Protein AF-A0A367K4A1-F1 (afdb_monomer_lite)

Organism: Rhizopus azygosporus (NCBI:txid86630)

Sequence (1180 aa):
MQSSIIDLTDLVNDSVTEDIVEALRQRYLHDSTYTSIGPSILVSLNPYKSINNENNKAAYLLEYKDTQSAKLNKWREPHLYQLINHIYLHMRRTRVSQSILFSGESGSGKTKEFQSSVDYLITLSSHRKPSKLQPSILHAQAIIHAFTHAKTAIHDDSSRSCLYFEMHFTEKGRFTGAKLLPYALEKHRVTHADPNERNFHIFYFLLSGASHEERSRLELSDWSSYQYLSRTATSRASSIDDAQGEVELKAALKAMIPEKQRIGQIYQVLAAILHLGNIQFAEDPNNAQDAAVIKNTDTLHTVADLLGVDPNAIANTLTYKSKLIKRDITTLFLNPEQASHQRDKLAESLYCLLYTWIIEQLNDKLAPKNSHCFISLLDMPGWSSQTGYSGFDQFTFHYIQETMHNYMFSTLFDQSCYQEQGIGVQFDKPISNSIMDIYVHPSKGLWSIMNAQASRPQQRYDDDQTIVHNFISANKTALNDQTLSLKKEDTGLQVFTIQHYWGPVTYSPYNFSERNQDYLLNDFISLFKGNAYNPPSANGLVASLFDDSIIGQDDGTRSRVNSPYQAIKPLRPPTIATGESHQAASLNQDHKPTDVKSALSVSLQPDAPTIGHILTTGVFDLTNALSHTLSWYVICMRPNELFLPNSCDMKKLSSQVILFKLQALIKRMKAGYHTISFTFDEFWERYYISLPVTVNTMIDPALSAKEKCCFVSQALGWDEAMMTIGESKVFLSNNAFRVLEDDLKSLEKNESKKAKLSSKGQRPFDMYSFNDDLASTAMSEDDYMEEAGLHGYTGSDLMSQATLDNRNNYAFGNNSTHDMKSDTEKKANMLPGADPQKEIDDEPMSNIRKKWLLFVWILTWWAPSLFLHHCGGMSRKDVRLAWREKVALCILIFLLSAAMVVFIVFFGPLICPHQDVYSVSELQAKSTKDNAYVAIRGEVFDLTKFAPHHWASEVIPDNVIFEYAGKDATNLFPVQVSALCDGITGRIPEEIVLDFQTNLTDKNAAYHDFRFFTNDYRPDWYFEQMVYLRKNYRLGFMGYEPSDILRQATNVVSVGEINTHRSWAILHGDVYDLTYYLMGGRAPRAPEGLSPPANLDLNFMDNSIVELFRQLAGTDISKHFDALPISGELRARQLVCLRNLFFVGKLDTRRSVQCLFSEYFLLIITGKKPRIYVDIPNAP

Radius of gyration: 40.02 Å; chains: 1; bounding box: 97×107×110 Å

Foldseek 3Di:
DPPLAQEPLVDDPPDDLLNVLVSCLVCQLVVNQWHHQFLFEIEGADQLDDDPCPVVLVVLLVVLVALVCLLVVPDDGDDLSVSLSLQLLCCLPQVFFFEEEEAFFWPLCRVVSVVVSLLSLQVNQDAPDRDPCNVLVVLLVLQQQQLAWWFDPQGRTFGQWKWKKKFFADSNSHTDFIAIWIFQRPLLLLQDDDEQIARGLNLLLLQQQQDPVSCVVLVHDDLCLFNSRVSRDHPDDGPDPSPVSNVSNVVSCVSQPPDPLVVSLLSLLSSLLRLLRVWAWDQPPVDNVAWIDTPCLVSLVSNCVSQQFDSVLVRCQLQWAFFQDPNDTDIDGHYRVSSSVSSSLLSSLSSLLSVLVSSVSSCVVGPGPDGSYIYIYIDAGRDDPDPDADEDSNVLRLLLSLLVLLLVLCLLPDCVVCVVQVNPDDDDSPPRQCVNCCDDPCQQHLLNLLLVLLLDDDDDPCSLVVSVVSNCVRPVVCCVVVQKDWDQDPVRFIWIWGQGLLGIHIHGSPCVNVLQAAFDGVSLLCRACPDPVIHHRPSVVSNVSSDCLSQDDDPPQAPGDDTTHRPSTRSDAQDANDPPSDAWLVSLPPPPDDPVVVVVPPDDDRNDATPSRNSVVRSVSVSNSNSSHQYHYYHRAHQDSVSDRSDGDSVSSSSSCSSSVVVVSSVSLSSADFSTKDFLVRVCVVQVVQQCVLLVHDDDPPDDSQVSLVCSCVSSVHDNNAWNRGNGMITGGSSNVSSSVSSVVVVLVVVQVVVVVVVVPDDDDDDDDDDDDPRDDDDDDDDDDDDDDDDDDDDDDDDDDDDDDDDYDDDDDDDDDDDDDDDDDDYDDDDDDDDDDDDDDDDDDDPVRVVLLVQLCVQCVVQDPVCCVPVVVDPDPVVVSVVSSVVSVVVVVVVVVVVLVVCLVPLQCVLPPDALAAELVSQLVQLDLCRFWEAALFWIWDLNVDLVPPPQCVPDPSVVVSVRGSYYCNLLAFAQLQLQFLFQPGGADQQKGLAQDDDSPDPNSVVHPQGAQDPHHDRCVVVVVCVVRVVPTTRHGYEDALVRQQVQQVAFDCPDPDTDRFLWEAAPQFIFTCPSVVVPSIDGHHYPPDDGDPPHDRRRADVLVVVCSVPVGSYYCHVVLVVDPDDPVSSVSNVSSRVRPTTRHGYDCCVPPSSVCSVVVSCVVVVNDDPDDDDDPDDD

InterPro domains:
  IPR001199 Cytochrome b5-like heme/steroid binding domain [PF00173] (920-977)
  IPR001199 Cytochrome b5-like heme/steroid binding domain [PS50255] (915-973)
  IPR001199 Cytochrome b5-like heme/steroid binding domain [SM01117] (918-989)
  IPR001199 Cytochrome b5-like heme/steroid binding domain [SM01117] (1053-1148)
  IPR001609 Myosin head, motor domain-like [PF00063] (18-732)
  IPR001609 Myosin head, motor domain-like [PR00193] (35-54)
  IPR001609 Myosin head, motor domain-like [PR00193] (97-122)
  IPR001609 Myosin head, motor domain-like [PR00193] (142-169)
  IPR001609 Myosin head, motor domain-like [PS51456] (4-745)
  IPR001609 Myosin head, motor domain-like [SM00242] (1-746)
  IPR027417 P-loop containing nucleoside triphosphate hydrolase [SSF52540] (17-742)
  IPR036400 Cytochrome b5-like heme/steroid binding domain superfamily [G3DSA:3.10.120.10] (914-988)
  IPR036400 Cytochrome b5-like heme/steroid binding domain superfamily [SSF55856] (910-975)
  IPR036961 Kinesin motor domain superfamily [G3DSA:3.40.850.10] (17-657)

pLDDT: mean 78.37, std 19.48, range [23.03, 97.56]

Structure (mmCIF, N/CA/C/O backbone):
data_AF-A0A367K4A1-F1
#
_entry.id   AF-A0A367K4A1-F1
#
loop_
_atom_site.group_PDB
_atom_site.id
_atom_site.type_symbol
_atom_site.label_atom_id
_atom_site.label_alt_id
_atom_site.label_comp_id
_atom_site.label_asym_id
_atom_site.label_entity_id
_atom_site.label_seq_id
_atom_site.pdbx_PDB_ins_code
_atom_site.Cartn_x
_atom_site.Cartn_y
_atom_site.Cartn_z
_atom_site.occupancy
_atom_site.B_iso_or_equiv
_atom_site.auth_seq_id
_atom_site.auth_comp_id
_atom_site.auth_asym_id
_atom_site.auth_atom_id
_atom_site.pdbx_PDB_model_num
ATOM 1 N N . MET A 1 1 ? 3.599 26.011 -48.939 1.00 30.80 1 MET A N 1
ATOM 2 C CA . MET A 1 1 ? 3.402 24.892 -47.998 1.00 30.80 1 MET A CA 1
ATOM 3 C C . MET A 1 1 ? 4.756 24.590 -47.386 1.00 30.80 1 MET A C 1
ATOM 5 O O . MET A 1 1 ? 5.586 24.002 -48.065 1.00 30.80 1 MET A O 1
ATOM 9 N N . GLN A 1 2 ? 5.013 25.076 -46.173 1.00 36.34 2 GLN A N 1
ATOM 10 C CA . GLN A 1 2 ? 6.069 24.498 -45.340 1.00 36.34 2 GLN A CA 1
ATOM 11 C C . GLN A 1 2 ? 5.499 23.202 -44.755 1.00 36.34 2 GLN A C 1
ATOM 13 O O . GLN A 1 2 ? 4.301 23.137 -44.475 1.00 36.34 2 GLN A O 1
ATOM 18 N N . SER A 1 3 ? 6.321 22.166 -44.637 1.00 53.03 3 SER A N 1
ATOM 19 C CA . SER A 1 3 ? 5.951 20.944 -43.924 1.00 53.03 3 SER A CA 1
ATOM 20 C C . SER A 1 3 ? 5.730 21.270 -42.448 1.00 53.03 3 SER A C 1
ATOM 22 O O . SER A 1 3 ? 6.585 21.906 -41.832 1.00 53.03 3 SER A O 1
ATOM 24 N N . SER A 1 4 ? 4.604 20.834 -41.882 1.00 69.00 4 SER A N 1
ATOM 25 C CA . SER A 1 4 ? 4.375 20.895 -40.439 1.00 69.00 4 SER A CA 1
ATOM 26 C C . SER A 1 4 ? 5.477 20.114 -39.733 1.00 69.00 4 SER A C 1
ATOM 28 O O . SER A 1 4 ? 5.630 18.917 -39.975 1.00 69.00 4 SER A O 1
ATOM 30 N N . ILE A 1 5 ? 6.240 20.797 -38.883 1.00 82.75 5 ILE A N 1
ATOM 31 C CA . ILE A 1 5 ? 7.295 20.190 -38.068 1.00 82.75 5 ILE A CA 1
ATOM 32 C C . ILE A 1 5 ? 6.691 19.033 -37.254 1.00 82.75 5 ILE A C 1
ATOM 34 O O . ILE A 1 5 ? 5.555 19.140 -36.784 1.00 82.75 5 ILE A O 1
ATOM 38 N N . ILE A 1 6 ? 7.409 17.912 -37.142 1.00 87.31 6 ILE A N 1
ATOM 39 C CA . ILE A 1 6 ? 6.952 16.713 -36.415 1.00 87.31 6 ILE A CA 1
ATOM 40 C C . ILE A 1 6 ? 7.679 16.545 -35.078 1.00 87.31 6 ILE A C 1
ATOM 42 O O . ILE A 1 6 ? 7.044 16.201 -34.080 1.00 87.31 6 ILE A O 1
ATOM 46 N N . ASP A 1 7 ? 8.971 16.870 -35.034 1.00 88.50 7 ASP A N 1
ATOM 47 C CA . ASP A 1 7 ? 9.762 16.939 -33.812 1.00 88.50 7 ASP A CA 1
ATOM 48 C C . ASP A 1 7 ? 10.233 18.376 -33.578 1.00 88.50 7 ASP A C 1
ATOM 50 O O . ASP A 1 7 ? 10.766 19.030 -34.475 1.00 88.50 7 ASP A O 1
ATOM 54 N N . LEU A 1 8 ? 10.059 18.898 -32.364 1.00 89.56 8 LEU A N 1
ATOM 55 C CA . LEU A 1 8 ? 10.525 20.243 -32.026 1.00 89.56 8 LEU A CA 1
ATOM 56 C C . LEU A 1 8 ? 12.064 20.339 -31.978 1.00 89.56 8 LEU A C 1
ATOM 58 O O . LEU A 1 8 ? 12.595 21.450 -31.920 1.00 89.56 8 LEU A O 1
ATOM 62 N N . THR A 1 9 ? 12.800 19.223 -32.080 1.00 86.88 9 THR A N 1
ATOM 63 C CA . THR A 1 9 ? 14.241 19.247 -32.386 1.00 86.88 9 THR A CA 1
ATOM 64 C C . THR A 1 9 ? 14.563 19.741 -33.799 1.00 86.88 9 THR A C 1
ATOM 66 O O . THR A 1 9 ? 15.675 20.219 -34.002 1.00 86.88 9 THR A O 1
ATOM 69 N N . ASP A 1 10 ? 13.621 19.713 -34.747 1.00 85.62 10 ASP A N 1
ATOM 70 C CA . ASP A 1 10 ? 13.845 20.161 -36.135 1.00 85.62 10 ASP A CA 1
ATOM 71 C C . ASP A 1 10 ? 13.769 21.695 -36.295 1.00 85.62 10 ASP A C 1
ATOM 73 O O . ASP A 1 10 ? 14.085 22.244 -37.353 1.00 85.62 10 ASP A O 1
ATOM 77 N N . LEU A 1 11 ? 13.344 22.413 -35.247 1.00 84.12 11 LEU A N 1
ATOM 78 C CA . LEU A 1 11 ? 13.375 23.877 -35.202 1.00 84.12 11 LEU A CA 1
ATOM 79 C C . LEU A 1 11 ? 14.814 24.403 -35.344 1.00 84.12 11 LEU A C 1
ATOM 81 O O . LEU A 1 11 ? 15.776 23.753 -34.935 1.00 84.12 11 LEU A O 1
ATOM 85 N N . VAL A 1 12 ? 14.984 25.630 -35.841 1.00 73.12 12 VAL A N 1
ATOM 86 C CA . VAL A 1 12 ? 16.309 26.276 -35.928 1.00 73.12 12 VAL A CA 1
ATOM 87 C C . VAL A 1 12 ? 16.911 26.468 -34.522 1.00 73.12 12 VAL A C 1
ATOM 89 O O . VAL A 1 12 ? 16.202 26.488 -33.511 1.00 73.12 12 VAL A O 1
ATOM 92 N N . ASN A 1 13 ? 18.239 26.534 -34.412 1.00 52.97 13 ASN A N 1
ATOM 93 C CA . ASN A 1 13 ? 18.888 26.820 -33.130 1.00 52.97 13 ASN A CA 1
ATOM 94 C C . ASN A 1 13 ? 18.569 28.246 -32.654 1.00 52.97 13 ASN A C 1
ATOM 96 O O . ASN A 1 13 ? 18.435 29.161 -33.458 1.00 52.97 13 ASN A O 1
ATOM 100 N N . ASP A 1 14 ? 18.382 28.376 -31.338 1.00 58.66 14 ASP A N 1
ATOM 101 C CA . ASP A 1 14 ? 17.792 29.542 -30.661 1.00 58.66 14 ASP A CA 1
ATOM 102 C C . ASP A 1 14 ? 16.355 29.918 -31.075 1.00 58.66 14 ASP A C 1
ATOM 104 O O . ASP A 1 14 ? 15.930 31.056 -30.889 1.00 58.66 14 ASP A O 1
ATOM 108 N N . SER A 1 15 ? 15.562 28.926 -31.507 1.00 62.06 15 SER A N 1
ATOM 109 C CA . SER A 1 15 ? 14.097 29.022 -31.599 1.00 62.06 15 SER A CA 1
ATOM 110 C C . SER A 1 15 ? 13.476 29.656 -30.347 1.00 62.06 15 SER A C 1
ATOM 112 O O . SER A 1 15 ? 13.690 29.182 -29.220 1.00 62.06 15 SER A O 1
ATOM 114 N N . VAL A 1 16 ? 12.681 30.700 -30.551 1.00 76.06 16 VAL A N 1
ATOM 115 C CA . VAL A 1 16 ? 11.987 31.470 -29.517 1.00 76.06 16 VAL A CA 1
ATOM 116 C C . VAL A 1 16 ? 10.756 30.687 -29.038 1.00 76.06 16 VAL A C 1
ATOM 118 O O . VAL A 1 16 ? 10.243 29.808 -29.732 1.00 76.06 16 VAL A O 1
ATOM 121 N N . THR A 1 17 ? 10.233 31.013 -27.852 1.00 84.00 17 THR A N 1
ATOM 122 C CA . THR A 1 17 ? 8.948 30.487 -27.349 1.00 84.00 17 THR A CA 1
ATOM 123 C C . THR A 1 17 ? 7.827 30.592 -28.391 1.00 84.00 17 THR A C 1
ATOM 125 O O . THR A 1 17 ? 6.991 29.699 -28.485 1.00 84.00 17 THR A O 1
ATOM 128 N N . GLU A 1 18 ? 7.825 31.659 -29.195 1.00 85.94 18 GLU A N 1
ATOM 129 C CA . GLU A 1 18 ? 6.835 31.911 -30.247 1.00 85.94 18 GLU A CA 1
ATOM 130 C C . GLU A 1 18 ? 6.887 30.865 -31.373 1.00 85.94 18 GLU A C 1
ATOM 132 O O . GLU A 1 18 ? 5.831 30.393 -31.790 1.00 85.94 18 GLU A O 1
ATOM 137 N N . ASP A 1 19 ? 8.079 30.416 -31.790 1.00 88.62 19 ASP A N 1
ATOM 138 C CA . ASP A 1 19 ? 8.243 29.376 -32.820 1.00 88.62 19 ASP A CA 1
ATOM 139 C C . ASP A 1 19 ? 7.668 28.030 -32.352 1.00 88.62 19 ASP A C 1
ATOM 141 O O . ASP A 1 19 ? 6.972 27.335 -33.094 1.00 88.62 19 ASP A O 1
ATOM 145 N N . ILE A 1 20 ? 7.926 27.678 -31.086 1.00 90.62 20 ILE A N 1
ATOM 146 C CA . ILE A 1 20 ? 7.427 26.448 -30.452 1.00 90.62 20 ILE A CA 1
ATOM 147 C C . ILE A 1 20 ? 5.896 26.498 -30.339 1.00 90.62 20 ILE A C 1
ATOM 149 O O . ILE A 1 20 ? 5.213 25.524 -30.662 1.00 90.62 20 ILE A O 1
ATOM 153 N N . VAL A 1 21 ? 5.346 27.638 -29.906 1.00 92.06 21 VAL A N 1
ATOM 154 C CA . VAL A 1 21 ? 3.895 27.859 -29.801 1.00 92.06 21 VAL A CA 1
ATOM 155 C C . VAL A 1 21 ? 3.225 27.787 -31.168 1.00 92.06 21 VAL A C 1
ATOM 157 O O . VAL A 1 21 ? 2.175 27.159 -31.286 1.00 92.06 21 VAL A O 1
ATOM 160 N N . GLU A 1 22 ? 3.812 28.391 -32.201 1.00 90.50 22 GLU A N 1
ATOM 161 C CA . GLU A 1 22 ? 3.238 28.385 -33.544 1.00 90.50 22 GLU A CA 1
ATOM 162 C C . GLU A 1 22 ? 3.306 26.997 -34.193 1.00 90.50 22 GLU A C 1
ATOM 164 O O . GLU A 1 22 ? 2.313 26.565 -34.776 1.00 90.50 22 GLU A O 1
ATOM 169 N N . ALA A 1 23 ? 4.401 26.247 -34.023 1.00 90.62 23 ALA A N 1
ATOM 170 C CA . ALA A 1 23 ? 4.492 24.860 -34.483 1.00 90.62 23 ALA A CA 1
ATOM 171 C C . ALA A 1 23 ? 3.413 23.971 -33.830 1.00 90.62 23 ALA A C 1
ATOM 173 O O . ALA A 1 23 ? 2.659 23.289 -34.530 1.00 90.62 23 ALA A O 1
ATOM 174 N N . LEU A 1 24 ? 3.274 24.038 -32.500 1.00 92.44 24 LEU A N 1
ATOM 175 C CA . LEU A 1 24 ? 2.238 23.317 -31.749 1.00 92.44 24 LEU A CA 1
ATOM 176 C C . LEU A 1 24 ? 0.817 23.730 -32.179 1.00 92.44 24 LEU A C 1
ATOM 178 O O . LEU A 1 24 ? -0.041 22.873 -32.404 1.00 92.44 24 LEU A O 1
ATOM 182 N N . ARG A 1 25 ? 0.569 25.035 -32.350 1.00 91.75 25 ARG A N 1
ATOM 183 C CA . ARG A 1 25 ? -0.725 25.576 -32.795 1.00 91.75 25 ARG A CA 1
ATOM 184 C C . ARG A 1 25 ? -1.075 25.127 -34.211 1.00 91.75 25 ARG A C 1
ATOM 186 O O . ARG A 1 25 ? -2.216 24.738 -34.452 1.00 91.75 25 ARG A O 1
ATOM 193 N N . GLN A 1 26 ? -0.122 25.159 -35.144 1.00 90.81 26 GLN A N 1
ATOM 194 C CA . GLN A 1 26 ? -0.349 24.725 -36.522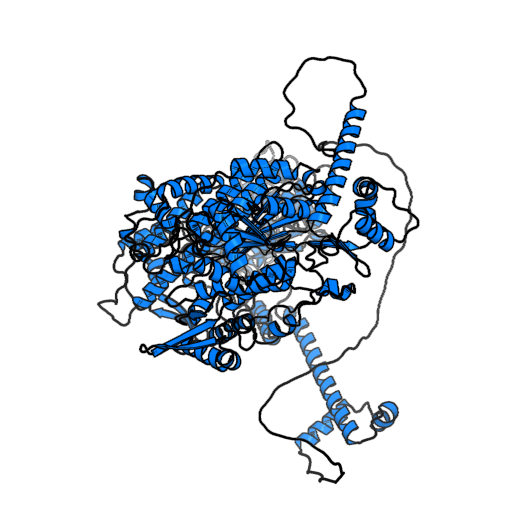 1.00 90.81 26 GLN A CA 1
ATOM 195 C C . GLN A 1 26 ? -0.692 23.236 -36.592 1.00 90.81 26 GLN A C 1
ATOM 197 O O . GLN A 1 26 ? -1.650 22.891 -37.281 1.00 90.81 26 GLN A O 1
ATOM 202 N N . ARG A 1 27 ? 0.009 22.366 -35.851 1.00 91.12 27 ARG A N 1
ATOM 203 C CA . ARG A 1 27 ? -0.326 20.931 -35.780 1.00 91.12 27 ARG A CA 1
ATOM 204 C C . ARG A 1 27 ? -1.737 20.705 -35.234 1.00 91.12 27 ARG A C 1
ATOM 206 O O . ARG A 1 27 ? -2.539 20.031 -35.880 1.00 91.12 27 ARG A O 1
ATOM 213 N N . TYR A 1 28 ? -2.075 21.349 -34.115 1.00 90.62 28 TYR A N 1
ATOM 214 C CA . TYR A 1 28 ? -3.395 21.237 -33.489 1.00 90.62 28 TYR A CA 1
ATOM 215 C C . TYR A 1 28 ? -4.540 21.702 -34.406 1.00 90.62 28 TYR A C 1
ATOM 217 O O . TYR A 1 28 ? -5.585 21.059 -34.464 1.00 90.62 28 TYR A O 1
ATOM 225 N N . LEU A 1 29 ? -4.341 22.781 -35.174 1.00 89.19 29 LEU A N 1
ATOM 226 C CA . LEU A 1 29 ? -5.324 23.275 -36.152 1.00 89.19 29 LEU A CA 1
ATOM 227 C C . LEU A 1 29 ? -5.482 22.374 -37.395 1.00 89.19 29 LEU A C 1
ATOM 229 O O . LEU A 1 29 ? -6.443 22.549 -38.141 1.00 89.19 29 LEU A O 1
ATOM 233 N N . HIS A 1 30 ? -4.584 21.406 -37.602 1.00 88.88 30 HIS A N 1
ATOM 234 C CA . HIS A 1 30 ? -4.695 20.339 -38.607 1.00 88.88 30 HIS A CA 1
ATOM 235 C C . HIS A 1 30 ? -5.063 18.979 -37.971 1.00 88.88 30 HIS A C 1
ATOM 237 O O . HIS A 1 30 ? -4.747 17.928 -38.526 1.00 88.88 30 HIS A O 1
ATOM 243 N N . ASP A 1 31 ? -5.700 18.987 -36.793 1.00 86.81 31 ASP A N 1
ATOM 244 C CA . ASP A 1 31 ? -6.104 17.806 -36.009 1.00 86.81 31 ASP A CA 1
ATOM 245 C C . ASP A 1 31 ? -4.957 16.868 -35.564 1.00 86.81 31 ASP A C 1
ATOM 247 O O . ASP A 1 31 ? -5.201 15.781 -35.037 1.00 86.81 31 ASP A O 1
ATOM 251 N N . SER A 1 32 ? -3.699 17.308 -35.674 1.00 88.81 32 SER A N 1
ATOM 252 C CA . SER A 1 32 ? -2.531 16.600 -35.134 1.00 88.81 32 SER A CA 1
ATOM 253 C C . SER A 1 32 ? -2.259 17.035 -33.691 1.00 88.81 32 SER A C 1
ATOM 255 O O . SER A 1 32 ? -1.583 18.031 -33.440 1.00 88.81 32 SER A O 1
ATOM 257 N N . THR A 1 33 ? -2.795 16.286 -32.725 1.00 90.94 33 THR A N 1
ATOM 258 C CA . THR A 1 33 ? -2.685 16.581 -31.280 1.00 90.94 33 THR A CA 1
ATOM 259 C C . THR A 1 33 ? -1.302 16.327 -30.680 1.00 90.94 33 THR A C 1
ATOM 261 O O . THR A 1 33 ? -0.977 16.902 -29.645 1.00 90.94 33 THR A O 1
ATOM 264 N N . TYR A 1 34 ? -0.500 15.460 -31.300 1.00 93.75 34 TYR A N 1
ATOM 265 C CA . TYR A 1 34 ? 0.780 14.989 -30.765 1.00 93.75 34 TYR A CA 1
ATOM 266 C C . TYR A 1 34 ? 1.977 15.612 -31.490 1.00 93.75 34 TYR A C 1
ATOM 268 O O . TYR A 1 34 ? 1.925 15.832 -32.701 1.00 93.75 34 TYR A O 1
ATOM 276 N N . THR A 1 35 ? 3.072 15.858 -30.767 1.00 94.38 35 THR A N 1
ATOM 277 C CA . THR A 1 35 ? 4.346 16.378 -31.308 1.00 94.38 35 THR A CA 1
ATOM 278 C C . THR A 1 35 ? 5.520 15.812 -30.510 1.00 94.38 35 THR A C 1
ATOM 280 O O . THR A 1 35 ? 5.435 15.756 -29.284 1.00 94.38 35 THR A O 1
ATOM 283 N N . SER A 1 36 ? 6.606 15.403 -31.165 1.00 92.44 36 SER A N 1
ATOM 284 C CA . SER A 1 36 ? 7.789 14.865 -30.472 1.00 92.44 36 SER A CA 1
ATOM 285 C C . SER A 1 36 ? 8.704 15.970 -29.927 1.00 92.44 36 SER A C 1
ATOM 287 O O . SER A 1 36 ? 8.694 17.103 -30.420 1.00 92.44 36 SER A O 1
ATOM 289 N N . ILE A 1 37 ? 9.492 15.633 -28.902 1.00 91.44 37 ILE A N 1
ATOM 290 C CA . ILE A 1 37 ? 10.700 16.366 -28.498 1.00 91.44 37 ILE A CA 1
ATOM 291 C C . ILE A 1 37 ? 11.825 15.335 -28.347 1.00 91.44 37 ILE A C 1
ATOM 293 O O . ILE A 1 37 ? 12.085 14.816 -27.258 1.00 91.44 37 ILE A O 1
ATOM 297 N N . GLY A 1 38 ? 12.477 15.013 -29.457 1.00 86.56 38 GLY A N 1
ATOM 298 C CA . GLY A 1 38 ? 13.473 13.957 -29.538 1.00 86.56 38 GLY A CA 1
ATOM 299 C C . GLY A 1 38 ? 12.902 12.563 -29.226 1.00 86.56 38 GLY A C 1
ATOM 300 O O . GLY A 1 38 ? 11.701 12.312 -29.352 1.00 86.56 38 GLY A O 1
ATOM 301 N N . PRO A 1 39 ? 13.755 11.611 -28.806 1.00 82.62 39 PRO A N 1
ATOM 302 C CA . PRO A 1 39 ? 13.394 10.195 -28.781 1.00 82.62 39 PRO A CA 1
ATOM 303 C C . PRO A 1 39 ? 12.491 9.761 -27.616 1.00 82.62 39 PRO A C 1
ATOM 305 O O . PRO A 1 39 ? 11.904 8.688 -27.718 1.00 82.62 39 PRO A O 1
ATOM 308 N N . SER A 1 40 ? 12.408 10.514 -26.510 1.00 88.00 40 SER A N 1
ATOM 309 C CA . SER A 1 40 ? 11.796 10.042 -25.248 1.00 88.00 40 SER A CA 1
ATOM 310 C C . SER A 1 40 ? 10.744 10.968 -24.619 1.00 88.00 40 SER A C 1
ATOM 312 O O . SER A 1 40 ? 10.178 10.624 -23.575 1.00 88.00 40 SER A O 1
ATOM 314 N N . ILE A 1 41 ? 10.443 12.114 -25.242 1.00 93.50 41 ILE A N 1
ATOM 315 C CA . ILE A 1 41 ? 9.409 13.057 -24.790 1.00 93.50 41 ILE A CA 1
ATOM 316 C C . ILE A 1 41 ? 8.358 13.237 -25.890 1.00 93.50 41 ILE A C 1
ATOM 318 O O . ILE A 1 41 ? 8.685 13.526 -27.040 1.00 93.50 41 ILE A O 1
ATOM 322 N N . LEU A 1 42 ? 7.084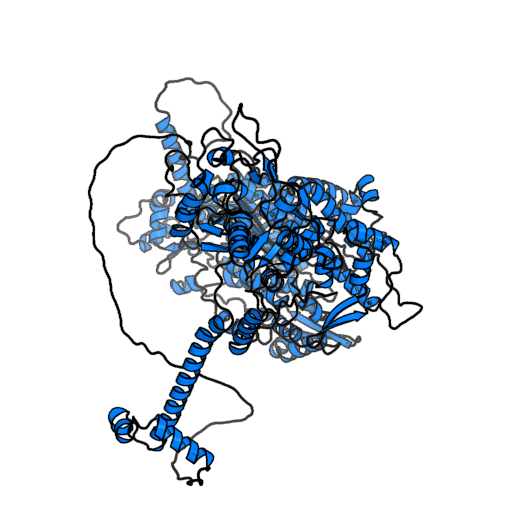 13.142 -25.509 1.00 95.81 42 LEU A N 1
ATOM 323 C CA . LEU A 1 42 ? 5.935 13.419 -26.369 1.00 95.81 42 LEU A CA 1
ATOM 324 C C . LEU A 1 42 ? 5.087 14.544 -25.765 1.00 95.81 42 LEU A C 1
ATOM 326 O O . LEU A 1 42 ? 4.688 14.463 -24.604 1.00 95.81 42 LEU A O 1
ATOM 330 N N . VAL A 1 43 ? 4.764 15.570 -26.551 1.00 96.44 43 VAL A N 1
ATOM 331 C CA . VAL A 1 43 ? 3.751 16.577 -26.204 1.00 96.44 43 VAL A CA 1
ATOM 332 C C . VAL A 1 43 ? 2.401 16.130 -26.760 1.00 96.44 43 VAL A C 1
ATOM 334 O O . VAL A 1 43 ? 2.306 15.807 -27.944 1.00 96.44 43 VAL A O 1
ATOM 337 N N . SER A 1 44 ? 1.359 16.144 -25.928 1.00 95.56 44 SER A N 1
ATOM 338 C CA . SER A 1 44 ? -0.038 15.959 -26.340 1.00 95.56 44 SER A CA 1
ATOM 339 C C . SER A 1 44 ? -0.869 17.193 -25.993 1.00 95.56 44 SER A C 1
ATOM 341 O O . SER A 1 44 ? -0.804 17.707 -24.875 1.00 95.56 44 SER A O 1
ATOM 343 N N . LEU A 1 45 ? -1.662 17.667 -26.951 1.00 94.69 45 LEU A N 1
ATOM 344 C CA . LEU A 1 45 ? -2.638 18.740 -26.784 1.00 94.69 45 LEU A CA 1
ATOM 345 C C . LEU A 1 45 ? -4.046 18.153 -26.716 1.00 94.69 45 LEU A C 1
ATOM 347 O O . LEU A 1 45 ? -4.502 17.547 -27.685 1.00 94.69 45 LEU A O 1
ATOM 351 N N . ASN A 1 46 ? -4.752 18.372 -25.600 1.00 93.06 46 ASN A N 1
ATOM 352 C CA . ASN A 1 46 ? -6.097 17.826 -25.404 1.00 93.06 46 ASN A CA 1
ATOM 353 C C . ASN A 1 46 ? -7.049 18.300 -26.527 1.00 93.06 46 ASN A C 1
ATOM 355 O O . ASN A 1 46 ? -7.316 19.499 -26.609 1.00 93.06 46 ASN A O 1
ATOM 359 N N . PRO A 1 47 ? -7.596 17.403 -27.370 1.00 91.31 47 PRO A N 1
ATOM 360 C CA . PRO A 1 47 ? -8.456 17.790 -28.489 1.00 91.31 47 PRO A CA 1
ATOM 361 C C . PRO A 1 47 ? -9.827 18.332 -28.067 1.00 91.31 47 PRO A C 1
ATOM 363 O O . PRO A 1 47 ? -10.522 18.919 -28.896 1.00 91.31 47 PRO A O 1
ATOM 366 N N . TYR A 1 48 ? -10.260 18.073 -26.824 1.00 88.50 48 TYR A N 1
ATOM 367 C CA . TYR A 1 48 ? -11.616 18.333 -26.318 1.00 88.50 48 TYR A CA 1
ATOM 368 C C . TYR A 1 48 ? -12.756 17.770 -27.211 1.00 88.50 48 TYR A C 1
ATOM 370 O O . TYR A 1 48 ? -13.901 18.215 -27.147 1.00 88.50 48 TYR A O 1
ATOM 378 N N . LYS A 1 49 ? -12.453 16.760 -28.039 1.00 87.00 49 LYS A N 1
ATOM 379 C CA . LYS A 1 49 ? -13.387 15.971 -28.862 1.00 87.00 49 LYS A CA 1
ATOM 380 C C . LYS A 1 49 ? -12.962 14.503 -28.856 1.00 87.00 49 LYS A C 1
ATOM 382 O O . LYS A 1 49 ? -11.784 14.200 -28.678 1.00 87.00 49 LYS A O 1
ATOM 387 N N . SER A 1 50 ? -13.909 13.593 -29.079 1.00 76.69 50 SER A N 1
ATOM 388 C CA . SER A 1 50 ? -13.598 12.168 -29.232 1.00 76.69 50 SER A CA 1
ATOM 389 C C . SER A 1 50 ? -12.854 11.923 -30.550 1.00 76.69 50 SER A C 1
ATOM 391 O O . SER A 1 50 ? -13.357 12.284 -31.615 1.00 76.69 50 SER A O 1
ATOM 393 N N . ILE A 1 51 ? -11.668 11.313 -30.482 1.00 73.81 51 ILE A N 1
ATOM 394 C CA . ILE A 1 51 ? -10.899 10.869 -31.653 1.00 73.81 51 ILE A CA 1
ATOM 395 C C . ILE A 1 51 ? -11.075 9.355 -31.798 1.00 73.81 51 ILE A C 1
ATOM 397 O O . ILE A 1 51 ? -10.867 8.600 -30.847 1.00 73.81 51 ILE A O 1
ATOM 401 N N . ASN A 1 52 ? -11.447 8.894 -32.996 1.00 68.81 52 ASN A N 1
ATOM 402 C CA . ASN A 1 52 ? -11.575 7.467 -33.288 1.00 68.81 52 ASN A CA 1
ATOM 403 C C . ASN A 1 52 ? -10.191 6.822 -33.487 1.00 68.81 52 ASN A C 1
ATOM 405 O O . ASN A 1 52 ? -9.697 6.684 -34.609 1.00 68.81 52 ASN A O 1
ATOM 409 N N . ASN A 1 53 ? -9.570 6.434 -32.375 1.00 71.06 53 ASN A N 1
ATOM 410 C CA . ASN A 1 53 ? -8.200 5.932 -32.351 1.00 71.06 53 ASN A CA 1
ATOM 411 C C . ASN A 1 53 ? -8.017 4.511 -32.912 1.00 71.06 53 ASN A C 1
ATOM 413 O O . ASN A 1 53 ? -6.873 4.136 -33.149 1.00 71.06 53 ASN A O 1
ATOM 417 N N . GLU A 1 54 ? -9.065 3.720 -33.170 1.00 76.00 54 GLU A N 1
ATOM 418 C CA . GLU A 1 54 ? -8.912 2.315 -33.606 1.00 76.00 54 GLU A CA 1
ATOM 419 C C . GLU A 1 54 ? -8.190 2.175 -34.963 1.00 76.00 54 GLU A C 1
ATOM 421 O O . GLU A 1 54 ? -7.326 1.312 -35.131 1.00 76.00 54 GLU A O 1
ATOM 426 N N . ASN A 1 55 ? -8.434 3.092 -35.907 1.00 80.62 55 ASN A N 1
ATOM 427 C CA . ASN A 1 55 ? -7.693 3.125 -37.176 1.00 80.62 55 ASN A CA 1
ATOM 428 C C . ASN A 1 55 ? -6.198 3.432 -36.958 1.00 80.62 55 ASN A C 1
ATOM 430 O O . ASN A 1 55 ? -5.335 2.798 -37.569 1.00 80.62 55 ASN A O 1
ATOM 434 N N . ASN A 1 56 ? -5.881 4.359 -36.046 1.00 83.62 56 ASN A N 1
ATOM 435 C CA . ASN A 1 56 ? -4.501 4.685 -35.677 1.00 83.62 56 ASN A CA 1
ATOM 436 C C . ASN A 1 56 ? -3.839 3.495 -34.966 1.00 83.62 56 ASN A C 1
ATOM 438 O O . ASN A 1 56 ? -2.741 3.085 -35.331 1.00 83.62 56 ASN A O 1
ATOM 442 N N . LYS A 1 57 ? -4.532 2.888 -33.999 1.00 85.88 57 LYS A N 1
ATOM 443 C CA . LYS A 1 57 ? -4.121 1.705 -33.231 1.00 85.88 57 LYS A CA 1
ATOM 444 C C . LYS A 1 57 ? -3.714 0.556 -34.154 1.00 85.88 57 LYS A C 1
ATOM 446 O O . LYS A 1 57 ? -2.618 0.017 -34.015 1.00 85.88 57 LYS A O 1
ATOM 451 N N . ALA A 1 58 ? -4.528 0.250 -35.167 1.00 85.12 58 ALA A N 1
ATOM 452 C CA . ALA A 1 58 ? -4.191 -0.728 -36.200 1.00 85.12 58 ALA A CA 1
ATOM 453 C C . ALA A 1 58 ? -2.972 -0.307 -37.052 1.00 85.12 58 ALA A C 1
ATOM 455 O O . ALA A 1 58 ? -2.106 -1.135 -37.346 1.00 85.12 58 ALA A O 1
ATOM 456 N N . ALA A 1 59 ? -2.863 0.973 -37.419 1.00 86.56 59 ALA A N 1
ATOM 457 C CA . ALA A 1 59 ? -1.774 1.498 -38.243 1.00 86.56 59 ALA A CA 1
ATOM 458 C C . ALA A 1 59 ? -0.395 1.478 -37.544 1.00 86.56 59 ALA A C 1
ATOM 460 O O . ALA A 1 59 ? 0.596 1.097 -38.176 1.00 86.56 59 ALA A O 1
ATOM 461 N N . TYR A 1 60 ? -0.322 1.824 -36.253 1.00 88.38 60 TYR A N 1
ATOM 462 C CA . TYR A 1 60 ? 0.906 1.726 -35.446 1.00 88.38 60 TYR A CA 1
ATOM 463 C C . TYR A 1 60 ? 1.228 0.276 -35.046 1.00 88.38 60 TYR A C 1
ATOM 465 O O . TYR A 1 60 ? 2.404 -0.087 -34.972 1.00 88.38 60 TYR A O 1
ATOM 473 N N . LEU A 1 61 ? 0.219 -0.592 -34.897 1.00 86.81 61 LEU A N 1
ATOM 474 C CA . LEU A 1 61 ? 0.416 -2.034 -34.695 1.00 86.81 61 LEU A CA 1
ATOM 475 C C . LEU A 1 61 ? 1.010 -2.722 -35.940 1.00 86.81 61 LEU A C 1
ATOM 477 O O . LEU A 1 61 ? 1.723 -3.720 -35.815 1.00 86.81 61 LEU A O 1
ATOM 481 N N . LEU A 1 62 ? 0.713 -2.218 -37.143 1.00 84.38 62 LEU A N 1
ATOM 482 C CA . LEU A 1 62 ? 1.377 -2.637 -38.382 1.00 84.38 62 LEU A CA 1
ATOM 483 C C . LEU A 1 62 ? 2.806 -2.089 -38.464 1.00 84.38 62 LEU A C 1
ATOM 485 O O . LEU A 1 62 ? 3.711 -2.840 -38.815 1.00 84.38 62 LEU A O 1
ATOM 489 N N . GLU A 1 63 ? 3.029 -0.831 -38.078 1.00 83.31 63 GLU A N 1
ATOM 490 C CA . GLU A 1 63 ? 4.364 -0.217 -38.063 1.00 83.31 63 GLU A CA 1
ATOM 491 C C . GLU A 1 63 ? 5.338 -0.939 -37.110 1.00 83.31 63 GLU A C 1
ATOM 493 O O . GLU A 1 63 ? 6.478 -1.183 -37.486 1.00 83.31 63 GLU A O 1
ATOM 498 N N . TYR A 1 64 ? 4.896 -1.384 -35.924 1.00 83.31 64 TYR A N 1
ATOM 499 C CA . TYR A 1 64 ? 5.718 -2.194 -35.000 1.00 83.31 64 TYR A CA 1
ATOM 500 C C . TYR A 1 64 ? 6.192 -3.535 -35.603 1.00 83.31 64 TYR A C 1
ATOM 502 O O . TYR A 1 64 ? 7.208 -4.101 -35.183 1.00 83.31 64 TYR A O 1
ATOM 510 N N . LYS A 1 65 ? 5.426 -4.071 -36.565 1.00 78.75 65 LYS A N 1
ATOM 511 C CA . LYS A 1 65 ? 5.680 -5.348 -37.258 1.00 78.75 65 LYS A CA 1
ATOM 512 C C . LYS A 1 65 ? 6.477 -5.176 -38.552 1.00 78.75 65 LYS A C 1
ATOM 514 O O . LYS A 1 65 ? 6.967 -6.180 -39.084 1.00 78.75 65 LYS A O 1
ATOM 519 N N . ASP A 1 66 ? 6.564 -3.953 -39.067 1.00 78.06 66 ASP A N 1
ATOM 520 C CA . ASP A 1 66 ? 7.407 -3.614 -40.200 1.00 78.06 66 ASP A CA 1
ATOM 521 C C . ASP A 1 66 ? 8.845 -3.347 -39.740 1.00 78.06 66 ASP A C 1
ATOM 523 O O . ASP A 1 66 ? 9.092 -2.719 -38.716 1.00 78.06 66 ASP A O 1
ATOM 527 N N . THR A 1 67 ? 9.787 -3.843 -40.536 1.00 73.38 67 THR A N 1
ATOM 528 C CA . THR A 1 67 ? 11.236 -3.717 -40.315 1.00 73.38 67 THR A CA 1
ATOM 529 C C . THR A 1 67 ? 11.897 -2.765 -41.317 1.00 73.38 67 THR A C 1
ATOM 531 O O . THR A 1 67 ? 13.096 -2.530 -41.245 1.00 73.38 67 THR A O 1
ATOM 534 N N . GLN A 1 68 ? 11.135 -2.209 -42.268 1.00 67.81 68 GLN A N 1
ATOM 535 C CA . GLN A 1 68 ? 11.649 -1.313 -43.308 1.00 67.81 68 GLN A CA 1
ATOM 536 C C . GLN A 1 68 ? 11.426 0.171 -42.981 1.00 67.81 68 GLN A C 1
ATOM 538 O O . GLN A 1 68 ? 12.242 1.003 -43.371 1.00 67.81 68 GLN A O 1
ATOM 543 N N . SER A 1 69 ? 10.369 0.520 -42.237 1.00 62.69 69 SER A N 1
ATOM 544 C CA . SER A 1 69 ? 10.014 1.909 -41.896 1.00 62.69 69 SER A CA 1
ATOM 545 C C . SER A 1 69 ? 11.173 2.689 -41.259 1.00 62.69 69 SER A C 1
ATOM 547 O O . SER A 1 69 ? 11.467 3.795 -41.709 1.00 62.69 69 SER A O 1
ATOM 549 N N . ALA A 1 70 ? 11.886 2.103 -40.286 1.00 61.69 70 ALA A N 1
ATOM 550 C CA . ALA A 1 70 ? 13.038 2.743 -39.642 1.00 61.69 70 ALA A CA 1
ATOM 551 C C . ALA A 1 70 ? 14.220 2.941 -40.613 1.00 61.69 70 ALA A C 1
ATOM 553 O O . ALA A 1 70 ? 14.762 4.038 -40.711 1.00 61.69 70 ALA A O 1
ATOM 554 N N . LYS A 1 71 ? 14.574 1.907 -41.391 1.00 61.59 71 LYS A N 1
ATOM 555 C CA . LYS A 1 71 ? 15.692 1.926 -42.356 1.00 61.59 71 LYS A CA 1
ATOM 556 C C . LYS A 1 71 ? 15.459 2.871 -43.543 1.00 61.59 71 LYS A C 1
ATOM 558 O O . LYS A 1 71 ? 16.409 3.387 -44.119 1.00 61.59 71 LYS A O 1
ATOM 563 N N . LEU A 1 72 ? 14.197 3.131 -43.888 1.00 63.22 72 LEU A N 1
ATOM 564 C CA . LEU A 1 72 ? 13.792 4.122 -44.891 1.00 63.22 72 LEU A CA 1
ATOM 565 C C . LEU A 1 72 ? 13.562 5.530 -44.306 1.00 63.22 72 LEU A C 1
ATOM 567 O O . LEU A 1 72 ? 13.196 6.431 -45.058 1.00 63.22 72 LEU A O 1
ATOM 571 N N . ASN A 1 73 ? 13.706 5.704 -42.985 1.00 64.94 73 ASN A N 1
ATOM 572 C CA . ASN A 1 73 ? 13.292 6.884 -42.214 1.00 64.94 73 ASN A CA 1
ATOM 573 C C . ASN A 1 73 ? 11.833 7.329 -42.489 1.00 64.94 73 ASN A C 1
ATOM 575 O O . ASN A 1 73 ? 11.488 8.506 -42.389 1.00 64.94 73 ASN A O 1
ATOM 579 N N . LYS A 1 74 ? 10.960 6.382 -42.867 1.00 68.44 74 LYS A N 1
ATOM 580 C CA . LYS A 1 74 ? 9.551 6.606 -43.237 1.00 68.44 74 LYS A CA 1
ATOM 581 C C . LYS A 1 74 ? 8.641 6.385 -42.041 1.00 68.44 74 LYS A C 1
ATOM 583 O O . LYS A 1 74 ? 7.828 5.462 -42.001 1.00 68.44 74 LYS A O 1
ATOM 588 N N . TRP A 1 75 ? 8.819 7.249 -41.059 1.00 72.12 75 TRP A N 1
ATOM 589 C CA . TRP A 1 75 ? 7.996 7.284 -39.865 1.00 72.12 75 TRP A CA 1
ATOM 590 C C . TRP A 1 75 ? 6.579 7.774 -40.166 1.00 72.12 75 TRP A C 1
ATOM 592 O O . TRP A 1 75 ? 6.340 8.530 -41.109 1.00 72.12 75 TRP A O 1
ATOM 602 N N . ARG A 1 76 ? 5.630 7.323 -39.346 1.00 80.25 76 ARG A N 1
ATOM 603 C CA . ARG A 1 76 ? 4.312 7.950 -39.234 1.00 80.25 76 ARG A CA 1
ATOM 604 C C . ARG A 1 76 ? 4.428 9.244 -38.417 1.00 80.25 76 ARG A C 1
ATOM 606 O O . ARG A 1 76 ? 5.455 9.484 -37.783 1.00 80.25 76 ARG A O 1
ATOM 613 N N . GLU A 1 77 ? 3.368 10.052 -38.428 1.00 86.06 77 GLU A N 1
ATOM 614 C CA . GLU A 1 77 ? 3.240 11.207 -37.530 1.00 86.06 77 GLU A CA 1
ATOM 615 C C . GLU A 1 77 ? 3.472 10.808 -36.055 1.00 86.06 77 GLU A C 1
ATOM 617 O O . GLU A 1 77 ? 3.131 9.685 -35.671 1.00 86.06 77 GLU A O 1
ATOM 622 N N . PRO A 1 78 ? 3.982 11.727 -35.213 1.00 90.12 78 PRO A N 1
ATOM 623 C CA . PRO A 1 78 ? 4.038 11.552 -33.766 1.00 90.12 78 PRO A CA 1
ATOM 624 C C . PRO A 1 78 ? 2.706 11.067 -33.186 1.00 90.12 78 PRO A C 1
ATOM 626 O O . PRO A 1 78 ? 1.645 11.615 -33.493 1.00 90.12 78 PRO A O 1
ATOM 629 N N . HIS A 1 79 ? 2.745 10.052 -32.322 1.00 92.00 79 HIS A N 1
ATOM 630 C CA . HIS A 1 79 ? 1.559 9.538 -31.632 1.00 92.00 79 HIS A CA 1
ATOM 631 C C . HIS A 1 79 ? 1.946 8.784 -30.356 1.00 92.00 79 HIS A C 1
ATOM 633 O O . HIS A 1 79 ? 2.989 8.130 -30.315 1.00 92.00 79 HIS A O 1
ATOM 639 N N . LEU A 1 80 ? 1.069 8.762 -29.346 1.00 94.00 80 LEU A N 1
ATOM 640 C CA . LEU A 1 80 ? 1.275 7.976 -28.118 1.00 94.00 80 LEU A CA 1
ATOM 641 C C . LEU A 1 80 ? 1.622 6.502 -28.416 1.00 94.00 80 LEU A C 1
ATOM 643 O O . LEU A 1 80 ? 2.554 5.934 -27.854 1.00 94.00 80 LEU A O 1
ATOM 647 N N . TYR A 1 81 ? 0.908 5.892 -29.362 1.00 93.19 81 TYR A N 1
ATOM 648 C CA . TYR A 1 81 ? 1.147 4.510 -29.801 1.00 93.19 81 TYR A CA 1
ATOM 649 C C . TYR A 1 81 ? 2.536 4.290 -30.436 1.00 93.19 81 TYR A C 1
ATOM 651 O O . TYR A 1 81 ? 3.077 3.190 -30.346 1.00 93.19 81 TYR A O 1
ATOM 659 N N . GLN A 1 82 ? 3.150 5.317 -31.030 1.00 91.12 82 GLN A N 1
ATOM 660 C CA . GLN A 1 82 ? 4.519 5.247 -31.552 1.00 91.12 82 GLN A CA 1
ATOM 661 C C . GLN A 1 82 ? 5.546 5.248 -30.408 1.00 91.12 82 GLN A C 1
ATOM 663 O O . GLN A 1 82 ? 6.444 4.409 -30.399 1.00 91.12 82 GLN A O 1
ATOM 668 N N . LEU A 1 83 ? 5.356 6.105 -29.397 1.00 92.88 83 LEU A N 1
ATOM 669 C CA . LEU A 1 83 ? 6.171 6.113 -28.175 1.00 92.88 83 LEU A CA 1
ATOM 670 C C . LEU A 1 83 ? 6.101 4.746 -27.467 1.00 92.88 83 LEU A C 1
ATOM 672 O O . LEU A 1 83 ? 7.120 4.151 -27.125 1.00 92.88 83 LEU A O 1
ATOM 676 N N . ILE A 1 84 ? 4.895 4.185 -27.329 1.00 94.81 84 ILE A N 1
ATOM 677 C CA . ILE A 1 84 ? 4.689 2.865 -26.714 1.00 94.81 84 ILE A CA 1
ATOM 678 C C . ILE A 1 84 ? 5.305 1.735 -27.552 1.00 94.81 84 ILE A C 1
ATOM 680 O O . ILE A 1 84 ? 5.854 0.792 -26.981 1.00 94.81 84 ILE A O 1
ATOM 684 N N . ASN A 1 85 ? 5.276 1.824 -28.888 1.00 91.75 85 ASN A N 1
ATOM 685 C CA . ASN A 1 85 ? 5.994 0.884 -29.756 1.00 91.75 85 ASN A CA 1
ATOM 686 C C . ASN A 1 85 ? 7.496 0.850 -29.428 1.00 91.75 85 ASN A C 1
ATOM 688 O O . ASN A 1 85 ? 8.087 -0.231 -29.444 1.00 91.75 85 ASN A O 1
ATOM 692 N N . HIS A 1 86 ? 8.110 2.000 -29.122 1.00 90.25 86 HIS A N 1
ATOM 693 C CA . HIS A 1 86 ? 9.512 2.079 -28.701 1.00 90.25 86 HIS A CA 1
ATOM 694 C C . HIS A 1 86 ? 9.712 1.512 -27.295 1.00 90.25 86 HIS A C 1
ATOM 696 O O . HIS A 1 86 ? 10.511 0.593 -27.141 1.00 90.25 86 HIS A O 1
ATOM 702 N N . ILE A 1 87 ? 8.933 1.955 -26.304 1.00 93.31 87 ILE A N 1
ATOM 703 C CA . ILE A 1 87 ? 8.973 1.468 -24.909 1.00 93.31 87 ILE A CA 1
ATOM 704 C C . ILE A 1 87 ? 8.886 -0.070 -24.848 1.00 93.31 87 ILE A C 1
ATOM 706 O O . ILE A 1 87 ? 9.706 -0.743 -24.220 1.00 93.31 87 ILE A O 1
ATOM 710 N N . TYR A 1 88 ? 7.912 -0.649 -25.551 1.00 92.69 88 TYR A N 1
ATOM 711 C CA . TYR A 1 88 ? 7.682 -2.094 -25.597 1.00 92.69 88 TYR A CA 1
ATOM 712 C C . TYR A 1 88 ? 8.722 -2.847 -26.450 1.00 92.69 88 TYR A C 1
ATOM 714 O O . TYR A 1 88 ? 8.969 -4.032 -26.212 1.00 92.69 88 TYR A O 1
ATOM 722 N N . LEU A 1 89 ? 9.369 -2.191 -27.425 1.00 89.88 89 LEU A N 1
ATOM 723 C CA . LEU A 1 89 ? 10.529 -2.758 -28.124 1.00 89.88 89 LEU A CA 1
ATOM 724 C C . LEU A 1 89 ? 11.752 -2.812 -27.202 1.00 89.88 89 LEU A C 1
ATOM 726 O O . LEU A 1 89 ? 12.352 -3.881 -27.093 1.00 89.88 89 LEU A O 1
ATOM 730 N N . HIS A 1 90 ? 12.069 -1.708 -26.513 1.00 89.69 90 HIS A N 1
ATOM 731 C CA . HIS A 1 90 ? 13.158 -1.622 -25.535 1.00 89.69 90 HIS A CA 1
ATOM 732 C C . HIS A 1 90 ? 13.012 -2.707 -24.476 1.00 89.69 90 HIS A C 1
ATOM 734 O O . HIS A 1 90 ? 13.852 -3.599 -24.440 1.00 89.69 90 HIS A O 1
ATOM 740 N N . MET A 1 91 ? 11.901 -2.737 -23.727 1.00 91.00 91 MET A N 1
ATOM 741 C CA . MET A 1 91 ? 11.657 -3.757 -22.694 1.00 91.00 91 MET A CA 1
ATOM 742 C C . MET A 1 91 ? 11.923 -5.188 -23.196 1.00 91.00 91 MET A C 1
ATOM 744 O O . MET A 1 91 ? 12.591 -5.972 -22.526 1.00 91.00 91 MET A O 1
ATOM 748 N N . ARG A 1 92 ? 11.429 -5.543 -24.391 1.00 88.00 92 ARG A N 1
ATOM 749 C CA . ARG A 1 92 ? 11.575 -6.902 -24.945 1.00 88.00 92 ARG A CA 1
ATOM 750 C C . ARG A 1 92 ? 12.974 -7.222 -25.464 1.00 88.00 92 ARG A C 1
ATOM 752 O O . ARG A 1 92 ? 13.315 -8.399 -25.553 1.00 88.00 92 ARG A O 1
ATOM 759 N N . ARG A 1 93 ? 13.761 -6.219 -25.858 1.00 86.62 93 ARG A N 1
ATOM 760 C CA . ARG A 1 93 ? 15.098 -6.412 -26.439 1.00 86.62 93 ARG A CA 1
ATOM 761 C C . ARG A 1 93 ? 16.233 -6.217 -25.444 1.00 86.62 93 ARG A C 1
ATOM 763 O O . ARG A 1 93 ? 17.259 -6.876 -25.603 1.00 86.62 93 ARG A O 1
ATOM 770 N N . THR A 1 94 ? 16.043 -5.386 -24.425 1.00 85.19 94 THR A N 1
ATOM 771 C CA . THR A 1 94 ? 17.030 -5.101 -23.373 1.00 85.19 94 THR A CA 1
ATOM 772 C C . THR A 1 94 ? 16.758 -5.845 -22.067 1.00 85.19 94 THR A C 1
ATOM 774 O O . THR A 1 94 ? 17.665 -5.961 -21.252 1.00 85.19 94 THR A O 1
ATOM 777 N N . ARG A 1 95 ? 15.523 -6.335 -21.858 1.00 85.50 95 ARG A N 1
ATOM 778 C CA . ARG A 1 95 ? 14.997 -6.861 -20.579 1.00 85.50 95 ARG A CA 1
ATOM 779 C C . ARG A 1 95 ? 14.928 -5.831 -19.437 1.00 85.50 95 ARG A C 1
ATOM 781 O O . ARG A 1 95 ? 14.584 -6.188 -18.315 1.00 85.50 95 ARG A O 1
ATOM 788 N N . VAL A 1 96 ? 15.183 -4.552 -19.716 1.00 86.50 96 VAL A N 1
ATOM 789 C CA . VAL A 1 96 ? 15.110 -3.463 -18.729 1.00 86.50 96 VAL A CA 1
ATOM 790 C C . VAL A 1 96 ? 13.659 -3.016 -18.561 1.00 86.50 96 VAL A C 1
ATOM 792 O O . VAL A 1 96 ? 12.969 -2.751 -19.550 1.00 86.50 96 VAL A O 1
ATOM 795 N N . SER A 1 97 ? 13.192 -2.892 -17.317 1.00 92.44 97 SER A N 1
ATOM 796 C CA . SER A 1 97 ? 11.878 -2.309 -17.025 1.00 92.44 97 SER A CA 1
ATOM 797 C C . SER A 1 97 ? 11.798 -0.844 -17.469 1.00 92.44 97 SER A C 1
ATOM 799 O O . SER A 1 97 ? 12.793 -0.122 -17.491 1.00 92.44 97 SER A O 1
ATOM 801 N N . GLN A 1 98 ? 10.608 -0.391 -17.840 1.00 94.31 98 GLN A N 1
ATOM 802 C CA . GLN A 1 98 ? 10.378 0.948 -18.392 1.00 94.31 98 GLN A CA 1
ATOM 803 C C . GLN A 1 98 ? 9.400 1.722 -17.503 1.00 94.31 98 GLN A C 1
ATOM 805 O O . GLN A 1 98 ? 8.590 1.100 -16.815 1.00 94.31 98 GLN A O 1
ATOM 810 N N . SER A 1 99 ? 9.413 3.052 -17.557 1.00 95.25 99 SER A N 1
ATOM 811 C CA . SER A 1 99 ? 8.392 3.884 -16.907 1.00 95.25 99 SER A CA 1
ATOM 812 C C . SER A 1 99 ? 7.865 4.996 -17.818 1.00 95.25 99 SER A C 1
ATOM 814 O O . SER A 1 99 ? 8.591 5.523 -18.659 1.00 95.25 99 SER A O 1
ATOM 816 N N . ILE A 1 100 ? 6.585 5.343 -17.660 1.00 96.56 100 ILE A N 1
ATOM 817 C CA . ILE A 1 100 ? 5.903 6.422 -18.387 1.00 96.56 100 ILE A CA 1
ATOM 818 C C . ILE A 1 100 ? 5.338 7.422 -17.376 1.00 96.56 100 ILE A C 1
ATOM 820 O O . ILE A 1 100 ? 4.449 7.081 -16.590 1.00 96.56 100 ILE A O 1
ATOM 824 N N . LEU A 1 101 ? 5.837 8.658 -17.401 1.00 95.12 101 LEU A N 1
ATOM 825 C CA . LEU A 1 101 ? 5.392 9.734 -16.514 1.00 95.12 101 LEU A CA 1
ATOM 826 C C . LEU A 1 101 ? 4.490 10.714 -17.277 1.00 95.12 101 LEU A C 1
ATOM 828 O O . LEU A 1 101 ? 4.943 11.405 -18.194 1.00 95.12 101 LEU A O 1
ATOM 832 N N . PHE A 1 102 ? 3.223 10.812 -16.866 1.00 94.69 102 PHE A N 1
ATOM 833 C CA . PHE A 1 102 ? 2.258 11.759 -17.429 1.00 94.69 102 PHE A CA 1
ATOM 834 C C . PHE A 1 102 ? 2.281 13.063 -16.619 1.00 94.69 102 PHE A C 1
ATOM 836 O O . PHE A 1 102 ? 1.978 13.074 -15.428 1.00 94.69 102 PHE A O 1
ATOM 843 N N . SER A 1 103 ? 2.651 14.178 -17.253 1.00 92.12 103 SER A N 1
ATOM 844 C CA . SER A 1 103 ? 2.788 15.492 -16.599 1.00 92.12 103 SER A CA 1
ATOM 845 C C . SER A 1 103 ? 1.871 16.528 -17.242 1.00 92.12 103 SER A C 1
ATOM 847 O O . SER A 1 103 ? 1.782 16.588 -18.463 1.00 92.12 103 SER A O 1
ATOM 849 N N . GLY A 1 104 ? 1.195 17.356 -16.440 1.00 91.56 104 GLY A N 1
ATOM 850 C CA . GLY A 1 104 ? 0.270 18.375 -16.945 1.00 91.56 104 GLY A CA 1
ATOM 851 C C . GLY A 1 104 ? -0.779 18.856 -15.952 1.00 91.56 104 GLY A C 1
ATOM 852 O O . GLY A 1 104 ? -1.142 18.161 -15.003 1.00 91.56 104 GLY A O 1
ATOM 853 N N . GLU A 1 105 ? -1.308 20.041 -16.237 1.00 89.81 105 GLU A N 1
ATOM 854 C CA . GLU A 1 105 ? -2.381 20.731 -15.510 1.00 89.81 105 GLU A CA 1
ATOM 855 C C . GLU A 1 105 ? -3.646 19.854 -15.357 1.00 89.81 105 GLU A C 1
ATOM 857 O O . GLU A 1 105 ? -3.836 18.871 -16.087 1.00 89.81 105 GLU A O 1
ATOM 862 N N . SER A 1 106 ? -4.547 20.172 -14.427 1.00 89.56 106 SER A N 1
ATOM 863 C CA . SER A 1 106 ? -5.878 19.540 -14.397 1.00 89.56 106 SER A CA 1
ATOM 864 C C . SER A 1 106 ? -6.632 19.766 -15.722 1.00 89.56 106 SER A C 1
ATOM 866 O O . SER A 1 106 ? -6.521 20.828 -16.326 1.00 89.56 106 SER A O 1
ATOM 868 N N . GLY A 1 107 ? -7.349 18.757 -16.228 1.00 87.12 107 GLY A N 1
ATOM 869 C CA . GLY A 1 107 ? -8.030 18.811 -17.537 1.00 87.12 107 GLY A CA 1
ATOM 870 C C . GLY A 1 107 ? -7.126 18.710 -18.785 1.00 87.12 107 GLY A C 1
ATOM 871 O O . GLY A 1 107 ? -7.628 18.753 -19.906 1.00 87.12 107 GLY A O 1
ATOM 872 N N . SER A 1 108 ? -5.806 18.539 -18.638 1.00 91.44 108 SER A N 1
ATOM 873 C CA . SER A 1 108 ? -4.856 18.419 -19.769 1.00 91.44 108 SER A CA 1
ATOM 874 C C . SER A 1 108 ? -4.891 17.090 -20.540 1.00 91.44 108 SER A C 1
ATOM 876 O O . SER A 1 108 ? -4.262 16.995 -21.586 1.00 91.44 108 SER A O 1
ATOM 878 N N . GLY A 1 109 ? -5.609 16.071 -20.053 1.00 90.12 109 GLY A N 1
ATOM 879 C CA . GLY A 1 109 ? -5.768 14.778 -20.736 1.00 90.12 109 GLY A CA 1
ATOM 880 C C . GLY A 1 109 ? -4.949 13.602 -20.182 1.00 90.12 109 GLY A C 1
ATOM 881 O O . GLY A 1 109 ? -5.208 12.479 -20.602 1.00 90.12 109 GLY A O 1
ATOM 882 N N . LYS A 1 110 ? -4.044 13.814 -19.207 1.00 92.50 110 LYS A N 1
ATOM 883 C CA . LYS A 1 110 ? -3.162 12.778 -18.602 1.00 92.50 110 LYS A CA 1
ATOM 884 C C . LYS A 1 110 ? -3.803 11.394 -18.442 1.00 92.50 110 LYS A C 1
ATOM 886 O O . LYS A 1 110 ? -3.333 10.433 -19.044 1.00 92.50 110 LYS A O 1
ATOM 891 N N . THR A 1 111 ? -4.907 11.295 -17.699 1.00 91.56 111 THR A N 1
ATOM 892 C CA . THR A 1 111 ? -5.577 10.015 -17.423 1.00 91.56 111 THR A CA 1
ATOM 893 C C . THR A 1 111 ? -6.105 9.331 -18.689 1.00 91.56 111 THR A C 1
ATOM 895 O O . THR A 1 111 ? -6.159 8.104 -18.751 1.00 91.56 111 THR A O 1
ATOM 898 N N . LYS A 1 112 ? -6.441 10.089 -19.743 1.00 90.06 112 LYS A N 1
ATOM 899 C CA . LYS A 1 112 ? -6.860 9.518 -21.030 1.00 90.06 112 LYS A CA 1
ATOM 900 C C . LYS A 1 112 ? -5.683 8.970 -21.832 1.00 90.06 112 LYS A C 1
ATOM 902 O O . LYS A 1 112 ? -5.829 7.914 -22.449 1.00 90.06 112 LYS A O 1
ATOM 907 N N . GLU A 1 113 ? -4.524 9.619 -21.768 1.00 93.19 113 GLU A N 1
ATOM 908 C CA . GLU A 1 113 ? -3.277 9.092 -22.336 1.00 93.19 113 GLU A CA 1
ATOM 909 C C . GLU A 1 113 ? -2.815 7.841 -21.569 1.00 93.19 113 GLU A C 1
ATOM 911 O O . GLU A 1 113 ? -2.464 6.831 -22.178 1.00 93.19 113 GLU A O 1
ATOM 916 N N . PHE A 1 114 ? -2.924 7.843 -20.237 1.00 94.12 114 PHE A N 1
ATOM 917 C CA . PHE A 1 114 ? -2.689 6.680 -19.375 1.00 94.12 114 PHE A CA 1
ATOM 918 C C . PHE A 1 114 ? -3.605 5.493 -19.737 1.00 94.12 114 PHE A C 1
ATOM 920 O O . PHE A 1 114 ? -3.114 4.401 -20.026 1.00 94.12 114 PHE A O 1
ATOM 927 N N . GLN A 1 115 ? -4.928 5.702 -19.812 1.00 91.56 115 GLN A N 1
ATOM 928 C CA . GLN A 1 115 ? -5.894 4.672 -20.234 1.00 91.56 115 GLN A CA 1
ATOM 929 C C . GLN A 1 115 ? -5.559 4.118 -21.629 1.00 91.56 115 GLN A C 1
ATOM 931 O O . GLN A 1 115 ? -5.497 2.903 -21.822 1.00 91.56 115 GLN A O 1
ATOM 936 N N . SER A 1 116 ? -5.297 5.012 -22.589 1.00 91.88 116 SER A N 1
ATOM 937 C CA . SER A 1 116 ? -4.946 4.654 -23.970 1.00 91.88 116 SER A CA 1
ATOM 938 C C . SER A 1 116 ? -3.616 3.898 -24.053 1.00 91.88 116 SER A C 1
ATOM 940 O O . SER A 1 116 ? -3.444 3.049 -24.929 1.00 91.88 116 SER A O 1
ATOM 942 N N . SER A 1 117 ? -2.692 4.164 -23.125 1.00 94.38 117 SER A N 1
ATOM 943 C CA . SER A 1 117 ? -1.418 3.453 -23.026 1.00 94.38 117 SER A CA 1
ATOM 944 C C . SER A 1 117 ? -1.599 2.015 -22.557 1.00 94.38 117 SER A C 1
ATOM 946 O O . SER A 1 117 ? -1.032 1.104 -23.157 1.00 94.38 117 SER A O 1
ATOM 948 N N . VAL A 1 118 ? -2.422 1.796 -21.528 1.00 92.81 118 VAL A N 1
ATOM 949 C CA . VAL A 1 118 ? -2.705 0.454 -20.996 1.00 92.81 118 VAL A CA 1
ATOM 950 C C . VAL A 1 118 ? -3.425 -0.411 -22.036 1.00 92.81 118 VAL A C 1
ATOM 952 O O . VAL A 1 118 ? -2.979 -1.524 -22.311 1.00 92.81 118 VAL A O 1
ATOM 955 N N . ASP A 1 119 ? -4.474 0.102 -22.688 1.00 89.94 119 ASP A N 1
ATOM 956 C CA . ASP A 1 119 ? -5.176 -0.605 -23.774 1.00 89.94 119 ASP A CA 1
ATOM 957 C C . ASP A 1 119 ? -4.234 -0.982 -24.937 1.00 89.94 119 ASP A C 1
ATOM 959 O O . ASP A 1 119 ? -4.235 -2.127 -25.412 1.00 89.94 119 ASP A O 1
ATOM 963 N N . TYR A 1 120 ? -3.360 -0.064 -25.363 1.00 91.50 120 TYR A N 1
ATOM 964 C CA . TYR A 1 120 ? -2.421 -0.351 -26.445 1.00 91.50 120 TYR A CA 1
ATOM 965 C C . TYR A 1 120 ? -1.310 -1.334 -26.038 1.00 91.50 120 TYR A C 1
ATOM 967 O O . TYR A 1 120 ? -0.976 -2.227 -26.819 1.00 91.50 120 TYR A O 1
ATOM 975 N N . LEU A 1 121 ? -0.800 -1.269 -24.802 1.00 92.00 121 LEU A N 1
ATOM 976 C CA . LEU A 1 121 ? 0.150 -2.254 -24.263 1.00 92.00 121 LEU A CA 1
ATOM 977 C C . LEU A 1 121 ? -0.457 -3.662 -24.166 1.00 92.00 121 LEU A C 1
ATOM 979 O O . LEU A 1 121 ? 0.206 -4.647 -24.511 1.00 92.00 121 LEU A O 1
ATOM 983 N N . ILE A 1 122 ? -1.728 -3.786 -23.766 1.00 88.69 122 ILE A N 1
ATOM 984 C CA . ILE A 1 122 ? -2.436 -5.076 -23.788 1.00 88.69 122 ILE A CA 1
ATOM 985 C C . ILE A 1 122 ? -2.626 -5.563 -25.237 1.00 88.69 122 ILE A C 1
ATOM 987 O O . ILE A 1 122 ? -2.458 -6.751 -25.523 1.00 88.69 122 ILE A O 1
ATOM 991 N N . THR A 1 123 ? -2.914 -4.655 -26.173 1.00 86.62 123 THR A N 1
ATOM 992 C CA . THR A 1 123 ? -3.060 -4.970 -27.605 1.00 86.62 123 THR A CA 1
ATOM 993 C C . THR A 1 123 ? -1.744 -5.474 -28.222 1.00 86.62 123 THR A C 1
ATOM 995 O O . THR A 1 123 ? -1.744 -6.484 -28.925 1.00 86.62 123 THR A O 1
ATOM 998 N N . LEU A 1 124 ? -0.609 -4.831 -27.917 1.00 86.56 124 LEU A N 1
ATOM 999 C CA . LEU A 1 124 ? 0.738 -5.213 -28.373 1.00 86.56 124 LEU A CA 1
ATOM 1000 C C . LEU A 1 124 ? 1.225 -6.567 -27.824 1.00 86.56 124 LEU A C 1
ATOM 1002 O O . LEU A 1 124 ? 1.973 -7.285 -28.495 1.00 86.56 124 LEU A O 1
ATOM 1006 N N . SER A 1 125 ? 0.822 -6.907 -26.599 1.00 84.00 125 SER A N 1
ATOM 1007 C CA . SER A 1 125 ? 1.240 -8.127 -25.892 1.00 84.00 125 SER A CA 1
ATOM 1008 C C . SER A 1 125 ? 0.294 -9.320 -26.068 1.00 84.00 125 SER A C 1
ATOM 1010 O O . SER A 1 125 ? 0.647 -10.448 -25.714 1.00 84.00 125 SER A O 1
ATOM 1012 N N . SER A 1 126 ? -0.877 -9.107 -26.676 1.00 75.00 126 SER A N 1
ATOM 1013 C CA . SER A 1 126 ? -1.844 -10.162 -26.995 1.00 75.00 126 SER A CA 1
ATOM 1014 C C . SER A 1 126 ? -1.480 -10.914 -28.279 1.00 75.00 126 SER A C 1
ATOM 1016 O O . SER A 1 126 ? -1.036 -10.333 -29.271 1.00 75.00 126 SER A O 1
ATOM 1018 N N . HIS A 1 127 ? -1.674 -12.237 -28.294 1.00 60.62 127 HIS A N 1
ATOM 1019 C CA . HIS A 1 127 ? -1.334 -13.094 -29.437 1.00 60.62 127 HIS A CA 1
ATOM 1020 C C . HIS A 1 127 ? -2.521 -13.994 -29.824 1.00 60.62 127 HIS A C 1
ATOM 1022 O O . HIS A 1 127 ? -2.825 -14.976 -29.151 1.00 60.62 127 HIS A O 1
ATOM 1028 N N . ARG A 1 128 ? -3.169 -13.671 -30.954 1.00 52.97 128 ARG A N 1
ATOM 1029 C CA . ARG A 1 128 ? -4.363 -14.314 -31.565 1.00 52.97 128 ARG A CA 1
ATOM 1030 C C . ARG A 1 128 ? -5.668 -14.312 -30.764 1.00 52.97 128 ARG A C 1
ATOM 1032 O O . ARG A 1 128 ? -6.725 -14.295 -31.383 1.00 52.97 128 ARG A O 1
ATOM 1039 N N . LYS A 1 129 ? -5.627 -14.371 -29.434 1.00 54.50 129 LYS A N 1
ATOM 1040 C CA . LYS A 1 129 ? -6.804 -14.259 -28.560 1.00 54.50 129 LYS A CA 1
ATOM 1041 C C . LYS A 1 129 ? -6.518 -13.235 -27.455 1.00 54.50 129 LYS A C 1
ATOM 1043 O O . LYS A 1 129 ? -5.369 -13.176 -27.007 1.00 54.50 129 LYS A O 1
ATOM 1048 N N . PRO A 1 130 ? -7.518 -12.446 -27.017 1.00 56.66 130 PRO A N 1
ATOM 1049 C CA . PRO A 1 130 ? -7.372 -11.594 -25.842 1.00 56.66 130 PRO A CA 1
ATOM 1050 C C . PRO A 1 130 ? -7.074 -12.463 -24.615 1.00 56.66 130 PRO A C 1
ATOM 1052 O O . PRO A 1 130 ? -7.587 -13.581 -24.493 1.00 56.66 130 PRO A O 1
ATOM 1055 N N . SER A 1 131 ? -6.232 -11.974 -23.706 1.00 66.00 131 SER A N 1
ATOM 1056 C CA . SER A 1 131 ? -5.952 -12.699 -22.465 1.00 66.00 131 SER A CA 1
ATOM 1057 C C . SER A 1 131 ? -7.183 -12.671 -21.547 1.00 66.00 131 SER A C 1
ATOM 1059 O O . SER A 1 131 ? -7.944 -11.705 -21.542 1.00 66.00 131 SER A O 1
ATOM 1061 N N . LYS A 1 132 ? -7.369 -13.696 -20.700 1.00 72.00 132 LYS A N 1
ATOM 1062 C CA . LYS A 1 132 ? -8.430 -13.679 -19.666 1.00 72.00 132 LYS A CA 1
ATOM 1063 C C . LYS A 1 132 ? -8.274 -12.507 -18.674 1.00 72.00 132 LYS A C 1
ATOM 1065 O O . LYS A 1 132 ? -9.230 -12.143 -17.994 1.00 72.00 132 LYS A O 1
ATOM 1070 N N . LEU A 1 133 ? -7.078 -11.917 -18.604 1.00 80.12 133 LEU A N 1
ATOM 1071 C CA . LEU A 1 133 ? -6.749 -10.780 -17.747 1.00 80.12 133 LEU A CA 1
ATOM 1072 C C . LEU A 1 133 ? -7.100 -9.427 -18.388 1.00 80.12 133 LEU A C 1
ATOM 1074 O O . LEU A 1 133 ? -7.396 -8.495 -17.649 1.00 80.12 133 LEU A O 1
ATOM 1078 N N . GLN A 1 134 ? -7.144 -9.315 -19.723 1.00 80.69 134 GLN A N 1
ATOM 1079 C CA . GLN A 1 134 ? -7.421 -8.051 -20.423 1.00 80.69 134 GLN A CA 1
ATOM 1080 C C . GLN A 1 134 ? -8.716 -7.360 -19.947 1.00 80.69 134 GLN A C 1
ATOM 1082 O O . GLN A 1 134 ? -8.628 -6.203 -19.537 1.00 80.69 134 GLN A O 1
ATOM 1087 N N . PRO A 1 135 ? -9.890 -8.028 -19.895 1.00 86.00 135 PRO A N 1
ATOM 1088 C CA . PRO A 1 135 ? -11.098 -7.402 -19.351 1.00 86.00 135 PRO A CA 1
ATOM 1089 C C . PRO A 1 135 ? -10.962 -7.052 -17.864 1.00 86.00 135 PRO A C 1
ATOM 1091 O O . PRO A 1 135 ? -11.458 -6.022 -17.424 1.00 86.00 135 PRO A O 1
ATOM 1094 N N . SER A 1 136 ? -10.248 -7.876 -17.087 1.00 90.38 136 SER A N 1
ATOM 1095 C CA . SER A 1 136 ? -10.063 -7.659 -15.645 1.00 90.38 136 SER A CA 1
ATOM 1096 C C . SER A 1 136 ? -9.280 -6.373 -15.339 1.00 90.38 136 SER A C 1
ATOM 1098 O O . SER A 1 136 ? -9.554 -5.721 -14.338 1.00 90.38 136 SER A O 1
ATOM 1100 N N . ILE A 1 137 ? -8.356 -5.963 -16.213 1.00 90.56 137 ILE A N 1
ATOM 1101 C CA . ILE A 1 137 ? -7.622 -4.693 -16.076 1.00 90.56 137 ILE A CA 1
ATOM 1102 C C . ILE A 1 137 ? -8.543 -3.498 -16.338 1.00 90.56 137 ILE A C 1
ATOM 1104 O O . ILE A 1 137 ? -8.551 -2.550 -15.559 1.00 90.56 137 ILE A O 1
ATOM 1108 N N . LEU A 1 138 ? -9.349 -3.559 -17.402 1.00 89.31 138 LEU A N 1
ATOM 1109 C CA . LEU A 1 138 ? -10.293 -2.492 -17.752 1.00 89.31 138 LEU A CA 1
ATOM 1110 C C . LEU A 1 138 ? -11.370 -2.330 -16.664 1.00 89.31 138 LEU A C 1
ATOM 1112 O O . LEU A 1 138 ? -11.691 -1.213 -16.266 1.00 89.31 138 LEU A O 1
ATOM 1116 N N . HIS A 1 139 ? -11.859 -3.442 -16.103 1.00 92.81 139 HIS A N 1
ATOM 1117 C CA . HIS A 1 139 ? -12.746 -3.426 -14.939 1.00 92.81 139 HIS A CA 1
ATOM 1118 C C . HIS A 1 139 ? -12.069 -2.843 -13.687 1.00 92.81 139 HIS A C 1
ATOM 1120 O O . HIS A 1 139 ? -12.687 -2.050 -12.982 1.00 92.81 139 HIS A O 1
ATOM 1126 N N . ALA A 1 140 ? -10.799 -3.169 -13.418 1.00 93.62 140 ALA A N 1
ATOM 1127 C CA . ALA A 1 140 ? -10.056 -2.558 -12.315 1.00 93.62 140 ALA A CA 1
ATOM 1128 C C . ALA A 1 140 ? -9.900 -1.041 -12.494 1.00 93.62 140 ALA A C 1
ATOM 1130 O O . ALA A 1 140 ? -10.136 -0.294 -11.550 1.00 93.62 140 ALA A O 1
ATOM 1131 N N . GLN A 1 141 ? -9.573 -0.576 -13.705 1.00 91.12 141 GLN A N 1
ATOM 1132 C CA . GLN A 1 141 ? -9.499 0.854 -14.012 1.00 91.12 141 GLN A CA 1
ATOM 1133 C C . GLN A 1 141 ? -10.844 1.554 -13.773 1.00 91.12 141 GLN A C 1
ATOM 1135 O O . GLN A 1 141 ? -10.854 2.588 -13.114 1.00 91.12 141 GLN A O 1
ATOM 1140 N N . ALA A 1 142 ? -11.968 0.976 -14.214 1.00 92.75 142 ALA A N 1
ATOM 1141 C CA . ALA A 1 142 ? -13.305 1.531 -13.970 1.00 92.75 142 ALA A CA 1
ATOM 1142 C C . ALA A 1 142 ? -13.648 1.641 -12.468 1.00 92.75 142 ALA A C 1
ATOM 1144 O O . ALA A 1 142 ? -14.191 2.656 -12.031 1.00 92.75 142 ALA A O 1
ATOM 1145 N N . ILE A 1 143 ? -13.277 0.637 -11.661 1.00 95.88 143 ILE A N 1
ATOM 1146 C CA . ILE A 1 143 ? -13.471 0.660 -10.201 1.00 95.88 143 ILE A CA 1
ATOM 1147 C C . ILE A 1 143 ? -12.624 1.763 -9.555 1.00 95.88 143 ILE A C 1
ATOM 1149 O O . ILE A 1 143 ? -13.157 2.572 -8.799 1.00 95.88 143 ILE A O 1
ATOM 1153 N N . ILE A 1 144 ? -11.325 1.840 -9.869 1.00 94.06 144 ILE A N 1
ATOM 1154 C CA . ILE A 1 144 ? -10.442 2.895 -9.342 1.00 94.06 144 ILE A CA 1
ATOM 1155 C C . ILE A 1 144 ? -11.005 4.274 -9.708 1.00 94.06 144 ILE A C 1
ATOM 1157 O O . ILE A 1 144 ? -11.099 5.131 -8.837 1.00 94.06 144 ILE A O 1
ATOM 1161 N N . HIS A 1 145 ? -11.435 4.461 -10.959 1.00 91.81 145 HIS A N 1
ATOM 1162 C CA . HIS A 1 145 ? -11.999 5.714 -11.458 1.00 91.81 145 HIS A CA 1
ATOM 1163 C C . HIS A 1 145 ? -13.192 6.179 -10.613 1.00 91.81 145 HIS A C 1
ATOM 1165 O O . HIS A 1 145 ? -13.180 7.294 -10.099 1.00 91.81 145 HIS A O 1
ATOM 1171 N N . ALA A 1 146 ? -14.187 5.313 -10.385 1.00 94.31 146 ALA A N 1
ATOM 1172 C CA . ALA A 1 146 ? -15.362 5.653 -9.580 1.00 94.31 146 ALA A CA 1
ATOM 1173 C C . ALA A 1 146 ? -15.007 6.076 -8.137 1.00 94.31 146 ALA A C 1
ATOM 1175 O O . ALA A 1 146 ? -15.635 6.985 -7.592 1.00 94.31 146 ALA A O 1
ATOM 1176 N N . PHE A 1 147 ? -13.991 5.443 -7.535 1.00 95.88 147 PHE A N 1
ATOM 1177 C CA . PHE A 1 147 ? -13.572 5.685 -6.149 1.00 95.88 147 PHE A CA 1
ATOM 1178 C C . PHE A 1 147 ? -12.530 6.806 -5.967 1.00 95.88 147 PHE A C 1
ATOM 1180 O O . PHE A 1 147 ? -12.365 7.282 -4.842 1.00 95.88 147 PHE A O 1
ATOM 1187 N N . THR A 1 148 ? -11.820 7.243 -7.013 1.00 93.88 148 THR A N 1
ATOM 1188 C CA . THR A 1 148 ? -10.773 8.282 -6.893 1.00 93.88 148 THR A CA 1
ATOM 1189 C C . THR A 1 148 ? -10.998 9.527 -7.741 1.00 93.88 148 THR A C 1
ATOM 1191 O O . THR A 1 148 ? -10.273 10.505 -7.552 1.00 93.88 148 THR A O 1
ATOM 1194 N N . HIS A 1 149 ? -11.981 9.540 -8.643 1.00 92.62 149 HIS A N 1
ATOM 1195 C CA . HIS A 1 149 ? -12.320 10.722 -9.432 1.00 92.62 149 HIS A CA 1
ATOM 1196 C C . HIS A 1 149 ? -13.495 11.506 -8.841 1.00 92.62 149 HIS A C 1
ATOM 1198 O O . HIS A 1 149 ? -14.428 10.950 -8.257 1.00 92.62 149 HIS A O 1
ATOM 1204 N N . ALA A 1 150 ? -13.440 12.823 -9.025 1.00 91.12 150 ALA A N 1
ATOM 1205 C CA . ALA A 1 150 ? -14.497 13.760 -8.673 1.00 91.12 150 ALA A CA 1
ATOM 1206 C C . ALA A 1 150 ? -14.549 14.921 -9.679 1.00 91.12 150 ALA A C 1
ATOM 1208 O O . ALA A 1 150 ? -13.562 15.225 -10.354 1.00 91.12 150 ALA A O 1
ATOM 1209 N N . LYS A 1 151 ? -15.688 15.614 -9.735 1.00 88.12 151 LYS A N 1
ATOM 1210 C CA . LYS A 1 151 ? -15.814 16.896 -10.442 1.00 88.12 151 LYS A CA 1
ATOM 1211 C C . LYS A 1 151 ? -15.143 17.995 -9.627 1.00 88.12 151 LYS A C 1
ATOM 1213 O O . LYS A 1 151 ? -15.505 18.195 -8.471 1.00 88.12 151 LYS A O 1
ATOM 1218 N N . THR A 1 152 ? -14.202 18.709 -10.236 1.00 84.19 152 THR A N 1
ATOM 1219 C CA . THR A 1 152 ? -13.559 19.899 -9.658 1.00 84.19 152 THR A CA 1
ATOM 1220 C C . THR A 1 152 ? -14.102 21.178 -10.291 1.00 84.19 152 THR A C 1
ATOM 1222 O O . THR A 1 152 ? -14.809 21.132 -11.298 1.00 84.19 152 THR A O 1
ATOM 1225 N N . ALA A 1 153 ? -13.716 22.338 -9.759 1.00 79.38 153 ALA A N 1
ATOM 1226 C CA . ALA A 1 153 ? -14.030 23.643 -10.344 1.00 79.38 153 ALA A CA 1
ATOM 1227 C C . ALA A 1 153 ? -13.431 23.853 -11.756 1.00 79.38 153 ALA A C 1
ATOM 1229 O O . ALA A 1 153 ? -13.796 24.808 -12.441 1.00 79.38 153 ALA A O 1
ATOM 1230 N N . ILE A 1 154 ? -12.507 22.982 -12.187 1.00 79.06 154 ILE A N 1
ATOM 1231 C CA . ILE A 1 154 ? -11.813 23.049 -13.483 1.00 79.06 154 ILE A CA 1
ATOM 1232 C C . ILE A 1 154 ? -12.302 21.962 -14.440 1.00 79.06 154 ILE A C 1
ATOM 1234 O O . ILE A 1 154 ? -12.537 22.256 -15.608 1.00 79.06 154 ILE A O 1
ATOM 1238 N N . HIS A 1 155 ? -12.441 20.715 -13.985 1.00 83.81 155 HIS A N 1
ATOM 1239 C CA . HIS A 1 155 ? -12.828 19.607 -14.854 1.00 83.81 155 HIS A CA 1
ATOM 1240 C C . HIS A 1 155 ? -13.792 18.650 -14.152 1.00 83.81 155 HIS A C 1
ATOM 1242 O O . HIS A 1 155 ? -13.553 18.219 -13.021 1.00 83.81 155 HIS A O 1
ATOM 1248 N N . ASP A 1 156 ? -14.855 18.279 -14.864 1.00 84.62 156 ASP A N 1
ATOM 1249 C CA . ASP A 1 156 ? -15.914 17.382 -14.388 1.00 84.62 156 ASP A CA 1
ATOM 1250 C C . ASP A 1 156 ? -15.410 15.987 -13.997 1.00 84.62 156 ASP A C 1
ATOM 1252 O O . ASP A 1 156 ? -16.056 15.304 -13.210 1.00 84.62 156 ASP A O 1
ATOM 1256 N N . ASP A 1 157 ? -14.239 15.589 -14.492 1.00 87.69 157 ASP A N 1
ATOM 1257 C CA . ASP A 1 157 ? -13.625 14.300 -14.202 1.00 87.69 157 ASP A CA 1
ATOM 1258 C C . ASP A 1 157 ? -12.143 14.466 -13.836 1.00 87.69 157 ASP A C 1
ATOM 1260 O O . ASP A 1 157 ? -11.285 14.637 -14.703 1.00 87.69 157 ASP A O 1
ATOM 1264 N N . SER A 1 158 ? -11.839 14.523 -12.539 1.00 88.75 158 SER A N 1
ATOM 1265 C CA . SER A 1 158 ? -10.497 14.816 -12.020 1.00 88.75 158 SER A CA 1
ATOM 1266 C C . SER A 1 158 ? -10.050 13.757 -11.016 1.00 88.75 158 SER A C 1
ATOM 1268 O O . SER A 1 158 ? -10.676 13.603 -9.968 1.00 88.75 158 SER A O 1
ATOM 1270 N N . SER A 1 159 ? -8.924 13.095 -11.280 1.00 92.06 159 SER A N 1
ATOM 1271 C CA . SER A 1 159 ? -8.259 12.181 -10.345 1.00 92.06 159 SER A CA 1
ATOM 1272 C C . SER A 1 159 ? -7.826 12.915 -9.066 1.00 92.06 159 SER A C 1
ATOM 1274 O O . SER A 1 159 ? -7.160 13.952 -9.128 1.00 92.06 159 SER A O 1
ATOM 1276 N N . ARG A 1 160 ? -8.207 12.380 -7.897 1.00 91.88 160 ARG A N 1
ATOM 1277 C CA . ARG A 1 160 ? -7.886 12.883 -6.540 1.00 91.88 160 ARG A CA 1
ATOM 1278 C C . ARG A 1 160 ? -7.079 11.869 -5.709 1.00 91.88 160 ARG A C 1
ATOM 1280 O O . ARG A 1 160 ? -7.156 11.827 -4.483 1.00 91.88 160 ARG A O 1
ATOM 1287 N N . SER A 1 161 ? -6.314 11.029 -6.400 1.00 91.75 161 SER A N 1
ATOM 1288 C CA . SER A 1 161 ? -5.259 10.165 -5.865 1.00 91.75 161 SER A CA 1
ATOM 1289 C C . SER A 1 161 ? -4.200 9.987 -6.956 1.00 91.75 161 SER A C 1
ATOM 1291 O O . SER A 1 161 ? -4.517 10.072 -8.143 1.00 91.75 161 SER A O 1
ATOM 1293 N N . CYS A 1 162 ? -2.944 9.785 -6.565 1.00 91.62 162 CYS A N 1
ATOM 1294 C CA . CYS A 1 162 ? -1.859 9.419 -7.472 1.00 91.62 162 CYS A CA 1
ATOM 1295 C C . CYS A 1 162 ? -1.865 7.897 -7.672 1.00 91.62 162 CYS A C 1
ATOM 1297 O O . CYS A 1 162 ? -1.952 7.159 -6.692 1.00 91.62 162 CYS A O 1
ATOM 1299 N N . LEU A 1 163 ? -1.766 7.418 -8.913 1.00 92.19 163 LEU A N 1
ATOM 1300 C CA . LEU A 1 163 ? -1.735 5.990 -9.229 1.00 92.19 163 LEU A CA 1
ATOM 1301 C C . LEU A 1 163 ? -0.441 5.638 -9.958 1.00 92.19 163 LEU A C 1
ATOM 1303 O O . LEU A 1 163 ? -0.243 6.002 -11.118 1.00 92.19 163 LEU A O 1
ATOM 1307 N N . TYR A 1 164 ? 0.400 4.854 -9.289 1.00 94.38 164 TYR A N 1
ATOM 1308 C CA . TYR A 1 164 ? 1.484 4.124 -9.927 1.00 94.38 164 TYR A CA 1
ATOM 1309 C C . TYR A 1 164 ? 0.960 2.736 -10.328 1.00 94.38 164 TYR A C 1
ATOM 1311 O O . TYR A 1 164 ? 0.402 1.997 -9.514 1.00 94.38 164 TYR A O 1
ATOM 1319 N N . PHE A 1 165 ? 1.062 2.408 -11.612 1.00 95.00 165 PHE A N 1
ATOM 1320 C CA . PHE A 1 165 ? 0.447 1.229 -12.219 1.00 95.00 165 PHE A CA 1
ATOM 1321 C C . PHE A 1 165 ? 1.512 0.428 -12.961 1.00 95.00 165 PHE A C 1
ATOM 1323 O O . PHE A 1 165 ? 2.025 0.871 -13.987 1.00 95.00 165 PHE A O 1
ATOM 1330 N N . GLU A 1 166 ? 1.866 -0.748 -12.454 1.00 94.25 166 GLU A N 1
ATOM 1331 C CA . GLU A 1 166 ? 2.870 -1.610 -13.079 1.00 94.25 166 GLU A CA 1
ATOM 1332 C C . GLU A 1 166 ? 2.187 -2.658 -13.965 1.00 94.25 166 GLU A C 1
ATOM 1334 O O . GLU A 1 166 ? 1.412 -3.478 -13.471 1.00 94.25 166 GLU A O 1
ATOM 1339 N N . MET A 1 167 ? 2.499 -2.679 -15.262 1.00 93.31 167 MET A N 1
ATOM 1340 C CA . MET A 1 167 ? 2.166 -3.784 -16.164 1.00 93.31 167 MET A CA 1
ATOM 1341 C C . MET A 1 167 ? 3.336 -4.756 -16.234 1.00 93.31 167 MET A C 1
ATOM 1343 O O . MET A 1 167 ? 4.442 -4.362 -16.593 1.00 93.31 167 MET A O 1
ATOM 1347 N N . HIS A 1 168 ? 3.098 -6.025 -15.926 1.00 92.00 168 HIS A N 1
ATOM 1348 C CA . HIS A 1 168 ? 4.138 -7.047 -15.836 1.00 92.00 168 HIS A CA 1
ATOM 1349 C C . HIS A 1 168 ? 4.138 -7.978 -17.047 1.00 92.00 168 HIS A C 1
ATOM 1351 O O . HIS A 1 168 ? 3.088 -8.311 -17.607 1.00 92.00 168 HIS A O 1
ATOM 1357 N N . PHE A 1 169 ? 5.334 -8.411 -17.449 1.00 89.25 169 PHE A N 1
ATOM 1358 C CA . PHE A 1 169 ? 5.553 -9.204 -18.653 1.00 89.25 169 PHE A CA 1
ATOM 1359 C C . PHE A 1 169 ? 6.550 -10.354 -18.422 1.00 89.25 169 PHE A C 1
ATOM 1361 O O . PHE A 1 169 ? 7.483 -10.281 -17.619 1.00 89.25 169 PHE A O 1
ATOM 1368 N N . THR A 1 170 ? 6.353 -11.432 -19.183 1.00 86.12 170 THR A N 1
ATOM 1369 C CA . THR A 1 170 ? 7.360 -12.483 -19.409 1.00 86.12 170 THR A CA 1
ATOM 1370 C C . THR A 1 170 ? 8.530 -11.950 -20.237 1.00 86.12 170 THR A C 1
ATOM 1372 O O . THR A 1 170 ? 8.351 -11.030 -21.033 1.00 86.12 170 THR A O 1
ATOM 1375 N N . GLU A 1 171 ? 9.685 -12.618 -20.181 1.00 80.31 171 GLU A N 1
ATOM 1376 C CA . GLU A 1 171 ? 10.848 -12.310 -21.037 1.00 80.31 171 GLU A CA 1
ATOM 1377 C C . GLU A 1 171 ? 10.517 -12.275 -22.538 1.00 80.31 171 GLU A C 1
ATOM 1379 O O . GLU A 1 171 ? 11.062 -11.480 -23.297 1.00 80.31 171 GLU A O 1
ATOM 1384 N N . LYS A 1 172 ? 9.585 -13.130 -22.985 1.00 78.44 172 LYS A N 1
ATOM 1385 C CA . LYS A 1 172 ? 9.152 -13.203 -24.391 1.00 78.44 172 LYS A CA 1
ATOM 1386 C C . LYS A 1 172 ? 8.242 -12.014 -24.783 1.00 78.44 172 LYS A C 1
ATOM 1388 O O . LYS A 1 172 ? 7.958 -11.820 -25.969 1.00 78.44 172 LYS A O 1
ATOM 1393 N N . GLY A 1 173 ? 7.821 -11.191 -23.814 1.00 81.88 173 GLY A N 1
ATOM 1394 C CA . GLY A 1 173 ? 6.988 -9.989 -23.956 1.00 81.88 173 GLY A CA 1
ATOM 1395 C C . GLY A 1 173 ? 5.484 -10.199 -23.772 1.00 81.88 173 GLY A C 1
ATOM 1396 O O . GLY A 1 173 ? 4.716 -9.253 -23.915 1.00 81.88 173 GLY A O 1
ATOM 1397 N N . ARG A 1 174 ? 5.033 -11.420 -23.454 1.00 85.31 174 ARG A N 1
ATOM 1398 C CA . ARG A 1 174 ? 3.616 -11.674 -23.140 1.00 85.31 174 ARG A CA 1
ATOM 1399 C C . ARG A 1 174 ? 3.284 -11.074 -21.776 1.00 85.31 174 ARG A C 1
ATOM 1401 O O . ARG A 1 174 ? 4.029 -11.319 -20.827 1.00 85.31 174 ARG A O 1
ATOM 1408 N N . PHE A 1 175 ? 2.171 -10.355 -21.687 1.00 88.00 175 PHE A N 1
ATOM 1409 C CA . PHE A 1 175 ? 1.645 -9.790 -20.444 1.00 88.00 175 PHE A CA 1
ATOM 1410 C C . PHE A 1 175 ? 1.250 -10.890 -19.441 1.00 88.00 175 PHE A C 1
ATOM 1412 O O . PHE A 1 175 ? 0.613 -11.872 -19.831 1.00 88.00 175 PHE A O 1
ATOM 1419 N N . THR A 1 176 ? 1.613 -10.722 -18.166 1.00 87.62 176 THR A N 1
ATOM 1420 C CA . THR A 1 176 ? 1.360 -11.694 -17.081 1.00 87.62 176 THR A CA 1
ATOM 1421 C C . THR A 1 176 ? 0.379 -11.206 -16.023 1.00 87.62 176 THR A C 1
ATOM 1423 O O . THR A 1 176 ? -0.332 -12.029 -15.454 1.00 87.62 176 THR A O 1
ATOM 1426 N N . GLY A 1 177 ? 0.331 -9.902 -15.751 1.00 90.31 177 GLY A N 1
ATOM 1427 C CA . GLY A 1 177 ? -0.447 -9.330 -14.655 1.00 90.31 177 GLY A CA 1
ATOM 1428 C C . GLY A 1 177 ? -0.201 -7.832 -14.486 1.00 90.31 177 GLY A C 1
ATOM 1429 O O . GLY A 1 177 ? 0.621 -7.245 -15.188 1.00 90.31 177 GLY A O 1
ATOM 1430 N N . ALA A 1 178 ? -0.922 -7.201 -13.564 1.00 92.62 178 ALA A N 1
ATOM 1431 C CA . ALA A 1 178 ? -0.769 -5.786 -13.242 1.00 92.62 178 ALA A CA 1
ATOM 1432 C C . ALA A 1 178 ? -0.834 -5.551 -11.728 1.00 92.62 178 ALA A C 1
ATOM 1434 O O . ALA A 1 178 ? -1.492 -6.301 -11.012 1.00 92.62 178 ALA A O 1
ATOM 1435 N N . LYS A 1 179 ? -0.159 -4.508 -11.245 1.00 93.12 179 LYS A N 1
ATOM 1436 C CA . LYS A 1 179 ? -0.072 -4.166 -9.820 1.00 93.12 179 LYS A CA 1
ATOM 1437 C C . LYS A 1 179 ? -0.407 -2.689 -9.615 1.00 93.12 179 LYS A C 1
ATOM 1439 O O . LYS A 1 179 ? 0.098 -1.821 -10.326 1.00 93.12 179 LYS A O 1
ATOM 1444 N N . LEU A 1 180 ? -1.309 -2.440 -8.671 1.00 93.50 180 LEU A N 1
ATOM 1445 C CA . LEU A 1 180 ? -1.961 -1.163 -8.396 1.00 93.50 180 LEU A CA 1
ATOM 1446 C C . LEU A 1 180 ? -1.371 -0.564 -7.122 1.00 93.50 180 LEU A C 1
ATOM 1448 O O . LEU A 1 180 ? -1.464 -1.170 -6.053 1.00 93.50 180 LEU A O 1
ATOM 1452 N N . LEU A 1 181 ? -0.772 0.618 -7.237 1.00 92.06 181 LEU A N 1
ATOM 1453 C CA . LEU A 1 181 ? -0.057 1.277 -6.150 1.00 92.06 181 LEU A CA 1
ATOM 1454 C C . LEU A 1 181 ? -0.567 2.724 -6.006 1.00 92.06 181 LEU A C 1
ATOM 1456 O O . LEU A 1 181 ? -0.011 3.640 -6.616 1.00 92.06 181 LEU A O 1
ATOM 1460 N N . PRO A 1 182 ? -1.659 2.937 -5.245 1.00 91.25 182 PRO A N 1
ATOM 1461 C CA . PRO A 1 182 ? -2.230 4.258 -5.018 1.00 91.25 182 PRO A CA 1
ATOM 1462 C C . PRO A 1 182 ? -1.515 5.012 -3.891 1.00 91.25 182 PRO A C 1
ATOM 1464 O O . PRO A 1 182 ? -1.192 4.455 -2.842 1.00 91.25 182 PRO A O 1
ATOM 1467 N N . TYR A 1 183 ? -1.329 6.311 -4.089 1.00 89.31 183 TYR A N 1
ATOM 1468 C CA . TYR A 1 183 ? -0.720 7.233 -3.138 1.00 89.31 183 TYR A CA 1
ATOM 1469 C C . TYR A 1 183 ? -1.648 8.429 -2.898 1.00 89.31 183 TYR A C 1
ATOM 1471 O O . TYR A 1 183 ? -2.317 8.906 -3.820 1.00 89.31 183 TYR A O 1
ATOM 1479 N N . ALA A 1 184 ? -1.647 8.942 -1.664 1.00 88.56 184 ALA A N 1
ATOM 1480 C CA . ALA A 1 184 ? -2.300 10.195 -1.276 1.00 88.56 184 ALA A CA 1
ATOM 1481 C C . ALA A 1 184 ? -3.749 10.352 -1.791 1.00 88.56 184 ALA A C 1
ATOM 1483 O O . ALA A 1 184 ? -4.040 11.208 -2.622 1.00 88.56 184 ALA A O 1
ATOM 1484 N N . LEU A 1 185 ? -4.676 9.520 -1.311 1.00 91.44 185 LEU A N 1
ATOM 1485 C CA . LEU A 1 185 ? -6.107 9.732 -1.549 1.00 91.44 185 LEU A CA 1
ATOM 1486 C C . LEU A 1 185 ? -6.596 10.991 -0.809 1.00 91.44 185 LEU A C 1
ATOM 1488 O O . LEU A 1 185 ? -6.407 11.104 0.402 1.00 91.44 185 LEU A O 1
ATOM 1492 N N . GLU A 1 186 ? -7.302 11.890 -1.502 1.00 90.56 186 GLU A N 1
ATOM 1493 C CA . GLU A 1 186 ? -7.975 13.063 -0.914 1.00 90.56 186 GLU A CA 1
ATOM 1494 C C . GLU A 1 186 ? -9.232 12.663 -0.112 1.00 90.56 186 GLU A C 1
ATOM 1496 O O . GLU A 1 186 ? -10.361 13.048 -0.417 1.00 90.56 186 GLU A O 1
ATOM 1501 N N . LYS A 1 187 ? -9.064 11.844 0.929 1.00 88.69 187 LYS A N 1
ATOM 1502 C CA . LYS A 1 187 ? -10.179 11.268 1.700 1.00 88.69 187 LYS A CA 1
ATOM 1503 C C . LYS A 1 187 ? -11.072 12.315 2.380 1.00 88.69 187 LYS A C 1
ATOM 1505 O O . LYS A 1 187 ? -12.251 12.060 2.584 1.00 88.69 187 LYS A O 1
ATOM 1510 N N . HIS A 1 188 ? -10.550 13.508 2.676 1.00 88.75 188 HIS A N 1
ATOM 1511 C CA . HIS A 1 188 ? -11.321 14.614 3.260 1.00 88.75 188 HIS A CA 1
ATOM 1512 C C . HIS A 1 188 ? -12.433 15.128 2.328 1.00 88.75 188 HIS A C 1
ATOM 1514 O O . HIS A 1 188 ? -13.442 15.635 2.812 1.00 88.75 188 HIS A O 1
ATOM 1520 N N . ARG A 1 189 ? -12.328 14.906 1.006 1.00 91.06 189 ARG A N 1
ATOM 1521 C CA . ARG A 1 189 ? -13.411 15.192 0.046 1.00 91.06 189 ARG A CA 1
ATOM 1522 C C . ARG A 1 189 ? -14.721 14.478 0.396 1.00 91.06 189 ARG A C 1
ATOM 1524 O O . ARG A 1 189 ? -15.786 15.000 0.081 1.00 91.06 189 ARG A O 1
ATOM 1531 N N . VAL A 1 190 ? -14.647 13.330 1.082 1.00 93.00 190 VAL A N 1
ATOM 1532 C CA . VAL A 1 190 ? -15.815 12.567 1.552 1.00 93.00 190 VAL A CA 1
ATOM 1533 C C . VAL A 1 190 ? -16.709 13.410 2.463 1.00 93.00 190 VAL A C 1
ATOM 1535 O O . VAL A 1 190 ? -17.925 13.291 2.369 1.00 93.00 190 VAL A O 1
ATOM 1538 N N . THR A 1 191 ? -16.131 14.272 3.305 1.00 92.19 191 THR A N 1
ATOM 1539 C CA . THR A 1 191 ? -16.850 15.066 4.321 1.00 92.19 191 THR A CA 1
ATOM 1540 C C . THR A 1 191 ? -16.939 16.553 3.956 1.00 92.19 191 THR A C 1
ATOM 1542 O O . THR A 1 191 ? -17.937 17.227 4.245 1.00 92.19 191 THR A O 1
ATOM 1545 N N . HIS A 1 192 ? -15.906 17.051 3.272 1.00 86.31 192 HIS A N 1
ATOM 1546 C CA . HIS A 1 192 ? -15.699 18.444 2.894 1.00 86.31 192 HIS A CA 1
ATOM 1547 C C . HIS A 1 192 ? -15.095 18.527 1.484 1.00 86.31 192 HIS A C 1
ATOM 1549 O O . HIS A 1 192 ? -13.879 18.591 1.302 1.00 86.31 192 HIS A O 1
ATOM 1555 N N . ALA A 1 193 ? -15.970 18.538 0.480 1.00 83.06 193 ALA A N 1
ATOM 1556 C CA . ALA A 1 193 ? -15.638 18.937 -0.884 1.00 83.06 193 ALA A CA 1
ATOM 1557 C C . ALA A 1 193 ? -15.817 20.459 -1.059 1.00 83.06 193 ALA A C 1
ATOM 1559 O O . ALA A 1 193 ? -16.700 21.057 -0.437 1.00 83.06 193 ALA A O 1
ATOM 1560 N N . ASP A 1 194 ? -14.988 21.076 -1.904 1.00 79.69 194 ASP A N 1
ATOM 1561 C CA . ASP A 1 194 ? -14.957 22.531 -2.093 1.00 79.69 194 ASP A CA 1
ATOM 1562 C C . ASP A 1 194 ? -16.232 23.087 -2.778 1.00 79.69 194 ASP A C 1
ATOM 1564 O O . ASP A 1 194 ? -16.901 22.381 -3.544 1.00 79.69 194 ASP A O 1
ATOM 1568 N N . PRO A 1 195 ? -16.592 24.370 -2.557 1.00 76.62 195 PRO A N 1
ATOM 1569 C CA . PRO A 1 195 ? -17.763 24.979 -3.184 1.00 76.62 195 PRO A CA 1
ATOM 1570 C C . PRO A 1 195 ? -17.703 24.944 -4.719 1.00 76.62 195 PRO A C 1
ATOM 1572 O O . PRO A 1 195 ? -16.767 25.458 -5.331 1.00 76.62 195 PRO A O 1
ATOM 1575 N N . ASN A 1 196 ? -18.775 24.443 -5.343 1.00 77.50 196 ASN A N 1
ATOM 1576 C CA . ASN A 1 196 ? -18.914 24.162 -6.784 1.00 77.50 196 ASN A CA 1
ATOM 1577 C C . ASN A 1 196 ? -18.154 22.924 -7.312 1.00 77.50 196 ASN A C 1
ATOM 1579 O O . ASN A 1 196 ? -18.142 22.698 -8.524 1.00 77.50 196 ASN A O 1
ATOM 1583 N N . GLU A 1 197 ? -17.569 22.101 -6.443 1.00 85.25 197 GLU A N 1
ATOM 1584 C CA . GLU A 1 197 ? -17.056 20.769 -6.797 1.00 85.25 197 GLU A CA 1
ATOM 1585 C C . GLU A 1 197 ? -18.102 19.671 -6.504 1.00 85.25 197 GLU A C 1
ATOM 1587 O O . GLU A 1 197 ? -19.190 19.971 -6.017 1.00 85.25 197 GLU A O 1
ATOM 1592 N N . ARG A 1 198 ? -17.798 18.395 -6.793 1.00 88.19 198 ARG A N 1
ATOM 1593 C CA . ARG A 1 198 ? -18.534 17.227 -6.259 1.00 88.19 198 ARG A CA 1
ATOM 1594 C C . ARG A 1 198 ? -17.685 16.443 -5.258 1.00 88.19 198 ARG A C 1
ATOM 1596 O O . ARG A 1 198 ? -16.456 16.556 -5.215 1.00 88.19 198 ARG A O 1
ATOM 1603 N N . ASN A 1 199 ? -18.365 15.585 -4.503 1.00 92.25 199 ASN A N 1
ATOM 1604 C CA . ASN A 1 199 ? -17.754 14.431 -3.846 1.00 92.25 199 ASN A CA 1
ATOM 1605 C C . ASN A 1 199 ? -17.287 13.392 -4.905 1.00 92.25 199 ASN A C 1
ATOM 1607 O O . ASN A 1 199 ? -17.422 13.627 -6.110 1.00 92.25 199 ASN A O 1
ATOM 1611 N N . PHE A 1 200 ? -16.741 12.249 -4.488 1.00 94.19 200 PHE A N 1
ATOM 1612 C CA . PHE A 1 200 ? -16.336 11.177 -5.411 1.00 94.19 200 PHE A CA 1
ATOM 1613 C C . PHE A 1 200 ? -17.515 10.617 -6.226 1.00 94.19 200 PHE A C 1
ATOM 1615 O O . PHE A 1 200 ? -18.628 10.481 -5.709 1.00 94.19 200 PHE A O 1
ATOM 1622 N N . HIS A 1 201 ? -17.269 10.262 -7.495 1.00 93.38 201 HIS A N 1
ATOM 1623 C CA . HIS A 1 201 ? -18.314 9.823 -8.435 1.00 93.38 201 HIS A CA 1
ATOM 1624 C C . HIS A 1 201 ? -19.128 8.624 -7.923 1.00 93.38 201 HIS A C 1
ATOM 1626 O O . HIS A 1 201 ? -20.343 8.603 -8.106 1.00 93.38 201 HIS A O 1
ATOM 1632 N N . ILE A 1 202 ? -18.491 7.683 -7.212 1.00 95.44 202 ILE A N 1
ATOM 1633 C CA . ILE A 1 202 ? -19.115 6.502 -6.585 1.00 95.44 202 ILE A CA 1
ATOM 1634 C C . ILE A 1 202 ? -20.415 6.802 -5.818 1.00 95.44 202 ILE A C 1
ATOM 1636 O O . ILE A 1 202 ? -21.359 6.016 -5.887 1.00 95.44 202 ILE A O 1
ATOM 1640 N N . PHE A 1 203 ? -20.511 7.939 -5.122 1.00 94.56 203 PHE A N 1
ATOM 1641 C CA . PHE A 1 203 ? -21.723 8.292 -4.375 1.00 94.56 203 PHE A CA 1
ATOM 1642 C C . PHE A 1 203 ? -22.890 8.664 -5.301 1.00 94.56 203 PHE A C 1
ATOM 1644 O O . PHE A 1 203 ? -24.035 8.308 -5.027 1.00 94.56 203 PHE A O 1
ATOM 1651 N N . TYR A 1 204 ? -22.610 9.334 -6.419 1.00 92.19 204 TYR A N 1
ATOM 1652 C CA . TYR A 1 204 ? -23.616 9.705 -7.418 1.00 92.19 204 TYR A CA 1
ATOM 1653 C C . TYR A 1 204 ? -23.998 8.506 -8.298 1.00 92.19 204 TYR A C 1
ATOM 1655 O O . TYR A 1 204 ? -25.164 8.363 -8.665 1.00 92.19 204 TYR A O 1
ATOM 1663 N N . PHE A 1 205 ? -23.052 7.601 -8.566 1.00 92.94 205 PHE A N 1
ATOM 1664 C CA . PHE A 1 205 ? -23.296 6.329 -9.253 1.00 92.94 205 PHE A CA 1
ATOM 1665 C C . PHE A 1 205 ? -24.254 5.451 -8.421 1.00 92.94 205 PHE A C 1
ATOM 1667 O O . PHE A 1 205 ? -25.328 5.086 -8.902 1.00 92.94 205 PHE A O 1
ATOM 1674 N N . LEU A 1 206 ? -23.963 5.246 -7.127 1.00 93.56 206 LEU A N 1
ATOM 1675 C CA . LEU A 1 206 ? -24.844 4.531 -6.193 1.00 93.56 206 LEU A CA 1
ATOM 1676 C C . LEU A 1 206 ? -26.265 5.118 -6.172 1.00 93.56 206 LEU A C 1
ATOM 1678 O O . LEU A 1 206 ? -27.239 4.386 -6.332 1.00 93.56 206 LEU A O 1
ATOM 1682 N N . LEU A 1 207 ? -26.408 6.434 -5.998 1.00 92.06 207 LEU A N 1
ATOM 1683 C CA . LEU A 1 207 ? -27.735 7.053 -5.925 1.00 92.06 207 LEU A CA 1
ATOM 1684 C C . LEU A 1 207 ? -28.494 7.000 -7.261 1.00 92.06 207 LEU A C 1
ATOM 1686 O O . LEU A 1 207 ? -29.710 6.801 -7.260 1.00 92.06 207 LEU A O 1
ATOM 1690 N N . SER A 1 208 ? -27.816 7.147 -8.400 1.00 89.31 208 SER A N 1
ATOM 1691 C CA . SER A 1 208 ? -28.470 7.161 -9.716 1.00 89.31 208 SER A CA 1
ATOM 1692 C C . SER A 1 208 ? -28.882 5.764 -10.199 1.00 89.31 208 SER A C 1
ATOM 1694 O O . SER A 1 208 ? -30.016 5.604 -10.653 1.00 89.31 208 SER A O 1
ATOM 1696 N N . GLY A 1 209 ? -28.024 4.749 -10.042 1.00 86.50 209 GLY A N 1
ATOM 1697 C CA . GLY A 1 209 ? -28.257 3.380 -10.523 1.00 86.50 209 GLY A CA 1
ATOM 1698 C C . GLY A 1 209 ? -28.627 2.332 -9.459 1.00 86.50 209 GLY A C 1
ATOM 1699 O O . GLY A 1 209 ? -28.632 1.132 -9.759 1.00 86.50 209 GLY A O 1
ATOM 1700 N N . ALA A 1 210 ? -28.960 2.727 -8.224 1.00 89.06 210 ALA A N 1
ATOM 1701 C CA . ALA A 1 210 ? -29.638 1.835 -7.278 1.00 89.06 210 ALA A CA 1
ATOM 1702 C C . ALA A 1 210 ? -31.085 1.547 -7.722 1.00 89.06 210 ALA A C 1
ATOM 1704 O O . ALA A 1 210 ? -31.900 2.461 -7.887 1.00 89.06 210 ALA A O 1
ATOM 1705 N N . SER A 1 211 ? -31.409 0.260 -7.865 1.00 90.50 211 SER A N 1
ATOM 1706 C CA . SER A 1 211 ? -32.765 -0.244 -8.112 1.00 90.50 211 SER A CA 1
ATOM 1707 C C . SER A 1 211 ? -33.715 0.056 -6.946 1.00 90.50 211 SER A C 1
ATOM 1709 O O . SER A 1 211 ? -33.284 0.409 -5.851 1.00 90.50 211 SER A O 1
ATOM 1711 N N . HIS A 1 212 ? -35.027 -0.103 -7.152 1.00 89.19 212 HIS A N 1
ATOM 1712 C CA . HIS A 1 212 ? -36.017 0.185 -6.107 1.00 89.19 212 HIS A CA 1
ATOM 1713 C C . HIS A 1 212 ? -35.800 -0.663 -4.837 1.00 89.19 212 HIS A C 1
ATOM 1715 O O . HIS A 1 212 ? -35.819 -0.121 -3.736 1.00 89.19 212 HIS A O 1
ATOM 1721 N N . GLU A 1 213 ? -35.488 -1.954 -4.995 1.00 89.56 213 GLU A N 1
ATOM 1722 C CA . GLU A 1 213 ? -35.155 -2.863 -3.888 1.00 89.56 213 GLU A CA 1
ATOM 1723 C C . GLU A 1 213 ? -33.862 -2.450 -3.166 1.00 89.56 213 GLU A C 1
ATOM 1725 O O . GLU A 1 213 ? -33.818 -2.428 -1.937 1.00 89.56 213 GLU A O 1
ATOM 1730 N N . GLU A 1 214 ? -32.812 -2.071 -3.908 1.00 89.69 214 GLU A N 1
ATOM 1731 C CA . GLU A 1 214 ? -31.566 -1.563 -3.319 1.00 89.69 214 GLU A CA 1
ATOM 1732 C C . GLU A 1 214 ? -31.796 -0.252 -2.559 1.00 89.69 214 GLU A C 1
ATOM 1734 O O . GLU A 1 214 ? -31.297 -0.114 -1.445 1.00 89.69 214 GLU A O 1
ATOM 1739 N N . ARG A 1 215 ? -32.586 0.678 -3.115 1.00 92.94 215 ARG A N 1
ATOM 1740 C CA . ARG A 1 215 ? -32.935 1.949 -2.464 1.00 92.94 215 ARG A CA 1
ATOM 1741 C C . ARG A 1 215 ? -33.716 1.734 -1.173 1.00 92.94 215 ARG A C 1
ATOM 1743 O O . ARG A 1 215 ? -33.374 2.356 -0.177 1.00 92.94 215 ARG A O 1
ATOM 1750 N N . SER A 1 216 ? -34.705 0.839 -1.157 1.00 92.25 216 SER A N 1
ATOM 1751 C CA . SER A 1 216 ? -35.438 0.502 0.071 1.00 92.25 216 SER A CA 1
ATOM 1752 C C . SER A 1 216 ? -34.554 -0.195 1.110 1.00 92.25 216 SER A C 1
ATOM 1754 O O . SER A 1 216 ? -34.651 0.124 2.286 1.00 92.25 216 SER A O 1
ATOM 1756 N N . ARG A 1 217 ? -33.660 -1.105 0.697 1.00 91.69 217 ARG A N 1
ATOM 1757 C CA . ARG A 1 217 ? -32.767 -1.855 1.606 1.00 91.69 217 ARG A CA 1
ATOM 1758 C C . ARG A 1 217 ? -31.612 -1.019 2.180 1.00 91.69 217 ARG A C 1
ATOM 1760 O O . ARG A 1 217 ? -31.041 -1.394 3.197 1.00 91.69 217 ARG A O 1
ATOM 1767 N N . LEU A 1 218 ? -31.226 0.060 1.501 1.00 93.94 218 LEU A N 1
ATOM 1768 C CA . LEU A 1 218 ? -30.141 0.972 1.896 1.00 93.94 218 LEU A CA 1
ATOM 1769 C C . LEU A 1 218 ? -30.663 2.345 2.379 1.00 93.94 218 LEU A C 1
ATOM 1771 O O . LEU A 1 218 ? -29.874 3.261 2.615 1.00 93.94 218 LEU A O 1
ATOM 1775 N N . GLU A 1 219 ? -31.988 2.492 2.484 1.00 94.31 219 GLU A N 1
ATOM 1776 C CA . GLU A 1 219 ? -32.712 3.721 2.846 1.00 94.31 219 GLU A CA 1
ATOM 1777 C C . GLU A 1 219 ? -32.270 4.956 2.031 1.00 94.31 219 GLU A C 1
ATOM 1779 O O . GLU A 1 219 ? -32.077 6.056 2.554 1.00 94.31 219 GLU A O 1
ATOM 1784 N N . LEU A 1 220 ? -32.065 4.770 0.721 1.00 93.44 220 LEU A N 1
ATOM 1785 C CA . LEU A 1 220 ? -31.491 5.795 -0.154 1.00 93.44 220 LEU A CA 1
ATOM 1786 C C . LEU A 1 220 ? -32.516 6.850 -0.582 1.00 93.44 220 LEU A C 1
ATOM 1788 O O . LEU A 1 220 ? -33.486 6.563 -1.289 1.00 93.44 220 LEU A O 1
ATOM 1792 N N . SER A 1 221 ? -32.227 8.091 -0.197 1.00 90.62 221 SER A N 1
ATOM 1793 C CA . SER A 1 221 ? -32.933 9.311 -0.601 1.00 90.62 221 SER A CA 1
ATOM 1794 C C . SER A 1 221 ? -32.264 9.982 -1.812 1.00 90.62 221 SER A C 1
ATOM 1796 O O . SER A 1 221 ? -31.319 9.450 -2.392 1.00 90.62 221 SER A O 1
ATOM 1798 N N . ASP A 1 222 ? -32.751 11.154 -2.225 1.00 86.88 222 ASP A N 1
ATOM 1799 C CA . ASP A 1 222 ? -32.072 11.969 -3.242 1.00 86.88 222 ASP A CA 1
ATOM 1800 C C . ASP A 1 222 ? -30.743 12.558 -2.718 1.00 86.88 222 ASP A C 1
ATOM 1802 O O . ASP A 1 222 ? -30.585 12.770 -1.516 1.00 86.88 222 ASP A O 1
ATOM 1806 N N . TRP A 1 223 ? -29.797 12.876 -3.611 1.00 85.50 223 TRP A N 1
ATOM 1807 C CA . TRP A 1 223 ? -28.481 13.439 -3.251 1.00 85.50 223 TRP A CA 1
ATOM 1808 C C . TRP A 1 223 ? -28.593 14.717 -2.405 1.00 85.50 223 TRP A C 1
ATOM 1810 O O . TRP A 1 223 ? -27.784 14.937 -1.505 1.00 85.50 223 TRP A O 1
ATOM 1820 N N . SER A 1 224 ? -29.632 15.525 -2.637 1.00 85.31 224 SER A N 1
ATOM 1821 C CA . SER A 1 224 ? -29.923 16.741 -1.868 1.00 85.31 224 SER A CA 1
ATOM 1822 C C . SER A 1 224 ? -30.225 16.485 -0.384 1.00 85.31 224 SER A C 1
ATOM 1824 O O . SER A 1 224 ? -30.100 17.397 0.433 1.00 85.31 224 SER A O 1
ATOM 1826 N N . SER A 1 225 ? -30.574 15.246 -0.020 1.00 88.19 225 SER A N 1
ATOM 1827 C CA . SER A 1 225 ? -30.900 14.825 1.349 1.00 88.19 225 SER A CA 1
ATOM 1828 C C . SER A 1 225 ? -29.675 14.434 2.186 1.00 88.19 225 SER A C 1
ATOM 1830 O O . SER A 1 225 ? -29.832 14.141 3.368 1.00 88.19 225 SER A O 1
ATOM 1832 N N . TYR A 1 226 ? -28.466 14.413 1.611 1.00 92.00 226 TYR A N 1
ATOM 1833 C CA . TYR A 1 226 ? -27.241 13.977 2.292 1.00 92.00 226 TYR A CA 1
ATOM 1834 C C . TYR A 1 226 ? -26.259 15.126 2.491 1.00 92.00 226 TYR A C 1
ATOM 1836 O O . TYR A 1 226 ? -25.786 15.707 1.521 1.00 92.00 226 TYR A O 1
ATOM 1844 N N . GLN A 1 227 ? -25.873 15.418 3.735 1.00 91.06 227 GLN A N 1
ATOM 1845 C CA . GLN A 1 227 ? -25.006 16.554 4.083 1.00 91.06 227 GLN A CA 1
ATOM 1846 C C . GLN A 1 227 ? -23.663 16.569 3.325 1.00 91.06 227 GLN A C 1
ATOM 1848 O O . GLN A 1 227 ? -23.164 17.632 2.959 1.00 91.06 227 GLN A O 1
ATOM 1853 N N . TYR A 1 228 ? -23.088 15.396 3.043 1.00 91.88 228 TYR A N 1
ATOM 1854 C CA . TYR A 1 228 ? -21.838 15.249 2.283 1.00 91.88 228 TYR A CA 1
ATOM 1855 C C . TYR A 1 228 ? -21.990 15.451 0.755 1.00 91.88 228 TYR A C 1
ATOM 1857 O O . TYR A 1 228 ? -20.985 15.485 0.041 1.00 91.88 228 TYR A O 1
ATOM 1865 N N . LEU A 1 229 ? -23.222 15.604 0.247 1.00 89.19 229 LEU A N 1
ATOM 1866 C CA . LEU A 1 229 ? -23.558 15.829 -1.171 1.00 89.19 229 LEU A CA 1
ATOM 1867 C C . LEU A 1 229 ? -24.400 17.104 -1.405 1.00 89.19 229 LEU A C 1
ATOM 1869 O O . LEU A 1 229 ? -24.389 17.661 -2.498 1.00 89.19 229 LEU A O 1
ATOM 1873 N N . SER A 1 230 ? -25.116 17.600 -0.394 1.00 78.56 230 SER A N 1
ATOM 1874 C CA . SER A 1 230 ? -25.929 18.821 -0.469 1.00 78.56 230 SER A CA 1
ATOM 1875 C C . SER A 1 230 ? -25.080 20.091 -0.350 1.00 78.56 230 SER A C 1
ATOM 1877 O O . SER A 1 230 ? -25.368 21.095 -1.000 1.00 78.56 230 SER A O 1
ATOM 1879 N N . ARG A 1 231 ? -23.972 20.032 0.408 1.00 67.12 231 ARG A N 1
ATOM 1880 C CA . ARG A 1 231 ? -22.931 21.079 0.464 1.00 67.12 231 ARG A CA 1
ATOM 1881 C C . ARG A 1 231 ? -22.333 21.387 -0.919 1.00 67.12 231 ARG A C 1
ATOM 1883 O O . ARG A 1 231 ? -21.943 22.522 -1.178 1.00 67.12 231 ARG A O 1
ATOM 1890 N N . THR A 1 232 ? -22.299 20.402 -1.819 1.00 62.78 232 THR A N 1
ATOM 1891 C CA . THR A 1 232 ? -21.758 20.491 -3.187 1.00 62.78 232 THR A CA 1
ATOM 1892 C C . THR A 1 232 ? -22.810 20.902 -4.228 1.00 62.78 232 THR A C 1
ATOM 1894 O O . THR A 1 232 ? -22.816 20.410 -5.352 1.00 62.78 232 THR A O 1
ATOM 1897 N N . ALA A 1 233 ? -23.714 21.823 -3.870 1.00 52.81 233 ALA A N 1
ATOM 1898 C CA . ALA A 1 233 ? -24.838 22.273 -4.700 1.00 52.81 233 ALA A CA 1
ATOM 1899 C C . ALA A 1 233 ? -24.419 23.020 -5.991 1.00 52.81 233 ALA A C 1
ATOM 1901 O O . ALA A 1 233 ? -24.549 24.239 -6.115 1.00 52.81 233 ALA A O 1
ATOM 1902 N N . THR A 1 234 ? -23.944 22.282 -6.995 1.00 55.03 234 THR A N 1
ATOM 1903 C CA . THR A 1 234 ? -23.624 22.799 -8.328 1.00 55.03 234 THR A CA 1
ATOM 1904 C C . THR A 1 234 ? -24.884 22.979 -9.168 1.00 55.03 234 THR A C 1
ATOM 1906 O O . THR A 1 234 ? -25.515 22.005 -9.571 1.00 55.03 234 THR A O 1
ATOM 1909 N N . SER A 1 235 ? -25.193 24.219 -9.556 1.00 40.56 235 SER A N 1
ATOM 1910 C CA . SER A 1 235 ? -26.294 24.559 -10.482 1.00 40.56 235 SER A CA 1
ATOM 1911 C C . SER A 1 235 ? -26.083 24.090 -11.933 1.00 40.56 235 SER A C 1
ATOM 1913 O O . SER A 1 235 ? -26.904 24.363 -12.809 1.00 40.56 235 SER A O 1
ATOM 1915 N N . ARG A 1 236 ? -24.979 23.384 -12.202 1.00 48.75 236 ARG A N 1
ATOM 1916 C CA . ARG A 1 236 ? -24.654 22.741 -13.476 1.00 48.75 236 ARG A CA 1
ATOM 1917 C C . ARG A 1 236 ? -24.488 21.246 -13.238 1.00 48.75 236 ARG A C 1
ATOM 1919 O O . ARG A 1 236 ? -23.555 20.849 -12.536 1.00 48.75 236 ARG A O 1
ATOM 1926 N N . ALA A 1 237 ? -25.344 20.447 -13.874 1.00 55.03 237 ALA A N 1
ATOM 1927 C CA . ALA A 1 237 ? -25.161 19.002 -13.984 1.00 55.03 237 ALA A CA 1
ATOM 1928 C C . ALA A 1 237 ? -23.738 18.665 -14.466 1.00 55.03 237 ALA A C 1
ATOM 1930 O O . ALA A 1 237 ? -23.076 19.490 -15.109 1.00 55.03 237 ALA A O 1
ATOM 1931 N N . SER A 1 238 ? -23.254 17.468 -14.136 1.00 64.19 238 SER A N 1
ATOM 1932 C CA . SER A 1 238 ? -22.028 16.983 -14.762 1.00 64.19 238 SER A CA 1
ATOM 1933 C C . SER A 1 238 ? -22.292 16.575 -16.216 1.00 64.19 238 SER A C 1
ATOM 1935 O O . SER A 1 238 ? -23.412 16.214 -16.566 1.00 64.19 238 SER A O 1
ATOM 1937 N N . SER A 1 239 ? -21.263 16.618 -17.060 1.00 68.25 239 SER A N 1
ATOM 1938 C CA . SER A 1 239 ? -21.241 15.951 -18.364 1.00 68.25 239 SER A CA 1
ATOM 1939 C C . SER A 1 239 ? -21.141 14.422 -18.262 1.00 68.25 239 SER A C 1
ATOM 1941 O O . SER A 1 239 ? -21.278 13.742 -19.277 1.00 68.25 239 SER A O 1
ATOM 1943 N N . ILE A 1 240 ? -20.905 13.883 -17.061 1.00 80.25 240 ILE A N 1
ATOM 1944 C CA . ILE A 1 240 ? -20.900 12.448 -16.763 1.00 80.25 240 ILE A CA 1
ATOM 1945 C C . ILE A 1 240 ? -22.341 11.952 -16.587 1.00 80.25 240 ILE A C 1
ATOM 1947 O O . ILE A 1 240 ? -23.094 12.489 -15.776 1.00 80.25 240 ILE A O 1
ATOM 1951 N N . ASP A 1 241 ? -22.698 10.889 -17.309 1.00 86.69 241 ASP A N 1
ATOM 1952 C CA . ASP A 1 241 ? -23.894 10.093 -17.024 1.00 86.69 241 ASP A CA 1
ATOM 1953 C C . ASP A 1 241 ? -23.597 9.164 -15.836 1.00 86.69 241 ASP A C 1
ATOM 1955 O O . ASP A 1 241 ? -23.000 8.094 -15.986 1.00 86.69 241 ASP A O 1
ATOM 1959 N N . ASP A 1 242 ? -23.981 9.605 -14.636 1.00 89.62 242 ASP A N 1
ATOM 1960 C CA . ASP A 1 242 ? -23.755 8.854 -13.398 1.00 89.62 242 ASP A CA 1
ATOM 1961 C C . ASP A 1 242 ? -24.468 7.479 -13.404 1.00 89.62 242 ASP A C 1
ATOM 1963 O O . ASP A 1 242 ? -23.985 6.538 -12.770 1.00 89.62 242 ASP A O 1
ATOM 1967 N N . ALA A 1 243 ? -25.572 7.324 -14.151 1.00 89.06 243 ALA A N 1
ATOM 1968 C CA . ALA A 1 243 ? -26.342 6.080 -14.201 1.00 89.06 243 ALA A CA 1
ATOM 1969 C C . ALA A 1 243 ? -25.692 5.042 -15.131 1.00 89.06 243 ALA A C 1
ATOM 1971 O O . ALA A 1 243 ? -25.611 3.863 -14.778 1.00 89.06 243 ALA A O 1
ATOM 1972 N N . GLN A 1 244 ? -25.167 5.470 -16.284 1.00 90.06 244 GLN A N 1
ATOM 1973 C CA . GLN A 1 244 ? -24.309 4.629 -17.126 1.00 90.06 244 GLN A CA 1
ATOM 1974 C C . GLN A 1 244 ? -23.017 4.243 -16.383 1.00 90.06 244 GLN A C 1
ATOM 1976 O O . GLN A 1 244 ? -22.593 3.086 -16.450 1.00 90.06 244 GLN A O 1
ATOM 1981 N N . GLY A 1 245 ? -22.437 5.173 -15.613 1.00 89.69 245 GLY A N 1
ATOM 1982 C CA . GLY A 1 245 ? -21.287 4.911 -14.742 1.00 89.69 245 GLY A CA 1
ATOM 1983 C C . GLY A 1 245 ? -21.539 3.785 -13.733 1.00 89.69 245 GLY A C 1
ATOM 1984 O O . GLY A 1 245 ? -20.706 2.889 -13.586 1.00 89.69 245 GLY A O 1
ATOM 1985 N N . GLU A 1 246 ? -22.714 3.761 -13.100 1.00 92.75 246 GLU A N 1
ATOM 1986 C CA . GLU A 1 246 ? -23.107 2.689 -12.174 1.00 92.75 246 GLU A CA 1
ATOM 1987 C C . GLU A 1 246 ? -23.342 1.338 -12.871 1.00 92.75 246 GLU A C 1
ATOM 1989 O O . GLU A 1 246 ? -23.021 0.291 -12.308 1.00 92.75 246 GLU A O 1
ATOM 1994 N N . VAL A 1 247 ? -23.850 1.321 -14.110 1.00 93.38 247 VAL A N 1
ATOM 1995 C CA . VAL A 1 247 ? -23.986 0.079 -14.901 1.00 93.38 247 VAL A CA 1
ATOM 1996 C C . VAL A 1 247 ? -22.612 -0.528 -15.203 1.00 93.38 247 VAL A C 1
ATOM 1998 O O . VAL A 1 247 ? -22.411 -1.736 -15.027 1.00 93.38 247 VAL A O 1
ATOM 2001 N N . GLU A 1 248 ? -21.648 0.298 -15.612 1.00 92.38 248 GLU A N 1
ATOM 2002 C CA . GLU A 1 248 ? -20.269 -0.132 -15.867 1.00 92.38 248 GLU A CA 1
ATOM 2003 C C . GLU A 1 248 ? -19.558 -0.564 -14.576 1.00 92.38 248 GLU A C 1
ATOM 2005 O O . GLU A 1 248 ? -18.886 -1.602 -14.561 1.00 92.38 248 GLU A O 1
ATOM 2010 N N . LEU A 1 249 ? -19.773 0.153 -13.467 1.00 94.75 249 LEU A N 1
ATOM 2011 C CA . LEU A 1 249 ? -19.229 -0.204 -12.159 1.00 94.75 249 LEU A CA 1
ATOM 2012 C C . LEU A 1 249 ? -19.809 -1.524 -11.629 1.00 94.75 249 LEU A C 1
ATOM 2014 O O . LEU A 1 249 ? -19.043 -2.398 -11.222 1.00 94.75 249 LEU A O 1
ATOM 2018 N N . LYS A 1 250 ? -21.133 -1.729 -11.683 1.00 92.69 250 LYS A N 1
ATOM 2019 C CA . LYS A 1 250 ? -21.780 -2.994 -11.284 1.00 92.69 250 LYS A CA 1
ATOM 2020 C C . LYS A 1 250 ? -21.265 -4.177 -12.103 1.00 92.69 250 LYS A C 1
ATOM 2022 O O . LYS A 1 250 ? -21.056 -5.261 -11.551 1.00 92.69 250 LYS A O 1
ATOM 2027 N N . ALA A 1 251 ? -21.011 -3.984 -13.400 1.00 93.19 251 ALA A N 1
ATOM 2028 C CA . ALA A 1 251 ? -20.375 -4.996 -14.240 1.00 93.19 251 ALA A CA 1
ATOM 2029 C C . ALA A 1 251 ? -18.918 -5.268 -13.818 1.00 93.19 251 ALA A C 1
ATOM 2031 O O . ALA A 1 251 ? -18.527 -6.430 -13.684 1.00 93.19 251 ALA A O 1
ATOM 2032 N N . ALA A 1 252 ? -18.134 -4.219 -13.553 1.00 94.50 252 ALA A N 1
ATOM 2033 C CA . ALA A 1 252 ? -16.737 -4.322 -13.147 1.00 94.50 252 ALA A CA 1
ATOM 2034 C C . ALA A 1 252 ? -16.554 -4.983 -11.769 1.00 94.50 252 ALA A C 1
ATOM 2036 O O . ALA A 1 252 ? -15.776 -5.932 -11.646 1.00 94.50 252 ALA A O 1
ATOM 2037 N N . LEU A 1 253 ? -17.306 -4.553 -10.749 1.00 94.00 253 LEU A N 1
ATOM 2038 C CA . LEU A 1 253 ? -17.289 -5.139 -9.403 1.00 94.00 253 LEU A CA 1
ATOM 2039 C C . LEU A 1 253 ? -17.640 -6.630 -9.455 1.00 94.00 253 LEU A C 1
ATOM 2041 O O . LEU A 1 253 ? -16.916 -7.449 -8.897 1.00 94.00 253 LEU A O 1
ATOM 2045 N N . LYS A 1 254 ? -18.687 -7.001 -10.204 1.00 92.75 254 LYS A N 1
ATOM 2046 C CA . LYS A 1 254 ? -19.111 -8.397 -10.414 1.00 92.75 254 LYS A CA 1
ATOM 2047 C C . LYS A 1 254 ? -18.091 -9.243 -11.186 1.00 92.75 254 LYS A C 1
ATOM 2049 O O . LYS A 1 254 ? -18.091 -10.465 -11.046 1.00 92.75 254 LYS A O 1
ATOM 2054 N N . ALA A 1 255 ? -17.246 -8.625 -12.010 1.00 91.06 255 ALA A N 1
ATOM 2055 C CA . ALA A 1 255 ? -16.169 -9.309 -12.719 1.00 91.06 255 ALA A CA 1
ATOM 2056 C C . ALA A 1 255 ? -14.897 -9.461 -11.867 1.00 91.06 255 ALA A C 1
ATOM 2058 O O . ALA A 1 255 ? -14.133 -10.407 -12.080 1.00 91.06 255 ALA A O 1
ATOM 2059 N N . MET A 1 256 ? -14.636 -8.537 -10.936 1.00 91.38 256 MET A N 1
ATOM 2060 C CA . MET A 1 256 ? -13.404 -8.495 -10.139 1.00 91.38 256 MET A CA 1
ATOM 2061 C C . MET A 1 256 ? -13.526 -9.140 -8.760 1.00 91.38 256 MET A C 1
ATOM 2063 O O . MET A 1 256 ? -12.618 -9.874 -8.379 1.00 91.38 256 MET A O 1
ATOM 2067 N N . ILE A 1 257 ? -14.626 -8.910 -8.046 1.00 89.75 257 ILE A N 1
ATOM 2068 C CA . ILE A 1 257 ? -14.838 -9.388 -6.677 1.00 89.75 257 ILE A CA 1
ATOM 2069 C C . ILE A 1 257 ? -15.610 -10.718 -6.735 1.00 89.75 257 ILE A C 1
ATOM 2071 O O . ILE A 1 257 ? -16.748 -10.735 -7.209 1.00 89.75 257 ILE A O 1
ATOM 2075 N N . PRO A 1 258 ? -15.026 -11.848 -6.286 1.00 76.31 258 PRO A N 1
ATOM 2076 C CA . PRO A 1 258 ? -15.629 -13.171 -6.477 1.00 76.31 258 PRO A CA 1
ATOM 2077 C C . PRO A 1 258 ? -16.851 -13.415 -5.578 1.00 76.31 258 PRO A C 1
ATOM 2079 O O . PRO A 1 258 ? -17.783 -14.124 -5.963 1.00 76.31 258 PRO A O 1
ATOM 2082 N N . GLU A 1 259 ? -16.870 -12.826 -4.381 1.00 82.94 259 GLU A N 1
ATOM 2083 C CA . GLU A 1 259 ? -17.933 -13.011 -3.397 1.00 82.94 259 GLU A CA 1
ATOM 2084 C C . GLU A 1 259 ? -19.040 -11.959 -3.580 1.00 82.94 259 GLU A C 1
ATOM 2086 O O . GLU A 1 259 ? -18.901 -10.799 -3.192 1.00 82.94 259 GLU A O 1
ATOM 2091 N N . LYS A 1 260 ? -20.186 -12.370 -4.141 1.00 77.62 260 LYS A N 1
ATOM 2092 C CA . LYS A 1 260 ? -21.334 -11.476 -4.411 1.00 77.62 260 LYS A CA 1
ATOM 2093 C C . LYS A 1 260 ? -21.836 -10.723 -3.172 1.00 77.62 260 LYS A C 1
ATOM 2095 O O . LYS A 1 260 ? -22.320 -9.602 -3.303 1.00 77.62 260 LYS A O 1
ATOM 2100 N N . GLN A 1 261 ? -21.725 -11.325 -1.986 1.00 80.94 261 GLN A N 1
ATOM 2101 C CA . GLN A 1 261 ? -22.151 -10.716 -0.723 1.00 80.94 261 GLN A CA 1
ATOM 2102 C C . GLN A 1 261 ? -21.321 -9.468 -0.380 1.00 80.94 261 GLN A C 1
ATOM 2104 O O . GLN A 1 261 ? -21.894 -8.462 0.039 1.00 80.94 261 GLN A O 1
ATOM 2109 N N . ARG A 1 262 ? -20.012 -9.474 -0.682 1.00 87.50 262 ARG A N 1
ATOM 2110 C CA . ARG A 1 262 ? -19.121 -8.315 -0.491 1.00 87.50 262 ARG A CA 1
ATOM 2111 C C . ARG A 1 262 ? -19.569 -7.112 -1.308 1.00 87.50 262 ARG A C 1
ATOM 2113 O O . ARG A 1 262 ? -19.545 -6.004 -0.797 1.00 87.50 262 ARG A O 1
ATOM 2120 N N . ILE A 1 263 ? -20.040 -7.314 -2.542 1.00 91.06 263 ILE A N 1
ATOM 2121 C CA . ILE A 1 263 ? -20.546 -6.221 -3.392 1.00 91.06 263 ILE A CA 1
ATOM 2122 C C . ILE A 1 263 ? -21.751 -5.543 -2.722 1.00 91.06 263 ILE A C 1
ATOM 2124 O O . ILE A 1 263 ? -21.804 -4.319 -2.632 1.00 91.06 263 ILE A O 1
ATOM 2128 N N . GLY A 1 264 ? -22.675 -6.332 -2.162 1.00 90.94 264 GLY A N 1
ATOM 2129 C CA . GLY A 1 264 ? -23.789 -5.806 -1.370 1.00 90.94 264 GLY A CA 1
ATOM 2130 C C . GLY A 1 264 ? -23.339 -5.021 -0.132 1.00 90.94 264 GLY A C 1
ATOM 2131 O O . GLY A 1 264 ? -23.972 -4.020 0.199 1.00 90.94 264 GLY A O 1
ATOM 2132 N N . GLN A 1 265 ? -22.241 -5.442 0.505 1.00 93.44 265 GLN A N 1
ATOM 2133 C CA . GLN A 1 265 ? -21.658 -4.793 1.682 1.00 93.44 265 GLN A CA 1
ATOM 2134 C C . GLN A 1 265 ? -20.862 -3.519 1.347 1.00 93.44 265 GLN A C 1
ATOM 2136 O O . GLN A 1 265 ? -20.917 -2.571 2.125 1.00 93.44 265 GLN A O 1
ATOM 2141 N N . ILE A 1 266 ? -20.195 -3.434 0.187 1.00 95.31 266 ILE A N 1
ATOM 2142 C CA . ILE A 1 266 ? -19.548 -2.197 -0.301 1.00 95.31 266 ILE A CA 1
ATOM 2143 C C . ILE A 1 266 ? -20.589 -1.073 -0.376 1.00 95.31 266 ILE A C 1
ATOM 2145 O O . ILE A 1 266 ? -20.376 0.011 0.165 1.00 95.31 266 ILE A O 1
ATOM 2149 N N . TYR A 1 267 ? -21.752 -1.353 -0.971 1.00 95.00 267 TYR A N 1
ATOM 2150 C CA . TYR A 1 267 ? -22.849 -0.388 -1.035 1.00 95.00 267 TYR A CA 1
ATOM 2151 C C . TYR A 1 267 ? -23.478 -0.084 0.335 1.00 95.00 267 TYR A C 1
ATOM 2153 O O . TYR A 1 267 ? -23.911 1.045 0.544 1.00 95.00 267 TYR A O 1
ATOM 2161 N N . GLN A 1 268 ? -23.477 -1.025 1.292 1.00 95.25 268 GLN A N 1
ATOM 2162 C CA . GLN A 1 268 ? -23.871 -0.732 2.681 1.00 95.25 268 GLN A CA 1
ATOM 2163 C C . GLN A 1 268 ? -22.901 0.245 3.359 1.00 95.25 268 GLN A C 1
ATOM 2165 O O . GLN A 1 268 ? -23.362 1.179 4.005 1.00 95.25 268 GLN A O 1
ATOM 2170 N N . VAL A 1 269 ? -21.583 0.098 3.172 1.00 96.81 269 VAL A N 1
ATOM 2171 C CA . VAL A 1 269 ? -20.591 1.042 3.726 1.00 96.81 269 VAL A CA 1
ATOM 2172 C C . VAL A 1 269 ? -20.711 2.421 3.073 1.00 96.81 269 VAL A C 1
ATOM 2174 O O . VAL A 1 269 ? -20.692 3.430 3.773 1.00 96.81 269 VAL A O 1
ATOM 2177 N N . LEU A 1 270 ? -20.901 2.488 1.752 1.00 97.00 270 LEU A N 1
ATOM 2178 C CA . LEU A 1 270 ? -21.116 3.754 1.039 1.00 97.00 270 LEU A CA 1
ATOM 2179 C C . LEU A 1 270 ? -22.414 4.456 1.479 1.00 97.00 270 LEU A C 1
ATOM 2181 O O . LEU A 1 270 ? -22.396 5.659 1.735 1.00 97.00 270 LEU A O 1
ATOM 2185 N N . ALA A 1 271 ? -23.517 3.715 1.633 1.00 96.88 271 ALA A N 1
ATOM 2186 C CA . ALA A 1 271 ? -24.771 4.246 2.167 1.00 96.88 271 ALA A CA 1
ATOM 2187 C C . ALA A 1 271 ? -24.620 4.703 3.629 1.00 96.88 271 ALA A C 1
ATOM 2189 O O . ALA A 1 271 ? -25.062 5.796 3.977 1.00 96.88 271 ALA A O 1
ATOM 2190 N N . ALA A 1 272 ? -23.931 3.926 4.472 1.00 97.31 272 ALA A N 1
ATOM 2191 C CA . ALA A 1 272 ? -23.642 4.301 5.855 1.00 97.31 272 ALA A CA 1
ATOM 2192 C C . ALA A 1 272 ? -22.787 5.573 5.951 1.00 97.31 272 ALA A C 1
ATOM 2194 O O . ALA A 1 272 ? -23.031 6.389 6.831 1.00 97.31 272 ALA A O 1
ATOM 2195 N N . ILE A 1 273 ? -21.833 5.791 5.038 1.00 97.56 273 ILE A N 1
ATOM 2196 C CA . ILE A 1 273 ? -21.067 7.044 4.954 1.00 97.56 273 ILE A CA 1
ATOM 2197 C C . ILE A 1 273 ? -21.986 8.231 4.629 1.00 97.56 273 ILE A C 1
ATOM 2199 O O . ILE A 1 273 ? -21.872 9.274 5.269 1.00 97.56 273 ILE A O 1
ATOM 2203 N N . LEU A 1 274 ? -22.929 8.083 3.693 1.00 96.00 274 LEU A N 1
ATOM 2204 C CA . LEU A 1 274 ? -23.894 9.144 3.378 1.00 96.00 274 LEU A CA 1
ATOM 2205 C C . LEU A 1 274 ? -24.832 9.446 4.560 1.00 96.00 274 LEU A C 1
ATOM 2207 O O . LEU A 1 274 ? -25.008 10.612 4.919 1.00 96.00 274 LEU A O 1
ATOM 2211 N N . HIS A 1 275 ? -25.381 8.412 5.205 1.00 96.75 275 HIS A N 1
ATOM 2212 C CA . HIS A 1 275 ? -26.247 8.553 6.382 1.00 96.75 275 HIS A CA 1
ATOM 2213 C C . HIS A 1 275 ? -25.498 9.079 7.618 1.00 96.75 275 HIS A C 1
ATOM 2215 O O . HIS A 1 275 ? -26.055 9.892 8.355 1.00 96.75 275 HIS A O 1
ATOM 2221 N N . LEU A 1 276 ? -24.220 8.718 7.810 1.00 96.62 276 LEU A N 1
ATOM 2222 C CA . LEU A 1 276 ? -23.359 9.261 8.870 1.00 96.62 276 LEU A CA 1
ATOM 2223 C C . LEU A 1 276 ? -23.353 10.790 8.835 1.00 96.62 276 LEU A C 1
ATOM 2225 O O . LEU A 1 276 ? -23.587 11.411 9.865 1.00 96.62 276 LEU A O 1
ATOM 2229 N N . GLY A 1 277 ? -23.161 11.405 7.663 1.00 94.75 277 GLY A N 1
ATOM 2230 C CA . GLY A 1 277 ? -23.130 12.867 7.517 1.00 94.75 277 GLY A CA 1
ATOM 2231 C C . GLY A 1 277 ? -24.415 13.584 7.952 1.00 94.75 277 GLY A C 1
ATOM 2232 O O . GLY A 1 277 ? -24.368 14.771 8.293 1.00 94.75 277 GLY A O 1
ATOM 2233 N N . ASN A 1 278 ? -25.540 12.866 7.999 1.00 95.50 278 ASN A N 1
ATOM 2234 C CA . ASN A 1 278 ? -26.838 13.379 8.432 1.00 95.50 278 ASN A CA 1
ATOM 2235 C C . ASN A 1 278 ? -27.066 13.298 9.953 1.00 95.50 278 ASN A C 1
ATOM 2237 O O . ASN A 1 278 ? -28.038 13.880 10.435 1.00 95.50 278 ASN A O 1
ATOM 2241 N N . ILE A 1 279 ? -26.202 12.632 10.729 1.00 95.62 279 ILE A N 1
ATOM 2242 C CA . ILE A 1 279 ? -26.293 12.619 12.200 1.00 95.62 279 ILE A CA 1
ATOM 2243 C C . ILE A 1 279 ? -26.043 14.033 12.746 1.00 95.62 279 ILE A C 1
ATOM 2245 O O . ILE A 1 279 ? -25.020 14.653 12.442 1.00 95.62 279 ILE A O 1
ATOM 2249 N N . GLN A 1 280 ? -26.975 14.534 13.562 1.00 94.06 280 GLN A N 1
ATOM 2250 C CA . GLN A 1 280 ? -26.945 15.858 14.182 1.00 94.06 280 GLN A CA 1
ATOM 2251 C C . GLN A 1 280 ? -26.763 15.756 15.698 1.00 94.06 280 GLN A C 1
ATOM 2253 O O . GLN A 1 280 ? -27.476 15.010 16.370 1.00 94.06 280 GLN A O 1
ATOM 2258 N N . PHE A 1 281 ? -25.872 16.580 16.243 1.00 94.06 281 PHE A N 1
ATOM 2259 C CA . PHE A 1 281 ? -25.586 16.641 17.676 1.00 94.06 281 PHE A CA 1
ATOM 2260 C C . PHE A 1 281 ? -26.253 17.851 18.362 1.00 94.06 281 PHE A C 1
ATOM 2262 O O . PHE A 1 281 ? -26.622 18.843 17.723 1.00 94.06 281 PHE A O 1
ATOM 2269 N N . ALA A 1 282 ? -26.416 17.755 19.678 1.00 90.00 282 ALA A N 1
ATOM 2270 C CA . ALA A 1 282 ? -26.965 18.755 20.589 1.00 90.00 282 ALA A CA 1
ATOM 2271 C C . ALA A 1 282 ? -26.128 18.821 21.871 1.00 90.00 282 ALA A C 1
ATOM 2273 O O . ALA A 1 282 ? -25.496 17.838 22.243 1.00 90.00 282 ALA A O 1
ATOM 2274 N N . GLU A 1 283 ? -26.174 19.945 22.577 1.00 87.31 283 GLU A N 1
ATOM 2275 C CA . GLU A 1 283 ? -25.857 19.967 24.011 1.00 87.31 283 GLU A CA 1
ATOM 2276 C C . GLU A 1 283 ? -27.033 19.323 24.771 1.00 87.31 283 GLU A C 1
ATOM 2278 O O . GLU A 1 283 ? -28.180 19.465 24.333 1.00 87.31 283 GLU A O 1
ATOM 2283 N N . ASP A 1 284 ? -26.783 18.608 25.875 1.00 78.69 284 ASP A N 1
ATOM 2284 C CA . ASP A 1 284 ? -27.866 18.074 26.715 1.00 78.69 284 ASP A CA 1
ATOM 2285 C C . ASP A 1 284 ? -28.649 19.235 27.366 1.00 78.69 284 ASP A C 1
ATOM 2287 O O . ASP A 1 284 ? -28.058 20.011 28.124 1.00 78.69 284 ASP A O 1
ATOM 2291 N N . PRO A 1 285 ? -29.976 19.357 27.140 1.00 70.19 285 PRO A N 1
ATOM 2292 C CA . PRO A 1 285 ? -30.803 20.376 27.788 1.00 70.19 285 PRO A CA 1
ATOM 2293 C C . PRO A 1 285 ? -30.796 20.324 29.323 1.00 70.19 285 PRO A C 1
ATOM 2295 O O . PRO A 1 285 ? -31.170 21.310 29.958 1.00 70.19 285 PRO A O 1
ATOM 2298 N N . ASN A 1 286 ? -30.417 19.189 29.921 1.00 72.44 286 ASN A N 1
ATOM 2299 C CA . ASN A 1 286 ? -30.404 18.987 31.371 1.00 72.44 286 ASN A CA 1
ATOM 2300 C C . ASN A 1 286 ? -29.036 19.293 32.005 1.00 72.44 286 ASN A C 1
ATOM 2302 O O . ASN A 1 286 ? -28.989 19.733 33.156 1.00 72.44 286 ASN A O 1
ATOM 2306 N N . ASN A 1 287 ? -27.932 19.074 31.280 1.00 71.00 287 ASN A N 1
ATOM 2307 C CA . ASN A 1 287 ? -26.572 19.235 31.791 1.00 71.00 287 ASN A CA 1
ATOM 2308 C C . ASN A 1 287 ? -25.568 19.673 30.703 1.00 71.00 287 ASN A C 1
ATOM 2310 O O . ASN A 1 287 ? -24.923 18.853 30.054 1.00 71.00 287 ASN A O 1
ATOM 2314 N N . ALA A 1 288 ? -25.322 20.981 30.590 1.00 61.72 288 ALA A N 1
ATOM 2315 C CA . ALA A 1 288 ? -24.338 21.552 29.659 1.00 61.72 288 ALA A CA 1
ATOM 2316 C C . ALA A 1 288 ? -22.850 21.252 29.994 1.00 61.72 288 ALA A C 1
ATOM 2318 O O . ALA A 1 288 ? -21.957 21.885 29.433 1.00 61.72 288 ALA A O 1
ATOM 2319 N N . GLN A 1 289 ? -22.562 20.330 30.924 1.00 64.81 289 GLN A N 1
ATOM 2320 C CA . GLN A 1 289 ? -21.218 19.775 31.159 1.00 64.81 289 GLN A CA 1
ATOM 2321 C C . GLN A 1 289 ? -21.072 18.305 30.724 1.00 64.81 289 GLN A C 1
ATOM 2323 O O . GLN A 1 289 ? -19.983 17.752 30.870 1.00 64.81 289 GLN A O 1
ATOM 2328 N N . ASP A 1 290 ? -22.131 17.672 30.209 1.00 76.25 290 ASP A N 1
ATOM 2329 C CA . ASP A 1 290 ? -22.070 16.303 29.686 1.00 76.25 290 ASP A CA 1
ATOM 2330 C C . ASP A 1 290 ? -21.647 16.247 28.204 1.00 76.25 290 ASP A C 1
ATOM 2332 O O . ASP A 1 290 ? -21.409 17.269 27.555 1.00 76.25 290 ASP A O 1
ATOM 2336 N N . ALA A 1 291 ? -21.533 15.034 27.662 1.00 83.50 291 ALA A N 1
ATOM 2337 C CA . ALA A 1 291 ? -21.249 14.814 26.248 1.00 83.50 291 ALA A CA 1
ATOM 2338 C C . ALA A 1 291 ? -22.432 15.215 25.350 1.00 83.50 291 ALA A C 1
ATOM 2340 O O . ALA A 1 291 ? -23.593 15.228 25.761 1.00 83.50 291 ALA A O 1
ATOM 2341 N N . ALA A 1 292 ? -22.135 15.513 24.085 1.00 87.81 292 ALA A N 1
ATOM 2342 C CA . ALA A 1 292 ? -23.150 15.853 23.101 1.00 87.81 292 ALA A CA 1
ATOM 2343 C C . ALA A 1 292 ? -24.156 14.710 22.878 1.00 87.81 292 ALA A C 1
ATOM 2345 O O . ALA A 1 292 ? -23.781 13.547 22.750 1.00 87.81 292 ALA A O 1
ATOM 2346 N N . VAL A 1 293 ? -25.437 15.053 22.755 1.00 89.31 293 VAL A N 1
ATOM 2347 C CA . VAL A 1 293 ? -26.545 14.111 22.533 1.00 89.31 293 VAL A CA 1
ATOM 2348 C C . VAL A 1 293 ? -26.921 14.090 21.049 1.00 89.31 293 VAL A C 1
ATOM 2350 O O . VAL A 1 293 ? -26.923 15.127 20.385 1.00 89.31 293 VAL A O 1
ATOM 2353 N N . ILE A 1 294 ? -27.253 12.921 20.501 1.00 91.88 294 ILE A N 1
ATOM 2354 C CA . ILE A 1 294 ? -27.695 12.777 19.105 1.00 91.88 294 ILE A CA 1
ATOM 2355 C C . ILE A 1 294 ? -29.189 13.115 18.996 1.00 91.88 294 ILE A C 1
ATOM 2357 O O . ILE A 1 294 ? -30.007 12.558 19.722 1.00 91.88 294 ILE A O 1
ATOM 2361 N N . LYS A 1 295 ? -29.557 14.021 18.079 1.00 89.75 295 LYS A N 1
ATOM 2362 C CA . LYS A 1 295 ? -30.949 14.480 17.891 1.00 89.75 295 LYS A CA 1
ATOM 2363 C C . LYS A 1 295 ? -31.810 13.498 17.100 1.00 89.75 295 LYS A C 1
ATOM 2365 O O . LYS A 1 295 ? -32.988 13.344 17.395 1.00 89.75 295 LYS A O 1
ATOM 2370 N N . ASN A 1 296 ? -31.240 12.896 16.059 1.00 92.94 296 ASN A N 1
ATOM 2371 C CA . ASN A 1 296 ? -31.919 12.000 15.126 1.00 92.94 296 ASN A CA 1
ATOM 2372 C C . ASN A 1 296 ? -31.462 10.554 15.340 1.00 92.94 296 ASN A C 1
ATOM 2374 O O . ASN A 1 296 ? -30.630 10.028 14.599 1.00 92.94 296 ASN A O 1
ATOM 2378 N N . THR A 1 297 ? -32.033 9.921 16.366 1.00 92.12 297 THR A N 1
ATOM 2379 C CA . THR A 1 297 ? -31.832 8.501 16.694 1.00 92.12 297 THR A CA 1
ATOM 2380 C C . THR A 1 297 ? -32.139 7.583 15.517 1.00 92.12 297 THR A C 1
ATOM 2382 O O . THR A 1 297 ? -31.423 6.615 15.304 1.00 92.12 297 THR A O 1
ATOM 2385 N N . ASP A 1 298 ? -33.141 7.907 14.703 1.00 93.50 298 ASP A N 1
ATOM 2386 C CA . ASP A 1 298 ? -33.563 7.055 13.587 1.00 93.50 298 ASP A CA 1
ATOM 2387 C C . ASP A 1 298 ? -32.439 6.917 12.543 1.00 93.50 298 ASP A C 1
ATOM 2389 O O . ASP A 1 298 ? -32.082 5.814 12.148 1.00 93.50 298 ASP A O 1
ATOM 2393 N N . THR A 1 299 ? -31.774 8.025 12.192 1.00 94.19 299 THR A N 1
ATOM 2394 C CA . THR A 1 299 ? -30.606 8.021 11.289 1.00 94.19 299 THR A CA 1
ATOM 2395 C C . THR A 1 299 ? -29.404 7.292 11.896 1.00 94.19 299 THR A C 1
ATOM 2397 O O . THR A 1 299 ? -28.634 6.658 11.177 1.00 94.19 299 THR A O 1
ATOM 2400 N N . LEU A 1 300 ? -29.234 7.361 13.220 1.00 95.31 300 LEU A N 1
ATOM 2401 C CA . LEU A 1 300 ? -28.219 6.588 13.936 1.00 95.31 300 LEU A CA 1
ATOM 2402 C C . LEU A 1 300 ? -28.510 5.079 13.854 1.00 95.31 300 LEU A C 1
ATOM 2404 O O . LEU A 1 300 ? -27.576 4.313 13.630 1.00 95.31 300 LEU A O 1
ATOM 2408 N N . HIS A 1 301 ? -29.775 4.659 13.972 1.00 95.62 301 HIS A N 1
ATOM 2409 C CA . HIS A 1 301 ? -30.188 3.267 13.772 1.00 95.62 301 HIS A CA 1
ATOM 2410 C C . HIS A 1 301 ? -29.918 2.800 12.332 1.00 95.62 301 HIS A C 1
ATOM 2412 O O . HIS A 1 301 ? -29.242 1.788 12.163 1.00 95.62 301 HIS A O 1
ATOM 2418 N N . THR A 1 302 ? -30.294 3.578 11.306 1.00 95.75 302 THR A N 1
ATOM 2419 C CA . THR A 1 302 ? -29.952 3.287 9.897 1.00 95.75 302 THR A CA 1
ATOM 2420 C C . THR A 1 302 ? -28.447 3.051 9.704 1.00 95.75 302 THR A C 1
ATOM 2422 O O . THR A 1 302 ? -28.031 2.095 9.049 1.00 95.75 302 THR A O 1
ATOM 2425 N N . VAL A 1 303 ? -27.598 3.908 10.287 1.00 96.56 303 VAL A N 1
ATOM 2426 C CA . VAL A 1 303 ? -26.134 3.760 10.215 1.00 96.56 303 VAL A CA 1
ATOM 2427 C C . VAL A 1 303 ? -25.654 2.510 10.959 1.00 96.56 303 VAL A C 1
ATOM 2429 O O . VAL A 1 303 ? -24.801 1.787 10.441 1.00 96.56 303 VAL A O 1
ATOM 2432 N N . ALA A 1 304 ? -26.187 2.252 12.154 1.00 95.69 304 ALA A N 1
ATOM 2433 C CA . ALA A 1 304 ? -25.829 1.103 12.981 1.00 95.69 304 ALA A CA 1
ATOM 2434 C C . ALA A 1 304 ? -26.160 -0.227 12.282 1.00 95.69 304 ALA A C 1
ATOM 2436 O O . ALA A 1 304 ? -25.294 -1.100 12.205 1.00 95.69 304 ALA A O 1
ATOM 2437 N N . ASP A 1 305 ? -27.344 -0.339 11.674 1.00 95.75 305 ASP A N 1
ATOM 2438 C CA . ASP A 1 305 ? -27.793 -1.527 10.940 1.00 95.75 305 ASP A CA 1
ATOM 2439 C C . ASP A 1 305 ? -26.969 -1.767 9.660 1.00 95.75 305 ASP A C 1
ATOM 2441 O O . ASP A 1 305 ? -26.567 -2.898 9.371 1.00 95.75 305 ASP A O 1
ATOM 2445 N N . LEU A 1 306 ? -26.639 -0.711 8.903 1.00 95.56 306 LEU A N 1
ATOM 2446 C CA . LEU A 1 306 ? -25.798 -0.818 7.700 1.00 95.56 306 LEU A CA 1
ATOM 2447 C C . LEU A 1 306 ? -24.342 -1.206 8.023 1.00 95.56 306 LEU A C 1
ATOM 2449 O O . LEU A 1 306 ? -23.719 -1.970 7.274 1.00 95.56 306 LEU A O 1
ATOM 2453 N N . LEU A 1 307 ? -23.801 -0.708 9.139 1.00 95.44 307 LEU A N 1
ATOM 2454 C CA . LEU A 1 307 ? -22.468 -1.060 9.640 1.00 95.44 307 LEU A CA 1
ATOM 2455 C C . LEU A 1 307 ? -22.454 -2.339 10.495 1.00 95.44 307 LEU A C 1
ATOM 2457 O O . LEU A 1 307 ? -21.373 -2.837 10.807 1.00 95.44 307 LEU A O 1
ATOM 2461 N N . GLY A 1 308 ? -23.616 -2.891 10.849 1.00 94.25 308 GLY A N 1
ATOM 2462 C CA . GLY A 1 308 ? -23.765 -4.097 11.663 1.00 94.25 308 GLY A CA 1
ATOM 2463 C C . GLY A 1 308 ? -23.231 -3.964 13.094 1.00 94.25 308 GLY A C 1
ATOM 2464 O O . GLY A 1 308 ? -22.602 -4.903 13.575 1.00 94.25 308 GLY A O 1
ATOM 2465 N N . VAL A 1 309 ? -23.419 -2.816 13.749 1.00 95.19 309 VAL A N 1
ATOM 2466 C CA . VAL A 1 309 ? -22.937 -2.526 15.119 1.00 95.19 309 VAL A CA 1
ATOM 2467 C C . VAL A 1 309 ? -24.086 -2.112 16.041 1.00 95.19 309 VAL A C 1
ATOM 2469 O O . VAL A 1 309 ? -25.138 -1.698 15.566 1.00 95.19 309 VAL A O 1
ATOM 2472 N N . ASP A 1 310 ? -23.901 -2.193 17.362 1.00 93.62 310 ASP A N 1
ATOM 2473 C CA . ASP A 1 310 ? -24.919 -1.716 18.310 1.00 93.62 310 ASP A CA 1
ATOM 2474 C C . ASP A 1 310 ? -25.096 -0.177 18.226 1.00 93.62 310 ASP A C 1
ATOM 2476 O O . ASP A 1 310 ? -24.092 0.546 18.268 1.00 93.62 310 ASP A O 1
ATOM 2480 N N . PRO A 1 311 ? -26.339 0.351 18.156 1.00 93.81 311 PRO A N 1
ATOM 2481 C CA . PRO A 1 311 ? -26.612 1.790 18.064 1.00 93.81 311 PRO A CA 1
ATOM 2482 C C . PRO A 1 311 ? -26.017 2.630 19.203 1.00 93.81 311 PRO A C 1
ATOM 2484 O O . PRO A 1 311 ? -25.548 3.745 18.970 1.00 93.81 311 PRO A O 1
ATOM 2487 N N . ASN A 1 312 ? -25.991 2.105 20.429 1.00 91.88 312 ASN A N 1
ATOM 2488 C CA . ASN A 1 312 ? -25.435 2.787 21.599 1.00 91.88 312 ASN A CA 1
ATOM 2489 C C . ASN A 1 312 ? -23.902 2.754 21.562 1.00 91.88 312 ASN A C 1
ATOM 2491 O O . ASN A 1 312 ? -23.253 3.743 21.897 1.00 91.88 312 ASN A O 1
ATOM 2495 N N . ALA A 1 313 ? -23.309 1.646 21.107 1.00 91.62 313 ALA A N 1
ATOM 2496 C CA . ALA A 1 313 ? -21.867 1.540 20.904 1.00 91.62 313 ALA A CA 1
ATOM 2497 C C . ALA A 1 313 ? -21.359 2.570 19.882 1.00 91.62 313 ALA A C 1
ATOM 2499 O O . ALA A 1 313 ? -20.369 3.257 20.157 1.00 91.62 313 ALA A O 1
ATOM 2500 N N . ILE A 1 314 ? -22.041 2.741 18.741 1.00 93.31 314 ILE A N 1
ATOM 2501 C CA . ILE A 1 314 ? -21.671 3.785 17.774 1.00 93.31 314 ILE A CA 1
ATOM 2502 C C . ILE A 1 314 ? -22.003 5.195 18.283 1.00 93.31 314 ILE A C 1
ATOM 2504 O O . ILE A 1 314 ? -21.167 6.078 18.110 1.00 93.31 314 ILE A O 1
ATOM 2508 N N . ALA A 1 315 ? -23.121 5.416 18.990 1.00 92.81 315 ALA A N 1
ATOM 2509 C CA . ALA A 1 315 ? -23.395 6.702 19.645 1.00 92.81 315 ALA A CA 1
ATOM 2510 C C . ALA A 1 315 ? -22.245 7.116 20.573 1.00 92.81 315 ALA A C 1
ATOM 2512 O O . ALA A 1 315 ? -21.651 8.174 20.385 1.00 92.81 315 ALA A O 1
ATOM 2513 N N . ASN A 1 316 ? -21.860 6.234 21.499 1.00 91.38 316 ASN A N 1
ATOM 2514 C CA . ASN A 1 316 ? -20.768 6.472 22.438 1.00 91.38 316 ASN A CA 1
ATOM 2515 C C . ASN A 1 316 ? -19.425 6.700 21.720 1.00 91.38 316 ASN A C 1
ATOM 2517 O O . ASN A 1 316 ? -18.634 7.542 22.135 1.00 91.38 316 ASN A O 1
ATOM 2521 N N . THR A 1 317 ? -19.182 6.005 20.606 1.00 91.81 317 THR A N 1
ATOM 2522 C CA . THR A 1 317 ? -17.976 6.183 19.773 1.00 91.81 317 THR A CA 1
ATOM 2523 C C . THR A 1 317 ? -17.962 7.523 19.012 1.00 91.81 317 THR A C 1
ATOM 2525 O O . THR A 1 317 ? -16.908 7.972 18.557 1.00 91.81 317 THR A O 1
ATOM 2528 N N . LEU A 1 318 ? -19.111 8.193 18.877 1.00 93.38 318 LEU A N 1
ATOM 2529 C CA . LEU A 1 318 ? -19.239 9.519 18.266 1.00 93.38 318 LEU A CA 1
ATOM 2530 C C . LEU A 1 318 ? -19.245 10.667 19.290 1.00 93.38 318 LEU A C 1
ATOM 2532 O O . LEU A 1 318 ? -18.849 11.776 18.937 1.00 93.38 318 LEU A O 1
ATOM 2536 N N . THR A 1 319 ? -19.670 10.419 20.532 1.00 92.06 319 THR A N 1
ATOM 2537 C CA . THR A 1 319 ? -19.859 11.444 21.582 1.00 92.06 319 THR A CA 1
ATOM 2538 C C . THR A 1 319 ? -18.782 11.426 22.674 1.00 92.06 319 THR A C 1
ATOM 2540 O O . THR A 1 319 ? -18.595 12.429 23.367 1.00 92.06 319 THR A O 1
ATOM 2543 N N . TYR A 1 320 ? -18.016 10.337 22.788 1.00 89.56 320 TYR A N 1
ATOM 2544 C CA . TYR A 1 320 ? -16.853 10.210 23.669 1.00 89.56 320 TYR A CA 1
ATOM 2545 C C . TYR A 1 320 ? -15.579 9.889 22.873 1.00 89.56 320 TYR A C 1
ATOM 2547 O O . TYR A 1 320 ? -15.630 9.343 21.772 1.00 89.56 320 TYR A O 1
ATOM 2555 N N . LYS A 1 321 ? -14.403 10.208 23.427 1.00 85.62 321 LYS A N 1
ATOM 2556 C CA . LYS A 1 321 ? -13.099 9.900 22.808 1.00 85.62 321 LYS A CA 1
ATOM 2557 C C . LYS A 1 321 ? -12.070 9.453 23.837 1.00 85.62 321 LYS A C 1
ATOM 2559 O O . LYS A 1 321 ? -11.764 10.206 24.763 1.00 85.62 321 LYS A O 1
ATOM 2564 N N . SER A 1 322 ? -11.469 8.282 23.654 1.00 82.56 322 SER A N 1
ATOM 2565 C CA . SER A 1 322 ? -10.414 7.791 24.546 1.00 82.56 322 SER A CA 1
ATOM 2566 C C . SER A 1 322 ? -9.079 8.464 24.220 1.00 82.56 322 SER A C 1
ATOM 2568 O O . SER A 1 322 ? -8.540 8.314 23.122 1.00 82.56 322 SER A O 1
ATOM 2570 N N . LYS A 1 323 ? -8.490 9.192 25.177 1.00 73.12 323 LYS A N 1
ATOM 2571 C CA . LYS A 1 323 ? -7.176 9.836 25.016 1.00 73.12 323 LYS A CA 1
ATOM 2572 C C . LYS A 1 323 ? -6.252 9.491 26.178 1.00 73.12 323 LYS A C 1
ATOM 2574 O O . LYS A 1 323 ? -6.594 9.702 27.336 1.00 73.12 323 LYS A O 1
ATOM 2579 N N . LEU A 1 324 ? -5.041 9.016 25.880 1.00 64.19 324 LEU A N 1
ATOM 2580 C CA . LEU A 1 324 ? -4.029 8.817 26.919 1.00 64.19 324 LEU A CA 1
ATOM 2581 C C . LEU A 1 324 ? -3.482 10.171 27.395 1.00 64.19 324 LEU A C 1
ATOM 2583 O O . LEU A 1 324 ? -2.860 10.907 26.625 1.00 64.19 324 LEU A O 1
ATOM 2587 N N . ILE A 1 325 ? -3.658 10.468 28.679 1.00 66.69 325 ILE A N 1
ATOM 2588 C CA . ILE A 1 325 ? -3.139 11.660 29.346 1.00 66.69 325 ILE A CA 1
ATOM 2589 C C . ILE A 1 325 ? -2.197 11.198 30.459 1.00 66.69 325 ILE A C 1
ATOM 2591 O O . ILE A 1 325 ? -2.582 10.458 31.351 1.00 66.69 325 ILE A O 1
ATOM 2595 N N . LYS A 1 326 ? -0.924 11.614 30.402 1.00 62.00 326 LYS A N 1
ATOM 2596 C CA . LYS A 1 326 ? 0.110 11.335 31.429 1.00 62.00 326 LYS A CA 1
ATOM 2597 C C . LYS A 1 326 ? 0.367 9.850 31.790 1.00 62.00 326 LYS A C 1
ATOM 2599 O O . LYS A 1 326 ? 1.127 9.620 32.725 1.00 62.00 326 LYS A O 1
ATOM 2604 N N . ARG A 1 327 ? -0.116 8.901 30.967 1.00 59.94 327 ARG A N 1
ATOM 2605 C CA . ARG A 1 327 ? -0.101 7.414 31.082 1.00 59.94 327 ARG A CA 1
ATOM 2606 C C . ARG A 1 327 ? -1.430 6.770 31.493 1.00 59.94 327 ARG A C 1
ATOM 2608 O O . ARG A 1 327 ? -1.533 5.556 31.371 1.00 59.94 327 ARG A O 1
ATOM 2615 N N . ASP A 1 328 ? -2.448 7.557 31.820 1.00 67.44 328 ASP A N 1
ATOM 2616 C CA . ASP A 1 328 ? -3.794 7.056 32.101 1.00 67.44 328 ASP A CA 1
ATOM 2617 C C . ASP A 1 328 ? -4.691 7.219 30.865 1.00 67.44 328 ASP A C 1
ATOM 2619 O O . ASP A 1 328 ? -4.584 8.212 30.138 1.00 67.44 328 ASP A O 1
ATOM 2623 N N . ILE A 1 329 ? -5.584 6.261 30.599 1.00 74.19 329 ILE A N 1
ATOM 2624 C CA . ILE A 1 329 ? -6.607 6.409 29.551 1.00 74.19 329 ILE A CA 1
ATOM 2625 C C . ILE A 1 329 ? -7.730 7.276 30.124 1.00 74.19 329 ILE A C 1
ATOM 2627 O O . ILE A 1 329 ? -8.390 6.890 31.082 1.00 74.19 329 ILE A O 1
ATOM 2631 N N . THR A 1 330 ? -7.926 8.463 29.554 1.00 77.75 330 THR A N 1
ATOM 2632 C CA . THR A 1 330 ? -8.980 9.404 29.945 1.00 77.75 330 THR A CA 1
ATOM 2633 C C . THR A 1 330 ? -10.034 9.474 28.847 1.00 77.75 330 THR A C 1
ATOM 2635 O O . THR A 1 330 ? -9.715 9.814 27.706 1.00 77.75 330 THR A O 1
ATOM 2638 N N . THR A 1 331 ? -11.289 9.193 29.186 1.00 83.88 331 THR A N 1
ATOM 2639 C CA . THR A 1 331 ? -12.425 9.441 28.293 1.00 83.88 331 THR A CA 1
ATOM 2640 C C . THR A 1 331 ? -12.727 10.936 28.266 1.00 83.88 331 THR A C 1
ATOM 2642 O O . THR A 1 331 ? -12.942 11.554 29.308 1.00 83.88 331 THR A O 1
ATOM 2645 N N . LEU A 1 332 ? -12.727 11.527 27.074 1.00 84.44 332 LEU A N 1
ATOM 2646 C CA . LEU A 1 332 ? -13.128 12.910 26.845 1.00 84.44 332 LEU A CA 1
ATOM 2647 C C . LEU A 1 332 ? -14.592 12.948 26.407 1.00 84.44 332 LEU A C 1
ATOM 2649 O O . LEU A 1 332 ? -14.968 12.263 25.457 1.00 84.44 332 LEU A O 1
ATOM 2653 N N . PHE A 1 333 ? -15.381 13.776 27.085 1.00 89.44 333 PHE A N 1
ATOM 2654 C CA . PHE A 1 333 ? -16.730 14.169 26.688 1.00 89.44 333 PHE A CA 1
ATOM 2655 C C . PHE A 1 333 ? -16.596 15.164 25.527 1.00 89.44 333 PHE A C 1
ATOM 2657 O O . PHE A 1 333 ? -15.852 16.140 25.653 1.00 89.44 333 PHE A O 1
ATOM 2664 N N . LEU A 1 334 ? -17.247 14.906 24.392 1.00 89.69 334 LEU A N 1
ATOM 2665 C CA . LEU A 1 334 ? -17.159 15.772 23.214 1.00 89.69 334 LEU A CA 1
ATOM 2666 C C . LEU A 1 334 ? -18.335 16.748 23.172 1.00 89.69 334 LEU A C 1
ATOM 2668 O O . LEU A 1 334 ? -19.482 16.347 23.363 1.00 89.69 334 LEU A O 1
ATOM 2672 N N . ASN A 1 335 ? -18.064 18.016 22.855 1.00 90.56 335 ASN A N 1
ATOM 2673 C CA . ASN A 1 335 ? -19.122 18.973 22.518 1.00 90.56 335 ASN A CA 1
ATOM 2674 C C . ASN A 1 335 ? -19.691 18.684 21.099 1.00 90.56 335 ASN A C 1
ATOM 2676 O O . ASN A 1 335 ? -19.103 17.897 20.350 1.00 90.56 335 ASN A O 1
ATOM 2680 N N . PRO A 1 336 ? -20.815 19.301 20.678 1.00 91.06 336 PRO A N 1
ATOM 2681 C CA . PRO A 1 336 ? -21.469 18.965 19.402 1.00 91.06 336 PRO A CA 1
ATOM 2682 C C . PRO A 1 336 ? -20.601 19.185 18.153 1.00 91.06 336 PRO A C 1
ATOM 2684 O O . PRO A 1 336 ? -20.748 18.479 17.154 1.00 91.06 336 PRO A O 1
ATOM 2687 N N . GLU A 1 337 ? -19.678 20.144 18.210 1.00 90.69 337 GLU A N 1
ATOM 2688 C CA . GLU A 1 337 ? -18.701 20.438 17.157 1.00 90.69 337 GLU A CA 1
ATOM 2689 C C . GLU A 1 337 ? -17.627 19.338 17.079 1.00 90.69 337 GLU A C 1
ATOM 2691 O O . GLU A 1 337 ? -17.391 18.761 16.019 1.00 90.69 337 GLU A O 1
ATOM 2696 N N . GLN A 1 338 ? -17.046 18.952 18.216 1.00 90.00 338 GLN A N 1
ATOM 2697 C CA . GLN A 1 338 ? -16.064 17.868 18.313 1.00 90.00 338 GLN A CA 1
ATOM 2698 C C . GLN A 1 338 ? -16.661 16.501 17.949 1.00 90.00 338 GLN A C 1
ATOM 2700 O O . GLN A 1 338 ? -15.995 15.706 17.287 1.00 90.00 338 GLN A O 1
ATOM 2705 N N . ALA A 1 339 ? -17.916 16.240 18.324 1.00 92.56 339 ALA A N 1
ATOM 2706 C CA . ALA A 1 339 ? -18.655 15.046 17.915 1.00 92.56 339 ALA A CA 1
ATOM 2707 C C . ALA A 1 339 ? -18.912 15.035 16.393 1.00 92.56 339 ALA A C 1
ATOM 2709 O O . ALA A 1 339 ? -18.733 14.006 15.738 1.00 92.56 339 ALA A O 1
ATOM 2710 N N . SER A 1 340 ? -19.213 16.198 15.797 1.00 93.56 340 SER A N 1
ATOM 2711 C CA . SER A 1 340 ? -19.298 16.357 14.335 1.00 93.56 340 SER A CA 1
ATOM 2712 C C . SER A 1 340 ? -17.960 16.058 13.652 1.00 93.56 340 SER A C 1
ATOM 2714 O O . SER A 1 340 ? -17.923 15.292 12.693 1.00 93.56 340 SER A O 1
ATOM 2716 N N . HIS A 1 341 ? -16.842 16.560 14.184 1.00 90.56 341 HIS A N 1
ATOM 2717 C CA . HIS A 1 341 ? -15.511 16.216 13.675 1.00 90.56 341 HIS A CA 1
ATOM 2718 C C . HIS A 1 341 ? -15.166 14.728 13.856 1.00 90.56 341 HIS A C 1
ATOM 2720 O O . HIS A 1 341 ? -14.511 14.146 12.993 1.00 90.56 341 HIS A O 1
ATOM 2726 N N . GLN A 1 342 ? -15.615 14.074 14.934 1.00 91.06 342 GLN A N 1
ATOM 2727 C CA . GLN A 1 342 ? -15.379 12.642 15.146 1.00 91.06 342 GLN A CA 1
ATOM 2728 C C . GLN A 1 342 ? -16.194 11.766 14.178 1.00 91.06 342 GLN A C 1
ATOM 2730 O O . GLN A 1 342 ? -15.652 10.815 13.613 1.00 91.06 342 GLN A O 1
ATOM 2735 N N . ARG A 1 343 ? -17.452 12.132 13.913 1.00 94.94 343 ARG A N 1
ATOM 2736 C CA . ARG A 1 343 ? -18.310 11.562 12.857 1.00 94.94 343 ARG A CA 1
ATOM 2737 C C . ARG A 1 343 ? -17.688 11.705 11.468 1.00 94.94 343 ARG A C 1
ATOM 2739 O O . ARG A 1 343 ? -17.642 10.736 10.710 1.00 94.94 343 ARG A O 1
ATOM 2746 N N . ASP A 1 344 ? -17.159 12.882 11.157 1.00 93.62 344 ASP A N 1
ATOM 2747 C CA . ASP A 1 344 ? -16.501 13.147 9.876 1.00 93.62 344 ASP A CA 1
ATOM 2748 C C . ASP A 1 344 ? -15.209 12.318 9.762 1.00 93.62 344 ASP A C 1
ATOM 2750 O O . ASP A 1 344 ? -14.964 11.664 8.745 1.00 93.62 344 ASP A O 1
ATOM 2754 N N . LYS A 1 345 ? -14.437 12.205 10.852 1.00 90.88 345 LYS A N 1
ATOM 2755 C CA . LYS A 1 345 ? -13.262 11.328 10.906 1.00 90.88 345 LYS A CA 1
ATOM 2756 C C . LYS A 1 345 ? -13.613 9.853 10.710 1.00 90.88 345 LYS A C 1
ATOM 2758 O O . LYS A 1 345 ? -12.851 9.140 10.055 1.00 90.88 345 LYS A O 1
ATOM 2763 N N . LEU A 1 346 ? -14.749 9.382 11.227 1.00 94.00 346 LEU A N 1
ATOM 2764 C CA . LEU A 1 346 ? -15.234 8.020 10.987 1.00 94.00 346 LEU A CA 1
ATOM 2765 C C . LEU A 1 346 ? -15.563 7.799 9.501 1.00 94.00 346 LEU A C 1
ATOM 2767 O O . LEU A 1 346 ? -15.122 6.804 8.927 1.00 94.00 346 LEU A O 1
ATOM 2771 N N . ALA A 1 347 ? -16.256 8.743 8.859 1.00 95.69 347 ALA A N 1
ATOM 2772 C CA . ALA A 1 347 ? -16.587 8.673 7.434 1.00 95.69 347 ALA A CA 1
ATOM 2773 C C . ALA A 1 347 ? -15.335 8.647 6.529 1.00 95.69 347 ALA A C 1
ATOM 2775 O O . ALA A 1 347 ? -15.241 7.800 5.639 1.00 95.69 347 ALA A O 1
ATOM 2776 N N . GLU A 1 348 ? -14.339 9.501 6.798 1.00 93.38 348 GLU A N 1
ATOM 2777 C CA . GLU A 1 348 ? -13.029 9.456 6.122 1.00 93.38 348 GLU A CA 1
ATOM 2778 C C . GLU A 1 348 ? -12.327 8.104 6.302 1.00 93.38 348 GLU A C 1
ATOM 2780 O O . GLU A 1 348 ? -11.757 7.567 5.351 1.00 93.38 348 GLU A O 1
ATOM 2785 N N . SER A 1 349 ? -12.365 7.559 7.523 1.00 91.38 349 SER A N 1
ATOM 2786 C CA . SER A 1 349 ? -11.705 6.297 7.876 1.00 91.38 349 SER A CA 1
ATOM 2787 C C . SER A 1 349 ? -12.323 5.120 7.126 1.00 91.38 349 SER A C 1
ATOM 2789 O O . SER A 1 349 ? -11.600 4.339 6.512 1.00 91.38 349 SER A O 1
ATOM 2791 N N . LEU A 1 350 ? -13.658 5.026 7.131 1.00 94.44 350 LEU A N 1
ATOM 2792 C CA . LEU A 1 350 ? -14.403 3.983 6.427 1.00 94.44 350 LEU A CA 1
ATOM 2793 C C . LEU A 1 350 ? -14.149 4.035 4.918 1.00 94.44 350 LEU A C 1
ATOM 2795 O O . LEU A 1 350 ? -13.881 2.996 4.321 1.00 94.44 350 LEU A O 1
ATOM 2799 N N . TYR A 1 351 ? -14.166 5.224 4.305 1.00 95.62 351 TYR A N 1
ATOM 2800 C CA . TYR A 1 351 ? -13.901 5.365 2.870 1.00 95.62 351 TYR A CA 1
ATOM 2801 C C . TYR A 1 351 ? -12.458 4.992 2.500 1.00 95.62 351 TYR A C 1
ATOM 2803 O O . TYR A 1 351 ? -12.230 4.281 1.522 1.00 95.62 351 TYR A O 1
ATOM 2811 N N . CYS A 1 352 ? -11.484 5.444 3.296 1.00 91.31 352 CYS A N 1
ATOM 2812 C CA . CYS A 1 352 ? -10.069 5.164 3.071 1.00 91.31 352 CYS A CA 1
ATOM 2813 C C . CYS A 1 352 ? -9.774 3.658 3.172 1.00 91.31 352 CYS A C 1
ATOM 2815 O O . CYS A 1 352 ? -9.229 3.079 2.236 1.00 91.31 352 CYS A O 1
ATOM 2817 N N . LEU A 1 353 ? -10.220 3.003 4.253 1.00 91.44 353 LEU A N 1
ATOM 2818 C CA . LEU A 1 353 ? -10.032 1.562 4.457 1.00 91.44 353 LEU A CA 1
ATOM 2819 C C . LEU A 1 353 ? -10.792 0.725 3.414 1.00 91.44 353 LEU A C 1
ATOM 2821 O O . LEU A 1 353 ? -10.248 -0.258 2.914 1.00 91.44 353 LEU A O 1
ATOM 2825 N N . LEU A 1 354 ? -12.007 1.136 3.023 1.00 94.31 354 LEU A N 1
ATOM 2826 C CA . LEU A 1 354 ? -12.768 0.502 1.939 1.00 94.31 354 LEU A CA 1
ATOM 2827 C C . LEU A 1 354 ? -12.006 0.555 0.608 1.00 94.31 354 LEU A C 1
ATOM 2829 O O . LEU A 1 354 ? -11.900 -0.462 -0.075 1.00 94.31 354 LEU A O 1
ATOM 2833 N N . TYR A 1 355 ? -11.448 1.713 0.248 1.00 93.75 355 TYR A N 1
ATOM 2834 C CA . TYR A 1 355 ? -10.650 1.857 -0.969 1.00 93.75 355 TYR A CA 1
ATOM 2835 C C . TYR A 1 355 ? -9.360 1.023 -0.917 1.00 93.75 355 TYR A C 1
ATOM 2837 O O . TYR A 1 355 ? -9.053 0.320 -1.880 1.00 93.75 355 TYR A O 1
ATOM 2845 N N . THR A 1 356 ? -8.639 1.026 0.211 1.00 90.88 356 THR A N 1
ATOM 2846 C CA . THR A 1 356 ? -7.449 0.180 0.409 1.00 90.88 356 THR A CA 1
ATOM 2847 C C . THR A 1 356 ? -7.787 -1.309 0.277 1.00 90.88 356 THR A C 1
ATOM 2849 O O . THR A 1 356 ? -7.092 -2.026 -0.441 1.00 90.88 356 THR A O 1
ATOM 2852 N N . TRP A 1 357 ? -8.886 -1.773 0.881 1.00 91.94 357 TRP A N 1
ATOM 2853 C CA . TRP A 1 357 ? -9.356 -3.156 0.746 1.00 91.94 357 TRP A CA 1
ATOM 2854 C C . TRP A 1 357 ? -9.723 -3.506 -0.705 1.00 91.94 357 TRP A C 1
ATOM 2856 O O . TRP A 1 357 ? -9.310 -4.552 -1.203 1.00 91.94 357 TRP A O 1
ATOM 2866 N N . ILE A 1 358 ? -10.426 -2.618 -1.423 1.00 93.38 358 ILE A N 1
ATOM 2867 C CA . ILE A 1 358 ? -10.742 -2.805 -2.852 1.00 93.38 358 ILE A CA 1
ATOM 2868 C C . ILE A 1 358 ? -9.456 -2.944 -3.678 1.00 93.38 358 ILE A C 1
ATOM 2870 O O . ILE A 1 358 ? -9.359 -3.847 -4.507 1.00 93.38 358 ILE A O 1
ATOM 2874 N N . ILE A 1 359 ? -8.455 -2.091 -3.444 1.00 92.50 359 ILE A N 1
ATOM 2875 C CA . ILE A 1 359 ? -7.163 -2.143 -4.142 1.00 92.50 359 ILE A CA 1
ATOM 2876 C C . ILE A 1 359 ? -6.447 -3.474 -3.897 1.00 92.50 359 ILE A C 1
ATOM 2878 O O . ILE A 1 359 ? -5.918 -4.054 -4.846 1.00 92.50 359 ILE A O 1
ATOM 2882 N N . GLU A 1 360 ? -6.492 -4.008 -2.678 1.00 90.94 360 GLU A N 1
ATOM 2883 C CA . GLU A 1 360 ? -5.900 -5.311 -2.380 1.00 90.94 360 GLU A CA 1
ATOM 2884 C C . GLU A 1 360 ? -6.669 -6.473 -3.024 1.00 90.94 360 GLU A C 1
ATOM 2886 O O . GLU A 1 360 ? -6.035 -7.341 -3.619 1.00 90.94 360 GLU A O 1
ATOM 2891 N N . GLN A 1 361 ? -8.008 -6.447 -3.058 1.00 91.06 361 GLN A N 1
ATOM 2892 C CA . GLN A 1 361 ? -8.798 -7.432 -3.818 1.00 91.06 361 GLN A CA 1
ATOM 2893 C C . GLN A 1 361 ? -8.500 -7.397 -5.328 1.00 91.06 361 GLN A C 1
ATOM 2895 O O . GLN A 1 361 ? -8.462 -8.436 -5.992 1.00 91.06 361 GLN A O 1
ATOM 2900 N N . LEU A 1 362 ? -8.266 -6.207 -5.891 1.00 93.00 362 LEU A N 1
ATOM 2901 C CA . LEU A 1 362 ? -7.843 -6.059 -7.284 1.00 93.00 362 LEU A CA 1
ATOM 2902 C C . LEU A 1 362 ? -6.409 -6.581 -7.489 1.00 93.00 362 LEU A C 1
ATOM 2904 O O . LEU A 1 362 ? -6.159 -7.292 -8.465 1.00 93.00 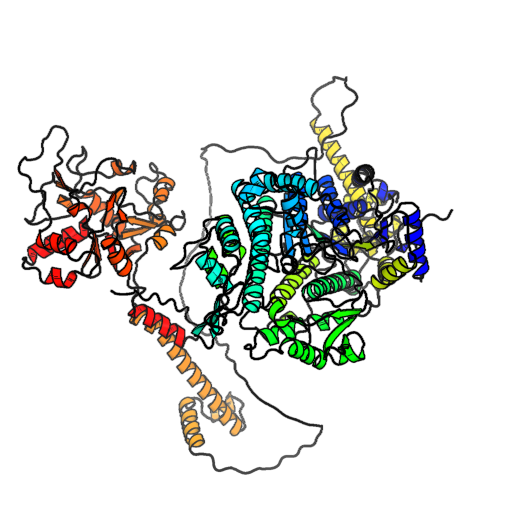362 LEU A O 1
ATOM 2908 N N . ASN A 1 363 ? -5.487 -6.287 -6.566 1.00 92.69 363 ASN A N 1
ATOM 2909 C CA . ASN A 1 363 ? -4.106 -6.773 -6.598 1.00 92.69 363 ASN A CA 1
ATOM 2910 C C . ASN A 1 363 ? -4.013 -8.300 -6.435 1.00 92.69 363 ASN A C 1
ATOM 2912 O O . ASN A 1 363 ? -3.225 -8.919 -7.140 1.00 92.69 363 ASN A O 1
ATOM 2916 N N . ASP A 1 364 ? -4.825 -8.936 -5.590 1.00 90.50 364 ASP A N 1
ATOM 2917 C CA . ASP A 1 364 ? -4.842 -10.401 -5.428 1.00 90.50 364 ASP A CA 1
ATOM 2918 C C . ASP A 1 364 ? -5.281 -11.140 -6.696 1.00 90.50 364 ASP A C 1
ATOM 2920 O O . ASP A 1 364 ? -4.850 -12.266 -6.951 1.00 90.50 364 ASP A O 1
ATOM 2924 N N . LYS A 1 365 ? -6.110 -10.495 -7.526 1.00 89.94 365 LYS A N 1
ATOM 2925 C CA . LYS A 1 365 ? -6.556 -11.042 -8.812 1.00 89.94 365 LYS A CA 1
ATOM 2926 C C . LYS A 1 365 ? -5.630 -10.688 -9.987 1.00 89.94 365 LYS A C 1
ATOM 2928 O O . LYS A 1 365 ? -5.621 -11.419 -10.980 1.00 89.94 365 LYS A O 1
ATOM 2933 N N . LEU A 1 366 ? -4.902 -9.570 -9.923 1.00 91.19 366 LEU A N 1
ATOM 2934 C CA . LEU A 1 366 ? -4.112 -9.044 -11.048 1.00 91.19 366 LEU A CA 1
ATOM 2935 C C . LEU A 1 366 ? -2.594 -9.191 -10.900 1.00 91.19 366 LEU A C 1
ATOM 2937 O O . LEU A 1 366 ? -1.921 -9.313 -11.926 1.00 91.19 366 LEU A O 1
ATOM 2941 N N . ALA A 1 367 ? -2.043 -9.159 -9.687 1.00 89.38 367 ALA A N 1
ATOM 2942 C CA . ALA A 1 367 ? -0.598 -9.134 -9.487 1.00 89.38 367 ALA A CA 1
ATOM 2943 C C . ALA A 1 367 ? 0.021 -10.508 -9.806 1.00 89.38 367 ALA A C 1
ATOM 2945 O O . ALA A 1 367 ? -0.463 -11.537 -9.324 1.00 89.38 367 ALA A O 1
ATOM 2946 N N . PRO A 1 368 ? 1.098 -10.567 -10.609 1.00 84.31 368 PRO A N 1
ATOM 2947 C CA . PRO A 1 368 ? 1.768 -11.827 -10.894 1.00 84.31 368 PRO A CA 1
ATOM 2948 C C . PRO A 1 368 ? 2.556 -12.307 -9.668 1.00 84.31 368 PRO A C 1
ATOM 2950 O O . PRO A 1 368 ? 3.095 -11.503 -8.910 1.00 84.31 368 PRO A O 1
ATOM 2953 N N . LYS A 1 369 ? 2.686 -13.629 -9.507 1.00 75.69 369 LYS A N 1
ATOM 2954 C CA . LYS A 1 369 ? 3.559 -14.214 -8.472 1.00 75.69 369 LYS A CA 1
ATOM 2955 C C . LYS A 1 369 ? 5.047 -14.049 -8.806 1.00 75.69 369 LYS A C 1
ATOM 2957 O O . LYS A 1 369 ? 5.838 -13.761 -7.918 1.00 75.69 369 LYS A O 1
ATOM 2962 N N . ASN A 1 370 ? 5.394 -14.178 -10.091 1.00 69.00 370 ASN A N 1
ATOM 2963 C CA . ASN A 1 370 ? 6.748 -14.017 -10.623 1.00 69.00 370 ASN A CA 1
ATOM 2964 C C . ASN A 1 370 ? 6.721 -13.006 -11.784 1.00 69.00 370 ASN A C 1
ATOM 2966 O O . ASN A 1 370 ? 5.837 -13.071 -12.643 1.00 69.00 370 ASN A O 1
ATOM 2970 N N . SER A 1 371 ? 7.707 -12.112 -11.848 1.00 63.94 371 SER A N 1
ATOM 2971 C CA . SER A 1 371 ? 7.824 -11.054 -12.863 1.00 63.94 371 SER A CA 1
ATOM 2972 C C . SER A 1 371 ? 9.267 -10.919 -13.344 1.00 63.94 371 SER A C 1
ATOM 2974 O O . SER A 1 371 ? 10.163 -10.843 -12.510 1.00 63.94 371 SER A O 1
ATOM 2976 N N . HIS A 1 372 ? 9.489 -10.840 -14.661 1.00 72.56 372 HIS A N 1
ATOM 2977 C CA . HIS A 1 372 ? 10.833 -10.644 -15.232 1.00 72.56 372 HIS A CA 1
ATOM 2978 C C . HIS A 1 372 ? 11.077 -9.172 -15.592 1.00 72.56 372 HIS A C 1
ATOM 2980 O O . HIS A 1 372 ? 12.085 -8.595 -15.202 1.00 72.56 372 HIS A O 1
ATOM 2986 N N . CYS A 1 373 ? 10.131 -8.553 -16.305 1.00 87.25 373 CYS A N 1
ATOM 2987 C CA . CYS A 1 373 ? 10.190 -7.150 -16.719 1.00 87.25 373 CYS A CA 1
ATOM 2988 C C . CYS A 1 373 ? 8.824 -6.489 -16.494 1.00 87.25 373 CYS A C 1
ATOM 2990 O O . CYS A 1 373 ? 7.788 -7.157 -16.585 1.00 87.25 373 CYS A O 1
ATOM 2992 N N . PHE A 1 374 ? 8.802 -5.174 -16.271 1.00 92.56 374 PHE A N 1
ATOM 2993 C CA . PHE A 1 374 ? 7.563 -4.398 -16.202 1.00 92.56 374 PHE A CA 1
ATOM 2994 C C . PHE A 1 374 ? 7.649 -3.078 -16.981 1.00 92.56 374 PHE A C 1
ATOM 2996 O O . PHE A 1 374 ? 8.729 -2.543 -17.227 1.00 92.56 374 PHE A O 1
ATOM 3003 N N . ILE A 1 375 ? 6.488 -2.544 -17.355 1.00 95.38 375 ILE A N 1
ATOM 3004 C CA . ILE A 1 375 ? 6.312 -1.162 -17.810 1.00 95.38 375 ILE A CA 1
ATOM 3005 C C . ILE A 1 375 ? 5.408 -0.497 -16.783 1.00 95.38 375 ILE A C 1
ATOM 3007 O O . ILE A 1 375 ? 4.262 -0.918 -16.620 1.00 95.38 375 ILE A O 1
ATOM 3011 N N . SER A 1 376 ? 5.912 0.502 -16.068 1.00 95.31 376 SER A N 1
ATOM 3012 C CA . SER A 1 376 ? 5.111 1.268 -15.122 1.00 95.31 376 SER A CA 1
ATOM 3013 C C . SER A 1 376 ? 4.570 2.554 -15.738 1.00 95.31 376 SER A C 1
ATOM 3015 O O . SER A 1 376 ? 5.159 3.142 -16.642 1.00 95.31 376 SER A O 1
ATOM 3017 N N . LEU A 1 377 ? 3.399 2.971 -15.273 1.00 96.31 377 LEU A N 1
ATOM 3018 C CA . LEU A 1 377 ? 2.689 4.157 -15.726 1.00 96.31 377 LEU A CA 1
ATOM 3019 C C . LEU A 1 377 ? 2.277 4.957 -14.488 1.00 96.31 377 LEU A C 1
ATOM 3021 O O . LEU A 1 377 ? 1.689 4.395 -13.564 1.00 96.31 377 LEU A O 1
ATOM 3025 N N . LEU A 1 378 ? 2.602 6.249 -14.457 1.00 94.69 378 LEU A N 1
ATOM 3026 C CA . LEU A 1 378 ? 2.342 7.131 -13.318 1.00 94.69 378 LEU A CA 1
ATOM 3027 C C . LEU A 1 378 ? 1.352 8.232 -13.714 1.00 94.69 378 LEU A C 1
ATOM 3029 O O . LEU A 1 378 ? 1.738 9.179 -14.404 1.00 94.69 378 LEU A O 1
ATOM 3033 N N . ASP A 1 379 ? 0.101 8.118 -13.261 1.00 92.12 379 ASP A N 1
ATOM 3034 C CA . ASP A 1 379 ? -0.880 9.208 -13.341 1.00 92.12 379 ASP A CA 1
ATOM 3035 C C . ASP A 1 379 ? -0.977 9.948 -12.000 1.00 92.12 379 ASP A C 1
ATOM 3037 O O . ASP A 1 379 ? -0.926 9.353 -10.920 1.00 92.12 379 ASP A O 1
ATOM 3041 N N . MET A 1 380 ? -1.099 11.270 -12.072 1.00 89.69 380 MET A N 1
ATOM 3042 C CA . MET A 1 380 ? -1.041 12.179 -10.929 1.00 89.69 380 MET A CA 1
ATOM 3043 C C . MET A 1 380 ? -2.143 13.237 -11.037 1.00 89.69 380 MET A C 1
ATOM 3045 O O . MET A 1 380 ? -2.368 13.764 -12.130 1.00 89.69 380 MET A O 1
ATOM 3049 N N . PRO A 1 381 ? -2.779 13.648 -9.926 1.00 88.69 381 PRO A N 1
ATOM 3050 C CA . PRO A 1 381 ? -3.643 14.824 -9.906 1.00 88.69 381 PRO A CA 1
ATOM 3051 C C . PRO A 1 381 ? -2.879 16.046 -10.423 1.00 88.69 381 PRO A C 1
ATOM 3053 O O . PRO A 1 381 ? -1.824 16.392 -9.897 1.00 88.69 381 PRO A O 1
ATOM 3056 N N . GLY A 1 382 ? -3.387 16.678 -11.483 1.00 83.69 382 GLY A N 1
ATOM 3057 C CA . GLY A 1 382 ? -2.719 17.827 -12.098 1.00 83.69 382 GLY A CA 1
ATOM 3058 C C . GLY A 1 382 ? -2.852 19.089 -11.253 1.00 83.69 382 GLY A C 1
ATOM 3059 O O . GLY A 1 382 ? -3.914 19.332 -10.675 1.00 83.69 382 GLY A O 1
ATOM 3060 N N . TRP A 1 383 ? -1.804 19.913 -11.228 1.00 85.56 383 TRP A N 1
ATOM 3061 C CA . TRP A 1 383 ? -1.847 21.242 -10.618 1.00 85.56 383 TRP A CA 1
ATOM 3062 C C . TRP A 1 383 ? -2.957 22.117 -11.220 1.00 85.56 383 TRP A C 1
ATOM 3064 O O . TRP A 1 383 ? -3.491 21.860 -12.306 1.00 85.56 383 TRP A O 1
ATOM 3074 N N . SER A 1 384 ? -3.285 23.193 -10.509 1.00 74.25 384 SER A N 1
ATOM 3075 C CA . SER A 1 384 ? -4.299 24.156 -10.928 1.00 74.25 384 SER A CA 1
ATOM 3076 C C . SER A 1 384 ? -3.912 25.579 -10.538 1.00 74.25 384 SER A C 1
ATOM 3078 O O . SER A 1 384 ? -3.446 25.824 -9.428 1.00 74.25 384 SER A O 1
ATOM 3080 N N . SER A 1 385 ? -4.130 26.535 -11.441 1.00 63.44 385 SER A N 1
ATOM 3081 C CA . SER A 1 385 ? -3.984 27.968 -11.154 1.00 63.44 385 SER A CA 1
ATOM 3082 C C . SER A 1 385 ? -5.238 28.502 -10.450 1.00 63.44 385 SER A C 1
ATOM 3084 O O . SER A 1 385 ? -5.958 29.341 -10.987 1.00 63.44 385 SER A O 1
ATOM 3086 N N . GLN A 1 386 ? -5.534 27.968 -9.262 1.00 60.78 386 GLN A N 1
ATOM 3087 C CA . GLN A 1 386 ? -6.631 28.451 -8.421 1.00 60.78 386 GLN A CA 1
ATOM 3088 C C . GLN A 1 386 ? -6.359 29.880 -7.926 1.00 60.78 386 GLN A C 1
ATOM 3090 O O . GLN A 1 386 ? -5.226 30.253 -7.630 1.00 60.78 386 GLN A O 1
ATOM 3095 N N . THR A 1 387 ? -7.422 30.676 -7.801 1.00 56.25 387 THR A N 1
ATOM 3096 C CA . THR A 1 387 ? -7.384 32.055 -7.280 1.00 56.25 387 THR A CA 1
ATOM 3097 C C . THR A 1 387 ? -7.572 32.144 -5.759 1.00 56.25 387 THR A C 1
ATOM 3099 O O . THR A 1 387 ? -7.587 33.247 -5.216 1.00 56.25 387 THR A O 1
ATOM 3102 N N . GLY A 1 388 ? -7.733 31.004 -5.080 1.00 70.31 388 GLY A N 1
ATOM 3103 C CA . GLY A 1 388 ? -7.921 30.885 -3.631 1.00 70.31 388 GLY A CA 1
ATOM 3104 C C . GLY A 1 388 ? -6.780 30.139 -2.931 1.00 70.31 388 GLY A C 1
ATOM 3105 O O . GLY A 1 388 ? -5.722 29.898 -3.514 1.00 70.31 388 GLY A O 1
ATOM 3106 N N . TYR A 1 389 ? -7.000 29.769 -1.669 1.00 77.31 389 TYR A N 1
ATOM 3107 C CA . TYR A 1 389 ? -5.997 29.098 -0.840 1.00 77.31 389 TYR A CA 1
ATOM 3108 C C . TYR A 1 389 ? -6.015 27.577 -1.009 1.00 77.31 389 TYR A C 1
ATOM 3110 O O . TYR A 1 389 ? -7.052 26.940 -0.863 1.00 77.31 389 TYR A O 1
ATOM 3118 N N . SER A 1 390 ? -4.842 26.992 -1.254 1.00 84.06 390 SER A N 1
ATOM 3119 C CA . SER A 1 390 ? -4.635 25.540 -1.231 1.00 84.06 390 SER A CA 1
ATOM 3120 C C . SER A 1 390 ? -4.537 25.009 0.205 1.00 84.06 390 SER A C 1
ATOM 3122 O O . SER A 1 390 ? -3.920 25.642 1.065 1.00 84.06 390 SER A O 1
ATOM 3124 N N . GLY A 1 391 ? -5.115 23.832 0.454 1.00 86.38 391 GLY A N 1
ATOM 3125 C CA . GLY A 1 391 ? -5.028 23.104 1.721 1.00 86.38 391 GLY A CA 1
ATOM 3126 C C . GLY A 1 391 ? -3.955 22.007 1.726 1.00 86.38 391 GLY A C 1
ATOM 3127 O O . GLY A 1 391 ? -3.073 21.951 0.864 1.00 86.38 391 GLY A O 1
ATOM 3128 N N . PHE A 1 392 ? -4.037 21.120 2.722 1.00 87.38 392 PHE A N 1
ATOM 3129 C CA . PHE A 1 392 ? -3.056 20.054 2.970 1.00 87.38 392 PHE A CA 1
ATOM 3130 C C . PHE A 1 392 ? -3.003 18.985 1.859 1.00 87.38 392 PHE A C 1
ATOM 3132 O O . PHE A 1 392 ? -1.926 18.479 1.532 1.00 87.38 392 PHE A O 1
ATOM 3139 N N . ASP A 1 393 ? -4.142 18.658 1.244 1.00 86.81 393 ASP A N 1
ATOM 3140 C CA . ASP A 1 393 ? -4.204 17.646 0.181 1.00 86.81 393 ASP A CA 1
ATOM 3141 C C . ASP A 1 393 ? -3.615 18.191 -1.129 1.00 86.81 393 ASP A C 1
ATOM 3143 O O . ASP A 1 393 ? -2.792 17.538 -1.771 1.00 86.81 393 ASP A O 1
ATOM 3147 N N . GLN A 1 394 ? -3.923 19.446 -1.479 1.00 87.25 394 GLN A N 1
ATOM 3148 C CA . GLN A 1 394 ? -3.289 20.139 -2.603 1.00 87.25 394 GLN A CA 1
ATOM 3149 C C . GLN A 1 394 ? -1.775 20.292 -2.370 1.00 87.25 394 GLN A C 1
ATOM 3151 O O . GLN A 1 394 ? -0.989 19.999 -3.267 1.00 87.25 394 GLN A O 1
ATOM 3156 N N . PHE A 1 395 ? -1.344 20.660 -1.156 1.00 90.06 395 PHE A N 1
ATOM 3157 C CA . PHE A 1 395 ? 0.073 20.696 -0.765 1.00 90.06 395 PHE A CA 1
ATOM 3158 C C . PHE A 1 395 ? 0.771 19.337 -0.953 1.00 90.06 395 PHE A C 1
ATOM 3160 O O . PHE A 1 395 ? 1.889 19.279 -1.472 1.00 90.06 395 PHE A O 1
ATOM 3167 N N . THR A 1 396 ? 0.084 18.244 -0.612 1.00 90.00 396 THR A N 1
ATOM 3168 C CA . THR A 1 396 ? 0.539 16.864 -0.831 1.00 90.00 396 THR A CA 1
ATOM 3169 C C . THR A 1 396 ? 0.684 16.536 -2.324 1.00 90.00 396 THR A C 1
ATOM 3171 O O . THR A 1 396 ? 1.728 16.029 -2.740 1.00 90.00 396 THR A O 1
ATOM 3174 N N . PHE A 1 397 ? -0.296 16.881 -3.165 1.00 90.00 397 PHE A N 1
ATOM 3175 C CA . PHE A 1 397 ? -0.198 16.676 -4.618 1.00 90.00 397 PHE A CA 1
ATOM 3176 C C . PHE A 1 397 ? 0.882 17.540 -5.277 1.00 90.00 397 PHE A C 1
ATOM 3178 O O . PHE A 1 397 ? 1.541 17.093 -6.218 1.00 90.00 397 PHE A O 1
ATOM 3185 N N . HIS A 1 398 ? 1.088 18.765 -4.797 1.00 90.69 398 HIS A N 1
ATOM 3186 C CA . HIS A 1 398 ? 2.127 19.658 -5.303 1.00 90.69 398 HIS A CA 1
ATOM 3187 C C . HIS A 1 398 ? 3.536 19.186 -4.899 1.00 90.69 398 HIS A C 1
ATOM 3189 O O . HIS A 1 398 ? 4.447 19.252 -5.723 1.00 90.69 398 HIS A O 1
ATOM 3195 N N . TYR A 1 399 ? 3.708 18.607 -3.703 1.00 91.00 399 TYR A N 1
ATOM 3196 C CA . TYR A 1 399 ? 4.953 17.937 -3.304 1.00 91.00 399 TYR A CA 1
ATOM 3197 C C . TYR A 1 399 ? 5.323 16.779 -4.249 1.00 91.00 399 TYR A C 1
ATOM 3199 O O . TYR A 1 399 ? 6.462 16.700 -4.721 1.00 91.00 399 TYR A O 1
ATOM 3207 N N . ILE A 1 400 ? 4.365 15.896 -4.561 1.00 90.88 400 ILE A N 1
ATOM 3208 C CA . ILE A 1 400 ? 4.591 14.765 -5.477 1.00 90.88 400 ILE A CA 1
ATOM 3209 C C . ILE A 1 400 ? 4.976 15.283 -6.875 1.00 90.88 400 ILE A C 1
ATOM 3211 O O . ILE A 1 400 ? 5.950 14.807 -7.458 1.00 90.88 400 ILE A O 1
ATOM 3215 N N . GLN A 1 401 ? 4.273 16.298 -7.390 1.00 89.31 401 GLN A N 1
ATOM 3216 C CA . GLN A 1 401 ? 4.536 16.867 -8.719 1.00 89.31 401 GLN A CA 1
ATOM 3217 C C . GLN A 1 401 ? 5.890 17.585 -8.828 1.00 89.31 401 GLN A C 1
ATOM 3219 O O . GLN A 1 401 ? 6.580 17.391 -9.828 1.00 89.31 401 GLN A O 1
ATOM 3224 N N . GLU A 1 402 ? 6.311 18.364 -7.824 1.00 89.69 402 GLU A N 1
ATOM 3225 C CA . GLU A 1 402 ? 7.674 18.927 -7.773 1.00 89.69 402 GLU A CA 1
ATOM 3226 C C . GLU A 1 402 ? 8.730 17.816 -7.734 1.00 89.69 402 GLU A C 1
ATOM 3228 O O . GLU A 1 402 ? 9.711 17.867 -8.475 1.00 89.69 402 GLU A O 1
ATOM 3233 N N . THR A 1 403 ? 8.504 16.764 -6.938 1.00 90.38 403 THR A N 1
ATOM 3234 C CA . THR A 1 403 ? 9.447 15.641 -6.830 1.00 90.38 403 THR A CA 1
ATOM 3235 C C . THR A 1 403 ? 9.613 14.914 -8.167 1.00 90.38 403 THR A C 1
ATOM 3237 O O . THR A 1 403 ? 10.742 14.670 -8.595 1.00 90.38 403 THR A O 1
ATOM 3240 N N . MET A 1 404 ? 8.513 14.620 -8.868 1.00 90.88 404 MET A N 1
ATOM 3241 C CA . MET A 1 404 ? 8.548 13.930 -10.165 1.00 90.88 404 MET A CA 1
ATOM 3242 C C . MET A 1 404 ? 9.076 14.819 -11.300 1.00 90.88 404 MET A C 1
ATOM 3244 O O . MET A 1 404 ? 9.783 14.328 -12.180 1.00 90.88 404 MET A O 1
ATOM 3248 N N . HIS A 1 405 ? 8.823 16.131 -11.260 1.00 89.12 405 HIS A N 1
ATOM 3249 C CA . HIS A 1 405 ? 9.434 17.088 -12.187 1.00 89.12 405 HIS A CA 1
ATOM 3250 C C . HIS A 1 405 ? 10.948 17.209 -11.958 1.00 89.12 405 HIS A C 1
ATOM 3252 O O . HIS A 1 405 ? 11.721 17.161 -12.913 1.00 89.12 405 HIS A O 1
ATOM 3258 N N . ASN A 1 406 ? 11.394 17.294 -10.702 1.00 88.38 406 ASN A N 1
ATOM 3259 C CA . ASN A 1 406 ? 12.814 17.323 -10.354 1.00 88.38 406 ASN A CA 1
ATOM 3260 C C . ASN A 1 406 ? 13.534 16.005 -10.696 1.00 88.38 406 ASN A C 1
ATOM 3262 O O . ASN A 1 406 ? 14.688 16.037 -11.128 1.00 88.38 406 ASN A O 1
ATOM 3266 N N . TYR A 1 407 ? 12.856 14.859 -10.555 1.00 88.69 407 TYR A N 1
ATOM 3267 C CA . TYR A 1 407 ? 13.335 13.562 -11.041 1.00 88.69 407 TYR A CA 1
ATOM 3268 C C . TYR A 1 407 ? 13.499 13.577 -12.570 1.00 88.69 407 TYR A C 1
ATOM 3270 O O . TYR A 1 407 ? 14.611 13.389 -13.055 1.00 88.69 407 TYR A O 1
ATOM 3278 N N . MET A 1 408 ? 12.444 13.922 -13.323 1.00 89.56 408 MET A N 1
ATOM 3279 C CA . MET A 1 408 ? 12.473 14.060 -14.789 1.00 89.56 408 MET A CA 1
ATOM 3280 C C . MET A 1 408 ? 13.626 14.954 -15.269 1.00 89.56 408 MET A C 1
ATOM 3282 O O . MET A 1 408 ? 14.427 14.535 -16.103 1.00 89.56 408 MET A O 1
ATOM 3286 N N . PHE A 1 409 ? 13.763 16.162 -14.716 1.00 87.69 409 PHE A N 1
ATOM 3287 C CA . PHE A 1 409 ? 14.853 17.070 -15.083 1.00 87.69 409 PHE A CA 1
ATOM 3288 C C . PHE A 1 409 ? 16.230 16.576 -14.629 1.00 87.69 409 PHE A C 1
ATOM 3290 O O . PHE A 1 409 ? 17.223 16.890 -15.279 1.00 87.69 409 PHE A O 1
ATOM 3297 N N . SER A 1 410 ? 16.329 15.795 -13.552 1.00 86.19 410 SER A N 1
ATOM 3298 C CA . SER A 1 410 ? 17.612 15.229 -13.130 1.00 86.19 410 SER A CA 1
ATOM 3299 C C . SER A 1 410 ? 18.061 14.073 -14.015 1.00 86.19 410 SER A C 1
ATOM 3301 O O . SER A 1 410 ? 19.216 14.085 -14.419 1.00 86.19 410 SER A O 1
ATOM 3303 N N . THR A 1 411 ? 17.165 13.157 -14.389 1.00 86.19 411 THR A N 1
ATOM 3304 C CA . THR A 1 411 ? 17.460 12.053 -15.318 1.00 86.19 411 THR A CA 1
ATOM 3305 C C . THR A 1 411 ? 17.742 12.555 -16.736 1.00 86.19 411 THR A C 1
ATOM 3307 O O . THR A 1 411 ? 18.676 12.089 -17.381 1.00 86.19 411 THR A O 1
ATOM 3310 N N . LEU A 1 412 ? 16.986 13.539 -17.238 1.00 86.56 412 LEU A N 1
ATOM 3311 C CA . LEU A 1 412 ? 17.182 14.058 -18.599 1.00 86.56 412 LEU A CA 1
ATOM 3312 C C . LEU A 1 412 ? 18.462 14.893 -18.764 1.00 86.56 412 LEU A C 1
ATOM 3314 O O . LEU A 1 412 ? 19.072 14.866 -19.834 1.00 86.56 412 LEU A O 1
ATOM 3318 N N . PHE A 1 413 ? 18.877 15.637 -17.734 1.00 85.94 413 PHE A N 1
ATOM 3319 C CA . PHE A 1 413 ? 20.084 16.474 -17.774 1.00 85.94 413 PHE A CA 1
ATOM 3320 C C . PHE A 1 413 ? 21.323 15.815 -17.153 1.00 85.94 413 PHE A C 1
ATOM 3322 O O . PHE A 1 413 ? 22.353 16.489 -17.054 1.00 85.94 413 PHE A O 1
ATOM 3329 N N . ASP A 1 414 ? 21.261 14.537 -16.757 1.00 82.81 414 ASP A N 1
ATOM 3330 C CA . ASP A 1 414 ? 22.468 13.843 -16.312 1.00 82.81 414 ASP A CA 1
ATOM 3331 C C . ASP A 1 414 ? 23.480 13.700 -17.464 1.00 82.81 414 ASP A C 1
ATOM 3333 O O . ASP A 1 414 ? 23.142 13.543 -18.644 1.00 82.81 414 ASP A O 1
ATOM 3337 N N . GLN A 1 415 ? 24.743 13.834 -17.077 1.00 75.75 415 GLN A N 1
ATOM 3338 C CA . GLN A 1 415 ? 25.939 13.840 -17.909 1.00 75.75 415 GLN A CA 1
ATOM 3339 C C . GLN A 1 415 ? 27.009 12.883 -17.353 1.00 75.75 415 GLN A C 1
ATOM 3341 O O . GLN A 1 415 ? 28.014 12.682 -18.028 1.00 75.75 415 GLN A O 1
ATOM 3346 N N . SER A 1 416 ? 26.795 12.269 -16.178 1.00 78.56 416 SER A N 1
ATOM 3347 C CA . SER A 1 416 ? 27.718 11.344 -15.496 1.00 78.56 416 SER A CA 1
ATOM 3348 C C . SER A 1 416 ? 28.370 10.334 -16.455 1.00 78.56 416 SER A C 1
ATOM 3350 O O . SER A 1 416 ? 29.569 10.406 -16.721 1.00 78.56 416 SER A O 1
ATOM 3352 N N . CYS A 1 417 ? 27.555 9.485 -17.083 1.00 76.19 417 CYS A N 1
ATOM 3353 C CA . CYS A 1 417 ? 27.997 8.430 -17.995 1.00 76.19 417 CYS A CA 1
ATOM 3354 C C . CYS A 1 417 ? 28.667 8.960 -19.282 1.00 76.19 417 CYS A C 1
ATOM 3356 O O . CYS A 1 417 ? 29.447 8.246 -19.906 1.00 76.19 417 CYS A O 1
ATOM 3358 N N . TYR A 1 418 ? 28.402 10.209 -19.688 1.00 80.88 418 TYR A N 1
ATOM 3359 C CA . TYR A 1 418 ? 29.092 10.842 -20.821 1.00 80.88 418 TYR A CA 1
ATOM 3360 C C . TYR A 1 418 ? 30.482 11.352 -20.403 1.00 80.88 418 TYR A C 1
ATOM 3362 O O . TYR A 1 418 ? 31.471 11.091 -21.090 1.00 80.88 418 TYR A O 1
ATOM 3370 N N . GLN A 1 419 ? 30.575 12.010 -19.243 1.00 82.19 419 GLN A N 1
ATOM 3371 C CA . GLN A 1 419 ? 31.826 12.537 -18.688 1.00 82.19 419 GLN A CA 1
ATOM 3372 C C . GLN A 1 419 ? 32.818 11.411 -18.348 1.00 82.19 419 GLN A C 1
ATOM 3374 O O . GLN A 1 419 ? 33.995 11.510 -18.688 1.00 82.19 419 GLN A O 1
ATOM 3379 N N . GLU A 1 420 ? 32.338 10.304 -17.774 1.00 83.12 420 GLU A N 1
ATOM 3380 C CA . GLU A 1 420 ? 33.118 9.077 -17.522 1.00 83.12 420 GLU A CA 1
ATOM 3381 C C . GLU A 1 420 ? 33.630 8.384 -18.795 1.00 83.12 420 GLU A C 1
ATOM 3383 O O . GLU A 1 420 ? 34.502 7.522 -18.727 1.00 83.12 420 GLU A O 1
ATOM 3388 N N . GLN A 1 421 ? 33.073 8.726 -19.957 1.00 83.88 421 GLN A N 1
ATOM 3389 C CA . GLN A 1 421 ? 33.406 8.134 -21.252 1.00 83.88 421 GLN A CA 1
ATOM 3390 C C . GLN A 1 421 ? 34.197 9.088 -22.155 1.00 83.88 421 GLN A C 1
ATOM 3392 O O . GLN A 1 421 ? 34.306 8.833 -23.355 1.00 83.88 421 GLN A O 1
ATOM 3397 N N . GLY A 1 422 ? 34.729 10.183 -21.598 1.00 77.44 422 GLY A N 1
ATOM 3398 C CA . GLY A 1 422 ? 35.512 11.187 -22.328 1.00 77.44 422 GLY A CA 1
ATOM 3399 C C . GLY A 1 422 ? 34.690 12.045 -23.300 1.00 77.44 422 GLY A C 1
ATOM 3400 O O . GLY A 1 422 ? 35.256 12.802 -24.087 1.00 77.44 422 GLY A O 1
ATOM 3401 N N . ILE A 1 423 ? 33.357 11.942 -23.269 1.00 80.19 423 ILE A N 1
ATOM 3402 C CA . ILE A 1 423 ? 32.464 12.639 -24.196 1.00 80.19 423 ILE A CA 1
ATOM 3403 C C . ILE A 1 423 ? 32.253 14.070 -23.682 1.00 80.19 423 ILE A C 1
ATOM 3405 O O . ILE A 1 423 ? 31.616 14.288 -22.653 1.00 80.19 423 ILE A O 1
ATOM 3409 N N . GLY A 1 424 ? 32.788 15.055 -24.414 1.00 64.25 424 GLY A N 1
ATOM 3410 C CA . GLY A 1 424 ? 32.838 16.483 -24.049 1.00 64.25 424 GLY A CA 1
ATOM 3411 C C . GLY A 1 424 ? 31.501 17.241 -24.069 1.00 64.25 424 GLY A C 1
ATOM 3412 O O . GLY A 1 424 ? 31.467 18.429 -24.379 1.00 64.25 424 GLY A O 1
ATOM 3413 N N . VAL A 1 425 ? 30.399 16.559 -23.767 1.00 64.81 425 VAL A N 1
ATOM 3414 C CA . VAL A 1 425 ? 29.030 17.080 -23.795 1.00 64.81 425 VAL A CA 1
ATOM 3415 C C . VAL A 1 425 ? 28.730 17.794 -22.474 1.00 64.81 425 VAL A C 1
ATOM 3417 O O . VAL A 1 425 ? 28.423 17.162 -21.465 1.00 64.81 425 VAL A O 1
ATOM 3420 N N . GLN A 1 426 ? 28.845 19.126 -22.483 1.00 60.22 426 GLN A N 1
ATOM 3421 C CA . GLN A 1 426 ? 28.521 19.993 -21.346 1.00 60.22 426 GLN A CA 1
ATOM 3422 C C . GLN A 1 426 ? 27.233 20.778 -21.600 1.00 60.22 426 GLN A C 1
ATOM 3424 O O . GLN A 1 426 ? 27.155 21.551 -22.555 1.00 60.22 426 GLN A O 1
ATOM 3429 N N . PHE A 1 427 ? 26.261 20.650 -20.694 1.00 65.56 427 PHE A N 1
ATOM 3430 C CA . PHE A 1 427 ? 25.114 21.558 -20.619 1.00 65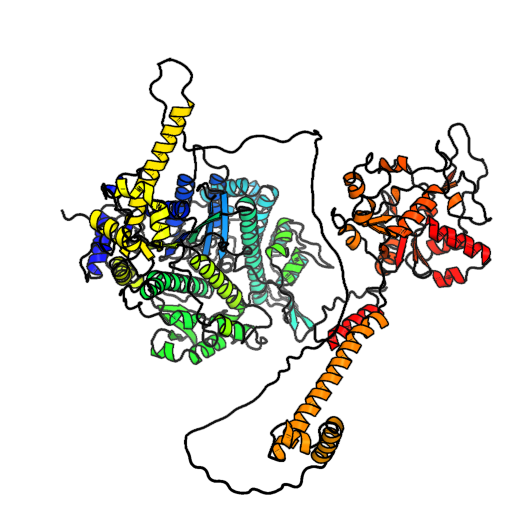.56 427 PHE A CA 1
ATOM 3431 C C . PHE A 1 427 ? 24.936 22.090 -19.208 1.00 65.56 427 PHE A C 1
ATOM 3433 O O . PHE A 1 427 ? 24.982 21.323 -18.241 1.00 65.56 427 PHE A O 1
ATOM 3440 N N . ASP A 1 428 ? 24.612 23.378 -19.107 1.00 60.53 428 ASP A N 1
ATOM 3441 C CA . ASP A 1 428 ? 24.073 23.961 -17.886 1.00 60.53 428 ASP A CA 1
ATOM 3442 C C . ASP A 1 428 ? 22.792 23.208 -17.502 1.00 60.53 428 ASP A C 1
ATOM 3444 O O . ASP A 1 428 ? 21.737 23.375 -18.126 1.00 60.53 428 ASP A O 1
ATOM 3448 N N . LYS A 1 429 ? 22.866 22.364 -16.465 1.00 63.22 429 LYS A N 1
ATOM 3449 C CA . LYS A 1 429 ? 21.661 21.801 -15.849 1.00 63.22 429 LYS A CA 1
ATOM 3450 C C . LYS A 1 429 ? 20.825 22.994 -15.366 1.00 63.22 429 LYS A C 1
ATOM 3452 O O . LYS A 1 429 ? 21.336 23.774 -14.557 1.00 63.22 429 LYS A O 1
ATOM 3457 N N . PRO A 1 430 ? 19.576 23.174 -15.842 1.00 60.22 430 PRO A N 1
ATOM 3458 C CA . PRO A 1 430 ? 18.772 24.334 -15.477 1.00 60.22 430 PRO A CA 1
ATOM 3459 C C . PRO A 1 430 ? 18.659 24.387 -13.956 1.00 60.22 430 PRO A C 1
ATOM 3461 O O . PRO A 1 430 ? 18.351 23.363 -13.342 1.00 60.22 430 PRO A O 1
ATOM 3464 N N . ILE A 1 431 ? 18.965 25.559 -13.381 1.00 55.88 431 ILE A N 1
ATOM 3465 C CA . ILE A 1 431 ? 19.230 25.744 -11.945 1.00 55.88 431 ILE A CA 1
ATOM 3466 C C . ILE A 1 431 ? 18.232 24.936 -11.120 1.00 55.88 431 ILE A C 1
ATOM 3468 O O . ILE A 1 431 ? 17.021 25.124 -11.250 1.00 55.88 431 ILE A O 1
ATOM 3472 N N . SER A 1 432 ? 18.757 24.032 -10.288 1.00 53.12 432 SER A N 1
ATOM 3473 C CA . SER A 1 432 ? 17.954 23.198 -9.397 1.00 53.12 432 SER A CA 1
ATOM 3474 C C . SER A 1 432 ? 17.096 24.099 -8.516 1.00 53.12 432 SER A C 1
ATOM 3476 O O . SER A 1 432 ? 17.613 24.719 -7.586 1.00 53.12 432 SER A O 1
ATOM 3478 N N . ASN A 1 433 ? 15.796 24.183 -8.814 1.00 55.41 433 ASN A N 1
ATOM 3479 C CA . ASN A 1 433 ? 14.860 25.000 -8.053 1.00 55.41 433 ASN A CA 1
ATOM 3480 C C . ASN A 1 433 ? 14.987 24.642 -6.556 1.00 55.41 433 ASN A C 1
ATOM 3482 O O . ASN A 1 433 ? 14.800 23.485 -6.177 1.00 55.41 433 ASN A O 1
ATOM 3486 N N . SER A 1 434 ? 15.239 25.624 -5.684 1.00 63.47 434 SER A N 1
ATOM 3487 C CA . SER A 1 434 ? 15.432 25.411 -4.234 1.00 63.47 434 SER A CA 1
ATOM 3488 C C . SER A 1 434 ? 14.162 24.965 -3.480 1.00 63.47 434 SER A C 1
ATOM 3490 O O . SER A 1 434 ? 14.169 24.819 -2.260 1.00 63.47 434 SER A O 1
ATOM 3492 N N . ILE A 1 435 ? 13.079 24.689 -4.209 1.00 78.94 435 ILE A N 1
ATOM 3493 C CA . ILE A 1 435 ? 11.765 24.249 -3.729 1.00 78.94 435 ILE A CA 1
ATOM 3494 C C . ILE A 1 435 ? 11.843 22.882 -3.034 1.00 78.94 435 ILE A C 1
ATOM 3496 O O . ILE A 1 435 ? 11.219 22.689 -1.993 1.00 78.94 435 ILE A O 1
ATOM 3500 N N . MET A 1 436 ? 12.643 21.939 -3.543 1.00 82.25 436 MET A N 1
ATOM 3501 C CA . MET A 1 436 ? 12.770 20.611 -2.918 1.00 82.25 436 MET A CA 1
ATOM 3502 C C . MET A 1 436 ? 13.345 20.686 -1.495 1.00 82.25 436 MET A C 1
ATOM 3504 O O . MET A 1 436 ? 12.922 19.937 -0.613 1.00 82.25 436 MET A O 1
ATOM 3508 N N . ASP A 1 437 ? 14.225 21.656 -1.239 1.00 82.56 437 ASP A N 1
ATOM 3509 C CA . ASP A 1 437 ? 14.737 21.968 0.096 1.00 82.56 437 ASP A CA 1
ATOM 3510 C C . ASP A 1 437 ? 13.637 22.521 1.021 1.00 82.56 437 ASP A C 1
ATOM 3512 O O . ASP A 1 437 ? 13.566 22.149 2.194 1.00 82.56 437 ASP A O 1
ATOM 3516 N N . ILE A 1 438 ? 12.755 23.375 0.486 1.00 85.94 438 ILE A N 1
ATOM 3517 C CA . ILE A 1 438 ? 11.601 23.957 1.196 1.00 85.94 438 ILE A CA 1
ATOM 3518 C C . ILE A 1 438 ? 10.601 22.861 1.614 1.00 85.94 438 ILE A C 1
ATOM 3520 O O . ILE A 1 438 ? 9.969 22.979 2.664 1.00 85.94 438 ILE A O 1
ATOM 3524 N N . TYR A 1 439 ? 10.499 21.763 0.858 1.00 87.88 439 TYR A N 1
ATOM 3525 C CA . TYR A 1 439 ? 9.688 20.600 1.229 1.00 87.88 439 TYR A CA 1
ATOM 3526 C C . TYR A 1 439 ? 10.393 19.644 2.206 1.00 87.88 439 TYR A C 1
ATOM 3528 O O . TYR A 1 439 ? 9.846 19.359 3.274 1.00 87.88 439 TYR A O 1
ATOM 3536 N N . VAL A 1 440 ? 11.579 19.128 1.855 1.00 86.12 440 VAL A N 1
ATOM 3537 C CA . VAL A 1 440 ? 12.118 17.875 2.438 1.00 86.12 440 VAL A CA 1
ATOM 3538 C C . VAL A 1 440 ? 13.418 18.046 3.242 1.00 86.12 440 VAL A C 1
ATOM 3540 O O . VAL A 1 440 ? 13.853 17.098 3.890 1.00 86.12 440 VAL A O 1
ATOM 3543 N N . HIS A 1 441 ? 14.062 19.221 3.251 1.00 85.19 441 HIS A N 1
ATOM 3544 C CA . HIS A 1 441 ? 15.375 19.365 3.900 1.00 85.19 441 HIS A CA 1
ATOM 3545 C C . HIS A 1 441 ? 15.314 19.070 5.418 1.00 85.19 441 HIS A C 1
ATOM 3547 O O . HIS A 1 441 ? 14.521 19.716 6.112 1.00 85.19 441 HIS A O 1
ATOM 3553 N N . PRO A 1 442 ? 16.185 18.204 5.985 1.00 80.62 442 PRO A N 1
ATOM 3554 C CA . PRO A 1 442 ? 16.039 17.675 7.350 1.00 80.62 442 PRO A CA 1
ATOM 3555 C C . PRO A 1 442 ? 15.822 18.705 8.471 1.00 80.62 442 PRO A C 1
ATOM 3557 O O . PRO A 1 442 ? 15.123 18.412 9.435 1.00 80.62 442 PRO A O 1
ATOM 3560 N N . SER A 1 443 ? 16.377 19.916 8.356 1.00 78.00 443 SER A N 1
ATOM 3561 C CA . SER A 1 443 ? 16.277 20.980 9.375 1.00 78.00 443 SER A CA 1
ATOM 3562 C C . SER A 1 443 ? 15.419 22.208 9.017 1.00 78.00 443 SER A C 1
ATOM 3564 O O . SER A 1 443 ? 15.199 23.046 9.889 1.00 78.00 443 SER A O 1
ATOM 3566 N N . LYS A 1 444 ? 14.957 22.354 7.765 1.00 82.50 444 LYS A N 1
ATOM 3567 C CA . LYS A 1 444 ? 14.203 23.547 7.297 1.00 82.50 444 LYS A CA 1
ATOM 3568 C C . LYS A 1 444 ? 12.997 23.230 6.406 1.00 82.50 444 LYS A C 1
ATOM 3570 O O . LYS A 1 444 ? 12.158 24.105 6.207 1.00 82.50 444 LYS A O 1
ATOM 3575 N N . GLY A 1 445 ? 12.903 22.007 5.885 1.00 86.62 445 GLY A N 1
ATOM 3576 C CA . GLY A 1 445 ? 11.791 21.563 5.056 1.00 86.62 445 GLY A CA 1
ATOM 3577 C C . GLY A 1 445 ? 10.497 21.489 5.860 1.00 86.62 445 GLY A C 1
ATOM 3578 O O . GLY A 1 445 ? 10.499 21.050 7.015 1.00 86.62 445 GLY A O 1
ATOM 3579 N N . LEU A 1 446 ? 9.389 21.917 5.257 1.00 88.69 446 LEU A N 1
ATOM 3580 C CA . LEU A 1 446 ? 8.095 22.018 5.927 1.00 88.69 446 LEU A CA 1
ATOM 3581 C C . LEU A 1 446 ? 7.622 20.662 6.476 1.00 88.69 446 LEU A C 1
ATOM 3583 O O . LEU A 1 446 ? 7.143 20.614 7.608 1.00 88.69 446 LEU A O 1
ATOM 3587 N N . TRP A 1 447 ? 7.869 19.552 5.766 1.00 89.12 447 TRP A N 1
ATOM 3588 C CA . TRP A 1 447 ? 7.574 18.209 6.281 1.00 89.12 447 TRP A CA 1
ATOM 3589 C C . TRP A 1 447 ? 8.311 17.915 7.595 1.00 89.12 447 TRP A C 1
ATOM 3591 O O . TRP A 1 447 ? 7.693 17.457 8.554 1.00 89.12 447 TRP A O 1
ATOM 3601 N N . SER A 1 448 ? 9.607 18.235 7.688 1.00 86.00 448 SER A N 1
ATOM 3602 C CA . SER A 1 448 ? 10.380 18.033 8.924 1.00 86.00 448 SER A CA 1
ATOM 3603 C C . SER A 1 448 ? 9.845 18.893 10.074 1.00 86.00 448 SER A C 1
ATOM 3605 O O . SER A 1 448 ? 9.650 18.401 11.185 1.00 86.00 448 SER A O 1
ATOM 3607 N N . ILE A 1 449 ? 9.511 20.159 9.805 1.00 87.44 449 ILE A N 1
ATOM 3608 C CA . ILE A 1 449 ? 8.975 21.088 10.813 1.00 87.44 449 ILE A CA 1
ATOM 3609 C C . ILE A 1 449 ? 7.601 20.625 11.324 1.00 87.44 449 ILE A C 1
ATOM 3611 O O . ILE A 1 449 ? 7.357 20.644 12.532 1.00 87.44 449 ILE A O 1
ATOM 3615 N N . MET A 1 450 ? 6.727 20.141 10.438 1.00 86.00 450 MET A N 1
ATOM 3616 C CA . MET A 1 450 ? 5.427 19.571 10.807 1.00 86.00 450 MET A CA 1
ATOM 3617 C C . MET A 1 450 ? 5.572 18.271 11.612 1.00 86.00 450 MET A C 1
ATOM 3619 O O . MET A 1 450 ? 4.833 18.054 12.573 1.00 86.00 450 MET A O 1
ATOM 3623 N N . ASN A 1 451 ? 6.552 17.427 11.279 1.00 84.31 451 ASN A N 1
ATOM 3624 C CA . ASN A 1 451 ? 6.856 16.200 12.022 1.00 84.31 451 ASN A CA 1
ATOM 3625 C C . ASN A 1 451 ? 7.428 16.511 13.420 1.00 84.31 451 ASN A C 1
ATOM 3627 O O . ASN A 1 451 ? 7.044 15.887 14.411 1.00 84.31 451 ASN A O 1
ATOM 3631 N N . ALA A 1 452 ? 8.292 17.525 13.518 1.00 82.50 452 ALA A N 1
ATOM 3632 C CA . ALA A 1 452 ? 8.875 18.009 14.767 1.00 82.50 452 ALA A CA 1
ATOM 3633 C C . ALA A 1 452 ? 7.875 18.754 15.674 1.00 82.50 452 ALA A C 1
ATOM 3635 O O . ALA A 1 452 ? 8.111 18.840 16.881 1.00 82.50 452 ALA A O 1
ATOM 3636 N N . GLN A 1 453 ? 6.768 19.280 15.131 1.00 79.62 453 GLN A N 1
ATOM 3637 C CA . GLN A 1 453 ? 5.654 19.789 15.939 1.00 79.62 453 GLN A CA 1
ATOM 3638 C C . GLN A 1 453 ? 4.739 18.644 16.406 1.00 79.62 453 GLN A C 1
ATOM 3640 O O . GLN A 1 453 ? 4.442 18.563 17.594 1.00 79.62 453 GLN A O 1
ATOM 3645 N N . ALA A 1 454 ? 4.363 17.711 15.523 1.00 75.69 454 ALA A N 1
ATOM 3646 C CA . ALA A 1 454 ? 3.472 16.587 15.846 1.00 75.69 454 ALA A CA 1
ATOM 3647 C C . ALA A 1 454 ? 4.009 15.648 16.953 1.00 75.69 454 ALA A C 1
ATOM 3649 O O . ALA A 1 454 ? 3.235 15.065 17.722 1.00 75.69 454 ALA A O 1
ATOM 3650 N N . SER A 1 455 ? 5.335 15.511 17.071 1.00 69.25 455 SER A N 1
ATOM 3651 C CA . SER A 1 455 ? 5.987 14.725 18.129 1.00 69.25 455 SER A CA 1
ATOM 3652 C C . SER A 1 455 ? 5.962 15.394 19.513 1.00 69.25 455 SER A C 1
ATOM 3654 O O . SER A 1 455 ? 6.139 14.714 20.529 1.00 69.25 455 SER A O 1
ATOM 3656 N N . ARG A 1 456 ? 5.669 16.700 19.602 1.00 68.94 456 ARG A N 1
ATOM 3657 C CA . ARG A 1 456 ? 5.534 17.425 20.878 1.00 68.94 456 ARG A CA 1
ATOM 3658 C C . ARG A 1 456 ? 4.215 17.063 21.572 1.00 68.94 456 ARG A C 1
ATOM 3660 O O . ARG A 1 456 ? 3.248 16.697 20.899 1.00 68.94 456 ARG A O 1
ATOM 3667 N N . PRO A 1 457 ? 4.129 17.115 22.913 1.00 58.72 457 PRO A N 1
ATOM 3668 C CA . PRO A 1 457 ? 2.847 16.998 23.599 1.00 58.72 457 PRO A CA 1
ATOM 3669 C C . PRO A 1 457 ? 1.954 18.184 23.212 1.00 58.72 457 PRO A C 1
ATOM 3671 O O . PRO A 1 457 ? 2.371 19.327 23.392 1.00 58.72 457 PRO A O 1
ATOM 3674 N N . GLN A 1 458 ? 0.740 17.924 22.711 1.00 55.00 458 GLN A N 1
ATOM 3675 C CA . GLN A 1 458 ? -0.248 18.975 22.431 1.00 55.00 458 GLN A CA 1
ATOM 3676 C C . GLN A 1 458 ? -0.457 19.839 23.683 1.00 55.00 458 GLN A C 1
ATOM 3678 O O . GLN A 1 458 ? -0.879 19.326 24.722 1.00 55.00 458 GLN A O 1
ATOM 3683 N N . GLN A 1 459 ? -0.165 21.138 23.586 1.00 43.53 459 GLN A N 1
ATOM 3684 C CA . GLN A 1 459 ? -0.359 22.085 24.692 1.00 43.53 459 GLN A CA 1
ATOM 3685 C C . GLN A 1 459 ? -1.159 23.339 24.328 1.00 43.53 459 GLN A C 1
ATOM 3687 O O . GLN A 1 459 ? -1.608 24.015 25.254 1.00 43.53 459 GLN A O 1
ATOM 3692 N N . ARG A 1 460 ? -1.325 23.704 23.044 1.00 46.62 460 ARG A N 1
ATOM 3693 C CA . ARG A 1 460 ? -1.964 24.977 22.653 1.00 46.62 460 ARG A CA 1
ATOM 3694 C C . ARG A 1 460 ? -2.770 24.897 21.359 1.00 46.62 460 ARG A C 1
ATOM 3696 O O . ARG A 1 460 ? -2.470 24.119 20.468 1.00 46.62 460 ARG A O 1
ATOM 3703 N N . TYR A 1 461 ? -3.738 25.803 21.268 1.00 48.06 461 TYR A N 1
ATOM 3704 C CA . TYR A 1 461 ? -4.655 26.050 20.148 1.00 48.06 461 TYR A CA 1
ATOM 3705 C C . TYR A 1 461 ? -3.984 26.766 18.946 1.00 48.06 461 TYR A C 1
ATOM 3707 O O . TYR A 1 461 ? -4.660 27.393 18.143 1.00 48.06 461 TYR A O 1
ATOM 3715 N N . ASP A 1 462 ? -2.647 26.759 18.869 1.00 59.56 462 ASP A N 1
ATOM 3716 C CA . ASP A 1 462 ? -1.847 27.667 18.019 1.00 59.56 462 ASP A CA 1
ATOM 3717 C C . ASP A 1 462 ? -0.647 26.946 17.357 1.00 59.56 462 ASP A C 1
ATOM 3719 O O . ASP A 1 462 ? 0.381 27.540 17.014 1.00 59.56 462 ASP A O 1
ATOM 3723 N N . ASP A 1 463 ? -0.756 25.620 17.208 1.00 68.12 463 ASP A N 1
ATOM 3724 C CA . ASP A 1 463 ? 0.291 24.771 16.625 1.00 68.12 463 ASP A CA 1
ATOM 3725 C C . ASP A 1 463 ? 0.542 25.091 15.138 1.00 68.12 463 ASP A C 1
ATOM 3727 O O . ASP A 1 463 ? 1.695 25.087 14.707 1.00 68.12 463 ASP A O 1
ATOM 3731 N N . ASP A 1 464 ? -0.491 25.441 14.363 1.00 76.50 464 ASP A N 1
ATOM 3732 C CA . ASP A 1 464 ? -0.355 25.741 12.928 1.00 76.50 464 ASP A CA 1
ATOM 3733 C C . ASP A 1 464 ? 0.361 27.079 12.668 1.00 76.50 464 ASP A C 1
ATOM 3735 O O . ASP A 1 464 ? 1.257 27.153 11.822 1.00 76.50 464 ASP A O 1
ATOM 3739 N N . GLN A 1 465 ? 0.072 28.128 13.451 1.00 77.00 465 GLN A N 1
ATOM 3740 C CA . GLN A 1 465 ? 0.865 29.365 13.394 1.00 77.00 465 GLN A CA 1
ATOM 3741 C C . GLN A 1 465 ? 2.298 29.135 13.880 1.00 77.00 465 GLN A C 1
ATOM 3743 O O . GLN A 1 465 ? 3.232 29.736 13.346 1.00 77.00 465 GLN A O 1
ATOM 3748 N N . THR A 1 466 ? 2.494 28.231 14.845 1.00 81.19 466 THR A N 1
ATOM 3749 C CA . THR A 1 466 ? 3.829 27.827 15.302 1.00 81.19 466 THR A CA 1
ATOM 3750 C C . THR A 1 466 ? 4.610 27.112 14.190 1.00 81.19 466 THR A C 1
ATOM 3752 O O . THR A 1 466 ? 5.788 27.415 13.993 1.00 81.19 466 THR A O 1
ATOM 3755 N N . ILE A 1 467 ? 3.974 26.227 13.411 1.00 83.62 467 ILE A N 1
ATOM 3756 C CA . ILE A 1 467 ? 4.567 25.593 12.218 1.00 83.62 467 ILE A CA 1
ATOM 3757 C C . ILE A 1 467 ? 4.988 26.662 11.202 1.00 83.62 467 ILE A C 1
ATOM 3759 O O . ILE A 1 467 ? 6.151 26.681 10.792 1.00 83.62 467 ILE A O 1
ATOM 3763 N N . VAL A 1 468 ? 4.089 27.588 10.852 1.00 83.38 468 VAL A N 1
ATOM 3764 C CA . VAL A 1 468 ? 4.364 28.671 9.891 1.00 83.38 468 VAL A CA 1
ATOM 3765 C C . VAL A 1 468 ? 5.494 29.584 10.372 1.00 83.38 468 VAL A C 1
ATOM 3767 O O . VAL A 1 468 ? 6.433 29.839 9.620 1.00 83.38 468 VAL A O 1
ATOM 3770 N N . HIS A 1 469 ? 5.474 30.023 11.632 1.00 82.88 469 HIS A N 1
ATOM 3771 C CA . HIS A 1 469 ? 6.539 30.841 12.216 1.00 82.88 469 HIS A CA 1
ATOM 3772 C C . HIS A 1 469 ? 7.905 30.139 12.149 1.00 82.88 469 HIS A C 1
ATOM 3774 O O . HIS A 1 469 ? 8.894 30.734 11.711 1.00 82.88 469 HIS A O 1
ATOM 3780 N N . ASN A 1 470 ? 7.963 28.861 12.537 1.00 85.06 470 ASN A N 1
ATOM 3781 C CA . ASN A 1 470 ? 9.191 28.070 12.483 1.00 85.06 470 ASN A CA 1
ATOM 3782 C C . ASN A 1 470 ? 9.703 27.938 11.037 1.00 85.06 470 ASN A C 1
ATOM 3784 O O . ASN A 1 470 ? 10.875 28.215 10.778 1.00 85.06 470 ASN A O 1
ATOM 3788 N N . PHE A 1 471 ? 8.819 27.615 10.091 1.00 85.31 471 PHE A N 1
ATOM 3789 C CA . PHE A 1 471 ? 9.110 27.502 8.660 1.00 85.31 471 PHE A CA 1
ATOM 3790 C C . PHE A 1 471 ? 9.666 28.797 8.043 1.00 85.31 471 PHE A C 1
ATOM 3792 O O . PHE A 1 471 ? 10.712 28.756 7.389 1.00 85.31 471 PHE A O 1
ATOM 3799 N N . ILE A 1 472 ? 9.054 29.951 8.330 1.00 81.94 472 ILE A N 1
ATOM 3800 C CA . ILE A 1 472 ? 9.558 31.284 7.945 1.00 81.94 472 ILE A CA 1
ATOM 3801 C C . ILE A 1 472 ? 10.950 31.523 8.549 1.00 81.94 472 ILE A C 1
ATOM 3803 O O . ILE A 1 472 ? 11.876 31.950 7.859 1.00 81.94 472 ILE A O 1
ATOM 3807 N N . SER A 1 473 ? 11.116 31.245 9.848 1.00 83.75 473 SER A N 1
ATOM 3808 C CA . SER A 1 473 ? 12.364 31.519 10.570 1.00 83.75 473 SER A CA 1
ATOM 3809 C C . SER A 1 473 ? 13.557 30.687 10.085 1.00 83.75 473 SER A C 1
ATOM 3811 O O . SER A 1 473 ? 14.690 31.169 10.159 1.00 83.75 473 SER A O 1
ATOM 3813 N N . ALA A 1 474 ? 13.300 29.481 9.568 1.00 82.62 474 ALA A N 1
ATOM 3814 C CA . ALA A 1 474 ? 14.304 28.576 9.019 1.00 82.62 474 ALA A CA 1
ATOM 3815 C C . ALA A 1 474 ? 14.668 28.911 7.559 1.00 82.62 474 ALA A C 1
ATOM 3817 O O . ALA A 1 474 ? 15.828 28.789 7.172 1.00 82.62 474 ALA A O 1
ATOM 3818 N N . ASN A 1 475 ? 13.708 29.387 6.758 1.00 83.25 475 ASN A N 1
ATOM 3819 C CA . ASN A 1 475 ? 13.863 29.600 5.312 1.00 83.25 475 ASN A CA 1
ATOM 3820 C C . ASN A 1 475 ? 14.092 31.073 4.923 1.00 83.25 475 ASN A C 1
ATOM 3822 O O . ASN A 1 475 ? 13.577 31.560 3.917 1.00 83.25 475 ASN A O 1
ATOM 3826 N N . LYS A 1 476 ? 14.908 31.796 5.701 1.00 78.94 476 LYS A N 1
ATOM 3827 C CA . LYS A 1 476 ? 15.196 33.225 5.465 1.00 78.94 476 LYS A CA 1
ATOM 3828 C C . LYS A 1 476 ? 15.861 33.527 4.119 1.00 78.94 476 LYS A C 1
ATOM 3830 O O . LYS A 1 476 ? 15.678 34.623 3.607 1.00 78.94 476 LYS A O 1
ATOM 3835 N N . THR A 1 477 ? 16.602 32.582 3.539 1.00 72.88 477 THR A N 1
ATOM 3836 C CA . THR A 1 477 ? 17.153 32.734 2.181 1.00 72.88 477 THR A CA 1
ATOM 3837 C C . THR A 1 477 ? 16.051 32.661 1.128 1.00 72.88 477 THR A C 1
ATOM 3839 O O . THR A 1 477 ? 15.943 33.576 0.328 1.00 72.88 477 THR A O 1
ATOM 3842 N N . ALA A 1 478 ? 15.141 31.683 1.211 1.00 72.00 478 ALA A N 1
ATOM 3843 C CA . ALA A 1 478 ? 14.016 31.541 0.279 1.00 72.00 478 ALA A CA 1
ATOM 3844 C C . ALA A 1 478 ? 13.081 32.769 0.247 1.00 72.00 478 ALA A C 1
ATOM 3846 O O . ALA A 1 478 ? 12.484 33.061 -0.785 1.00 72.00 478 ALA A O 1
ATOM 3847 N N . LEU A 1 479 ? 12.982 33.509 1.361 1.00 72.62 479 LEU A N 1
ATOM 3848 C CA . LEU A 1 479 ? 12.276 34.797 1.427 1.00 72.62 479 LEU A CA 1
ATOM 3849 C C . LEU A 1 479 ? 12.997 35.916 0.654 1.00 72.62 479 LEU A C 1
ATOM 3851 O O . LEU A 1 479 ? 12.338 36.755 0.045 1.00 72.62 479 LEU A O 1
ATOM 3855 N N . ASN A 1 480 ? 14.334 35.929 0.658 1.00 69.25 480 ASN A N 1
ATOM 3856 C CA . ASN A 1 480 ? 15.135 36.871 -0.130 1.00 69.25 480 ASN A CA 1
ATOM 3857 C C . ASN A 1 480 ? 15.122 36.496 -1.622 1.00 69.25 480 ASN A C 1
ATOM 3859 O O . ASN A 1 480 ? 14.995 37.369 -2.477 1.00 69.25 480 ASN A O 1
ATOM 3863 N N . ASP A 1 481 ? 15.202 35.195 -1.914 1.00 71.31 481 ASP A N 1
ATOM 3864 C CA . ASP A 1 481 ? 15.220 34.610 -3.261 1.00 71.31 481 ASP A CA 1
ATOM 3865 C C . ASP A 1 481 ? 13.820 34.585 -3.921 1.00 71.31 481 ASP A C 1
ATOM 3867 O O . ASP A 1 481 ? 13.663 34.093 -5.036 1.00 71.31 481 ASP A O 1
ATOM 3871 N N . GLN A 1 482 ? 12.790 35.084 -3.222 1.00 73.69 482 GLN A N 1
ATOM 3872 C CA . GLN A 1 482 ? 11.369 35.105 -3.612 1.00 73.69 482 GLN A CA 1
ATOM 3873 C C . GLN A 1 482 ? 10.736 33.724 -3.891 1.00 73.69 482 GLN A C 1
ATOM 3875 O O . GLN A 1 482 ? 9.591 33.651 -4.340 1.00 73.69 482 GLN A O 1
ATOM 3880 N N . THR A 1 483 ? 11.423 32.620 -3.580 1.00 75.88 483 THR A N 1
ATOM 3881 C CA . THR A 1 483 ? 10.883 31.256 -3.727 1.00 75.88 483 THR A CA 1
ATOM 3882 C C . THR A 1 483 ? 9.879 30.888 -2.632 1.00 75.88 483 THR A C 1
ATOM 3884 O O . THR A 1 483 ? 9.028 30.018 -2.831 1.00 75.88 483 THR A O 1
ATOM 3887 N N . LEU A 1 484 ? 9.933 31.599 -1.505 1.00 83.19 484 LEU A N 1
ATOM 3888 C CA . LEU A 1 484 ? 8.916 31.643 -0.460 1.00 83.19 484 LEU A CA 1
ATOM 3889 C C . LEU A 1 484 ? 8.483 33.103 -0.262 1.00 83.19 484 LEU A C 1
ATOM 3891 O O . LEU A 1 484 ? 9.317 34.003 -0.234 1.00 83.19 484 LEU A O 1
ATOM 3895 N N . SER A 1 485 ? 7.192 33.360 -0.058 1.00 81.38 485 SER A N 1
ATOM 3896 C CA . SER A 1 485 ? 6.716 34.663 0.429 1.00 81.38 485 SER A CA 1
ATOM 3897 C C . SER A 1 485 ? 5.564 34.516 1.423 1.00 81.38 485 SER A C 1
ATOM 3899 O O . SER A 1 485 ? 4.896 33.484 1.480 1.00 81.38 485 SER A O 1
ATOM 3901 N N . LEU A 1 486 ? 5.353 35.542 2.250 1.00 80.06 486 LEU A N 1
ATOM 3902 C CA . LEU A 1 486 ? 4.327 35.566 3.291 1.00 80.06 486 LEU A CA 1
ATOM 3903 C C . LEU A 1 486 ? 3.300 36.655 2.992 1.00 80.06 486 LEU A C 1
ATOM 3905 O O . LEU A 1 486 ? 3.675 37.779 2.658 1.00 80.06 486 LEU A O 1
ATOM 3909 N N . LYS A 1 487 ? 2.020 36.352 3.201 1.00 76.75 487 LYS A N 1
ATOM 3910 C CA . LYS A 1 487 ? 0.961 37.357 3.308 1.00 76.75 487 LYS A CA 1
ATOM 3911 C C . LYS A 1 487 ? 0.270 37.204 4.661 1.00 76.75 487 LYS A C 1
ATOM 3913 O O . LYS A 1 487 ? 0.079 36.094 5.156 1.00 76.75 487 LYS A O 1
ATOM 3918 N N . LYS A 1 488 ? -0.095 38.335 5.256 1.00 68.31 488 LYS A N 1
ATOM 3919 C CA . LYS A 1 488 ? -1.067 38.387 6.347 1.00 68.31 488 LYS A CA 1
ATOM 3920 C C . LYS A 1 488 ? -2.341 38.968 5.767 1.00 68.31 488 LYS A C 1
ATOM 3922 O O . LYS A 1 488 ? -2.271 39.998 5.102 1.00 68.31 488 LYS A O 1
ATOM 3927 N N . GLU A 1 489 ? -3.458 38.295 5.979 1.00 64.94 489 GLU A N 1
ATOM 3928 C CA . GLU A 1 489 ? -4.765 38.868 5.676 1.00 64.94 489 GLU A CA 1
ATOM 3929 C C . GLU A 1 489 ? -5.210 39.837 6.775 1.00 64.94 489 GLU A C 1
ATOM 3931 O O . GLU A 1 489 ? -4.784 39.729 7.928 1.00 64.94 489 GLU A O 1
ATOM 3936 N N . ASP A 1 490 ? -6.165 40.708 6.442 1.00 56.78 490 ASP A N 1
ATOM 3937 C CA . ASP A 1 490 ? -6.896 41.533 7.414 1.00 56.78 490 ASP A CA 1
ATOM 3938 C C . ASP A 1 490 ? -7.694 40.683 8.431 1.00 56.78 490 ASP A C 1
ATOM 3940 O O . ASP A 1 490 ? -8.042 41.159 9.509 1.00 56.78 490 ASP A O 1
ATOM 3944 N N . THR A 1 491 ? -7.931 39.400 8.123 1.00 59.25 491 THR A N 1
ATOM 3945 C CA . THR A 1 491 ? -8.494 38.380 9.030 1.00 59.25 491 THR A CA 1
ATOM 3946 C C . THR A 1 491 ? -7.530 37.957 10.148 1.00 59.25 491 THR A C 1
ATOM 3948 O O . THR A 1 491 ? -7.932 37.263 11.080 1.00 59.25 491 THR A O 1
ATOM 3951 N N . GLY A 1 492 ? -6.251 38.344 10.066 1.00 62.31 492 GLY A N 1
ATOM 3952 C CA . GLY A 1 492 ? -5.186 37.938 10.987 1.00 62.31 492 GLY A CA 1
ATOM 3953 C C . GLY A 1 492 ? -4.511 36.605 10.637 1.00 62.31 492 GLY A C 1
ATOM 3954 O O . GLY A 1 492 ? -3.466 36.291 11.213 1.00 62.31 492 GLY A O 1
ATOM 3955 N N . LEU A 1 493 ? -5.046 35.844 9.676 1.00 65.88 493 LEU A N 1
ATOM 3956 C CA . LEU A 1 493 ? -4.450 34.590 9.212 1.00 65.88 493 LEU A CA 1
ATOM 3957 C C . LEU A 1 493 ? -3.117 34.836 8.484 1.00 65.88 493 LEU A C 1
ATOM 3959 O O . LEU A 1 493 ? -2.965 35.774 7.697 1.00 65.88 493 LEU A O 1
ATOM 3963 N N . GLN A 1 494 ? -2.138 33.967 8.750 1.00 76.81 494 GLN A N 1
ATOM 3964 C CA . GLN A 1 494 ? -0.814 33.997 8.126 1.00 76.81 494 GLN A CA 1
ATOM 3965 C C . GLN A 1 494 ? -0.736 32.906 7.054 1.00 76.81 494 GLN A C 1
ATOM 3967 O O . GLN A 1 494 ? -0.673 31.723 7.382 1.00 76.81 494 GLN A O 1
ATOM 3972 N N . VAL A 1 495 ? -0.732 33.302 5.780 1.00 85.81 495 VAL A N 1
ATOM 3973 C CA . VAL A 1 495 ? -0.696 32.387 4.627 1.00 85.81 495 VAL A CA 1
ATOM 3974 C C . VAL A 1 495 ? 0.646 32.490 3.906 1.00 85.81 495 VAL A C 1
ATOM 3976 O O . VAL A 1 495 ? 1.185 33.583 3.705 1.00 85.81 495 VAL A O 1
ATOM 3979 N N . PHE A 1 496 ? 1.211 31.348 3.517 1.00 87.56 496 PHE A N 1
ATOM 3980 C CA . PHE A 1 496 ? 2.519 31.279 2.862 1.00 87.56 496 PHE A CA 1
ATOM 3981 C C . PHE A 1 496 ? 2.371 30.901 1.387 1.00 87.56 496 PHE A C 1
ATOM 3983 O O . PHE A 1 496 ? 1.495 30.128 1.013 1.00 87.56 496 PHE A O 1
ATOM 3990 N N . THR A 1 497 ? 3.223 31.461 0.534 1.00 88.44 497 THR A N 1
ATOM 3991 C CA . THR A 1 497 ? 3.214 31.237 -0.915 1.00 88.44 497 THR A CA 1
ATOM 3992 C C . THR A 1 497 ? 4.518 30.573 -1.329 1.00 88.44 497 THR A C 1
ATOM 3994 O O . THR A 1 497 ? 5.580 31.146 -1.091 1.00 88.44 497 THR A O 1
ATOM 3997 N N . ILE A 1 498 ? 4.447 29.395 -1.952 1.00 88.69 498 ILE A N 1
ATOM 3998 C CA . ILE A 1 498 ? 5.609 28.724 -2.554 1.00 88.69 498 ILE A CA 1
ATOM 3999 C C . ILE A 1 498 ? 5.594 29.005 -4.057 1.00 88.69 498 ILE A C 1
ATOM 4001 O O . ILE A 1 498 ? 4.562 28.852 -4.714 1.00 88.69 498 ILE A O 1
ATOM 4005 N N . GLN A 1 499 ? 6.737 29.415 -4.602 1.00 87.75 499 GLN A N 1
ATOM 4006 C CA . GLN A 1 499 ? 6.932 29.577 -6.039 1.00 87.75 499 GLN A CA 1
ATOM 4007 C C . GLN A 1 499 ? 7.248 28.213 -6.667 1.00 87.75 499 GLN A C 1
ATOM 4009 O O . GLN A 1 499 ? 8.398 27.782 -6.662 1.00 87.75 499 GLN A O 1
ATOM 4014 N N . HIS A 1 500 ? 6.231 27.538 -7.199 1.00 88.00 500 HIS A N 1
ATOM 4015 C CA . HIS A 1 500 ? 6.379 26.263 -7.904 1.00 88.00 500 HIS A CA 1
ATOM 4016 C C . HIS A 1 500 ? 6.946 26.435 -9.317 1.00 88.00 500 HIS A C 1
ATOM 4018 O O . HIS A 1 500 ? 6.941 27.543 -9.866 1.00 88.00 500 HIS A O 1
ATOM 4024 N N . TYR A 1 501 ? 7.367 25.336 -9.958 1.00 84.44 501 TYR A N 1
ATOM 4025 C CA . TYR A 1 501 ? 7.767 25.380 -11.374 1.00 84.44 501 TYR A CA 1
ATOM 4026 C C . TYR A 1 501 ? 6.628 25.852 -12.298 1.00 84.44 501 TYR A C 1
ATOM 4028 O O . TYR A 1 501 ? 6.897 26.453 -13.336 1.00 84.44 501 TYR A O 1
ATOM 4036 N N . TRP A 1 502 ? 5.365 25.643 -11.900 1.00 86.31 502 TRP A N 1
ATOM 4037 C CA . TRP A 1 502 ? 4.171 26.127 -12.606 1.00 86.31 502 TRP A CA 1
ATOM 4038 C C . TRP A 1 502 ? 3.654 27.505 -12.133 1.00 86.31 502 TRP A C 1
ATOM 4040 O O . TRP A 1 502 ? 2.655 27.988 -12.666 1.00 86.31 502 TRP A O 1
ATOM 4050 N N . GLY A 1 503 ? 4.299 28.152 -11.153 1.00 86.50 503 GLY A N 1
ATOM 4051 C CA . GLY A 1 503 ? 3.914 29.475 -10.635 1.00 86.50 503 GLY A CA 1
ATOM 4052 C C . GLY A 1 503 ? 3.682 29.541 -9.114 1.00 86.50 503 GLY A C 1
ATOM 4053 O O . GLY A 1 503 ? 3.811 28.538 -8.415 1.00 86.50 503 GLY A O 1
ATOM 4054 N N . PRO A 1 504 ? 3.344 30.719 -8.562 1.00 87.31 504 PRO A N 1
ATOM 4055 C CA . PRO A 1 504 ? 3.094 30.881 -7.130 1.00 87.31 504 PRO A CA 1
ATOM 4056 C C . PRO A 1 504 ? 1.780 30.215 -6.694 1.00 87.31 504 PRO A C 1
ATOM 4058 O O . PRO A 1 504 ? 0.719 30.519 -7.237 1.00 87.31 504 PRO A O 1
ATOM 4061 N N . VAL A 1 505 ? 1.831 29.373 -5.657 1.00 88.12 505 VAL A N 1
ATOM 4062 C CA . VAL A 1 505 ? 0.650 28.792 -4.987 1.00 88.12 505 VAL A CA 1
ATOM 4063 C C . VAL A 1 505 ? 0.620 29.264 -3.536 1.00 88.12 505 VAL A C 1
ATOM 4065 O O . VAL A 1 505 ? 1.619 29.133 -2.829 1.00 88.12 505 VAL A O 1
ATOM 4068 N N . THR A 1 506 ? -0.513 29.819 -3.090 1.00 88.94 506 THR A N 1
ATOM 4069 C CA . THR A 1 506 ? -0.696 30.276 -1.699 1.00 88.94 506 THR A CA 1
ATOM 4070 C C . THR A 1 506 ? -1.444 29.221 -0.885 1.00 88.94 506 THR A C 1
ATOM 4072 O O . THR A 1 506 ? -2.518 28.774 -1.285 1.00 88.94 506 THR A O 1
ATOM 4075 N N . TYR A 1 507 ? -0.891 28.847 0.265 1.00 88.94 507 TYR A N 1
ATOM 4076 C CA . TYR A 1 507 ? -1.415 27.814 1.151 1.00 88.94 507 TYR A CA 1
ATOM 4077 C C . TYR A 1 507 ? -1.981 28.412 2.439 1.00 88.94 507 TYR A C 1
ATOM 4079 O O . TYR A 1 507 ? -1.355 29.276 3.064 1.00 88.94 507 TYR A O 1
ATOM 4087 N N . SER A 1 508 ? -3.136 27.901 2.864 1.00 87.25 508 SER A N 1
ATOM 4088 C CA . SER A 1 508 ? -3.628 28.099 4.227 1.00 87.25 508 SER A CA 1
ATOM 4089 C C . SER A 1 508 ? -3.038 27.011 5.129 1.00 87.25 508 SER A C 1
ATOM 4091 O O . SER A 1 508 ? -3.178 25.837 4.795 1.00 87.25 508 SER A O 1
ATOM 4093 N N . PRO A 1 509 ? -2.410 27.347 6.272 1.00 83.38 509 PRO A N 1
ATOM 4094 C CA . PRO A 1 509 ? -1.860 26.359 7.205 1.00 83.38 509 PRO A CA 1
ATOM 4095 C C . PRO A 1 509 ? -2.931 25.672 8.069 1.00 83.38 509 PRO A C 1
ATOM 4097 O O . PRO A 1 509 ? -2.588 24.885 8.946 1.00 83.38 509 PRO A O 1
ATOM 4100 N N . TYR A 1 510 ? -4.210 26.004 7.879 1.00 83.62 510 TYR A N 1
ATOM 4101 C CA . TYR A 1 510 ? -5.311 25.555 8.728 1.00 83.62 510 TYR A CA 1
ATOM 4102 C C . TYR A 1 510 ? -5.399 24.020 8.811 1.00 83.62 510 TYR A C 1
ATOM 4104 O O . TYR A 1 510 ? -5.474 23.326 7.795 1.00 83.62 510 TYR A O 1
ATOM 4112 N N . ASN A 1 511 ? -5.384 23.511 10.043 1.00 81.12 511 ASN A N 1
ATOM 4113 C CA . ASN A 1 511 ? -5.385 22.102 10.431 1.00 81.12 511 ASN A CA 1
ATOM 4114 C C . ASN A 1 511 ? -4.159 21.292 9.957 1.00 81.12 511 ASN A C 1
ATOM 4116 O O . ASN A 1 511 ? -4.185 20.065 10.052 1.00 81.12 511 ASN A O 1
ATOM 4120 N N . PHE A 1 512 ? -3.063 21.911 9.495 1.00 86.38 512 PHE A N 1
ATOM 4121 C CA . PHE A 1 512 ? -1.868 21.183 9.022 1.00 86.38 512 PHE A CA 1
ATOM 4122 C C . PHE A 1 512 ? -1.261 20.266 10.103 1.00 86.38 512 PHE A C 1
ATOM 4124 O O . PHE A 1 512 ? -0.795 19.171 9.785 1.00 86.38 512 PHE A O 1
ATOM 4131 N N . SER A 1 513 ? -1.291 20.662 11.379 1.00 83.69 513 SER A N 1
ATOM 4132 C CA . SER A 1 513 ? -0.807 19.857 12.509 1.00 83.69 513 SER A CA 1
ATOM 4133 C C . SER A 1 513 ? -1.646 18.592 12.740 1.00 83.69 513 SER A C 1
ATOM 4135 O O . SER A 1 513 ? -1.088 17.510 12.943 1.00 83.69 513 SER A O 1
ATOM 4137 N N . GLU A 1 514 ? -2.978 18.692 12.675 1.00 79.88 514 GLU A N 1
ATOM 4138 C CA . GLU A 1 514 ? -3.887 17.542 12.812 1.00 79.88 514 GLU A CA 1
ATOM 4139 C C . GLU A 1 514 ? -3.848 16.649 11.565 1.00 79.88 514 GLU A C 1
ATOM 4141 O O . GLU A 1 514 ? -3.747 15.423 11.663 1.00 79.88 514 GLU A O 1
ATOM 4146 N N . ARG A 1 515 ? -3.839 17.271 10.382 1.00 83.56 515 ARG A N 1
ATOM 4147 C CA . ARG A 1 515 ? -3.784 16.606 9.076 1.00 83.56 515 ARG A CA 1
ATOM 4148 C C . ARG A 1 515 ? -2.431 15.975 8.758 1.00 83.56 515 ARG A C 1
ATOM 4150 O O . ARG A 1 515 ? -2.370 15.210 7.812 1.00 83.56 515 ARG A O 1
ATOM 4157 N N . ASN A 1 516 ? -1.386 16.214 9.555 1.00 85.56 516 ASN A N 1
ATOM 4158 C CA . ASN A 1 516 ? -0.133 15.443 9.533 1.00 85.56 516 ASN A CA 1
ATOM 4159 C C . ASN A 1 516 ? -0.113 14.280 10.552 1.00 85.56 516 ASN A C 1
ATOM 4161 O O . ASN A 1 516 ? 0.758 13.409 10.487 1.00 85.56 516 ASN A O 1
ATOM 4165 N N . GLN A 1 517 ? -1.033 14.291 11.522 1.00 78.44 517 GLN A N 1
ATOM 4166 C CA . GLN A 1 517 ? -1.096 13.335 12.630 1.00 78.44 517 GLN A CA 1
ATOM 4167 C C . GLN A 1 517 ? -1.974 12.122 12.304 1.00 78.44 517 GLN A C 1
ATOM 4169 O O . GLN A 1 517 ? -1.479 11.007 12.394 1.00 78.44 517 GLN A O 1
ATOM 4174 N N . ASP A 1 518 ? -3.234 12.345 11.908 1.00 72.81 518 ASP A N 1
ATOM 4175 C CA . ASP A 1 518 ? -4.101 11.390 11.180 1.00 72.81 518 ASP A CA 1
ATOM 4176 C C . ASP A 1 518 ? -4.062 9.905 11.621 1.00 72.81 518 ASP A C 1
ATOM 4178 O O . ASP A 1 518 ? -4.039 8.971 10.817 1.00 72.81 518 ASP A O 1
ATOM 4182 N N . TYR A 1 519 ? -4.079 9.680 12.931 1.00 73.94 519 TYR A N 1
ATOM 4183 C CA . TYR A 1 519 ? -4.197 8.351 13.524 1.00 73.94 519 TYR A CA 1
ATOM 4184 C C . TYR A 1 519 ? -5.601 7.763 13.292 1.00 73.94 519 TYR A C 1
ATOM 4186 O O . TYR A 1 519 ? -6.603 8.479 13.390 1.00 73.94 519 TYR A O 1
ATOM 4194 N N . LEU A 1 520 ? -5.701 6.449 13.069 1.00 77.62 520 LEU A N 1
ATOM 4195 C CA . LEU A 1 520 ? -6.976 5.736 13.162 1.00 77.62 520 LEU A CA 1
ATOM 4196 C C . LEU A 1 520 ? -7.345 5.583 14.645 1.00 77.62 520 LEU A C 1
ATOM 4198 O O . LEU A 1 520 ? -6.577 5.010 15.416 1.00 77.62 520 LEU A O 1
ATOM 4202 N N . LEU A 1 521 ? -8.498 6.116 15.063 1.00 81.06 521 LEU A N 1
ATOM 4203 C CA . LEU A 1 521 ? -8.885 6.107 16.477 1.00 81.06 521 LEU A CA 1
ATOM 4204 C C . LEU A 1 521 ? -9.137 4.677 16.972 1.00 81.06 521 LEU A C 1
ATOM 4206 O O . LEU A 1 521 ? -9.867 3.911 16.344 1.00 81.06 521 LEU A O 1
ATOM 4210 N N . ASN A 1 522 ? -8.592 4.347 18.145 1.00 79.88 522 ASN A N 1
ATOM 4211 C CA . ASN A 1 522 ? -8.771 3.026 18.762 1.00 79.88 522 ASN A CA 1
ATOM 4212 C C . ASN A 1 522 ? -10.236 2.743 19.103 1.00 79.88 522 ASN A C 1
ATOM 4214 O O . ASN A 1 522 ? -10.649 1.586 19.089 1.00 79.88 522 ASN A O 1
ATOM 4218 N N . ASP A 1 523 ? -11.018 3.793 19.357 1.00 85.00 523 ASP A N 1
ATOM 4219 C CA . ASP A 1 523 ? -12.460 3.705 19.580 1.00 85.00 523 ASP A CA 1
ATOM 4220 C C . ASP A 1 523 ? -13.174 3.149 18.328 1.00 85.00 523 ASP A C 1
ATOM 4222 O O . ASP A 1 523 ? -14.027 2.275 18.446 1.00 85.00 523 ASP A O 1
ATOM 4226 N N . PHE A 1 524 ? -12.748 3.536 17.113 1.00 89.69 524 PHE A N 1
ATOM 4227 C CA . PHE A 1 524 ? -13.275 2.972 15.859 1.00 89.69 524 PHE A CA 1
ATOM 4228 C C . PHE A 1 524 ? -12.870 1.502 15.680 1.00 89.69 524 PHE A C 1
ATOM 4230 O O . PHE A 1 524 ? -13.702 0.670 15.331 1.00 89.69 524 PHE A O 1
ATOM 4237 N N . ILE A 1 525 ? -11.607 1.155 15.955 1.00 86.31 525 ILE A N 1
ATOM 4238 C CA . ILE A 1 525 ? -11.131 -0.238 15.854 1.00 86.31 525 ILE A CA 1
ATOM 4239 C C . ILE A 1 525 ? -11.917 -1.131 16.828 1.00 86.31 525 ILE A C 1
ATOM 4241 O O . ILE A 1 525 ? -12.376 -2.205 16.449 1.00 86.31 525 ILE A O 1
ATOM 4245 N N . SER A 1 526 ? -12.137 -0.650 18.055 1.00 87.38 526 SER A N 1
ATOM 4246 C CA . SER A 1 526 ? -12.875 -1.351 19.116 1.00 87.38 526 SER A CA 1
ATOM 4247 C C . SER A 1 526 ? -14.385 -1.438 18.862 1.00 87.38 526 SER A C 1
ATOM 4249 O O . SER A 1 526 ? -15.043 -2.299 19.444 1.00 87.38 526 SER A O 1
ATOM 4251 N N . LEU A 1 527 ? -14.938 -0.556 18.019 1.00 90.12 527 LEU A N 1
ATOM 4252 C CA . LEU A 1 527 ? -16.329 -0.600 17.563 1.00 90.12 527 LEU A CA 1
ATOM 4253 C C . LEU A 1 527 ? -16.550 -1.695 16.505 1.00 90.12 527 LEU A C 1
ATOM 4255 O O . LEU A 1 527 ? -17.587 -2.348 16.528 1.00 90.12 527 LEU A O 1
ATOM 4259 N N . PHE A 1 528 ? -15.591 -1.917 15.595 1.00 91.44 528 PHE A N 1
ATOM 4260 C CA . PHE A 1 528 ? -15.775 -2.843 14.465 1.00 91.44 528 PHE A CA 1
ATOM 4261 C C . PHE A 1 528 ? -15.122 -4.221 14.647 1.00 91.44 528 PHE A C 1
ATOM 4263 O O . PHE A 1 528 ? -15.726 -5.215 14.241 1.00 91.44 528 PHE A O 1
ATOM 4270 N N . LYS A 1 529 ? -13.956 -4.319 15.310 1.00 85.81 529 LYS A N 1
ATOM 4271 C CA . LYS A 1 529 ? -13.397 -5.609 15.776 1.00 85.81 529 LYS A CA 1
ATOM 4272 C C . LYS A 1 529 ? -14.096 -6.144 17.034 1.00 85.81 529 LYS A C 1
ATOM 4274 O O . LYS A 1 529 ? -13.901 -7.304 17.388 1.00 85.81 529 LYS A O 1
ATOM 4279 N N . GLY A 1 530 ? -14.892 -5.314 17.707 1.00 82.62 530 GLY A N 1
ATOM 4280 C CA . GLY A 1 530 ? -15.453 -5.617 19.021 1.00 82.62 530 GLY A CA 1
ATOM 4281 C C . GLY A 1 530 ? -14.428 -5.491 20.153 1.00 82.62 530 GLY A C 1
ATOM 4282 O O . GLY A 1 530 ? -13.255 -5.170 19.950 1.00 82.62 530 GLY A O 1
ATOM 4283 N N . ASN A 1 531 ? -14.897 -5.720 21.376 1.00 81.69 531 ASN A N 1
ATOM 4284 C CA . ASN A 1 531 ? -14.117 -5.704 22.610 1.00 81.69 531 ASN A CA 1
ATOM 4285 C C . ASN A 1 531 ? -14.804 -6.595 23.674 1.00 81.69 531 ASN A C 1
ATOM 4287 O O . ASN A 1 531 ? -15.691 -7.378 23.350 1.00 81.69 531 ASN A O 1
ATOM 4291 N N . ALA A 1 532 ? -14.410 -6.498 24.948 1.00 70.88 532 ALA A N 1
ATOM 4292 C CA . ALA A 1 532 ? -14.983 -7.315 26.028 1.00 70.88 532 ALA A CA 1
ATOM 4293 C C . ALA A 1 532 ? -16.480 -7.050 26.328 1.00 70.88 532 ALA A C 1
ATOM 4295 O O . ALA A 1 532 ? -17.101 -7.844 27.031 1.00 70.88 532 ALA A O 1
ATOM 4296 N N . TYR A 1 533 ? -17.046 -5.950 25.820 1.00 73.44 533 TYR A N 1
ATOM 4297 C CA . TYR A 1 533 ? -18.424 -5.511 26.071 1.00 73.44 533 TYR A CA 1
ATOM 4298 C C . TYR A 1 533 ? -19.282 -5.474 24.797 1.00 73.44 533 TYR A C 1
ATOM 4300 O O . TYR A 1 533 ? -20.468 -5.789 24.855 1.00 73.44 533 TYR A O 1
ATOM 4308 N N . ASN A 1 534 ? -18.683 -5.130 23.650 1.00 79.56 534 ASN A N 1
ATOM 4309 C CA . ASN A 1 534 ? -19.364 -5.046 22.355 1.00 79.56 534 ASN A CA 1
ATOM 4310 C C . ASN A 1 534 ? -18.884 -6.171 21.417 1.00 79.56 534 ASN A C 1
ATOM 4312 O O . ASN A 1 534 ? -17.670 -6.325 21.259 1.00 79.56 534 ASN A O 1
ATOM 4316 N N . PRO A 1 535 ? -19.778 -6.917 20.741 1.00 86.25 535 PRO A N 1
ATOM 4317 C CA . PRO A 1 535 ? -19.372 -7.892 19.729 1.00 86.25 535 PRO A CA 1
ATOM 4318 C C . PRO A 1 535 ? -18.715 -7.215 18.506 1.00 86.25 535 PRO A C 1
ATOM 4320 O O . PRO A 1 535 ? -18.907 -6.014 18.294 1.00 86.25 535 PRO A O 1
ATOM 4323 N N . PRO A 1 536 ? -17.960 -7.962 17.675 1.00 88.88 536 PRO A N 1
ATOM 4324 C CA . PRO A 1 536 ? -17.518 -7.484 16.365 1.00 88.88 536 PRO A CA 1
ATOM 4325 C C . PRO A 1 536 ? -18.704 -7.136 15.459 1.00 88.88 536 PRO A C 1
ATOM 4327 O O . PRO A 1 536 ? -19.811 -7.649 15.637 1.00 88.88 536 PRO A O 1
ATOM 4330 N N . SER A 1 537 ? -18.450 -6.311 14.441 1.00 92.75 537 SER A N 1
ATOM 4331 C CA . SER A 1 537 ? -19.457 -5.961 13.438 1.00 92.75 537 SER A CA 1
ATOM 4332 C C . SER A 1 537 ? -20.030 -7.209 12.752 1.00 92.75 537 SER A C 1
ATOM 4334 O O . SER A 1 537 ? -19.299 -8.028 12.189 1.00 92.75 537 SER A O 1
ATOM 4336 N N . ALA A 1 538 ? -21.361 -7.309 12.724 1.00 91.06 538 ALA A N 1
ATOM 4337 C CA . ALA A 1 538 ? -22.093 -8.326 11.973 1.00 91.06 538 ALA A CA 1
ATOM 4338 C C . ALA A 1 538 ? -21.931 -8.167 10.446 1.00 91.06 538 ALA A C 1
ATOM 4340 O O . ALA A 1 538 ? -22.175 -9.104 9.680 1.00 91.06 538 ALA A O 1
ATOM 4341 N N . ASN A 1 539 ? -21.491 -6.994 9.976 1.00 90.88 539 ASN A N 1
ATOM 4342 C CA . ASN A 1 539 ? -21.126 -6.781 8.585 1.00 90.88 539 ASN A CA 1
ATOM 4343 C C . ASN A 1 539 ? -19.679 -7.258 8.365 1.00 90.88 539 ASN A C 1
ATOM 4345 O O . ASN A 1 539 ? -18.716 -6.518 8.548 1.00 90.88 539 ASN A O 1
ATOM 4349 N N . GLY A 1 540 ? -19.530 -8.512 7.927 1.00 87.19 540 GLY A N 1
ATOM 4350 C CA . GLY A 1 540 ? -18.227 -9.158 7.724 1.00 87.19 540 GLY A CA 1
ATOM 4351 C C . GLY A 1 540 ? -17.270 -8.476 6.730 1.00 87.19 540 GLY A C 1
ATOM 4352 O O . GLY A 1 540 ? -16.095 -8.839 6.704 1.00 87.19 540 GLY A O 1
ATOM 4353 N N . LEU A 1 541 ? -17.720 -7.492 5.933 1.00 90.81 541 LEU A N 1
ATOM 4354 C CA . LEU A 1 541 ? -16.808 -6.579 5.233 1.00 90.81 541 LEU A CA 1
ATOM 4355 C C . LEU A 1 541 ? -16.251 -5.526 6.191 1.00 90.81 541 LEU A C 1
ATOM 4357 O O . LEU A 1 541 ? -15.035 -5.391 6.271 1.00 90.81 541 LEU A O 1
ATOM 4361 N N . VAL A 1 542 ? -17.122 -4.824 6.923 1.00 91.31 542 VAL A N 1
ATOM 4362 C CA . VAL A 1 542 ? -16.751 -3.769 7.881 1.00 91.31 542 VAL A CA 1
ATOM 4363 C C . VAL A 1 542 ? -15.763 -4.293 8.915 1.00 91.31 542 VAL A C 1
ATOM 4365 O O . VAL A 1 542 ? -14.740 -3.650 9.109 1.00 91.31 542 VAL A O 1
ATOM 4368 N N . ALA A 1 543 ? -15.987 -5.478 9.492 1.00 89.25 543 ALA A N 1
ATOM 4369 C CA . ALA A 1 543 ? -15.005 -6.115 10.374 1.00 89.25 543 ALA A CA 1
ATOM 4370 C C . ALA A 1 543 ? -13.619 -6.239 9.697 1.00 89.25 543 ALA A C 1
ATOM 4372 O O . ALA A 1 543 ? -12.622 -5.755 10.232 1.00 89.25 543 ALA A O 1
ATOM 4373 N N . SER A 1 544 ? -13.570 -6.776 8.470 1.00 87.62 544 SER A N 1
ATOM 4374 C CA . SER A 1 544 ? -12.317 -6.966 7.718 1.00 87.62 544 SER A CA 1
ATOM 4375 C C . SER A 1 544 ? -11.651 -5.682 7.200 1.00 87.62 544 SER A C 1
ATOM 4377 O O . SER A 1 544 ? -10.465 -5.703 6.880 1.00 87.62 544 SER A O 1
ATOM 4379 N N . LEU A 1 545 ? -12.360 -4.544 7.142 1.00 88.00 545 LEU A N 1
ATOM 4380 C CA . LEU A 1 545 ? -11.738 -3.248 6.822 1.00 88.00 545 LEU A CA 1
ATOM 4381 C C . LEU A 1 545 ? -10.775 -2.784 7.925 1.00 88.00 545 LEU A C 1
ATOM 4383 O O . LEU A 1 545 ? -9.881 -1.986 7.655 1.00 88.00 545 LEU A O 1
ATOM 4387 N N . PHE A 1 546 ? -10.955 -3.277 9.153 1.00 85.69 546 PHE A N 1
ATOM 4388 C CA . PHE A 1 546 ? -10.132 -2.936 10.311 1.00 85.69 546 PHE A CA 1
ATOM 4389 C C . PHE A 1 546 ? -9.131 -4.045 10.674 1.00 85.69 546 PHE A C 1
ATOM 4391 O O . PHE A 1 546 ? -8.491 -3.951 11.717 1.00 85.69 546 PHE A O 1
ATOM 4398 N N . ASP A 1 547 ? -8.963 -5.083 9.847 1.00 78.94 547 ASP A N 1
ATOM 4399 C CA . ASP A 1 547 ? -7.962 -6.129 10.087 1.00 78.94 547 ASP A CA 1
ATOM 4400 C C . ASP A 1 547 ? -6.523 -5.623 9.904 1.00 78.94 547 ASP A C 1
ATOM 4402 O O . ASP A 1 547 ? -6.231 -4.744 9.089 1.00 78.94 547 ASP A O 1
ATOM 4406 N N . ASP A 1 548 ? -5.590 -6.232 10.641 1.00 69.62 548 ASP A N 1
ATOM 4407 C CA . ASP A 1 548 ? -4.188 -5.788 10.724 1.00 69.62 548 ASP A CA 1
ATOM 4408 C C . ASP A 1 548 ? -3.422 -5.956 9.392 1.00 69.62 548 ASP A C 1
ATOM 4410 O O . ASP A 1 548 ? -2.356 -5.375 9.195 1.00 69.62 548 ASP A O 1
ATOM 4414 N N . SER A 1 549 ? -3.993 -6.709 8.447 1.00 66.69 549 SER A N 1
ATOM 4415 C CA . SER A 1 549 ? -3.539 -6.841 7.058 1.00 66.69 549 SER A CA 1
ATOM 4416 C C . SER A 1 549 ? -3.850 -5.613 6.191 1.00 66.69 549 SER A C 1
ATOM 4418 O O . SER A 1 549 ? -3.042 -5.269 5.332 1.00 66.69 549 SER A O 1
ATOM 4420 N N . ILE A 1 550 ? -4.986 -4.944 6.419 1.00 66.19 550 ILE A N 1
ATOM 4421 C CA . ILE A 1 550 ? -5.405 -3.715 5.716 1.00 66.19 550 ILE A CA 1
ATOM 4422 C C . ILE A 1 550 ? -4.851 -2.471 6.421 1.00 66.19 550 ILE A C 1
ATOM 4424 O O . ILE A 1 550 ? -4.507 -1.476 5.784 1.00 66.19 550 ILE A O 1
ATOM 4428 N N . ILE A 1 551 ? -4.736 -2.546 7.745 1.00 66.44 551 ILE A N 1
ATOM 4429 C CA . ILE A 1 551 ? -4.189 -1.496 8.605 1.00 66.44 551 ILE A CA 1
ATOM 4430 C C . ILE A 1 551 ? -2.647 -1.425 8.543 1.00 66.44 551 ILE A C 1
ATOM 4432 O O . ILE A 1 551 ? -2.077 -0.339 8.660 1.00 66.44 551 ILE A O 1
ATOM 4436 N N . GLY A 1 552 ? -1.973 -2.560 8.332 1.00 54.66 552 GLY A N 1
ATOM 4437 C CA . GLY A 1 552 ? -0.513 -2.673 8.293 1.00 54.66 552 GLY A CA 1
ATOM 4438 C C . GLY A 1 552 ? 0.116 -3.012 9.652 1.00 54.66 552 GLY A C 1
ATOM 4439 O O . GLY A 1 552 ? -0.361 -2.599 10.709 1.00 54.66 552 GLY A O 1
ATOM 4440 N N . GLN A 1 553 ? 1.215 -3.774 9.622 1.00 43.75 553 GLN A N 1
ATOM 4441 C CA . GLN A 1 553 ? 1.928 -4.207 10.829 1.00 43.75 553 GLN A CA 1
ATOM 4442 C C . GLN A 1 553 ? 2.699 -3.061 11.505 1.00 43.75 553 GLN A C 1
ATOM 4444 O O . GLN A 1 553 ? 3.111 -2.094 10.864 1.00 43.75 553 GLN A O 1
ATOM 4449 N N . ASP A 1 554 ? 2.904 -3.185 12.819 1.00 43.16 554 ASP A N 1
ATOM 4450 C CA . ASP A 1 554 ? 3.628 -2.206 13.630 1.00 43.16 554 ASP A CA 1
ATOM 4451 C C . ASP A 1 554 ? 5.075 -2.641 13.912 1.00 43.16 554 ASP A C 1
ATOM 4453 O O . ASP A 1 554 ? 5.299 -3.650 14.583 1.00 43.16 554 ASP A O 1
ATOM 4457 N N . ASP A 1 555 ? 6.049 -1.823 13.496 1.00 33.75 555 ASP A N 1
ATOM 4458 C CA . ASP A 1 555 ? 7.503 -2.040 13.647 1.00 33.75 555 ASP A CA 1
ATOM 4459 C C . ASP A 1 555 ? 8.013 -1.999 15.114 1.00 33.75 555 ASP A C 1
ATOM 4461 O O . ASP A 1 555 ? 9.211 -1.895 15.383 1.00 33.75 555 ASP A O 1
ATOM 4465 N N . GLY A 1 556 ? 7.113 -2.063 16.102 1.00 36.50 556 GLY A N 1
ATOM 4466 C CA . GLY A 1 556 ? 7.421 -2.227 17.527 1.00 36.50 556 GLY A CA 1
ATOM 4467 C C . GLY A 1 556 ? 7.978 -0.990 18.243 1.00 36.50 556 GLY A C 1
ATOM 4468 O O . GLY A 1 556 ? 8.259 -1.054 19.442 1.00 36.50 556 GLY A O 1
ATOM 4469 N N . THR A 1 557 ? 8.122 0.139 17.550 1.00 37.78 557 THR A N 1
ATOM 4470 C CA . THR A 1 557 ? 8.846 1.343 17.994 1.00 37.78 557 THR A CA 1
ATOM 4471 C C . THR A 1 557 ? 7.928 2.520 18.351 1.00 37.78 557 THR A C 1
ATOM 4473 O O . THR A 1 557 ? 8.160 3.652 17.937 1.00 37.78 557 THR A O 1
ATOM 4476 N N . ARG A 1 558 ? 6.887 2.292 19.168 1.00 46.03 558 ARG A N 1
ATOM 4477 C CA . ARG A 1 558 ? 5.970 3.368 19.611 1.00 46.03 558 ARG A CA 1
ATOM 4478 C C . ARG A 1 558 ? 6.063 3.695 21.099 1.00 46.03 558 ARG A C 1
ATOM 4480 O O . ARG A 1 558 ? 6.179 2.825 21.967 1.00 46.03 558 ARG A O 1
ATOM 4487 N N . SER A 1 559 ? 5.970 4.989 21.410 1.00 36.31 559 SER A N 1
ATOM 4488 C CA . SER A 1 559 ? 5.762 5.488 22.780 1.00 36.31 559 SER A CA 1
ATOM 4489 C C . SER A 1 559 ? 4.506 6.355 22.943 1.00 36.31 559 SER A C 1
ATOM 4491 O O . SER A 1 559 ? 4.317 6.974 23.992 1.00 36.31 559 SER A O 1
ATOM 4493 N N . ARG A 1 560 ? 3.630 6.355 21.932 1.00 38.94 560 ARG A N 1
ATOM 4494 C CA . ARG A 1 560 ? 2.236 6.819 21.990 1.00 38.94 560 ARG A CA 1
ATOM 4495 C C . ARG A 1 560 ? 1.314 5.648 21.622 1.00 38.94 560 ARG A C 1
ATOM 4497 O O . ARG A 1 560 ? 1.693 4.804 20.818 1.00 38.94 560 ARG A O 1
ATOM 4504 N N . VAL A 1 561 ? 0.154 5.578 22.273 1.00 41.47 561 VAL A N 1
ATOM 4505 C CA . VAL A 1 561 ? -0.732 4.397 22.322 1.00 41.47 561 VAL A CA 1
ATOM 4506 C C . VAL A 1 561 ? -1.221 3.952 20.949 1.00 41.47 561 VAL A C 1
ATOM 4508 O O . VAL A 1 561 ? -1.819 4.770 20.266 1.00 41.47 561 VAL A O 1
ATOM 4511 N N . ASN A 1 562 ? -1.030 2.657 20.660 1.00 44.91 562 ASN A N 1
ATOM 4512 C CA . ASN A 1 562 ? -1.793 1.657 19.876 1.00 44.91 562 ASN A CA 1
ATOM 4513 C C . ASN A 1 562 ? -2.629 2.050 18.636 1.00 44.91 562 ASN A C 1
ATOM 4515 O O . ASN A 1 562 ? -3.218 1.162 18.031 1.00 44.91 562 ASN A O 1
ATOM 4519 N N . SER A 1 563 ? -2.682 3.312 18.224 1.00 48.72 563 SER A N 1
ATOM 4520 C CA . SER A 1 563 ? -3.383 3.752 17.025 1.00 48.72 563 SER A CA 1
ATOM 4521 C C . SER A 1 563 ? -2.489 3.552 15.805 1.00 48.72 563 SER A C 1
ATOM 4523 O O . SER A 1 563 ? -1.410 4.159 15.731 1.00 48.72 563 SER A O 1
ATOM 4525 N N . PRO A 1 564 ? -2.901 2.714 14.844 1.00 52.75 564 PRO A N 1
ATOM 4526 C CA . PRO A 1 564 ? -2.238 2.608 13.562 1.00 52.75 564 PRO A CA 1
ATOM 4527 C C . PRO A 1 564 ? -2.588 3.821 12.684 1.00 52.75 564 PRO A C 1
ATOM 4529 O O . PRO A 1 564 ? -3.421 4.660 13.038 1.00 52.75 564 PRO A O 1
ATOM 4532 N N . TYR A 1 565 ? -1.930 3.928 11.534 1.00 59.16 565 TYR A N 1
ATOM 4533 C CA . TYR A 1 565 ? -2.152 5.015 10.580 1.00 59.16 565 TYR A CA 1
ATOM 4534 C C . TYR A 1 565 ? -3.030 4.553 9.425 1.00 59.16 565 TYR A C 1
ATOM 4536 O O . TYR A 1 565 ? -3.116 3.364 9.136 1.00 59.16 565 TYR A O 1
ATOM 4544 N N . GLN A 1 566 ? -3.665 5.502 8.743 1.00 60.91 566 GLN A N 1
ATOM 4545 C CA . GLN A 1 566 ? -4.416 5.208 7.527 1.00 60.91 566 GLN A CA 1
ATOM 4546 C C . GLN A 1 566 ? -3.470 5.206 6.317 1.00 60.91 566 GLN A C 1
ATOM 4548 O O . GLN A 1 566 ? -2.545 6.018 6.233 1.00 60.91 566 GLN A O 1
ATOM 4553 N N . ALA A 1 567 ? -3.679 4.273 5.387 1.00 57.00 567 ALA A N 1
ATOM 4554 C CA . ALA A 1 567 ? -2.747 3.995 4.298 1.00 57.00 567 ALA A CA 1
ATOM 4555 C C . ALA A 1 567 ? -2.703 5.125 3.245 1.00 57.00 567 ALA A C 1
ATOM 4557 O O . ALA A 1 567 ? -3.492 5.163 2.306 1.00 57.00 567 ALA A O 1
ATOM 4558 N N . ILE A 1 568 ? -1.748 6.051 3.398 1.00 64.56 568 ILE A N 1
ATOM 4559 C CA . ILE A 1 568 ? -1.441 7.114 2.415 1.00 64.56 568 ILE A CA 1
ATOM 4560 C C . ILE A 1 568 ? -0.347 6.694 1.413 1.00 64.56 568 ILE A C 1
ATOM 4562 O O . ILE A 1 568 ? -0.237 7.281 0.333 1.00 64.56 568 ILE A O 1
ATOM 4566 N N . LYS A 1 569 ? 0.412 5.639 1.740 1.00 72.62 569 LYS A N 1
ATOM 4567 C CA . LYS A 1 569 ? 1.218 4.850 0.796 1.00 72.62 569 LYS A CA 1
ATOM 4568 C C . LYS A 1 569 ? 0.537 3.487 0.551 1.00 72.62 569 LYS A C 1
ATOM 4570 O O . LYS A 1 569 ? -0.211 3.050 1.429 1.00 72.62 569 LYS A O 1
ATOM 4575 N N . PRO A 1 570 ? 0.815 2.792 -0.567 1.00 77.44 570 PRO A N 1
ATOM 4576 C CA . PRO A 1 570 ? 0.306 1.442 -0.801 1.00 77.44 570 PRO A CA 1
ATOM 4577 C C . PRO A 1 570 ? 0.790 0.441 0.260 1.00 77.44 570 PRO A C 1
ATOM 4579 O O . PRO A 1 570 ? 1.880 0.594 0.816 1.00 77.44 570 PRO A O 1
ATOM 4582 N N . LEU A 1 571 ? 0.016 -0.627 0.483 1.00 80.31 571 LEU A N 1
ATOM 4583 C CA . LEU A 1 571 ? 0.409 -1.739 1.362 1.00 80.31 571 LEU A CA 1
ATOM 4584 C C . LEU A 1 571 ? 1.495 -2.629 0.730 1.00 80.31 571 LEU A C 1
ATOM 4586 O O . LEU A 1 571 ? 2.381 -3.120 1.426 1.00 80.31 571 LEU A O 1
ATOM 4590 N N . ARG A 1 572 ? 1.465 -2.805 -0.598 1.00 81.88 572 ARG A N 1
ATOM 4591 C CA . ARG A 1 572 ? 2.507 -3.515 -1.361 1.00 81.88 572 ARG A CA 1
ATOM 4592 C C . ARG A 1 572 ? 3.603 -2.518 -1.777 1.00 81.88 572 ARG A C 1
ATOM 4594 O O . ARG A 1 572 ? 3.262 -1.477 -2.328 1.00 81.88 572 ARG A O 1
ATOM 4601 N N . PRO A 1 573 ? 4.905 -2.795 -1.589 1.00 81.88 573 PRO A N 1
ATOM 4602 C CA . PRO A 1 573 ? 5.960 -1.902 -2.076 1.00 81.88 573 PRO A CA 1
ATOM 4603 C C . PRO A 1 573 ? 6.032 -1.905 -3.618 1.00 81.88 573 PRO A C 1
ATOM 4605 O O . PRO A 1 573 ? 5.661 -2.914 -4.234 1.00 81.88 573 PRO A O 1
ATOM 4608 N N . PRO A 1 574 ? 6.546 -0.838 -4.264 1.00 85.69 574 PRO A N 1
ATOM 4609 C CA . PRO A 1 574 ? 6.932 -0.857 -5.678 1.00 85.69 574 PRO A CA 1
ATOM 4610 C C . PRO A 1 574 ? 7.845 -2.037 -6.030 1.00 85.69 574 PRO A C 1
ATOM 4612 O O . PRO A 1 574 ? 8.636 -2.494 -5.204 1.00 85.69 574 PRO A O 1
ATOM 4615 N N . THR A 1 575 ? 7.745 -2.553 -7.254 1.00 85.69 575 THR A N 1
ATOM 4616 C CA . THR A 1 575 ? 8.619 -3.636 -7.720 1.00 85.69 575 THR A CA 1
ATOM 4617 C C . THR A 1 575 ? 9.993 -3.081 -8.090 1.00 85.69 575 THR A C 1
ATOM 4619 O O . THR A 1 575 ? 10.131 -2.316 -9.041 1.00 85.69 575 THR A O 1
ATOM 4622 N N . ILE A 1 576 ? 11.022 -3.495 -7.353 1.00 76.00 576 ILE A N 1
ATOM 4623 C CA . ILE A 1 576 ? 12.427 -3.219 -7.675 1.00 76.00 576 ILE A CA 1
ATOM 4624 C C . ILE A 1 576 ? 12.946 -4.363 -8.554 1.00 76.00 576 ILE A C 1
ATOM 4626 O O . ILE A 1 576 ? 12.709 -5.532 -8.250 1.00 76.00 576 ILE A O 1
ATOM 4630 N N . ALA A 1 577 ? 13.642 -4.042 -9.647 1.00 58.91 577 ALA A N 1
ATOM 4631 C CA . ALA A 1 577 ? 14.223 -5.049 -10.531 1.00 58.91 577 ALA A CA 1
ATOM 4632 C C . ALA A 1 577 ? 15.381 -5.791 -9.836 1.00 58.91 577 ALA A C 1
ATOM 4634 O O . ALA A 1 577 ? 16.349 -5.173 -9.392 1.00 58.91 577 ALA A O 1
ATOM 4635 N N . THR A 1 578 ? 15.295 -7.120 -9.748 1.00 46.81 578 THR A N 1
ATOM 4636 C CA . THR A 1 578 ? 16.348 -7.974 -9.178 1.00 46.81 578 THR A CA 1
ATOM 4637 C C . THR A 1 578 ? 17.531 -8.079 -10.139 1.00 46.81 578 THR A C 1
ATOM 4639 O O . THR A 1 578 ? 17.394 -8.585 -11.253 1.00 46.81 578 THR A O 1
ATOM 4642 N N . GLY A 1 579 ? 18.694 -7.581 -9.716 1.00 37.44 579 GLY A N 1
ATOM 4643 C CA . GLY A 1 579 ? 19.867 -7.388 -10.571 1.00 37.44 579 GLY A CA 1
ATOM 4644 C C . GLY A 1 579 ? 20.668 -8.652 -10.891 1.00 37.44 579 GLY A C 1
ATOM 4645 O O . GLY A 1 579 ? 21.794 -8.772 -10.425 1.00 37.44 579 GLY A O 1
ATOM 4646 N N . GLU A 1 580 ? 20.127 -9.541 -11.727 1.00 33.44 580 GLU A N 1
ATOM 4647 C CA . GLU A 1 580 ? 20.910 -10.593 -12.412 1.00 33.44 580 GLU A CA 1
ATOM 4648 C C . GLU A 1 580 ? 21.124 -10.303 -13.914 1.00 33.44 580 GLU A C 1
ATOM 4650 O O . GLU A 1 580 ? 22.040 -10.844 -14.528 1.00 33.44 580 GLU A O 1
ATOM 4655 N N . SER A 1 581 ? 20.347 -9.393 -14.518 1.00 33.84 581 SER A N 1
ATOM 4656 C CA . SER A 1 581 ? 20.576 -8.901 -15.886 1.00 33.84 581 SER A CA 1
ATOM 4657 C C . SER A 1 581 ? 21.365 -7.584 -15.881 1.00 33.84 581 SER A C 1
ATOM 4659 O O . SER A 1 581 ? 20.800 -6.513 -15.642 1.00 33.84 581 SER A O 1
ATOM 4661 N N . HIS A 1 582 ? 22.670 -7.659 -16.144 1.00 36.91 582 HIS A N 1
ATOM 4662 C CA . HIS A 1 582 ? 23.572 -6.502 -16.175 1.00 36.91 582 HIS A CA 1
ATOM 4663 C C . HIS A 1 582 ? 23.386 -5.563 -17.399 1.00 36.91 582 HIS A C 1
ATOM 4665 O O . HIS A 1 582 ? 22.697 -5.859 -18.376 1.00 36.91 582 HIS A O 1
ATOM 4671 N N . GLN A 1 583 ? 24.074 -4.415 -17.321 1.00 45.44 583 GLN A N 1
ATOM 4672 C CA . GLN A 1 583 ? 24.479 -3.493 -18.399 1.00 45.44 583 GLN A CA 1
ATOM 4673 C C . GLN A 1 583 ? 23.417 -2.648 -19.119 1.00 45.44 583 GLN A C 1
ATOM 4675 O O . GLN A 1 583 ? 23.644 -1.446 -19.267 1.00 45.44 583 GLN A O 1
ATOM 4680 N N . ALA A 1 584 ? 22.262 -3.167 -19.534 1.00 38.34 584 ALA A N 1
ATOM 4681 C CA . ALA A 1 584 ? 21.378 -2.390 -20.422 1.00 38.34 584 ALA A CA 1
ATOM 4682 C C . ALA A 1 584 ? 20.653 -1.191 -19.753 1.00 38.34 584 ALA A C 1
ATOM 4684 O O . ALA A 1 584 ? 20.056 -0.368 -20.444 1.00 38.34 584 ALA A O 1
ATOM 4685 N N . ALA A 1 585 ? 20.729 -1.059 -18.421 1.00 37.06 585 ALA A N 1
ATOM 4686 C CA . ALA A 1 585 ? 20.266 0.108 -17.657 1.00 37.06 585 ALA A CA 1
ATOM 4687 C C . ALA A 1 585 ? 21.404 1.089 -17.277 1.00 37.06 585 ALA A C 1
ATOM 4689 O O . ALA A 1 585 ? 21.181 2.038 -16.522 1.00 37.06 585 ALA A O 1
ATOM 4690 N N . SER A 1 586 ? 22.629 0.885 -17.782 1.00 38.19 586 SER A N 1
ATOM 4691 C CA . SER A 1 586 ? 23.856 1.566 -17.321 1.00 38.19 586 SER A CA 1
ATOM 4692 C C . SER A 1 586 ? 24.029 3.034 -17.761 1.00 38.19 586 SER A C 1
ATOM 4694 O O . SER A 1 586 ? 25.150 3.537 -17.811 1.00 38.19 586 SER A O 1
ATOM 4696 N N . LEU A 1 587 ? 22.918 3.723 -18.046 1.00 42.06 587 LEU A N 1
ATOM 4697 C CA . LEU A 1 587 ? 22.815 5.189 -18.094 1.00 42.06 587 LEU A CA 1
ATOM 4698 C C . LEU A 1 587 ? 22.344 5.789 -16.752 1.00 42.06 587 LEU A C 1
ATOM 4700 O O . LEU A 1 587 ? 22.620 6.954 -16.500 1.00 42.06 587 LEU A O 1
ATOM 4704 N N . ASN A 1 588 ? 21.671 5.006 -15.894 1.00 40.38 588 ASN A N 1
ATOM 4705 C CA . ASN A 1 588 ? 21.072 5.472 -14.628 1.00 40.38 588 ASN A CA 1
ATOM 4706 C C . ASN A 1 588 ? 21.719 4.864 -13.359 1.00 40.38 588 ASN A C 1
ATOM 4708 O O . ASN A 1 588 ? 21.269 5.153 -12.250 1.00 40.38 588 ASN A O 1
ATOM 4712 N N . GLN A 1 589 ? 22.708 3.968 -13.485 1.00 35.56 589 GLN A N 1
ATOM 4713 C CA . GLN A 1 589 ? 23.075 3.047 -12.392 1.00 35.56 589 GLN A CA 1
ATOM 4714 C C . GLN A 1 589 ? 24.102 3.560 -11.366 1.00 35.56 589 GLN A C 1
ATOM 4716 O O . GLN A 1 589 ? 24.073 3.074 -10.237 1.00 35.56 589 GLN A O 1
ATOM 4721 N N . ASP A 1 590 ? 24.934 4.557 -11.683 1.00 34.88 590 ASP A N 1
ATOM 4722 C CA . ASP A 1 590 ? 26.022 5.014 -10.792 1.00 34.88 590 ASP A CA 1
ATOM 4723 C C . ASP A 1 590 ? 25.725 6.310 -10.014 1.00 34.88 590 ASP A C 1
ATOM 4725 O O . ASP A 1 590 ? 26.612 6.995 -9.495 1.00 34.88 590 ASP A O 1
ATOM 4729 N N . HIS A 1 591 ? 24.440 6.591 -9.778 1.00 33.12 591 HIS A N 1
ATOM 4730 C CA . HIS A 1 591 ? 24.057 7.377 -8.607 1.00 33.12 591 HIS A CA 1
ATOM 4731 C C . HIS A 1 591 ? 24.338 6.584 -7.320 1.00 33.12 591 HIS A C 1
ATOM 4733 O O . HIS A 1 591 ? 23.447 5.993 -6.705 1.00 33.12 591 HIS A O 1
ATOM 4739 N N . LYS A 1 592 ? 25.571 6.717 -6.807 1.00 25.78 592 LYS A N 1
ATOM 4740 C CA . LYS A 1 592 ? 25.725 6.877 -5.355 1.00 25.78 592 LYS A CA 1
ATOM 4741 C C . LYS A 1 592 ? 24.783 8.012 -4.944 1.00 25.78 592 LYS A C 1
ATOM 4743 O O . LYS A 1 592 ? 24.993 9.133 -5.414 1.00 25.78 592 LYS A O 1
ATOM 4748 N N . PRO A 1 593 ? 23.771 7.780 -4.090 1.00 25.70 593 PRO A N 1
ATOM 4749 C CA . PRO A 1 593 ? 23.041 8.898 -3.526 1.00 25.70 593 PRO A CA 1
ATOM 4750 C C . PRO A 1 593 ? 24.054 9.759 -2.769 1.00 25.70 593 PRO A C 1
ATOM 4752 O O . PRO A 1 593 ? 24.780 9.255 -1.908 1.00 25.70 593 PRO A O 1
ATOM 4755 N N . THR A 1 594 ? 24.105 11.055 -3.085 1.00 27.30 594 THR A N 1
ATOM 4756 C CA . THR A 1 594 ? 24.713 12.044 -2.187 1.00 27.30 594 THR A CA 1
ATOM 4757 C C . THR A 1 594 ? 24.106 11.875 -0.796 1.00 27.30 594 THR A C 1
ATOM 4759 O O . THR A 1 594 ? 22.998 11.358 -0.670 1.00 27.30 594 THR A O 1
ATOM 4762 N N . ASP A 1 595 ? 24.852 12.224 0.254 1.00 29.47 595 ASP A N 1
ATOM 4763 C CA . ASP A 1 595 ? 24.762 11.568 1.569 1.00 29.47 595 ASP A CA 1
ATOM 4764 C C . ASP A 1 595 ? 23.519 11.920 2.433 1.00 29.47 595 ASP A C 1
ATOM 4766 O O . ASP A 1 595 ? 23.597 12.289 3.603 1.00 29.47 595 ASP A O 1
ATOM 4770 N N . VAL A 1 596 ? 22.318 11.790 1.866 1.00 33.50 596 VAL A N 1
ATOM 4771 C CA . VAL A 1 596 ? 21.039 11.990 2.552 1.00 33.50 596 VAL A CA 1
ATOM 4772 C C . VAL A 1 596 ? 20.682 10.780 3.423 1.00 33.50 596 VAL A C 1
ATOM 4774 O O . VAL A 1 596 ? 19.968 10.940 4.408 1.00 33.50 596 VAL A O 1
ATOM 4777 N N . LYS A 1 597 ? 21.212 9.577 3.136 1.00 29.27 597 LYS A N 1
ATOM 4778 C CA . LYS A 1 597 ? 21.010 8.389 3.993 1.00 29.27 597 LYS A CA 1
ATOM 4779 C C . LYS A 1 597 ? 21.677 8.535 5.366 1.00 29.27 597 LYS A C 1
ATOM 4781 O O . LYS A 1 597 ? 21.082 8.098 6.350 1.00 29.27 597 LYS A O 1
ATOM 4786 N N . SER A 1 598 ? 22.842 9.181 5.467 1.00 28.53 598 SER A N 1
ATOM 4787 C CA . SER A 1 598 ? 23.457 9.500 6.767 1.00 28.53 598 SER A CA 1
ATOM 4788 C C . SER A 1 598 ? 22.793 10.699 7.463 1.00 28.53 598 SER A C 1
ATOM 4790 O O . SER A 1 598 ? 22.707 10.716 8.689 1.00 28.53 598 SER A O 1
ATOM 4792 N N . ALA A 1 599 ? 22.238 11.659 6.712 1.00 29.19 599 ALA A N 1
ATOM 4793 C CA . ALA A 1 599 ? 21.522 12.809 7.276 1.00 29.19 599 ALA A CA 1
ATOM 4794 C C . ALA A 1 599 ? 20.096 12.486 7.785 1.00 29.19 599 ALA A C 1
ATOM 4796 O O . ALA A 1 599 ? 19.687 13.000 8.825 1.00 29.19 599 ALA A O 1
ATOM 4797 N N . LEU A 1 600 ? 19.336 11.634 7.084 1.00 36.06 600 LEU A N 1
ATOM 4798 C CA . LEU A 1 600 ? 17.942 11.293 7.422 1.00 36.06 600 LEU A CA 1
ATOM 4799 C C . LEU A 1 600 ? 17.799 10.267 8.555 1.00 36.06 600 LEU A C 1
ATOM 4801 O O . LEU A 1 600 ? 16.729 10.176 9.148 1.00 36.06 600 LEU A O 1
ATOM 4805 N N . SER A 1 601 ? 18.837 9.478 8.849 1.00 30.17 601 SER A N 1
ATOM 4806 C CA . SER A 1 601 ? 18.742 8.345 9.788 1.00 30.17 601 SER A CA 1
ATOM 4807 C C . SER A 1 601 ? 19.287 8.617 11.197 1.00 30.17 601 SER A C 1
ATOM 4809 O O . SER A 1 601 ? 19.047 7.815 12.098 1.00 30.17 601 SER A O 1
ATOM 4811 N N . VAL A 1 602 ? 19.998 9.733 11.413 1.00 29.59 602 VAL A N 1
ATOM 4812 C CA . VAL A 1 602 ? 20.785 9.975 12.645 1.00 29.59 602 VAL A CA 1
ATOM 4813 C C . VAL A 1 602 ? 20.243 11.119 13.519 1.00 29.59 602 VAL A C 1
ATOM 4815 O O . VAL A 1 602 ? 20.595 11.211 14.695 1.00 29.59 602 VAL A O 1
ATOM 4818 N N . SER A 1 603 ? 19.340 11.966 13.013 1.00 31.62 603 SER A N 1
ATOM 4819 C CA . SER A 1 603 ? 18.703 13.021 13.819 1.00 31.62 603 SER A CA 1
ATOM 4820 C C . SER A 1 603 ? 17.182 13.030 13.669 1.00 31.62 603 SER A C 1
ATOM 4822 O O . SER A 1 603 ? 16.680 13.073 12.553 1.00 31.62 603 SER A O 1
ATOM 4824 N N . LEU A 1 604 ? 16.478 13.045 14.809 1.00 34.88 604 LEU A N 1
ATOM 4825 C CA . LEU A 1 604 ? 15.014 13.108 14.935 1.00 34.88 604 LEU A CA 1
ATOM 4826 C C . LEU A 1 604 ? 14.243 11.898 14.364 1.00 34.88 604 LEU A C 1
ATOM 4828 O O . LEU A 1 604 ? 13.414 12.047 13.471 1.00 34.88 604 LEU A O 1
ATOM 4832 N N . GLN A 1 605 ? 14.403 10.719 14.979 1.00 31.53 605 GLN A N 1
ATOM 4833 C CA . GLN A 1 605 ? 13.291 9.757 15.018 1.00 31.53 605 GLN A CA 1
ATOM 4834 C C . GLN A 1 605 ? 12.197 10.305 15.960 1.00 31.53 605 GLN A C 1
ATOM 4836 O O . GLN A 1 605 ? 12.490 10.519 17.140 1.00 31.53 605 GLN A O 1
ATOM 4841 N N . PRO A 1 606 ? 10.959 10.559 15.498 1.00 37.59 606 PRO A N 1
ATOM 4842 C CA . PRO A 1 606 ? 9.828 10.788 16.393 1.00 37.59 606 PRO A CA 1
ATOM 4843 C C . PRO A 1 606 ? 9.332 9.453 16.978 1.00 37.59 606 PRO A C 1
ATOM 4845 O O . PRO A 1 606 ? 9.308 8.448 16.276 1.00 37.59 606 PRO A O 1
ATOM 4848 N N . ASP A 1 607 ? 8.829 9.448 18.220 1.00 46.28 607 ASP A N 1
ATOM 4849 C CA . ASP A 1 607 ? 8.224 8.268 18.890 1.00 46.28 607 ASP A CA 1
ATOM 4850 C C . ASP A 1 607 ? 6.941 7.704 18.213 1.00 46.28 607 ASP A C 1
ATOM 4852 O O . ASP A 1 607 ? 6.269 6.834 18.784 1.00 46.28 607 ASP A O 1
ATOM 4856 N N . ALA A 1 608 ? 6.550 8.254 17.053 1.00 53.34 608 ALA A N 1
ATOM 4857 C CA . ALA A 1 608 ? 5.429 7.842 16.206 1.00 53.34 608 ALA A CA 1
ATOM 4858 C C . ALA A 1 608 ? 5.570 8.449 14.772 1.00 53.34 608 ALA A C 1
ATOM 4860 O O . ALA A 1 608 ? 5.798 9.661 14.666 1.00 53.34 608 ALA A O 1
ATOM 4861 N N . PRO A 1 609 ? 5.446 7.668 13.675 1.00 64.75 609 PRO A N 1
ATOM 4862 C CA . PRO A 1 609 ? 5.663 8.140 12.295 1.00 64.75 609 PRO A CA 1
ATOM 4863 C C . PRO A 1 609 ? 4.451 8.855 11.654 1.00 64.75 609 PRO A C 1
ATOM 4865 O O . PRO A 1 609 ? 3.468 8.230 11.279 1.00 64.75 609 PRO A O 1
ATOM 4868 N N . THR A 1 610 ? 4.543 10.171 11.454 1.00 80.38 610 THR A N 1
ATOM 4869 C CA . THR A 1 610 ? 3.514 11.037 10.825 1.00 80.38 610 THR A CA 1
ATOM 4870 C C . THR A 1 610 ? 3.253 10.761 9.336 1.00 80.38 610 THR A C 1
ATOM 4872 O O . THR A 1 610 ? 4.069 10.131 8.660 1.00 80.38 610 THR A O 1
ATOM 4875 N N . ILE A 1 611 ? 2.184 11.350 8.770 1.00 81.06 611 ILE A N 1
ATOM 4876 C CA . ILE A 1 611 ? 1.935 11.316 7.313 1.00 81.06 611 ILE A CA 1
ATOM 4877 C C . ILE A 1 611 ? 3.126 11.868 6.541 1.00 81.06 611 ILE A C 1
ATOM 4879 O O . ILE A 1 611 ? 3.578 11.230 5.599 1.00 81.06 611 ILE A O 1
ATOM 4883 N N . GLY A 1 612 ? 3.666 13.020 6.943 1.00 83.88 612 GLY A N 1
ATOM 4884 C CA . GLY A 1 612 ? 4.820 13.625 6.286 1.00 83.88 612 GLY A CA 1
ATOM 4885 C C . GLY A 1 612 ? 6.024 12.685 6.223 1.00 83.88 612 GLY A C 1
ATOM 4886 O O . GLY A 1 612 ? 6.776 12.731 5.256 1.00 83.88 612 GLY A O 1
ATOM 4887 N N . HIS A 1 613 ? 6.194 11.788 7.199 1.00 82.62 613 HIS A N 1
ATOM 4888 C CA . HIS A 1 613 ? 7.188 10.716 7.130 1.00 82.62 613 HIS A CA 1
ATOM 4889 C C . HIS A 1 613 ? 6.752 9.584 6.179 1.00 82.62 613 HIS A C 1
ATOM 4891 O O . HIS A 1 613 ? 7.465 9.287 5.225 1.00 82.62 613 HIS A O 1
ATOM 4897 N N . ILE A 1 614 ? 5.556 9.013 6.369 1.00 82.75 614 ILE A N 1
ATOM 4898 C CA . ILE A 1 614 ? 5.007 7.916 5.543 1.00 82.75 614 ILE A CA 1
ATOM 4899 C C . ILE A 1 614 ? 5.013 8.268 4.043 1.00 82.75 614 ILE A C 1
ATOM 4901 O O . ILE A 1 614 ? 5.375 7.437 3.208 1.00 82.75 614 ILE A O 1
ATOM 4905 N N . LEU A 1 615 ? 4.640 9.504 3.709 1.00 86.38 615 LEU A N 1
ATOM 4906 C CA . LEU A 1 615 ? 4.584 10.046 2.357 1.00 86.38 615 LEU A CA 1
ATOM 4907 C C . LEU A 1 615 ? 5.980 10.318 1.785 1.00 86.38 615 LEU A C 1
ATOM 4909 O O . LEU A 1 615 ? 6.244 9.904 0.662 1.00 86.38 615 LEU A O 1
ATOM 4913 N N . THR A 1 616 ? 6.879 10.989 2.519 1.00 87.38 616 THR A N 1
ATOM 4914 C CA . THR A 1 616 ? 8.238 11.266 2.005 1.00 87.38 616 THR A CA 1
ATOM 4915 C C . THR A 1 616 ? 9.030 9.977 1.793 1.00 87.38 616 THR A C 1
ATOM 4917 O O . THR A 1 616 ? 9.707 9.854 0.775 1.00 87.38 616 THR A O 1
ATOM 4920 N N . THR A 1 617 ? 8.872 8.973 2.665 1.00 84.94 617 THR A N 1
ATOM 4921 C CA . THR A 1 617 ? 9.404 7.620 2.442 1.00 84.94 617 THR A CA 1
ATOM 4922 C C . THR A 1 617 ? 8.745 6.947 1.235 1.00 84.94 617 THR A C 1
ATOM 4924 O O . THR A 1 617 ? 9.453 6.514 0.335 1.00 84.94 617 THR A O 1
ATOM 4927 N N . GLY A 1 618 ? 7.410 6.920 1.140 1.00 86.00 618 GLY A N 1
ATOM 4928 C CA . GLY A 1 618 ? 6.717 6.271 0.018 1.00 86.00 618 GLY A CA 1
ATOM 4929 C C . GLY A 1 618 ? 7.012 6.897 -1.354 1.00 86.00 618 GLY A C 1
ATOM 4930 O O . GLY A 1 618 ? 7.071 6.184 -2.356 1.00 86.00 618 GLY A O 1
ATOM 4931 N N . VAL A 1 619 ? 7.233 8.215 -1.406 1.00 88.56 619 VAL A N 1
ATOM 4932 C CA . VAL A 1 619 ? 7.669 8.937 -2.613 1.00 88.56 619 VAL A CA 1
ATOM 4933 C C . VAL A 1 619 ? 9.151 8.676 -2.906 1.00 88.56 619 VAL A C 1
ATOM 4935 O O . VAL A 1 619 ? 9.501 8.490 -4.070 1.00 88.56 619 VAL A O 1
ATOM 4938 N N . PHE A 1 620 ? 10.013 8.592 -1.887 1.00 87.69 620 PHE A N 1
ATOM 4939 C CA . PHE A 1 620 ? 11.411 8.179 -2.057 1.00 87.69 620 PHE A CA 1
ATOM 4940 C C . PHE A 1 620 ? 11.505 6.764 -2.653 1.00 87.69 620 PHE A C 1
ATOM 4942 O O . PHE A 1 620 ? 12.167 6.582 -3.677 1.00 87.69 620 PHE A O 1
ATOM 4949 N N . ASP A 1 621 ? 10.775 5.799 -2.087 1.00 86.25 621 ASP A N 1
ATOM 4950 C CA . ASP A 1 621 ? 10.699 4.414 -2.570 1.00 86.25 621 ASP A CA 1
ATOM 4951 C C . ASP A 1 621 ? 10.233 4.355 -4.036 1.00 86.25 621 ASP A C 1
ATOM 4953 O O . ASP A 1 621 ? 10.802 3.622 -4.846 1.00 86.25 621 ASP A O 1
ATOM 4957 N N . LEU A 1 622 ? 9.249 5.184 -4.408 1.00 89.62 622 LEU A N 1
ATOM 4958 C CA . LEU A 1 622 ? 8.781 5.330 -5.788 1.00 89.62 622 LEU A CA 1
ATOM 4959 C C . LEU A 1 622 ? 9.868 5.911 -6.710 1.00 89.62 622 LEU A C 1
ATOM 4961 O O . LEU A 1 622 ? 10.112 5.357 -7.780 1.00 89.62 622 LEU A O 1
ATOM 4965 N N . THR A 1 623 ? 10.577 6.972 -6.309 1.00 89.31 623 THR A N 1
ATOM 4966 C CA . THR A 1 623 ? 11.690 7.513 -7.118 1.00 89.31 623 THR A CA 1
ATOM 4967 C C . THR A 1 623 ? 12.862 6.537 -7.258 1.00 89.31 623 THR A C 1
ATOM 4969 O O . THR A 1 623 ? 13.497 6.503 -8.311 1.00 89.31 623 THR A O 1
ATOM 4972 N N . ASN A 1 624 ? 13.107 5.692 -6.250 1.00 88.31 624 ASN A N 1
ATOM 4973 C CA . ASN A 1 624 ? 14.103 4.623 -6.312 1.00 88.31 624 ASN A CA 1
ATOM 4974 C C . ASN A 1 624 ? 13.642 3.461 -7.212 1.00 88.31 624 ASN A C 1
ATOM 4976 O O . ASN A 1 624 ? 14.454 2.853 -7.897 1.00 88.31 624 ASN A O 1
ATOM 4980 N N . ALA A 1 625 ? 12.345 3.146 -7.260 1.00 87.44 625 ALA A N 1
ATOM 4981 C CA . ALA A 1 625 ? 11.820 2.189 -8.235 1.00 87.44 625 ALA A CA 1
ATOM 4982 C C . ALA A 1 625 ? 11.953 2.720 -9.675 1.00 87.44 625 ALA A C 1
ATOM 4984 O O . ALA A 1 625 ? 12.336 1.971 -10.572 1.00 87.44 625 ALA A O 1
ATOM 4985 N N . LEU A 1 626 ? 11.707 4.020 -9.888 1.00 89.88 626 LEU A N 1
ATOM 4986 C CA . LEU A 1 626 ? 11.837 4.671 -11.195 1.00 89.88 626 LEU A CA 1
ATOM 4987 C C . LEU A 1 626 ? 13.292 4.751 -11.691 1.00 89.88 626 LEU A C 1
ATOM 4989 O O . LEU A 1 626 ? 13.521 4.550 -12.882 1.00 89.88 626 LEU A O 1
ATOM 4993 N N . SER A 1 627 ? 14.292 4.993 -10.833 1.00 87.19 627 SER A N 1
ATOM 4994 C CA . SER A 1 627 ? 15.708 5.035 -11.260 1.00 87.19 627 SER A CA 1
ATOM 4995 C C . SER A 1 627 ? 16.224 3.703 -11.825 1.00 87.19 627 SER A C 1
ATOM 4997 O O . SER A 1 627 ? 17.114 3.708 -12.673 1.00 87.19 627 SER A O 1
ATOM 4999 N N . HIS A 1 628 ? 15.621 2.574 -11.441 1.00 86.31 628 HIS A N 1
ATOM 5000 C CA . HIS A 1 628 ? 15.889 1.256 -12.029 1.00 86.31 628 HIS A CA 1
ATOM 5001 C C . HIS A 1 628 ? 15.162 1.003 -13.371 1.00 86.31 628 HIS A C 1
ATOM 5003 O O . HIS A 1 628 ? 15.226 -0.109 -13.897 1.00 86.31 628 HIS A O 1
ATOM 5009 N N . THR A 1 629 ? 14.484 2.008 -13.939 1.00 89.88 629 THR A N 1
ATOM 5010 C CA . THR A 1 629 ? 13.806 1.929 -15.245 1.00 89.88 629 THR A CA 1
ATOM 5011 C C . THR A 1 629 ? 14.414 2.875 -16.281 1.00 89.88 629 THR A C 1
ATOM 5013 O O . THR A 1 629 ? 15.058 3.866 -15.933 1.00 89.88 629 THR A O 1
ATOM 5016 N N . LEU A 1 630 ? 14.175 2.593 -17.567 1.00 90.44 630 LEU A N 1
ATOM 5017 C CA . LEU A 1 630 ? 14.302 3.603 -18.621 1.00 90.44 630 LEU A CA 1
ATOM 5018 C C . LEU A 1 630 ? 13.011 4.439 -18.663 1.00 90.44 630 LEU A C 1
ATOM 5020 O O . LEU A 1 630 ? 11.919 3.888 -18.835 1.00 90.44 630 LEU A O 1
ATOM 5024 N N . SER A 1 631 ? 13.147 5.752 -18.481 1.00 91.88 631 SER A N 1
ATOM 5025 C CA . SER A 1 631 ? 12.031 6.677 -18.245 1.00 91.88 631 SER A CA 1
ATOM 5026 C C . SER A 1 631 ? 11.631 7.451 -19.502 1.00 91.88 631 SER A C 1
ATOM 5028 O O . SER A 1 631 ? 12.479 7.999 -20.207 1.00 91.88 631 SER A O 1
ATOM 5030 N N . TRP A 1 632 ? 10.324 7.527 -19.747 1.00 94.44 632 TRP A N 1
ATOM 5031 C CA . TRP A 1 632 ? 9.700 8.168 -20.906 1.00 94.44 632 TRP A CA 1
ATOM 5032 C C . TRP A 1 632 ? 8.621 9.151 -20.434 1.00 94.44 632 TRP A C 1
ATOM 5034 O O . TRP A 1 632 ? 7.959 8.918 -19.418 1.00 94.44 632 TRP A O 1
ATOM 5044 N N . TYR A 1 633 ? 8.425 10.256 -21.155 1.00 94.94 633 TYR A N 1
ATOM 5045 C CA . TYR A 1 633 ? 7.662 11.398 -20.636 1.00 94.94 633 TYR A CA 1
ATOM 5046 C C . TYR A 1 633 ? 6.557 11.845 -21.597 1.00 94.94 633 TYR A C 1
ATOM 5048 O O . TYR A 1 633 ? 6.806 12.090 -22.778 1.00 94.94 633 TYR A O 1
ATOM 5056 N N . VAL A 1 634 ? 5.336 12.002 -21.077 1.00 96.44 634 VAL A N 1
ATOM 5057 C CA . VAL A 1 634 ? 4.179 12.505 -21.835 1.00 96.44 634 VAL A CA 1
ATOM 5058 C C . VAL A 1 634 ? 3.705 13.821 -21.218 1.00 96.44 634 VAL A C 1
ATOM 5060 O O . VAL A 1 634 ? 3.118 13.858 -20.134 1.00 96.44 634 VAL A O 1
ATOM 5063 N N . ILE A 1 635 ? 3.985 14.916 -21.920 1.00 95.62 635 ILE A N 1
ATOM 5064 C CA . ILE A 1 635 ? 3.670 16.289 -21.528 1.00 95.62 635 ILE A CA 1
ATOM 5065 C C . ILE A 1 635 ? 2.290 16.649 -22.088 1.00 95.62 635 ILE A C 1
ATOM 5067 O O . ILE A 1 635 ? 2.130 16.918 -23.276 1.00 95.62 635 ILE A O 1
ATOM 5071 N N . CYS A 1 636 ? 1.285 16.640 -21.221 1.00 95.19 636 CYS A N 1
ATOM 5072 C CA . CYS A 1 636 ? -0.106 16.922 -21.555 1.00 95.19 636 CYS A CA 1
ATOM 5073 C C . CYS A 1 636 ? -0.404 18.419 -21.381 1.00 95.19 636 CYS A C 1
ATOM 5075 O O . CYS A 1 636 ? -0.163 18.988 -20.312 1.00 95.19 636 CYS A O 1
ATOM 5077 N N . MET A 1 637 ? -0.969 19.056 -22.408 1.00 94.69 637 MET A N 1
ATOM 5078 C CA . MET A 1 637 ? -1.253 20.493 -22.446 1.00 94.69 637 MET A CA 1
ATOM 5079 C C . MET A 1 637 ? -2.708 20.802 -22.815 1.00 94.69 637 MET A C 1
ATOM 5081 O O . MET A 1 637 ? -3.338 20.126 -23.630 1.00 94.69 637 MET A O 1
ATOM 5085 N N . ARG A 1 638 ? -3.238 21.889 -22.245 1.00 92.38 638 ARG A N 1
ATOM 5086 C CA . ARG A 1 638 ? -4.545 22.463 -22.598 1.00 92.38 638 ARG A CA 1
ATOM 5087 C C . ARG A 1 638 ? -4.365 23.472 -23.740 1.00 92.38 638 ARG A C 1
ATOM 5089 O O . ARG A 1 638 ? -3.654 24.456 -23.535 1.00 92.38 638 ARG A O 1
ATOM 5096 N N . PRO A 1 639 ? -5.013 23.316 -24.909 1.00 92.44 639 PRO A N 1
ATOM 5097 C CA . PRO A 1 639 ? -4.887 24.282 -26.004 1.00 92.44 639 PRO A CA 1
ATOM 5098 C C . PRO A 1 639 ? -5.648 25.590 -25.740 1.00 92.44 639 PRO A C 1
ATOM 5100 O O . PRO A 1 639 ? -5.306 26.619 -26.313 1.00 92.44 639 PRO A O 1
ATOM 5103 N N . ASN A 1 640 ? -6.679 25.578 -24.890 1.00 90.44 640 ASN A N 1
ATOM 5104 C CA . ASN A 1 640 ? -7.436 26.764 -24.487 1.00 90.44 640 ASN A CA 1
ATOM 5105 C C . ASN A 1 640 ? -8.075 26.586 -23.097 1.00 90.44 640 ASN A C 1
ATOM 5107 O O . ASN A 1 640 ? -8.240 25.459 -22.619 1.00 90.44 640 ASN A O 1
ATOM 5111 N N . GLU A 1 641 ? -8.457 27.711 -22.483 1.00 86.00 641 GLU A N 1
ATOM 5112 C CA . GLU A 1 641 ? -9.099 27.765 -21.160 1.00 86.00 641 GLU A CA 1
ATOM 5113 C C . GLU A 1 641 ? -10.586 27.372 -21.150 1.00 86.00 641 GLU A C 1
ATOM 5115 O O . GLU A 1 641 ? -11.122 27.026 -20.102 1.00 86.00 641 GLU A O 1
ATOM 5120 N N . LEU A 1 642 ? -11.261 27.415 -22.302 1.00 86.12 642 LEU A N 1
ATOM 5121 C CA . LEU A 1 642 ? -12.716 27.249 -22.414 1.00 86.12 642 LEU A CA 1
ATOM 5122 C C . LEU A 1 642 ? -13.158 25.794 -22.648 1.00 86.12 642 LEU A C 1
ATOM 5124 O O . LEU A 1 642 ? -14.350 25.546 -22.804 1.00 86.12 642 LEU A O 1
ATOM 5128 N N . PHE A 1 643 ? -12.214 24.847 -22.689 1.00 86.25 643 PHE A N 1
ATOM 5129 C CA . PHE A 1 643 ? -12.450 23.428 -22.998 1.00 86.25 643 PHE A CA 1
ATOM 5130 C C . PHE A 1 643 ? -13.117 23.191 -24.367 1.00 86.25 643 PHE A C 1
ATOM 5132 O O . PHE A 1 643 ? -13.823 22.206 -24.568 1.00 86.25 643 PHE A O 1
ATOM 5139 N N . LEU A 1 644 ? -12.901 24.101 -25.327 1.00 87.44 644 LEU A N 1
ATOM 5140 C CA . LEU A 1 644 ? -13.536 24.043 -26.646 1.00 87.44 644 LEU A CA 1
ATOM 5141 C C . LEU A 1 644 ? -12.667 23.283 -27.665 1.00 87.44 644 LEU A C 1
ATOM 5143 O O . LEU A 1 644 ? -11.495 23.641 -27.827 1.00 87.44 644 LEU A O 1
ATOM 5147 N N . PRO A 1 645 ? -13.209 22.301 -28.410 1.00 88.06 645 PRO A N 1
ATOM 5148 C CA . PRO A 1 645 ? -12.477 21.643 -29.488 1.00 88.06 645 PRO A CA 1
ATOM 5149 C C . PRO A 1 645 ? -12.159 22.616 -30.627 1.00 88.06 645 PRO A C 1
ATOM 5151 O O . PRO A 1 645 ? -12.844 23.622 -30.819 1.00 88.06 645 PRO A O 1
ATOM 5154 N N . ASN A 1 646 ? -11.106 22.316 -31.391 1.00 86.31 646 ASN A N 1
ATOM 5155 C CA . ASN A 1 646 ? -10.616 23.108 -32.533 1.00 86.31 646 ASN A CA 1
ATOM 5156 C C . ASN A 1 646 ? -10.197 24.563 -32.193 1.00 86.31 646 ASN A C 1
ATOM 5158 O O . ASN A 1 646 ? -9.830 25.321 -33.087 1.00 86.31 646 ASN A O 1
ATOM 5162 N N . SER A 1 647 ? -10.226 24.964 -30.917 1.00 89.19 647 SER A N 1
ATOM 5163 C CA . SER A 1 647 ? -9.820 26.289 -30.434 1.00 89.19 647 SER A CA 1
ATOM 5164 C C . SER A 1 647 ? -8.451 26.228 -29.755 1.00 89.19 647 SER A C 1
ATOM 5166 O O . SER A 1 647 ? -8.174 25.298 -28.994 1.00 89.19 647 SER A O 1
ATOM 5168 N N . CYS A 1 648 ? -7.586 27.210 -30.017 1.00 90.00 648 CYS A N 1
ATOM 5169 C CA . CYS A 1 648 ? -6.221 27.240 -29.497 1.00 90.00 648 CYS A CA 1
ATOM 5170 C C . CYS A 1 648 ? -5.775 28.677 -29.188 1.00 90.00 648 CYS A C 1
ATOM 5172 O O . CYS A 1 648 ? -5.732 29.522 -30.083 1.00 90.00 648 CYS A O 1
ATOM 5174 N N . ASP A 1 649 ? -5.454 28.951 -27.923 1.00 92.12 649 ASP A N 1
ATOM 5175 C CA . ASP A 1 649 ? -4.969 30.246 -27.449 1.00 92.12 649 ASP A CA 1
ATOM 5176 C C . ASP A 1 649 ? -3.439 30.244 -27.329 1.00 92.12 649 ASP A C 1
ATOM 5178 O O . ASP A 1 649 ? -2.846 29.504 -26.540 1.00 92.12 649 ASP A O 1
ATOM 5182 N N . MET A 1 650 ? -2.800 31.143 -28.078 1.00 90.06 650 MET A N 1
ATOM 5183 C CA . MET A 1 650 ? -1.351 31.338 -28.058 1.00 90.06 650 MET A CA 1
ATOM 5184 C C . MET A 1 650 ? -0.831 31.765 -26.681 1.00 90.06 650 MET A C 1
ATOM 5186 O O . MET A 1 650 ? 0.301 31.426 -26.346 1.00 90.06 650 MET A O 1
ATOM 5190 N N . LYS A 1 651 ? -1.627 32.463 -25.855 1.00 91.12 651 LYS A N 1
ATOM 5191 C CA . LYS A 1 651 ? -1.206 32.854 -24.498 1.00 91.12 651 LYS A CA 1
ATOM 5192 C C . LYS A 1 651 ? -1.187 31.650 -23.559 1.00 91.12 651 LYS A C 1
ATOM 5194 O O . LYS A 1 651 ? -0.182 31.432 -22.882 1.00 91.12 651 LYS A O 1
ATOM 5199 N N . LYS A 1 652 ? -2.246 30.832 -23.560 1.00 90.69 652 LYS A N 1
ATOM 5200 C CA . LYS A 1 652 ? -2.306 29.572 -22.805 1.00 90.69 652 LYS A CA 1
ATOM 5201 C C . LYS A 1 652 ? -1.216 28.586 -23.236 1.00 90.69 652 LYS A C 1
ATOM 5203 O O . LYS A 1 652 ? -0.594 27.977 -22.364 1.00 90.69 652 LYS A O 1
ATOM 5208 N N . LEU A 1 653 ? -0.929 28.461 -24.537 1.00 91.56 653 LEU A N 1
ATOM 5209 C CA . LEU A 1 653 ? 0.217 27.672 -25.008 1.00 91.56 653 LEU A CA 1
ATOM 5210 C C . LEU A 1 653 ? 1.552 28.262 -24.540 1.00 91.56 653 LEU A C 1
ATOM 5212 O O . LEU A 1 653 ? 2.314 27.553 -23.894 1.00 91.56 653 LEU A O 1
ATOM 5216 N N . SER A 1 654 ? 1.821 29.545 -24.803 1.00 92.31 654 SER A N 1
ATOM 5217 C CA . SER A 1 654 ? 3.089 30.205 -24.441 1.00 92.31 654 SER A CA 1
ATOM 5218 C C . SER A 1 654 ? 3.402 30.082 -22.948 1.00 92.31 654 SER A C 1
ATOM 5220 O O . SER A 1 654 ? 4.517 29.716 -22.579 1.00 92.31 654 SER A O 1
ATOM 5222 N N . SER A 1 655 ? 2.389 30.257 -22.092 1.00 90.44 655 SER A N 1
ATOM 5223 C CA . SER A 1 655 ? 2.492 29.990 -20.655 1.00 90.44 655 SE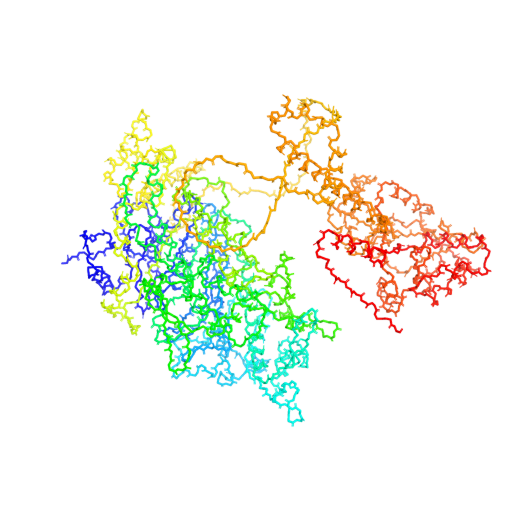R A CA 1
ATOM 5224 C C . SER A 1 655 ? 2.976 28.560 -20.375 1.00 90.44 655 SER A C 1
ATOM 5226 O O . SER A 1 655 ? 4.034 28.382 -19.778 1.00 90.44 655 SER A O 1
ATOM 5228 N N . GLN A 1 656 ? 2.286 27.527 -20.875 1.00 92.06 656 GLN A N 1
ATOM 5229 C CA . GLN A 1 656 ? 2.685 26.129 -20.646 1.00 92.06 656 GLN A CA 1
ATOM 5230 C C . GLN A 1 656 ? 4.077 25.806 -21.218 1.00 92.06 656 GLN A C 1
ATOM 5232 O O . GLN A 1 656 ? 4.868 25.157 -20.538 1.00 92.06 656 GLN A O 1
ATOM 5237 N N . VAL A 1 657 ? 4.419 26.299 -22.414 1.00 92.19 657 VAL A N 1
ATOM 5238 C CA . VAL A 1 657 ? 5.749 26.122 -23.034 1.00 92.19 657 VAL A CA 1
ATOM 5239 C C . VAL A 1 657 ? 6.869 26.651 -22.123 1.00 92.19 657 VAL A C 1
ATOM 5241 O O . VAL A 1 657 ? 7.916 26.007 -22.002 1.00 92.19 657 VAL A O 1
ATOM 5244 N N . ILE A 1 658 ? 6.632 27.776 -21.436 1.00 89.56 658 ILE A N 1
ATOM 5245 C CA . ILE A 1 658 ? 7.550 28.362 -20.447 1.00 89.56 658 ILE A CA 1
ATOM 5246 C C . ILE A 1 658 ? 7.568 27.545 -19.144 1.00 89.56 658 ILE A C 1
ATOM 5248 O O . ILE A 1 658 ? 8.650 27.194 -18.677 1.00 89.56 658 ILE A O 1
ATOM 5252 N N . LEU A 1 659 ? 6.407 27.202 -18.569 1.00 88.00 659 LEU A N 1
ATOM 5253 C CA . LEU A 1 659 ? 6.316 26.478 -17.287 1.00 88.00 659 LEU A CA 1
ATOM 5254 C C . LEU A 1 659 ? 6.953 25.079 -17.351 1.00 88.00 659 LEU A C 1
ATOM 5256 O O . LEU A 1 659 ? 7.675 24.676 -16.443 1.00 88.00 659 LEU A O 1
ATOM 5260 N N . PHE A 1 660 ? 6.754 24.354 -18.455 1.00 89.06 660 PHE A N 1
ATOM 5261 C CA . PHE A 1 660 ? 7.424 23.075 -18.714 1.00 89.06 660 PHE A CA 1
ATOM 5262 C C . PHE A 1 660 ? 8.897 23.220 -19.135 1.00 89.06 660 PHE A C 1
ATOM 5264 O O . PHE A 1 660 ? 9.574 22.211 -19.332 1.00 89.06 660 PHE A O 1
ATOM 5271 N N . LYS A 1 661 ? 9.403 24.451 -19.298 1.00 89.31 661 LYS A N 1
ATOM 5272 C CA . LYS A 1 661 ? 10.755 24.765 -19.788 1.00 89.31 661 LYS A CA 1
ATOM 5273 C C . LYS A 1 661 ? 11.082 24.045 -21.113 1.00 89.31 661 LYS A C 1
ATOM 5275 O O . LYS A 1 661 ? 12.217 23.602 -21.303 1.00 89.31 661 LYS A O 1
ATOM 5280 N N . LEU A 1 662 ? 10.121 23.927 -22.047 1.00 90.69 662 LEU A N 1
ATOM 5281 C CA . LEU A 1 662 ? 10.295 23.109 -23.266 1.00 90.69 662 LEU A CA 1
ATOM 5282 C C . LEU A 1 662 ? 11.529 23.509 -24.084 1.00 90.69 662 LEU A C 1
ATOM 5284 O O . LEU A 1 662 ? 12.196 22.640 -24.629 1.00 90.69 662 LEU A O 1
ATOM 5288 N N . GLN A 1 663 ? 11.869 24.800 -24.142 1.00 88.25 663 GLN A N 1
ATOM 5289 C CA . GLN A 1 663 ? 13.056 25.277 -24.859 1.00 88.25 663 GLN A CA 1
ATOM 5290 C C . GLN A 1 663 ? 14.356 24.638 -24.324 1.00 88.25 663 GLN A C 1
ATOM 5292 O O . GLN A 1 663 ? 15.252 24.323 -25.104 1.00 88.25 663 GLN A O 1
ATOM 5297 N N . ALA A 1 664 ? 14.449 24.388 -23.011 1.00 86.62 664 ALA A N 1
ATOM 5298 C CA . ALA A 1 664 ? 15.585 23.695 -22.405 1.00 86.62 664 ALA A CA 1
ATOM 5299 C C . ALA A 1 664 ? 15.577 22.193 -22.738 1.00 86.62 664 ALA A C 1
ATOM 5301 O O . ALA A 1 664 ? 16.629 21.629 -23.031 1.00 86.62 664 ALA A O 1
ATOM 5302 N N . LEU A 1 665 ? 14.399 21.558 -22.754 1.00 89.25 665 LEU A N 1
ATOM 5303 C CA . LEU A 1 665 ? 14.238 20.153 -23.149 1.00 89.25 665 LEU A CA 1
ATOM 5304 C C . LEU A 1 665 ? 14.606 19.937 -24.628 1.00 89.25 665 LEU A C 1
ATOM 5306 O O . LEU A 1 665 ? 15.386 19.042 -24.937 1.00 89.25 665 LEU A O 1
ATOM 5310 N N . ILE A 1 666 ? 14.144 20.811 -25.527 1.00 89.12 666 ILE A N 1
ATOM 5311 C CA . ILE A 1 666 ? 14.504 20.809 -26.954 1.00 89.12 666 ILE A CA 1
ATOM 5312 C C . ILE A 1 666 ? 16.018 20.983 -27.127 1.00 89.12 666 ILE A C 1
ATOM 5314 O O . ILE A 1 666 ? 16.638 20.206 -27.851 1.00 89.12 666 ILE A O 1
ATOM 5318 N N . LYS A 1 667 ? 16.640 21.949 -26.430 1.00 85.56 667 LYS A N 1
ATOM 5319 C CA . LYS A 1 667 ? 18.102 22.135 -26.462 1.00 85.56 667 LYS A CA 1
ATOM 5320 C C . LYS A 1 667 ? 18.857 20.894 -25.961 1.00 85.56 667 LYS A C 1
ATOM 5322 O O . LYS A 1 667 ? 19.831 20.502 -26.595 1.00 85.56 667 LYS A O 1
ATOM 5327 N N . ARG A 1 668 ? 18.387 20.233 -24.894 1.00 85.06 668 ARG A N 1
ATOM 5328 C CA . ARG A 1 668 ? 18.984 18.989 -24.368 1.00 85.06 668 ARG A CA 1
ATOM 5329 C C . ARG A 1 668 ? 18.834 17.792 -25.314 1.00 85.06 668 ARG A C 1
ATOM 5331 O O . ARG A 1 668 ? 19.751 16.974 -25.378 1.00 85.06 668 ARG A O 1
ATOM 5338 N N . MET A 1 669 ? 17.711 17.685 -26.029 1.00 85.38 669 MET A N 1
ATOM 5339 C CA . MET A 1 669 ? 17.432 16.578 -26.955 1.00 85.38 669 MET A CA 1
ATOM 5340 C C . MET A 1 669 ? 18.167 16.714 -28.290 1.00 85.38 669 MET A C 1
ATOM 5342 O O . MET A 1 669 ? 18.755 15.739 -28.753 1.00 85.38 669 MET A O 1
ATOM 5346 N N . LYS A 1 670 ? 18.209 17.927 -28.862 1.00 81.56 670 LYS A N 1
ATOM 5347 C CA . LYS A 1 670 ? 19.008 18.255 -30.059 1.00 81.56 670 LYS A CA 1
ATOM 5348 C C . LYS A 1 670 ? 20.477 17.855 -29.928 1.00 81.56 670 LYS A C 1
ATOM 5350 O O . LYS A 1 670 ? 21.114 17.503 -30.911 1.00 81.56 670 LYS A O 1
ATOM 5355 N N . ALA A 1 671 ? 21.019 17.954 -28.720 1.00 76.12 671 ALA A N 1
ATOM 5356 C CA . ALA A 1 671 ? 22.444 17.840 -28.456 1.00 76.12 671 ALA A CA 1
ATOM 5357 C C . ALA A 1 671 ? 22.856 16.424 -27.991 1.00 76.12 671 ALA A C 1
ATOM 5359 O O . ALA A 1 671 ? 23.632 16.268 -27.051 1.00 76.12 671 ALA A O 1
ATOM 5360 N N . GLY A 1 672 ? 22.294 15.392 -28.633 1.00 72.88 672 GLY A N 1
ATOM 5361 C CA . GLY A 1 672 ? 22.618 13.984 -28.385 1.00 72.88 672 GLY A CA 1
ATOM 5362 C C . GLY A 1 672 ? 22.001 13.420 -27.101 1.00 72.88 672 GLY A C 1
ATOM 5363 O O . GLY A 1 672 ? 22.666 13.292 -26.068 1.00 72.88 672 GLY A O 1
ATOM 5364 N N . TYR A 1 673 ? 20.721 13.038 -27.149 1.00 80.00 673 TYR A N 1
ATOM 5365 C CA . TYR A 1 673 ? 20.119 12.182 -26.121 1.00 80.00 673 TYR A CA 1
ATOM 5366 C C . TYR A 1 673 ? 20.038 10.730 -26.605 1.00 80.00 673 TYR A C 1
ATOM 5368 O O . TYR A 1 673 ? 19.209 10.370 -27.443 1.00 80.00 673 TYR A O 1
ATOM 5376 N N . HIS A 1 674 ? 20.901 9.885 -26.048 1.00 85.06 674 HIS A N 1
ATOM 5377 C CA . HIS A 1 674 ? 20.954 8.458 -26.344 1.00 85.06 674 HIS A CA 1
ATOM 5378 C C . HIS A 1 674 ? 20.097 7.683 -25.339 1.00 85.06 674 HIS A C 1
ATOM 5380 O O . HIS A 1 674 ? 20.203 7.900 -24.134 1.00 85.06 674 HIS A O 1
ATOM 5386 N N . THR A 1 675 ? 19.251 6.774 -25.828 1.00 82.88 675 THR A N 1
ATOM 5387 C CA . THR A 1 675 ? 18.331 5.978 -24.990 1.00 82.88 675 THR A CA 1
ATOM 5388 C C . THR A 1 675 ? 18.956 4.693 -24.454 1.00 82.88 675 THR A C 1
ATOM 5390 O O . THR A 1 675 ? 18.392 4.065 -23.565 1.00 82.88 675 THR A O 1
ATOM 5393 N N . ILE A 1 676 ? 20.081 4.262 -25.028 1.00 87.25 676 ILE A N 1
ATOM 5394 C CA . ILE A 1 676 ? 20.758 3.011 -24.682 1.00 87.25 676 ILE A CA 1
ATOM 5395 C C . ILE A 1 676 ? 22.265 3.143 -24.925 1.00 87.25 676 ILE A C 1
ATOM 5397 O O . ILE A 1 676 ? 22.697 3.880 -25.815 1.00 87.25 676 ILE A O 1
ATOM 5401 N N . SER A 1 677 ? 23.061 2.414 -24.148 1.00 88.50 677 SER A N 1
ATOM 5402 C CA . SER A 1 677 ? 24.494 2.237 -24.375 1.00 88.50 677 SER A CA 1
ATOM 5403 C C . SER A 1 677 ? 24.889 0.767 -24.225 1.00 88.50 677 SER A C 1
ATOM 5405 O O . SER A 1 677 ? 24.195 -0.010 -23.569 1.00 88.50 677 SER A O 1
ATOM 5407 N N . PHE A 1 678 ? 25.991 0.399 -24.871 1.00 89.06 678 PHE A N 1
ATOM 5408 C CA . PHE A 1 678 ? 26.595 -0.935 -24.861 1.00 89.06 678 PHE A CA 1
ATOM 5409 C C . PHE A 1 678 ? 28.111 -0.784 -24.706 1.00 89.06 678 PHE A C 1
ATOM 5411 O O . PHE A 1 678 ? 28.673 0.207 -25.180 1.00 89.06 678 PHE A O 1
ATOM 5418 N N . THR A 1 679 ? 28.805 -1.760 -24.119 1.00 91.38 679 THR A N 1
ATOM 5419 C CA . THR A 1 679 ? 30.258 -1.878 -24.365 1.00 91.38 679 THR A CA 1
ATOM 5420 C C . THR A 1 679 ? 30.520 -2.266 -25.826 1.00 91.38 679 THR A C 1
ATOM 5422 O O . THR A 1 679 ? 29.622 -2.746 -26.525 1.00 91.38 679 THR A O 1
ATOM 5425 N N . PHE A 1 680 ? 31.736 -2.039 -26.333 1.00 89.88 680 PHE A N 1
ATOM 5426 C CA . PHE A 1 680 ? 32.047 -2.385 -27.729 1.00 89.88 680 PHE A CA 1
ATOM 5427 C C . PHE A 1 680 ? 31.909 -3.887 -28.019 1.00 89.88 680 PHE A C 1
ATOM 5429 O O . PHE A 1 680 ? 31.506 -4.256 -29.123 1.00 89.88 680 PHE A O 1
ATOM 5436 N N . ASP A 1 681 ? 32.191 -4.736 -27.028 1.00 86.75 681 ASP A N 1
ATOM 5437 C CA . ASP A 1 681 ? 32.060 -6.187 -27.150 1.00 86.75 681 ASP A CA 1
ATOM 5438 C C . ASP A 1 681 ? 30.581 -6.611 -27.122 1.00 86.75 681 ASP A C 1
ATOM 5440 O O . ASP A 1 681 ? 30.146 -7.303 -28.037 1.00 86.75 681 ASP A O 1
ATOM 5444 N N . GLU A 1 682 ? 29.763 -6.094 -26.189 1.00 88.12 682 GLU A N 1
ATOM 5445 C CA . GLU A 1 682 ? 28.298 -6.306 -26.175 1.00 88.12 682 GLU A CA 1
ATOM 5446 C C . GLU A 1 682 ? 27.631 -5.896 -27.500 1.00 88.12 682 GLU A C 1
ATOM 5448 O O . GLU A 1 682 ? 26.768 -6.605 -28.025 1.00 88.12 682 GLU A O 1
ATOM 5453 N N . PHE A 1 683 ? 28.021 -4.740 -28.049 1.00 90.69 683 PHE A N 1
ATOM 5454 C CA . PHE A 1 683 ? 27.509 -4.247 -29.328 1.00 90.69 683 PHE A CA 1
ATOM 5455 C C . PHE A 1 683 ? 27.880 -5.192 -30.477 1.00 90.69 683 PHE A C 1
ATOM 5457 O O . PHE A 1 683 ? 27.041 -5.493 -31.332 1.00 90.69 683 PHE A O 1
ATOM 5464 N N . TRP A 1 684 ? 29.124 -5.676 -30.495 1.00 87.00 684 TRP A N 1
ATOM 5465 C CA . TRP A 1 684 ? 29.590 -6.587 -31.530 1.00 87.00 684 TRP A CA 1
ATOM 5466 C C . TRP A 1 684 ? 28.947 -7.972 -31.411 1.00 87.00 684 TRP A C 1
ATOM 5468 O O . TRP A 1 684 ? 28.402 -8.454 -32.399 1.00 87.00 684 TRP A O 1
ATOM 5478 N N . GLU A 1 685 ? 28.919 -8.584 -30.225 1.00 87.31 685 GLU A N 1
ATOM 5479 C CA . GLU A 1 685 ? 28.259 -9.878 -29.993 1.00 87.31 685 GLU A CA 1
ATOM 5480 C C . GLU A 1 685 ? 26.780 -9.848 -30.393 1.00 87.31 685 GLU A C 1
ATOM 5482 O O . GLU A 1 685 ? 26.291 -10.776 -31.040 1.00 87.31 685 GLU A O 1
ATOM 5487 N N . ARG A 1 686 ? 26.071 -8.757 -30.070 1.00 88.00 686 ARG A N 1
ATOM 5488 C CA . ARG A 1 686 ? 24.648 -8.604 -30.389 1.00 88.00 686 ARG A CA 1
ATOM 5489 C C . ARG A 1 686 ? 24.375 -8.451 -31.884 1.00 88.00 686 ARG A C 1
ATOM 5491 O O . ARG A 1 686 ? 23.445 -9.076 -32.391 1.00 88.00 686 ARG A O 1
ATOM 5498 N N . TYR A 1 687 ? 25.126 -7.594 -32.577 1.00 89.06 687 TYR A N 1
ATOM 5499 C CA . TYR A 1 687 ? 24.792 -7.180 -33.946 1.00 89.06 687 TYR A CA 1
ATOM 5500 C C . TYR A 1 687 ? 25.721 -7.750 -35.032 1.00 89.06 687 TYR A C 1
ATOM 5502 O O . TYR A 1 687 ? 25.466 -7.515 -36.210 1.00 89.06 687 TYR A O 1
ATOM 5510 N N . TYR A 1 688 ? 26.750 -8.537 -34.694 1.00 85.75 688 TYR A N 1
ATOM 5511 C CA . TYR A 1 688 ? 27.697 -9.158 -35.642 1.00 85.75 688 TYR A CA 1
ATOM 5512 C C . TYR A 1 688 ? 27.021 -9.811 -36.864 1.00 85.75 688 TYR A C 1
ATOM 5514 O O . TYR A 1 688 ? 27.494 -9.651 -37.990 1.00 85.75 688 TYR A O 1
ATOM 5522 N N . ILE A 1 689 ? 25.893 -10.502 -36.663 1.00 83.31 689 ILE A N 1
ATOM 5523 C CA . ILE A 1 689 ? 25.159 -11.200 -37.732 1.00 83.31 689 ILE A CA 1
ATOM 5524 C C . ILE A 1 689 ? 24.366 -10.219 -38.620 1.00 83.31 689 ILE A C 1
ATOM 5526 O O . ILE A 1 689 ? 24.250 -10.436 -39.827 1.00 83.31 689 ILE A O 1
ATOM 5530 N N . SER A 1 690 ? 23.828 -9.131 -38.056 1.00 85.38 690 SER A N 1
ATOM 5531 C CA . SER A 1 690 ? 23.009 -8.154 -38.789 1.00 85.38 690 SER A CA 1
ATOM 5532 C C . SER A 1 690 ? 23.823 -7.039 -39.446 1.00 85.38 690 SER A C 1
ATOM 5534 O O . SER A 1 690 ? 23.470 -6.612 -40.543 1.00 85.38 690 SER A O 1
ATOM 5536 N N . LEU A 1 691 ? 24.931 -6.598 -38.840 1.00 85.69 691 LEU A N 1
ATOM 5537 C CA . LEU A 1 691 ? 25.727 -5.457 -39.310 1.00 85.69 691 LEU A CA 1
ATOM 5538 C C . LEU A 1 691 ? 26.161 -5.544 -40.787 1.00 85.69 691 LEU A C 1
ATOM 5540 O O . LEU A 1 691 ? 25.991 -4.544 -41.481 1.00 85.69 691 LEU A O 1
ATOM 5544 N N . PRO A 1 692 ? 26.621 -6.685 -41.343 1.00 82.50 692 PRO A N 1
ATOM 5545 C CA . PRO A 1 692 ? 26.940 -6.774 -42.773 1.00 82.50 692 PRO A CA 1
ATOM 5546 C C . PRO A 1 692 ? 25.738 -6.507 -43.700 1.00 82.50 692 PRO A C 1
ATOM 5548 O O . PRO A 1 692 ? 25.916 -6.045 -44.825 1.00 82.50 692 PRO A O 1
ATOM 5551 N N . VAL A 1 693 ? 24.510 -6.762 -43.228 1.00 80.56 693 VAL A N 1
ATOM 5552 C CA . VAL A 1 693 ? 23.241 -6.515 -43.944 1.00 80.56 693 VAL A CA 1
ATOM 5553 C C . VAL A 1 693 ? 22.707 -5.098 -43.683 1.00 80.56 693 VAL A C 1
ATOM 5555 O O . VAL A 1 693 ? 22.066 -4.498 -44.550 1.00 80.56 693 VAL A O 1
ATOM 5558 N N . THR A 1 694 ? 22.986 -4.530 -42.508 1.00 81.31 694 THR A N 1
ATOM 5559 C CA . THR A 1 694 ? 22.663 -3.134 -42.182 1.00 81.31 694 THR A CA 1
ATOM 5560 C C . THR A 1 694 ? 23.542 -2.164 -42.960 1.00 81.31 694 THR A C 1
ATOM 5562 O O . THR A 1 694 ? 23.020 -1.273 -43.625 1.00 81.31 694 THR A O 1
ATOM 5565 N N . VAL A 1 695 ? 24.857 -2.385 -42.929 1.00 82.88 695 VAL A N 1
ATOM 5566 C CA . VAL A 1 695 ? 25.891 -1.524 -43.526 1.00 82.88 695 VAL A CA 1
ATOM 5567 C C . VAL A 1 695 ? 26.152 -1.863 -45.007 1.00 82.88 695 VAL A C 1
ATOM 5569 O O . VAL A 1 695 ? 26.778 -1.091 -45.723 1.00 82.88 695 VAL A O 1
ATOM 5572 N N . ASN A 1 696 ? 25.631 -2.994 -45.507 1.00 81.69 696 ASN A N 1
ATOM 5573 C CA . ASN A 1 696 ? 25.748 -3.439 -46.908 1.00 81.69 696 ASN A CA 1
ATOM 5574 C C . ASN A 1 696 ? 27.208 -3.576 -47.412 1.00 81.69 696 ASN A C 1
ATOM 5576 O O . ASN A 1 696 ? 27.493 -3.476 -48.606 1.00 81.69 696 ASN A O 1
ATOM 5580 N N . THR A 1 697 ? 28.143 -3.820 -46.491 1.00 80.62 697 THR A N 1
ATOM 5581 C CA . THR A 1 697 ? 29.584 -3.982 -46.737 1.00 80.62 697 THR A CA 1
ATOM 5582 C C . THR A 1 697 ? 30.173 -5.002 -45.765 1.00 80.62 697 THR A C 1
ATOM 5584 O O . THR A 1 697 ? 29.656 -5.181 -44.662 1.00 80.62 697 THR A O 1
ATOM 5587 N N . MET A 1 698 ? 31.289 -5.639 -46.128 1.00 76.44 698 MET A N 1
ATOM 5588 C CA . MET A 1 698 ? 32.039 -6.482 -45.189 1.00 76.44 698 MET A CA 1
ATOM 5589 C C . MET A 1 698 ? 32.853 -5.618 -44.221 1.00 76.44 698 MET A C 1
ATOM 5591 O O . MET A 1 698 ? 33.599 -4.743 -44.650 1.00 76.44 698 MET A O 1
ATOM 5595 N N . ILE A 1 699 ? 32.717 -5.893 -42.923 1.00 81.31 699 ILE A N 1
ATOM 5596 C CA . ILE A 1 699 ? 33.518 -5.282 -41.857 1.00 81.31 699 ILE A CA 1
ATOM 5597 C C . ILE A 1 699 ? 34.757 -6.157 -41.644 1.00 81.31 699 ILE A C 1
ATOM 5599 O O . ILE A 1 699 ? 34.624 -7.372 -41.485 1.00 81.31 699 ILE A O 1
ATOM 5603 N N . ASP A 1 700 ? 35.948 -5.559 -41.639 1.00 80.56 700 ASP A N 1
ATOM 5604 C CA . ASP A 1 700 ? 37.201 -6.295 -41.444 1.00 80.56 700 ASP A CA 1
ATOM 5605 C C . ASP A 1 700 ? 37.277 -6.881 -40.013 1.00 80.56 700 ASP A C 1
ATOM 5607 O O . ASP A 1 700 ? 37.206 -6.129 -39.029 1.00 80.56 700 ASP A O 1
ATOM 5611 N N . PRO A 1 701 ? 37.415 -8.215 -39.849 1.00 77.88 701 PRO A N 1
ATOM 5612 C CA . PRO A 1 701 ? 37.531 -8.837 -38.535 1.00 77.88 701 PRO A CA 1
ATOM 5613 C C . PRO A 1 701 ? 38.802 -8.436 -37.770 1.00 77.88 701 PRO A C 1
ATOM 5615 O O . PRO A 1 701 ? 38.794 -8.562 -36.545 1.00 77.88 701 PRO A O 1
ATOM 5618 N N . ALA A 1 702 ? 39.853 -7.939 -38.433 1.00 80.50 702 ALA A N 1
ATOM 5619 C CA . ALA A 1 702 ? 41.122 -7.556 -37.807 1.00 80.50 702 ALA A CA 1
ATOM 5620 C C . ALA A 1 702 ? 41.085 -6.202 -37.066 1.00 80.50 702 ALA A C 1
ATOM 5622 O O . ALA A 1 702 ? 41.946 -5.953 -36.224 1.00 80.50 702 ALA A O 1
ATOM 5623 N N . LEU A 1 703 ? 40.093 -5.346 -37.339 1.00 83.62 703 LEU A N 1
ATOM 5624 C CA . LEU A 1 703 ? 39.905 -4.066 -36.641 1.00 83.62 703 LEU A CA 1
ATOM 5625 C C . LEU A 1 703 ? 39.568 -4.268 -35.153 1.00 83.62 703 LEU A C 1
ATOM 5627 O O . LEU A 1 703 ? 38.882 -5.229 -34.786 1.00 83.62 703 LEU A O 1
ATOM 5631 N N . SER A 1 704 ? 39.969 -3.338 -34.284 1.00 86.06 704 SER A N 1
ATOM 5632 C CA . SER A 1 704 ? 39.525 -3.338 -32.882 1.00 86.06 704 SER A CA 1
ATOM 5633 C C . SER A 1 704 ? 38.012 -3.106 -32.763 1.00 86.06 704 SER A C 1
ATOM 5635 O O . SER A 1 704 ? 37.372 -2.567 -33.670 1.00 86.06 704 SER A O 1
ATOM 5637 N N . ALA A 1 705 ? 37.410 -3.486 -31.631 1.00 83.00 705 ALA A N 1
ATOM 5638 C CA . ALA A 1 705 ? 35.969 -3.317 -31.412 1.00 83.00 705 ALA A CA 1
ATOM 5639 C C . ALA A 1 705 ? 35.521 -1.839 -31.511 1.00 83.00 705 ALA A C 1
ATOM 5641 O O . ALA A 1 705 ? 34.457 -1.546 -32.059 1.00 83.00 705 ALA A O 1
ATOM 5642 N N . LYS A 1 706 ? 36.378 -0.894 -31.090 1.00 86.62 706 LYS A N 1
ATOM 5643 C CA . LYS A 1 706 ? 36.143 0.550 -31.245 1.00 86.62 706 LYS A CA 1
ATOM 5644 C C . LYS A 1 706 ? 36.216 1.001 -32.708 1.00 86.62 706 LYS A C 1
ATOM 5646 O O . LYS A 1 706 ? 35.322 1.706 -33.164 1.00 86.62 706 LYS A O 1
ATOM 5651 N N . GLU A 1 707 ? 37.218 0.558 -33.470 1.00 87.12 707 GLU A N 1
ATOM 5652 C CA . GLU A 1 707 ? 37.328 0.870 -34.907 1.00 87.12 707 GLU A CA 1
ATOM 5653 C C . GLU A 1 707 ? 36.166 0.283 -35.720 1.00 87.12 707 GLU A C 1
ATOM 5655 O O . GLU A 1 707 ? 35.652 0.950 -36.619 1.00 87.12 707 GLU A O 1
ATOM 5660 N N . LYS A 1 708 ? 35.685 -0.917 -35.364 1.00 87.81 708 LYS A N 1
ATOM 5661 C CA . LYS A 1 708 ? 34.464 -1.511 -35.935 1.00 87.81 708 LYS A CA 1
ATOM 5662 C C . LYS A 1 708 ? 33.240 -0.627 -35.685 1.00 87.81 708 LYS A C 1
ATOM 5664 O O . LYS A 1 708 ? 32.485 -0.375 -36.620 1.00 87.81 708 LYS A O 1
ATOM 5669 N N . CYS A 1 709 ? 33.073 -0.092 -34.473 1.00 87.06 709 CYS A N 1
ATOM 5670 C CA . CYS A 1 709 ? 32.002 0.867 -34.175 1.00 87.06 709 CYS A CA 1
ATOM 5671 C C . CYS A 1 709 ? 32.142 2.161 -35.002 1.00 87.06 709 CYS A C 1
ATOM 5673 O O . CYS A 1 709 ? 31.158 2.624 -35.579 1.00 87.06 709 CYS A O 1
ATOM 5675 N N . CYS A 1 710 ? 33.356 2.713 -35.128 1.00 87.38 710 CYS A N 1
ATOM 5676 C CA . CYS A 1 710 ? 33.616 3.891 -35.966 1.00 87.38 710 CYS A CA 1
ATOM 5677 C C . CYS A 1 710 ? 33.244 3.645 -37.438 1.00 87.38 710 CYS A C 1
ATOM 5679 O O . CYS A 1 710 ? 32.577 4.481 -38.046 1.00 87.38 710 CYS A O 1
ATOM 5681 N N . PHE A 1 711 ? 33.624 2.488 -37.992 1.00 87.31 711 PHE A N 1
ATOM 5682 C CA . PHE A 1 711 ? 33.282 2.098 -39.360 1.00 87.31 711 PHE A CA 1
ATOM 5683 C C . PHE A 1 711 ? 31.764 1.991 -39.567 1.00 87.31 711 PHE A C 1
ATOM 5685 O O . PHE A 1 711 ? 31.251 2.510 -40.555 1.00 87.31 711 PHE A O 1
ATOM 5692 N N . VAL A 1 712 ? 31.036 1.370 -38.629 1.00 87.81 712 VAL A N 1
ATOM 5693 C CA . VAL A 1 712 ? 29.568 1.243 -38.699 1.00 87.81 712 VAL A CA 1
ATOM 5694 C C . VAL A 1 712 ? 28.890 2.614 -38.756 1.00 87.81 712 VAL A C 1
ATOM 5696 O O . VAL A 1 712 ? 28.040 2.820 -39.618 1.00 87.81 712 VAL A O 1
ATOM 5699 N N . SER A 1 713 ? 29.289 3.565 -37.903 1.00 88.81 713 SER A N 1
ATOM 5700 C CA . SER A 1 713 ? 28.721 4.923 -37.928 1.00 88.81 713 SER A CA 1
ATOM 5701 C C . SER A 1 713 ? 29.011 5.641 -39.257 1.00 88.81 713 SER A C 1
ATOM 5703 O O . SER A 1 713 ? 28.091 6.118 -39.924 1.00 88.81 713 SER A O 1
ATOM 5705 N N . GLN A 1 714 ? 30.272 5.623 -39.710 1.00 87.44 714 GLN A N 1
ATOM 5706 C CA . GLN A 1 714 ? 30.690 6.262 -40.965 1.00 87.44 714 GLN A CA 1
ATOM 5707 C C . GLN A 1 714 ? 29.972 5.691 -42.195 1.00 87.44 714 GLN A C 1
ATOM 5709 O O . GLN A 1 714 ? 29.504 6.449 -43.043 1.00 87.44 714 GLN A O 1
ATOM 5714 N N . ALA A 1 715 ? 29.869 4.366 -42.300 1.00 86.38 715 ALA A N 1
ATOM 5715 C CA . ALA A 1 715 ? 29.289 3.697 -43.462 1.00 86.38 715 ALA A CA 1
ATOM 5716 C C . ALA A 1 715 ? 27.746 3.722 -43.482 1.00 86.38 715 ALA A C 1
ATOM 5718 O O . ALA A 1 715 ? 27.152 3.552 -44.546 1.00 86.38 715 ALA A O 1
ATOM 5719 N N . LEU A 1 716 ? 27.095 3.996 -42.344 1.00 85.56 716 LEU A N 1
ATOM 5720 C CA . LEU A 1 716 ? 25.662 4.317 -42.273 1.00 85.56 716 LEU A CA 1
ATOM 5721 C C . LEU A 1 716 ? 25.363 5.819 -42.420 1.00 85.56 716 LEU A C 1
ATOM 5723 O O . LEU A 1 716 ? 24.195 6.195 -42.522 1.00 85.56 716 LEU A O 1
ATOM 5727 N N . GLY A 1 717 ? 26.393 6.673 -42.454 1.00 85.88 717 GLY A N 1
ATOM 5728 C CA . GLY A 1 717 ? 26.242 8.128 -42.522 1.00 85.88 717 GLY A CA 1
ATOM 5729 C C . GLY A 1 717 ? 25.609 8.728 -41.264 1.00 85.88 717 GLY A C 1
ATOM 5730 O O . GLY A 1 717 ? 24.878 9.711 -41.363 1.00 85.88 717 GLY A O 1
ATOM 5731 N N . TRP A 1 718 ? 25.836 8.110 -40.102 1.00 88.31 718 TRP A N 1
ATOM 5732 C CA . TRP A 1 718 ? 25.295 8.557 -38.820 1.00 88.31 718 TRP A CA 1
ATOM 5733 C C . TRP A 1 718 ? 26.138 9.678 -38.207 1.00 88.31 718 TRP A C 1
ATOM 5735 O O . TRP A 1 718 ? 27.359 9.721 -38.353 1.00 88.31 718 TRP A O 1
ATOM 5745 N N . ASP A 1 719 ? 25.462 10.593 -37.515 1.00 84.75 719 ASP A N 1
ATOM 5746 C CA . ASP A 1 719 ? 26.074 11.670 -36.743 1.00 84.75 719 ASP A CA 1
ATOM 5747 C C . ASP A 1 719 ? 26.149 11.320 -35.245 1.00 84.75 719 ASP A C 1
ATOM 5749 O O . ASP A 1 719 ? 25.676 10.272 -34.792 1.00 84.75 719 ASP A O 1
ATOM 5753 N N . GLU A 1 720 ? 26.736 12.221 -34.456 1.00 80.62 720 GLU A N 1
ATOM 5754 C CA . GLU A 1 720 ? 26.853 12.073 -33.000 1.00 80.62 720 GLU A CA 1
ATOM 5755 C C . GLU A 1 720 ? 25.486 12.046 -32.292 1.00 80.62 720 GLU A C 1
ATOM 5757 O O . GLU A 1 720 ? 25.376 11.482 -31.206 1.00 80.62 720 GLU A O 1
ATOM 5762 N N . ALA A 1 721 ? 24.429 12.602 -32.901 1.00 79.12 721 ALA A N 1
ATOM 5763 C CA . ALA A 1 721 ? 23.073 12.540 -32.361 1.00 79.12 721 ALA A CA 1
ATOM 5764 C C . ALA A 1 721 ? 22.419 11.164 -32.585 1.00 79.12 721 ALA A C 1
ATOM 5766 O O . ALA A 1 721 ? 21.606 10.732 -31.765 1.00 79.12 721 ALA A O 1
ATOM 5767 N N . MET A 1 722 ? 22.781 10.455 -33.660 1.00 83.12 722 MET A N 1
ATOM 5768 C CA . MET A 1 722 ? 22.361 9.078 -33.904 1.00 83.12 722 MET A CA 1
ATOM 5769 C C . MET A 1 722 ? 23.198 8.054 -33.126 1.00 83.12 722 MET A C 1
ATOM 5771 O O . MET A 1 722 ? 22.603 7.147 -32.528 1.00 83.12 722 MET A O 1
ATOM 5775 N N . MET A 1 723 ? 24.531 8.185 -33.133 1.00 89.81 723 MET A N 1
ATOM 5776 C CA . MET A 1 723 ? 25.478 7.262 -32.494 1.00 89.81 723 MET A CA 1
ATOM 5777 C C . MET A 1 723 ? 26.781 7.961 -32.057 1.00 89.81 723 MET A C 1
ATOM 5779 O O . MET A 1 723 ? 27.658 8.234 -32.877 1.00 89.81 723 MET A O 1
ATOM 5783 N N . THR A 1 724 ? 26.959 8.156 -30.747 1.00 89.19 724 THR A N 1
ATOM 5784 C CA . THR A 1 724 ? 28.217 8.629 -30.136 1.00 89.19 724 THR A CA 1
ATOM 5785 C C . THR A 1 724 ? 29.103 7.462 -29.670 1.00 89.19 724 THR A C 1
ATOM 5787 O O . THR A 1 724 ? 28.619 6.456 -29.147 1.00 89.19 724 THR A O 1
ATOM 5790 N N . ILE A 1 725 ? 30.426 7.600 -29.819 1.00 89.38 725 ILE A N 1
ATOM 5791 C CA . ILE A 1 725 ? 31.433 6.596 -29.431 1.00 89.38 725 ILE A CA 1
ATOM 5792 C C . ILE A 1 725 ? 32.332 7.179 -28.331 1.00 89.38 725 ILE A C 1
ATOM 5794 O O . ILE A 1 725 ? 33.092 8.111 -28.581 1.00 89.38 725 ILE A O 1
ATOM 5798 N N . GLY A 1 726 ? 32.253 6.621 -27.121 1.00 88.50 726 GLY A N 1
ATOM 5799 C CA . GLY A 1 726 ? 33.046 7.035 -25.959 1.00 88.50 726 GLY A CA 1
ATOM 5800 C C . GLY A 1 726 ? 34.384 6.304 -25.836 1.00 88.50 726 GLY A C 1
ATOM 5801 O O . GLY A 1 726 ? 34.899 5.727 -26.797 1.00 88.50 726 GLY A O 1
ATOM 5802 N N . GLU A 1 727 ? 34.976 6.308 -24.642 1.00 86.75 727 GLU A N 1
ATOM 5803 C CA . GLU A 1 727 ? 36.219 5.581 -24.354 1.00 86.75 727 GLU A CA 1
ATOM 5804 C C . GLU A 1 727 ? 36.056 4.053 -24.374 1.00 86.75 727 GLU A C 1
ATOM 5806 O O . GLU A 1 727 ? 36.855 3.400 -25.047 1.00 86.75 727 GLU A O 1
ATOM 5811 N N . SER A 1 728 ? 35.020 3.497 -23.731 1.00 87.00 728 SER A N 1
ATOM 5812 C CA . SER A 1 728 ? 34.747 2.046 -23.654 1.00 87.00 728 SER A CA 1
ATOM 5813 C C . SER A 1 728 ? 33.327 1.614 -24.064 1.00 87.00 728 SER A C 1
ATOM 5815 O O . SER A 1 728 ? 33.080 0.417 -24.240 1.00 87.00 728 SER A O 1
ATOM 5817 N N . LYS A 1 729 ? 32.398 2.563 -24.246 1.00 90.94 729 LYS A N 1
ATOM 5818 C CA . LYS A 1 729 ? 31.009 2.323 -24.669 1.00 90.94 729 LYS A CA 1
ATOM 5819 C C . LYS A 1 729 ? 30.649 3.012 -25.987 1.00 90.94 729 LYS A C 1
ATOM 5821 O O . LYS A 1 729 ? 31.166 4.076 -26.328 1.00 90.94 729 LYS A O 1
ATOM 5826 N N . VAL A 1 730 ? 29.676 2.432 -26.684 1.00 91.00 730 VAL A N 1
ATOM 5827 C CA . VAL A 1 730 ? 28.891 3.077 -27.744 1.00 91.00 730 VAL A CA 1
ATOM 5828 C C . VAL A 1 730 ? 27.520 3.471 -27.191 1.00 91.00 730 VAL A C 1
ATOM 5830 O O . VAL A 1 730 ? 26.898 2.718 -26.442 1.00 91.00 730 VAL A O 1
ATOM 5833 N N . PHE A 1 731 ? 27.045 4.653 -27.570 1.00 90.00 731 PHE A N 1
ATOM 5834 C CA . PHE A 1 731 ? 25.748 5.206 -27.196 1.00 90.00 731 PHE A CA 1
ATOM 5835 C C . PHE A 1 731 ? 24.872 5.308 -28.446 1.00 90.00 731 PHE A C 1
ATOM 5837 O O . PHE A 1 731 ? 25.342 5.757 -29.489 1.00 90.00 731 PHE A O 1
ATOM 5844 N N . LEU A 1 732 ? 23.598 4.914 -28.356 1.00 89.75 732 LEU A N 1
ATOM 5845 C CA . LEU A 1 732 ? 22.665 4.921 -29.488 1.00 89.75 732 LEU A CA 1
ATOM 5846 C C . LEU A 1 732 ? 21.392 5.714 -29.180 1.00 89.75 732 LEU A C 1
ATOM 5848 O O . LEU A 1 732 ? 20.751 5.549 -28.136 1.00 89.75 732 LEU A O 1
ATOM 5852 N N . SER A 1 733 ? 20.982 6.533 -30.145 1.00 87.50 733 SER A N 1
ATOM 5853 C CA . SER A 1 733 ? 19.621 7.064 -30.214 1.00 87.50 733 SER A CA 1
ATOM 5854 C C . SER A 1 733 ? 18.593 5.938 -30.381 1.00 87.50 733 SER A C 1
ATOM 5856 O O . SER A 1 733 ? 18.897 4.857 -30.893 1.00 87.50 733 SER A O 1
ATOM 5858 N N . ASN A 1 734 ? 17.335 6.213 -30.031 1.00 85.50 734 ASN A N 1
ATOM 5859 C CA . ASN A 1 734 ? 16.228 5.282 -30.263 1.00 85.50 734 ASN A CA 1
ATOM 5860 C C . ASN A 1 734 ? 16.074 4.900 -31.749 1.00 85.50 734 ASN A C 1
ATOM 5862 O O . ASN A 1 734 ? 15.721 3.765 -32.068 1.00 85.50 734 ASN A O 1
ATOM 5866 N N . ASN A 1 735 ? 16.381 5.830 -32.660 1.00 83.12 735 ASN A N 1
ATOM 5867 C CA . ASN A 1 735 ? 16.278 5.607 -34.101 1.00 83.12 735 ASN A CA 1
ATOM 5868 C C . ASN A 1 735 ? 17.400 4.686 -34.604 1.00 83.12 735 ASN A C 1
ATOM 5870 O O . ASN A 1 735 ? 17.109 3.707 -35.290 1.00 83.12 735 ASN A O 1
ATOM 5874 N N . ALA A 1 736 ? 18.653 4.931 -34.202 1.00 86.94 736 ALA A N 1
ATOM 5875 C CA . ALA A 1 736 ? 19.783 4.047 -34.505 1.00 86.94 736 ALA A CA 1
ATOM 5876 C C . ALA A 1 736 ? 19.576 2.635 -33.927 1.00 86.94 736 ALA A C 1
ATOM 5878 O O . ALA A 1 736 ? 19.724 1.640 -34.638 1.00 86.94 736 ALA A O 1
ATOM 5879 N N . PHE A 1 737 ? 19.139 2.546 -32.664 1.00 89.19 737 PHE A N 1
ATOM 5880 C CA . PHE A 1 737 ? 18.782 1.282 -32.017 1.00 89.19 737 PHE A CA 1
ATOM 5881 C C . PHE A 1 737 ? 17.695 0.525 -32.793 1.00 89.19 737 PHE A C 1
ATOM 5883 O O . PHE A 1 737 ? 17.869 -0.657 -33.090 1.00 89.19 737 PHE A O 1
ATOM 5890 N N . ARG A 1 738 ? 16.602 1.196 -33.193 1.00 86.44 738 ARG A N 1
ATOM 5891 C CA . ARG A 1 738 ? 15.530 0.544 -33.957 1.00 86.44 738 ARG A CA 1
ATOM 5892 C C . ARG A 1 738 ? 15.995 0.063 -35.334 1.00 86.44 738 ARG A C 1
ATOM 5894 O O . ARG A 1 738 ? 15.557 -1.007 -35.736 1.00 86.44 738 ARG A O 1
ATOM 5901 N N . VAL A 1 739 ? 16.877 0.780 -36.038 1.00 86.38 739 VAL A N 1
ATOM 5902 C CA . VAL A 1 739 ? 17.420 0.317 -37.334 1.00 86.38 739 VAL A CA 1
ATOM 5903 C C . VAL A 1 739 ? 18.184 -1.005 -37.179 1.00 86.38 739 VAL A C 1
ATOM 5905 O O . VAL A 1 739 ? 17.925 -1.941 -37.936 1.00 86.38 739 VAL A O 1
ATOM 5908 N N . LEU A 1 740 ? 19.061 -1.117 -36.174 1.00 89.12 740 LEU A N 1
ATOM 5909 C CA . LEU A 1 740 ? 19.809 -2.352 -35.895 1.00 89.12 740 LEU A CA 1
ATOM 5910 C C . LEU A 1 740 ? 18.876 -3.502 -35.480 1.00 89.12 740 LEU A C 1
ATOM 5912 O O . LEU A 1 740 ? 18.988 -4.621 -35.981 1.00 89.12 740 LEU A O 1
ATOM 5916 N N . GLU A 1 741 ? 17.922 -3.216 -34.592 1.00 88.75 741 GLU A N 1
ATOM 5917 C CA . GLU A 1 741 ? 16.952 -4.192 -34.091 1.00 88.75 741 GLU A CA 1
ATOM 5918 C C . GLU A 1 741 ? 15.959 -4.675 -35.156 1.00 88.75 741 GLU A C 1
ATOM 5920 O O . GLU A 1 741 ? 15.589 -5.849 -35.154 1.00 88.75 741 GLU A O 1
ATOM 5925 N N . ASP A 1 742 ? 15.519 -3.808 -36.072 1.00 85.50 742 ASP A N 1
ATOM 5926 C CA . ASP A 1 742 ? 14.597 -4.170 -37.153 1.00 85.50 742 ASP A CA 1
ATOM 5927 C C . ASP A 1 742 ? 15.290 -5.012 -38.247 1.00 85.50 742 ASP A C 1
ATOM 5929 O O . ASP A 1 742 ? 14.693 -5.984 -38.722 1.00 85.50 742 ASP A O 1
ATOM 5933 N N . ASP A 1 743 ? 16.563 -4.756 -38.578 1.00 84.75 743 ASP A N 1
ATOM 5934 C CA . ASP A 1 743 ? 17.344 -5.670 -39.430 1.00 84.75 743 ASP A CA 1
ATOM 5935 C C . ASP A 1 743 ? 17.562 -7.034 -38.743 1.00 84.75 743 ASP A C 1
ATOM 5937 O O . ASP A 1 743 ? 17.332 -8.076 -39.365 1.00 84.75 743 ASP A O 1
ATOM 5941 N N . LEU A 1 744 ? 17.922 -7.054 -37.453 1.00 85.75 744 LEU A N 1
ATOM 5942 C CA . LEU A 1 744 ? 18.116 -8.281 -36.666 1.00 85.75 744 LEU A CA 1
ATOM 5943 C C . LEU A 1 744 ? 16.815 -9.106 -36.565 1.00 85.75 744 LEU A C 1
ATOM 5945 O O . LEU A 1 744 ? 16.813 -10.297 -36.887 1.00 85.75 744 LEU A O 1
ATOM 5949 N N . LYS A 1 745 ? 15.676 -8.463 -36.255 1.00 84.00 745 LYS A N 1
ATOM 5950 C CA . LYS A 1 745 ? 14.316 -9.044 -36.348 1.00 84.00 745 LYS A CA 1
ATOM 5951 C C . LYS A 1 745 ? 14.054 -9.689 -37.713 1.00 84.00 745 LYS A C 1
ATOM 5953 O O . LYS A 1 745 ? 13.366 -10.710 -37.800 1.00 84.00 745 LYS A O 1
ATOM 5958 N N . SER A 1 746 ? 14.524 -9.071 -38.800 1.00 82.38 746 SER A N 1
ATOM 5959 C CA . SER A 1 746 ? 14.285 -9.572 -40.157 1.00 82.38 746 SER A CA 1
ATOM 5960 C C . SER A 1 746 ? 15.025 -10.892 -40.417 1.00 82.38 746 SER A C 1
ATOM 5962 O O . SER A 1 746 ? 14.468 -11.791 -41.054 1.00 82.38 746 SER A O 1
ATOM 5964 N N . LEU A 1 747 ? 16.231 -11.047 -39.859 1.00 81.31 747 LEU A N 1
ATOM 5965 C CA . LEU A 1 747 ? 17.046 -12.256 -39.967 1.00 81.31 747 LEU A CA 1
ATOM 5966 C C . LEU A 1 747 ? 16.457 -13.400 -39.131 1.00 81.31 747 LEU A C 1
ATOM 5968 O O . LEU A 1 747 ? 16.144 -14.443 -39.709 1.00 81.31 747 LEU A O 1
ATOM 5972 N N . GLU A 1 748 ? 16.145 -13.169 -37.848 1.00 81.88 748 GLU A N 1
ATOM 5973 C CA . GLU A 1 748 ? 15.437 -14.131 -36.973 1.00 81.88 748 GLU A CA 1
ATOM 5974 C C . GLU A 1 748 ? 14.172 -14.700 -37.650 1.00 81.88 748 GLU A C 1
ATOM 5976 O O . GLU A 1 748 ? 13.892 -15.904 -37.626 1.00 81.88 748 GLU A O 1
ATOM 5981 N N . LYS A 1 749 ? 13.394 -13.819 -38.293 1.00 76.00 749 LYS A N 1
ATOM 5982 C CA . LYS A 1 749 ? 12.145 -14.139 -39.000 1.00 76.00 749 LYS A CA 1
ATOM 5983 C C . LYS A 1 749 ? 12.383 -14.960 -40.270 1.00 76.00 749 LYS A C 1
ATOM 5985 O O . LYS A 1 749 ? 11.539 -15.785 -40.625 1.00 76.00 749 LYS A O 1
ATOM 5990 N N . ASN A 1 750 ? 13.508 -14.759 -40.953 1.00 75.44 750 ASN A N 1
ATOM 5991 C CA . ASN A 1 750 ? 13.888 -15.517 -42.143 1.00 75.44 750 ASN A CA 1
ATOM 5992 C C . ASN A 1 750 ? 14.468 -16.896 -41.789 1.00 75.44 750 ASN A C 1
ATOM 5994 O O . ASN A 1 750 ? 14.159 -17.874 -42.469 1.00 75.44 750 ASN A O 1
ATOM 5998 N N . GLU A 1 751 ? 15.224 -17.014 -40.701 1.00 74.12 751 GLU A N 1
ATOM 5999 C CA . GLU A 1 751 ? 15.700 -18.300 -40.176 1.00 74.12 751 GLU A CA 1
ATOM 6000 C C . GLU A 1 751 ? 14.548 -19.141 -39.621 1.00 74.12 751 GLU A C 1
ATOM 6002 O O . GLU A 1 751 ? 14.378 -20.294 -40.022 1.00 74.12 751 GLU A O 1
ATOM 6007 N N . SER A 1 752 ? 13.652 -18.527 -38.841 1.00 70.00 752 SER A N 1
ATOM 6008 C CA . SER A 1 752 ? 12.405 -19.153 -38.372 1.00 70.00 752 SER A CA 1
ATOM 6009 C C . SER A 1 752 ? 11.533 -19.688 -39.517 1.00 70.00 752 SER A C 1
ATOM 6011 O O . SER A 1 752 ? 10.835 -20.689 -39.352 1.00 70.00 752 SER A O 1
ATOM 6013 N N . LYS A 1 753 ? 11.556 -19.039 -40.691 1.00 73.81 753 LYS A N 1
ATOM 6014 C CA . LYS A 1 753 ? 10.899 -19.542 -41.909 1.00 73.81 753 LYS A CA 1
ATOM 6015 C C . LYS A 1 753 ? 11.654 -20.720 -42.525 1.00 73.81 753 LYS A C 1
ATOM 6017 O O . LYS A 1 753 ? 11.017 -21.711 -42.864 1.00 73.81 753 LYS A O 1
ATOM 6022 N N . LYS A 1 754 ? 12.985 -20.638 -42.653 1.00 71.88 754 LYS A N 1
ATOM 6023 C CA . LYS A 1 754 ? 13.827 -21.727 -43.186 1.00 71.88 754 LYS A CA 1
ATOM 6024 C C . LYS A 1 754 ? 13.669 -23.015 -42.366 1.00 71.88 754 LYS A C 1
ATOM 6026 O O . LYS A 1 754 ? 13.426 -24.062 -42.956 1.00 71.88 754 LYS A O 1
ATOM 6031 N N . ALA A 1 755 ? 13.693 -22.929 -41.034 1.00 67.69 755 ALA A N 1
ATOM 6032 C CA . ALA A 1 755 ? 13.491 -24.075 -40.138 1.00 67.69 755 ALA A CA 1
ATOM 6033 C C . ALA A 1 755 ? 12.101 -24.733 -40.294 1.00 67.69 755 ALA A C 1
ATOM 6035 O O . ALA A 1 755 ? 11.965 -25.953 -40.235 1.00 67.69 755 ALA A O 1
ATOM 6036 N N . LYS A 1 756 ? 11.057 -23.938 -40.565 1.00 66.56 756 LYS A N 1
ATOM 6037 C CA . LYS A 1 756 ? 9.687 -24.436 -40.817 1.00 66.56 756 LYS A CA 1
ATOM 6038 C C . LYS A 1 756 ? 9.460 -24.943 -42.243 1.00 66.56 756 LYS A C 1
ATOM 6040 O O . LYS A 1 756 ? 8.435 -25.568 -42.511 1.00 66.56 756 LYS A O 1
ATOM 6045 N N . LEU A 1 757 ? 10.393 -24.667 -43.153 1.00 59.94 757 LEU A N 1
ATOM 6046 C CA . LEU A 1 757 ? 10.421 -25.225 -44.503 1.00 59.94 757 LEU A CA 1
ATOM 6047 C C . LEU A 1 757 ? 11.194 -26.550 -44.536 1.00 59.94 757 LEU A C 1
ATOM 6049 O O . LEU A 1 757 ? 10.740 -27.480 -45.197 1.00 59.94 757 LEU A O 1
ATOM 6053 N N . SER A 1 758 ? 12.295 -26.683 -43.786 1.00 53.53 758 SER A N 1
ATOM 6054 C CA . SER A 1 758 ? 13.044 -27.946 -43.702 1.00 53.53 758 SER A CA 1
ATOM 6055 C C . SER A 1 758 ? 12.256 -29.064 -43.008 1.00 53.53 758 SER A C 1
ATOM 6057 O O . SER A 1 758 ? 12.283 -30.199 -43.482 1.00 53.53 758 SER A O 1
ATOM 6059 N N . SER A 1 759 ? 11.480 -28.766 -41.957 1.00 52.09 759 SER A N 1
ATOM 6060 C CA . SER A 1 759 ? 10.672 -29.782 -41.257 1.00 52.09 759 SER A CA 1
ATOM 6061 C C . SER A 1 759 ? 9.484 -30.330 -42.065 1.00 52.09 759 SER A C 1
ATOM 6063 O O . SER A 1 759 ? 8.940 -31.377 -41.720 1.00 52.09 759 SER A O 1
ATOM 6065 N N . LYS A 1 760 ? 9.094 -29.684 -43.175 1.00 47.88 760 LYS A N 1
ATOM 6066 C CA . LYS A 1 760 ? 8.006 -30.141 -44.065 1.00 47.88 760 LYS A CA 1
ATOM 6067 C C . LYS A 1 760 ? 8.458 -31.066 -45.207 1.00 47.88 760 LYS A C 1
ATOM 6069 O O . LYS A 1 760 ? 7.653 -31.398 -46.072 1.00 47.88 760 LYS A O 1
ATOM 6074 N N . GLY A 1 761 ? 9.714 -31.517 -45.215 1.00 38.84 761 GLY A N 1
ATOM 6075 C CA . GLY A 1 761 ? 10.347 -32.242 -46.328 1.00 38.84 761 GLY A CA 1
ATOM 6076 C C . GLY A 1 761 ? 9.832 -33.652 -46.688 1.00 38.84 761 GLY A C 1
ATOM 6077 O O . GLY A 1 761 ? 10.525 -34.345 -47.427 1.00 38.84 761 GLY A O 1
ATOM 6078 N N . GLN A 1 762 ? 8.670 -34.112 -46.200 1.00 37.44 762 GLN A N 1
ATOM 6079 C CA . GLN A 1 762 ? 8.123 -35.446 -46.519 1.00 37.44 762 GLN A CA 1
ATOM 6080 C C . GLN A 1 762 ? 6.589 -35.485 -46.687 1.00 37.44 762 GLN A C 1
ATOM 6082 O O . GLN A 1 762 ? 5.871 -35.924 -45.788 1.00 37.44 762 GLN A O 1
ATOM 6087 N N . ARG A 1 763 ? 6.097 -35.093 -47.874 1.00 29.14 763 ARG A N 1
ATOM 6088 C CA . ARG A 1 763 ? 4.996 -35.724 -48.656 1.00 29.14 763 ARG A CA 1
ATOM 6089 C C . ARG A 1 763 ? 4.714 -34.899 -49.929 1.00 29.14 763 ARG A C 1
ATOM 6091 O O . ARG A 1 763 ? 4.924 -33.688 -49.904 1.00 29.14 763 ARG A O 1
ATOM 6098 N N . PRO A 1 764 ? 4.277 -35.516 -51.043 1.00 35.44 764 PRO A N 1
ATOM 6099 C CA . PRO A 1 764 ? 4.000 -34.798 -52.286 1.00 35.44 764 PRO A CA 1
ATOM 6100 C C . PRO A 1 764 ? 2.601 -34.160 -52.308 1.00 35.44 764 PRO A C 1
ATOM 6102 O O . PRO A 1 764 ? 1.678 -34.683 -51.695 1.00 35.44 764 PRO A O 1
ATOM 6105 N N . PHE A 1 765 ? 2.500 -33.056 -53.057 1.00 30.44 765 PHE A N 1
ATOM 6106 C CA . PHE A 1 765 ? 1.310 -32.453 -53.683 1.00 30.44 765 PHE A CA 1
ATOM 6107 C C . PHE A 1 765 ? -0.088 -32.797 -53.136 1.00 30.44 765 PHE A C 1
ATOM 6109 O O . PHE A 1 765 ? -0.610 -33.877 -53.388 1.00 30.44 765 PHE A O 1
ATOM 6116 N N . ASP A 1 766 ? -0.776 -31.761 -52.651 1.00 27.77 766 ASP A N 1
ATOM 6117 C CA . ASP A 1 766 ? -2.044 -31.380 -53.283 1.00 27.77 766 ASP A CA 1
ATOM 6118 C C . ASP A 1 766 ? -2.228 -29.851 -53.253 1.00 27.77 766 ASP A C 1
ATOM 6120 O O . ASP A 1 766 ? -1.653 -29.171 -52.398 1.00 27.77 766 ASP A O 1
ATOM 6124 N N . MET A 1 767 ? -2.960 -29.287 -54.219 1.00 32.59 767 MET A N 1
ATOM 6125 C CA . MET A 1 767 ? -3.000 -27.834 -54.467 1.00 32.59 767 MET A CA 1
ATOM 6126 C C . MET A 1 767 ? -4.417 -27.341 -54.788 1.00 32.59 767 MET A C 1
ATOM 6128 O O . MET A 1 767 ? -4.769 -27.271 -55.957 1.00 32.59 767 MET A O 1
ATOM 6132 N N . TYR A 1 768 ? -5.187 -26.922 -53.774 1.00 28.08 768 TYR A N 1
ATOM 6133 C CA . TYR A 1 768 ? -6.286 -25.946 -53.917 1.00 28.08 768 TYR A CA 1
ATOM 6134 C C . TYR A 1 768 ? -6.772 -25.408 -52.556 1.00 28.08 768 TYR A C 1
ATOM 6136 O O . TYR A 1 768 ? -7.602 -26.026 -51.898 1.00 28.08 768 TYR A O 1
ATOM 6144 N N . SER A 1 769 ? -6.315 -24.213 -52.171 1.00 25.55 769 SER A N 1
ATOM 6145 C CA . SER A 1 769 ? -7.160 -23.183 -51.541 1.00 25.55 769 SER A CA 1
ATOM 6146 C C . SER A 1 769 ? -6.415 -21.846 -51.530 1.00 25.55 769 SER A C 1
ATOM 6148 O O . SER A 1 769 ? -5.254 -21.788 -51.130 1.00 25.55 769 SER A O 1
ATOM 6150 N N . PHE A 1 770 ? -7.068 -20.778 -51.983 1.00 32.59 770 PHE A N 1
ATOM 6151 C CA . PHE A 1 770 ? -6.591 -19.398 -51.844 1.00 32.59 770 PHE A CA 1
ATOM 6152 C C . PHE A 1 770 ? -7.429 -18.710 -50.756 1.00 32.59 770 PHE A C 1
ATOM 6154 O O . PHE A 1 770 ? -8.609 -19.021 -50.616 1.00 32.59 770 PHE A O 1
ATOM 6161 N N . ASN A 1 771 ? -6.842 -17.731 -50.062 1.00 32.09 771 ASN A N 1
ATOM 6162 C CA . ASN A 1 771 ? -7.481 -16.886 -49.041 1.00 32.09 771 ASN A CA 1
ATOM 6163 C C . ASN A 1 771 ? -7.871 -17.570 -47.710 1.00 32.09 771 ASN A C 1
ATOM 6165 O O . ASN A 1 771 ? -9.052 -17.612 -47.382 1.00 32.09 771 ASN A O 1
ATOM 6169 N N . ASP A 1 772 ? -6.889 -17.959 -46.885 1.00 30.50 772 ASP A N 1
ATOM 6170 C CA . ASP A 1 772 ? -6.876 -17.515 -45.473 1.00 30.50 772 ASP A CA 1
ATOM 6171 C C . ASP A 1 772 ? -5.468 -17.654 -44.854 1.00 30.50 772 ASP A C 1
ATOM 6173 O O . ASP A 1 772 ? -4.985 -18.767 -44.663 1.00 30.50 772 ASP A O 1
ATOM 6177 N N . ASP A 1 773 ? -4.776 -16.538 -44.584 1.00 28.58 773 ASP A N 1
ATOM 6178 C CA . ASP A 1 773 ? -3.420 -16.555 -43.989 1.00 28.58 773 ASP A CA 1
ATOM 6179 C C . ASP A 1 773 ? -3.058 -15.219 -43.282 1.00 28.58 773 ASP A C 1
ATOM 6181 O O . ASP A 1 773 ? -1.958 -14.678 -43.408 1.00 28.58 773 ASP A O 1
ATOM 6185 N N . LEU A 1 774 ? -4.015 -14.634 -42.537 1.00 33.53 774 LEU A N 1
ATOM 6186 C CA . LEU A 1 774 ? -3.828 -13.382 -41.766 1.00 33.53 774 LEU A CA 1
ATOM 6187 C C . LEU A 1 774 ? -3.589 -13.612 -40.252 1.00 33.53 774 LEU A C 1
ATOM 6189 O O . LEU A 1 774 ? -3.811 -12.734 -39.416 1.00 33.53 774 LEU A O 1
ATOM 6193 N N . ALA A 1 775 ? -3.106 -14.796 -39.877 1.00 32.62 775 ALA A N 1
ATOM 6194 C CA . ALA A 1 775 ? -2.643 -15.150 -38.531 1.00 32.62 775 ALA A CA 1
ATOM 6195 C C . ALA A 1 775 ? -1.587 -16.273 -38.627 1.00 32.62 775 ALA A C 1
ATOM 6197 O O . ALA A 1 775 ? -1.437 -16.847 -39.693 1.00 32.62 775 ALA A O 1
ATOM 6198 N N . SER A 1 776 ? -0.932 -16.668 -37.512 1.00 29.75 776 SER A N 1
ATOM 6199 C CA . SER A 1 776 ? 0.043 -17.800 -37.455 1.00 29.75 776 SER A CA 1
ATOM 6200 C C . SER A 1 776 ? 1.441 -17.471 -38.058 1.00 29.75 776 SER A C 1
ATOM 6202 O O . SER A 1 776 ? 1.523 -16.831 -39.089 1.00 29.75 776 SER A O 1
ATOM 6204 N N . THR A 1 777 ? 2.625 -17.839 -37.530 1.00 32.50 777 THR A N 1
ATOM 6205 C CA . THR A 1 777 ? 3.085 -18.291 -36.192 1.00 32.50 777 THR A CA 1
ATOM 6206 C C . THR A 1 777 ? 4.572 -17.926 -35.983 1.00 32.50 777 THR A C 1
ATOM 6208 O O . THR A 1 777 ? 5.417 -18.372 -36.762 1.00 32.50 777 THR A O 1
ATOM 6211 N N . ALA A 1 778 ? 4.930 -17.285 -34.863 1.00 31.84 778 ALA A N 1
ATOM 6212 C CA . ALA A 1 778 ? 6.311 -17.240 -34.350 1.00 31.84 778 ALA A CA 1
ATOM 6213 C C . ALA A 1 778 ? 6.442 -18.151 -33.111 1.00 31.84 778 ALA A C 1
ATOM 6215 O O . ALA A 1 778 ? 5.817 -17.867 -32.093 1.00 31.84 778 ALA A O 1
ATOM 6216 N N . MET A 1 779 ? 7.186 -19.260 -33.241 1.00 33.22 779 MET A N 1
ATOM 6217 C CA . MET A 1 779 ? 7.474 -20.291 -32.217 1.00 33.22 779 MET A CA 1
ATOM 6218 C C . MET A 1 779 ? 8.562 -21.250 -32.731 1.00 33.22 779 MET A C 1
ATOM 6220 O O . MET A 1 779 ? 8.455 -21.663 -33.890 1.00 33.22 779 MET A O 1
ATOM 6224 N N . SER A 1 780 ? 9.510 -21.618 -31.868 1.00 28.44 780 SER A N 1
ATOM 6225 C CA . SER A 1 780 ? 9.695 -22.984 -31.327 1.00 28.44 780 SER A CA 1
ATOM 6226 C C . SER A 1 780 ? 9.051 -22.975 -29.904 1.00 28.44 780 SER A C 1
ATOM 6228 O O . SER A 1 780 ? 8.775 -21.883 -29.393 1.00 28.44 780 SER A O 1
ATOM 6230 N N . GLU A 1 781 ? 8.556 -24.050 -29.278 1.00 28.53 781 GLU A N 1
ATOM 6231 C CA . GLU A 1 781 ? 9.234 -25.298 -28.862 1.00 28.53 781 GLU A CA 1
ATOM 6232 C C . GLU A 1 781 ? 10.457 -24.970 -27.972 1.00 28.53 781 GLU A C 1
ATOM 6234 O O . GLU A 1 781 ? 11.296 -24.159 -28.370 1.00 28.53 781 GLU A O 1
ATOM 6239 N N . ASP A 1 782 ? 10.563 -25.465 -26.734 1.00 26.28 782 ASP A N 1
ATOM 6240 C CA . ASP A 1 782 ? 9.808 -26.559 -26.079 1.00 26.28 782 ASP A CA 1
ATOM 6241 C C . ASP A 1 782 ? 8.576 -26.148 -25.234 1.00 26.28 782 ASP A C 1
ATOM 6243 O O . ASP A 1 782 ? 8.477 -25.005 -24.789 1.00 26.28 782 ASP A O 1
ATOM 6247 N N . ASP A 1 783 ? 7.642 -27.100 -25.060 1.00 25.92 783 ASP A N 1
ATOM 6248 C CA . ASP A 1 783 ? 6.737 -27.322 -23.901 1.00 25.92 783 ASP A CA 1
ATOM 6249 C C . ASP A 1 783 ? 5.670 -28.380 -24.288 1.00 25.92 783 ASP A C 1
ATOM 6251 O O . ASP A 1 783 ? 4.711 -28.029 -24.974 1.00 25.92 783 ASP A O 1
ATOM 6255 N N . TYR A 1 784 ? 5.842 -29.656 -23.898 1.00 29.41 784 TYR A N 1
ATOM 6256 C CA . TYR A 1 784 ? 4.780 -30.663 -23.631 1.00 29.41 784 TYR A CA 1
ATOM 6257 C C . TYR A 1 784 ? 5.378 -32.064 -23.383 1.00 29.41 784 TYR A C 1
ATOM 6259 O O . TYR A 1 784 ? 5.854 -32.699 -24.321 1.00 29.41 784 TYR A O 1
ATOM 6267 N N . MET A 1 785 ? 5.278 -32.572 -22.150 1.00 28.53 785 MET A N 1
ATOM 6268 C CA . MET A 1 785 ? 4.660 -33.868 -21.802 1.00 28.53 785 MET A CA 1
ATOM 6269 C C . MET A 1 785 ? 4.504 -33.979 -20.270 1.00 28.53 785 MET A C 1
ATOM 6271 O O . MET A 1 785 ? 4.937 -33.089 -19.541 1.00 28.53 785 MET A O 1
ATOM 6275 N N . GLU A 1 786 ? 3.776 -34.996 -19.810 1.00 28.69 786 GLU A N 1
ATOM 6276 C CA . GLU A 1 786 ? 2.953 -34.959 -18.587 1.00 28.69 786 GLU A CA 1
ATOM 6277 C C . GLU A 1 786 ? 3.437 -35.921 -17.472 1.00 28.69 786 GLU A C 1
ATOM 6279 O O . GLU A 1 786 ? 4.422 -36.643 -17.635 1.00 28.69 786 GLU A O 1
ATOM 6284 N N . GLU A 1 787 ? 2.765 -35.926 -16.315 1.00 26.97 787 GLU A N 1
ATOM 6285 C CA . GLU A 1 787 ? 3.047 -36.840 -15.195 1.00 26.97 787 GLU A CA 1
ATOM 6286 C C . GLU A 1 787 ? 2.781 -38.318 -15.549 1.00 26.97 787 GLU A C 1
ATOM 6288 O O . GLU A 1 787 ? 1.710 -38.624 -16.069 1.00 26.97 787 GLU A O 1
ATOM 6293 N N . ALA A 1 788 ? 3.691 -39.239 -15.174 1.00 26.42 788 ALA A N 1
ATOM 6294 C CA . ALA A 1 788 ? 3.391 -40.505 -14.461 1.00 26.42 788 ALA A CA 1
ATOM 6295 C C . ALA A 1 788 ? 4.568 -41.517 -14.435 1.00 26.42 788 ALA A C 1
ATOM 6297 O O . ALA A 1 788 ? 5.248 -41.730 -15.431 1.00 26.42 788 ALA A O 1
ATOM 6298 N N . GLY A 1 789 ? 4.682 -42.277 -13.334 1.00 25.31 789 GLY A N 1
ATOM 6299 C CA . GLY A 1 789 ? 4.794 -43.747 -13.433 1.00 25.31 789 GLY A CA 1
ATOM 6300 C C . GLY A 1 789 ? 6.159 -44.453 -13.586 1.00 25.31 789 GLY A C 1
ATOM 6301 O O . GLY A 1 789 ? 6.412 -45.057 -14.616 1.00 25.31 789 GLY A O 1
ATOM 6302 N N . LEU A 1 790 ? 6.898 -44.571 -12.472 1.00 24.22 790 LEU A N 1
ATOM 6303 C CA . LEU A 1 790 ? 7.371 -45.854 -11.887 1.00 24.22 790 LEU A CA 1
ATOM 6304 C C . LEU A 1 790 ? 8.402 -46.790 -12.612 1.00 24.22 790 LEU A C 1
ATOM 6306 O O . LEU A 1 790 ? 8.146 -47.345 -13.671 1.00 24.22 790 LEU A O 1
ATOM 6310 N N . HIS A 1 791 ? 9.464 -47.142 -11.857 1.00 27.06 791 HIS A N 1
ATOM 6311 C CA . HIS A 1 791 ? 10.399 -48.300 -11.961 1.00 27.06 791 HIS A CA 1
ATOM 6312 C C . HIS A 1 791 ? 11.399 -48.453 -13.141 1.00 27.06 791 HIS A C 1
ATOM 6314 O O . HIS A 1 791 ? 11.049 -48.424 -14.313 1.00 27.06 791 HIS A O 1
ATOM 6320 N N . GLY A 1 792 ? 12.652 -48.808 -12.791 1.00 23.09 792 GLY A N 1
ATOM 6321 C CA . GLY A 1 792 ? 13.675 -49.349 -13.709 1.00 23.09 792 GLY A CA 1
ATOM 6322 C C . GLY A 1 792 ? 15.108 -49.323 -13.139 1.00 23.09 792 GLY A C 1
ATOM 6323 O O . GLY A 1 792 ? 15.777 -48.300 -13.213 1.00 23.09 792 GLY A O 1
ATOM 6324 N N . TYR A 1 793 ? 15.593 -50.427 -12.557 1.00 24.52 793 TYR A N 1
ATOM 6325 C CA . TYR A 1 793 ? 16.910 -50.515 -11.887 1.00 24.52 793 TYR A CA 1
ATOM 6326 C C . TYR A 1 793 ? 18.071 -50.827 -12.858 1.00 24.52 793 TYR A C 1
ATOM 6328 O O . TYR A 1 793 ? 18.027 -51.869 -13.500 1.00 24.52 793 TYR A O 1
ATOM 6336 N N . THR A 1 794 ? 19.122 -49.992 -12.864 1.00 25.03 794 THR A N 1
ATOM 6337 C CA . THR A 1 794 ? 20.580 -50.284 -13.033 1.00 25.03 794 THR A CA 1
ATOM 6338 C C . THR A 1 794 ? 21.325 -48.937 -12.975 1.00 25.03 794 THR A C 1
ATOM 6340 O O . THR A 1 794 ? 20.842 -47.986 -13.575 1.00 25.03 794 THR A O 1
ATOM 6343 N N . GLY A 1 795 ? 22.484 -48.742 -12.337 1.00 23.03 795 GLY A N 1
ATOM 6344 C CA . GLY A 1 795 ? 23.377 -49.652 -11.607 1.00 23.03 795 GLY A CA 1
ATOM 6345 C C . GLY A 1 795 ? 24.846 -49.362 -11.974 1.00 23.03 795 GLY A C 1
ATOM 6346 O O . GLY A 1 795 ? 25.135 -49.282 -13.163 1.00 23.03 795 GLY A O 1
ATOM 6347 N N . SER A 1 796 ? 25.752 -49.275 -10.983 1.00 24.97 796 SER A N 1
ATOM 6348 C CA . SER A 1 796 ? 27.214 -49.005 -11.094 1.00 24.97 796 SER A CA 1
ATOM 6349 C C . SER A 1 796 ? 27.646 -47.569 -11.506 1.00 24.97 796 SER A C 1
ATOM 6351 O O . SER A 1 796 ? 26.959 -46.943 -12.306 1.00 24.97 796 SER A O 1
ATOM 6353 N N . ASP A 1 797 ? 28.779 -46.991 -11.058 1.00 23.44 797 ASP A N 1
ATOM 6354 C CA . ASP A 1 797 ? 29.482 -47.089 -9.750 1.00 23.44 797 ASP A CA 1
ATOM 6355 C C . ASP A 1 797 ? 30.613 -46.025 -9.588 1.00 23.44 797 ASP A C 1
ATOM 6357 O O . ASP A 1 797 ? 30.906 -45.302 -10.538 1.00 23.44 797 ASP A O 1
ATOM 6361 N N . LEU A 1 798 ? 31.287 -46.013 -8.417 1.00 24.31 798 LEU A N 1
ATOM 6362 C CA . LEU A 1 798 ? 32.464 -45.199 -7.988 1.00 24.31 798 LEU A CA 1
ATOM 6363 C C . LEU A 1 798 ? 32.194 -43.685 -7.743 1.00 24.31 798 LEU A C 1
ATOM 6365 O O . LEU A 1 798 ? 31.697 -42.990 -8.619 1.00 24.31 798 LEU A O 1
ATOM 6369 N N . MET A 1 799 ? 32.376 -43.096 -6.541 1.00 25.06 799 MET A N 1
ATOM 6370 C CA . MET A 1 799 ? 33.529 -42.990 -5.595 1.00 25.06 799 MET A CA 1
ATOM 6371 C C . MET A 1 799 ? 34.608 -41.971 -6.032 1.00 25.06 799 MET A C 1
ATOM 6373 O O . MET A 1 799 ? 34.902 -41.881 -7.216 1.00 25.06 799 MET A O 1
ATOM 6377 N N . SER A 1 800 ? 35.247 -41.170 -5.158 1.00 26.55 800 SER A N 1
ATOM 6378 C CA . SER A 1 800 ? 35.499 -41.231 -3.691 1.00 26.55 800 SER A CA 1
ATOM 6379 C C . SER A 1 800 ? 34.950 -39.990 -2.921 1.00 26.55 800 SER A C 1
ATOM 6381 O O . SER A 1 800 ? 34.637 -38.987 -3.547 1.00 26.55 800 SER A O 1
ATOM 6383 N N . GLN A 1 801 ? 34.669 -39.964 -1.600 1.00 25.62 801 GLN A N 1
ATOM 6384 C CA . GLN A 1 801 ? 35.519 -40.197 -0.398 1.00 25.62 801 GLN A CA 1
ATOM 6385 C C . GLN A 1 801 ? 36.808 -39.330 -0.355 1.00 25.62 801 GLN A C 1
ATOM 6387 O O . GLN A 1 801 ? 37.437 -39.167 -1.395 1.00 25.62 801 GLN A O 1
ATOM 6392 N N . ALA A 1 802 ? 37.316 -38.787 0.770 1.00 26.61 802 ALA A N 1
ATOM 6393 C CA . ALA A 1 802 ? 36.852 -38.583 2.171 1.00 26.61 802 ALA A CA 1
ATOM 6394 C C . ALA A 1 802 ? 37.822 -37.541 2.861 1.00 26.61 802 ALA A C 1
ATOM 6396 O O . ALA A 1 802 ? 38.600 -36.934 2.132 1.00 26.61 802 ALA A O 1
ATOM 6397 N N . THR A 1 803 ? 37.904 -37.206 4.171 1.00 26.36 803 THR A N 1
ATOM 6398 C CA . THR A 1 803 ? 37.396 -37.777 5.448 1.00 26.36 803 THR A CA 1
ATOM 6399 C C . THR A 1 803 ? 37.412 -36.733 6.606 1.00 26.36 803 THR A C 1
ATOM 6401 O O . THR A 1 803 ? 38.310 -35.904 6.648 1.00 26.36 803 THR A O 1
ATOM 6404 N N . LEU A 1 804 ? 36.443 -36.833 7.533 1.00 26.06 804 LEU A N 1
ATOM 6405 C CA . LEU A 1 804 ? 36.386 -36.524 8.995 1.00 26.06 804 LEU A CA 1
ATOM 6406 C C . LEU A 1 804 ? 37.387 -35.601 9.773 1.00 26.06 804 LEU A C 1
ATOM 6408 O O . LEU A 1 804 ? 38.600 -35.683 9.642 1.00 26.06 804 LEU A O 1
ATOM 6412 N N . ASP A 1 805 ? 36.795 -34.931 10.783 1.00 24.66 805 ASP A N 1
ATOM 6413 C CA . ASP A 1 805 ? 37.211 -34.785 12.206 1.00 24.66 805 ASP A CA 1
ATOM 6414 C C . ASP A 1 805 ? 38.215 -33.728 12.776 1.00 24.66 805 ASP A C 1
ATOM 6416 O O . ASP A 1 805 ? 39.404 -33.973 12.940 1.00 24.66 805 ASP A O 1
ATOM 6420 N N . ASN A 1 806 ? 37.616 -32.678 13.383 1.00 25.77 806 ASN A N 1
ATOM 6421 C CA . ASN A 1 806 ? 37.472 -32.494 14.858 1.00 25.77 806 ASN A CA 1
ATOM 6422 C C . ASN A 1 806 ? 38.529 -31.711 15.713 1.00 25.77 806 ASN A C 1
ATOM 6424 O O . ASN A 1 806 ? 39.737 -31.833 15.562 1.00 25.77 806 ASN A O 1
ATOM 6428 N N . ARG A 1 807 ? 37.993 -31.017 16.742 1.00 25.50 807 ARG A N 1
ATOM 6429 C CA . ARG A 1 807 ? 38.580 -30.504 18.015 1.00 25.50 807 ARG A CA 1
ATOM 6430 C C . ARG A 1 807 ? 39.493 -29.248 18.093 1.00 25.50 807 ARG A C 1
ATOM 6432 O O . ARG A 1 807 ? 40.711 -29.319 18.043 1.00 25.50 807 ARG A O 1
ATOM 6439 N N . ASN A 1 808 ? 38.850 -28.174 18.576 1.00 25.53 808 ASN A N 1
ATOM 6440 C CA . ASN A 1 808 ? 39.154 -27.430 19.823 1.00 25.53 808 ASN A CA 1
ATOM 6441 C C . ASN A 1 808 ? 40.366 -26.464 19.978 1.00 25.53 808 ASN A C 1
ATOM 6443 O O . ASN A 1 808 ? 41.460 -26.867 20.357 1.00 25.53 808 ASN A O 1
ATOM 6447 N N . ASN A 1 809 ? 39.983 -25.179 20.091 1.00 24.33 809 ASN A N 1
ATOM 6448 C CA . ASN A 1 809 ? 40.224 -24.248 21.222 1.00 24.33 809 ASN A CA 1
ATOM 6449 C C . ASN A 1 809 ? 41.384 -23.220 21.252 1.00 24.33 809 ASN A C 1
ATOM 6451 O O . ASN A 1 809 ? 42.536 -23.502 20.959 1.00 24.33 809 ASN A O 1
ATOM 6455 N N . TYR A 1 810 ? 41.005 -22.069 21.843 1.00 27.28 810 TYR A N 1
ATOM 6456 C CA . TYR A 1 810 ? 41.769 -20.894 22.305 1.00 27.28 810 TYR A CA 1
ATOM 6457 C C . TYR A 1 810 ? 42.444 -19.992 21.244 1.00 27.28 810 TYR A C 1
ATOM 6459 O O . TYR A 1 810 ? 42.985 -20.481 20.265 1.00 27.28 810 TYR A O 1
ATOM 6467 N N . ALA A 1 811 ? 42.536 -18.662 21.418 1.00 24.64 811 ALA A N 1
ATOM 6468 C CA . ALA A 1 811 ? 41.708 -17.681 22.156 1.00 24.64 811 ALA A CA 1
ATOM 6469 C C . ALA A 1 811 ? 42.178 -16.240 21.827 1.00 24.64 811 ALA A C 1
ATOM 6471 O O . ALA A 1 811 ? 43.356 -16.067 21.543 1.00 24.64 811 ALA A O 1
ATOM 6472 N N . PHE A 1 812 ? 41.298 -15.234 21.998 1.00 23.83 812 PHE A N 1
ATOM 6473 C CA . PHE A 1 812 ? 41.562 -13.770 21.977 1.00 23.83 812 PHE A CA 1
ATOM 6474 C C . PHE A 1 812 ? 42.223 -13.191 20.693 1.00 23.83 812 PHE A C 1
ATOM 6476 O O . PHE A 1 812 ? 43.256 -13.648 20.234 1.00 23.83 812 PHE A O 1
ATOM 6483 N N . GLY A 1 813 ? 41.730 -12.133 20.042 1.00 24.02 813 GLY A N 1
ATOM 6484 C CA . GLY A 1 813 ? 40.584 -11.264 20.324 1.00 24.02 813 GLY A CA 1
ATOM 6485 C C . GLY A 1 813 ? 40.924 -10.049 21.193 1.00 24.02 813 GLY A C 1
ATOM 6486 O O . GLY A 1 813 ? 41.222 -10.215 22.370 1.00 24.02 813 GLY A O 1
ATOM 6487 N N . ASN A 1 814 ? 40.818 -8.842 20.621 1.00 24.20 814 ASN A N 1
ATOM 6488 C CA . ASN A 1 814 ? 40.326 -7.634 21.302 1.00 24.20 814 ASN A CA 1
ATOM 6489 C C . ASN A 1 814 ? 40.157 -6.462 20.319 1.00 24.20 814 ASN A C 1
ATOM 6491 O O . ASN A 1 814 ? 41.103 -6.069 19.644 1.00 24.20 814 ASN A O 1
ATOM 6495 N N . ASN A 1 815 ? 38.963 -5.867 20.317 1.00 30.11 815 ASN A N 1
ATOM 6496 C CA . ASN A 1 815 ? 38.682 -4.527 19.800 1.00 30.11 815 ASN A CA 1
ATOM 6497 C C . ASN A 1 815 ? 37.920 -3.781 20.908 1.00 30.11 815 ASN A C 1
ATOM 6499 O O . ASN A 1 815 ? 36.943 -4.310 21.435 1.00 30.11 815 ASN A O 1
ATOM 6503 N N . SER A 1 816 ? 38.370 -2.583 21.284 1.00 25.06 816 SER A N 1
ATOM 6504 C CA . SER A 1 816 ? 37.805 -1.794 22.392 1.00 25.06 816 SER A CA 1
ATOM 6505 C C . SER A 1 816 ? 38.333 -0.353 22.343 1.00 25.06 816 SER A C 1
ATOM 6507 O O . SER A 1 816 ? 39.531 -0.184 22.127 1.00 25.06 816 SER A O 1
ATOM 6509 N N . THR A 1 817 ? 37.565 0.717 22.572 1.00 26.31 817 THR A N 1
ATOM 6510 C CA . THR A 1 817 ? 36.117 0.852 22.845 1.00 26.31 817 THR A CA 1
ATOM 6511 C C . THR A 1 817 ? 35.680 2.306 22.578 1.00 26.31 817 THR A C 1
ATOM 6513 O O . THR A 1 817 ? 36.514 3.185 22.373 1.00 26.31 817 THR A O 1
ATOM 6516 N N . HIS A 1 818 ? 34.365 2.530 22.636 1.00 29.08 818 HIS A N 1
ATOM 6517 C CA . HIS A 1 818 ? 33.645 3.791 22.901 1.00 29.08 818 HIS A CA 1
ATOM 6518 C C . HIS A 1 818 ? 34.220 4.628 24.101 1.00 29.08 818 HIS A C 1
ATOM 6520 O O . HIS A 1 818 ? 35.135 4.168 24.781 1.00 29.08 818 HIS A O 1
ATOM 6526 N N . ASP A 1 819 ? 33.771 5.851 24.449 1.00 27.47 819 ASP A N 1
ATOM 6527 C CA . ASP A 1 819 ? 32.387 6.372 24.423 1.00 27.47 819 ASP A CA 1
ATOM 6528 C C . ASP A 1 819 ? 32.238 7.910 24.634 1.00 27.47 819 ASP A C 1
ATOM 6530 O O . ASP A 1 819 ? 33.201 8.559 25.030 1.00 27.47 819 ASP A O 1
ATOM 6534 N N . MET A 1 820 ? 30.988 8.410 24.507 1.00 26.25 820 MET A N 1
ATOM 6535 C CA . MET A 1 820 ? 30.351 9.588 25.174 1.00 26.25 820 MET A CA 1
ATOM 6536 C C . MET A 1 820 ? 30.975 11.015 25.089 1.00 26.25 820 MET A C 1
ATOM 6538 O O . MET A 1 820 ? 32.168 11.186 24.894 1.00 26.25 820 MET A O 1
ATOM 6542 N N . LYS A 1 821 ? 30.263 12.118 25.415 1.00 26.61 821 LYS A N 1
ATOM 6543 C CA . LYS A 1 821 ? 28.913 12.661 25.070 1.00 26.61 821 LYS A CA 1
ATOM 6544 C C . LYS A 1 821 ? 28.751 14.063 25.732 1.00 26.61 821 LYS A C 1
ATOM 6546 O O . LYS A 1 821 ? 29.544 14.408 26.599 1.00 26.61 821 LYS A O 1
ATOM 6551 N N . SER A 1 822 ? 27.678 14.785 25.370 1.00 23.70 822 SER A N 1
ATOM 6552 C CA . SER A 1 822 ? 27.043 15.945 26.059 1.00 23.70 822 SER A CA 1
ATOM 6553 C C . SER A 1 822 ? 27.802 17.281 26.248 1.00 23.70 822 SER A C 1
ATOM 6555 O O . SER A 1 822 ? 28.813 17.339 26.935 1.00 23.70 822 SER A O 1
ATOM 6557 N N . ASP A 1 823 ? 27.137 18.344 25.766 1.00 25.77 823 ASP A N 1
ATOM 6558 C CA . ASP A 1 823 ? 26.946 19.678 26.378 1.00 25.77 823 ASP A CA 1
ATOM 6559 C C . ASP A 1 823 ? 28.106 20.707 26.483 1.00 25.77 823 ASP A C 1
ATOM 6561 O O . ASP A 1 823 ? 29.264 20.343 26.631 1.00 25.77 823 ASP A O 1
ATOM 6565 N N . THR A 1 824 ? 27.888 22.041 26.486 1.00 26.78 824 THR A N 1
ATOM 6566 C CA . THR A 1 824 ? 26.806 22.907 25.936 1.00 26.78 824 THR A CA 1
ATOM 6567 C C . THR A 1 824 ? 27.268 24.393 25.932 1.00 26.78 824 THR A C 1
ATOM 6569 O O . THR A 1 824 ? 27.887 24.847 26.884 1.00 26.78 824 THR A O 1
ATOM 6572 N N . GLU A 1 825 ? 26.883 25.158 24.895 1.00 27.11 825 GLU A N 1
ATOM 6573 C CA . GLU A 1 825 ? 26.826 26.644 24.794 1.00 27.11 825 GLU A CA 1
ATOM 6574 C C . GLU A 1 825 ? 28.070 27.589 24.701 1.00 27.11 825 GLU A C 1
ATOM 6576 O O . GLU A 1 825 ? 29.003 27.578 25.491 1.00 27.11 825 GLU A O 1
ATOM 6581 N N . LYS A 1 826 ? 27.885 28.592 23.811 1.00 28.16 826 LYS A N 1
ATOM 6582 C CA . LYS A 1 826 ? 28.245 30.037 23.898 1.00 28.16 826 LYS A CA 1
ATOM 6583 C C . LYS A 1 826 ? 29.696 30.555 23.692 1.00 28.16 826 LYS A C 1
ATOM 6585 O O . LYS A 1 826 ? 30.402 30.896 24.629 1.00 28.16 826 LYS A O 1
ATOM 6590 N N . LYS A 1 827 ? 29.892 30.994 22.433 1.00 26.72 827 LYS A N 1
ATOM 6591 C CA . LYS A 1 827 ? 30.321 32.352 21.985 1.00 26.72 827 LYS A CA 1
ATOM 6592 C C . LYS A 1 827 ? 31.818 32.745 21.875 1.00 26.72 827 LYS A C 1
ATOM 6594 O O . LYS A 1 827 ? 32.503 32.956 22.861 1.00 26.72 827 LYS A O 1
ATOM 6599 N N . ALA A 1 828 ? 32.121 33.174 20.639 1.00 26.72 828 ALA A N 1
ATOM 6600 C CA . ALA A 1 828 ? 32.859 34.387 20.237 1.00 26.72 828 ALA A CA 1
ATOM 6601 C C . ALA A 1 828 ? 34.391 34.349 19.997 1.00 26.72 828 ALA A C 1
ATOM 6603 O O . ALA A 1 828 ? 35.196 34.495 20.902 1.00 26.72 828 ALA A O 1
ATOM 6604 N N . ASN A 1 829 ? 34.707 34.406 18.696 1.00 27.91 829 ASN A N 1
ATOM 6605 C CA . ASN A 1 829 ? 35.681 35.295 18.042 1.00 27.91 829 ASN A CA 1
ATOM 6606 C C . ASN A 1 829 ? 37.210 35.127 18.226 1.00 27.91 829 ASN A C 1
ATOM 6608 O O . ASN A 1 829 ? 37.802 35.580 19.195 1.00 27.91 829 ASN A O 1
ATOM 6612 N N . MET A 1 830 ? 37.809 34.780 17.077 1.00 26.38 830 MET A N 1
ATOM 6613 C CA . MET A 1 830 ? 39.085 35.260 16.514 1.00 26.38 830 MET A CA 1
ATOM 6614 C C . MET A 1 830 ? 40.423 34.605 16.916 1.00 26.38 830 MET A C 1
ATOM 6616 O O . MET A 1 830 ? 40.731 34.294 18.058 1.00 26.38 830 MET A O 1
ATOM 6620 N N . LEU A 1 831 ? 41.210 34.435 15.851 1.00 27.91 831 LEU A N 1
ATOM 6621 C CA . LEU A 1 831 ? 42.616 34.041 15.716 1.00 27.91 831 LEU A CA 1
ATOM 6622 C C . LEU A 1 831 ? 43.551 35.263 15.921 1.00 27.91 831 LEU A C 1
ATOM 6624 O O . LEU A 1 831 ? 43.046 36.387 15.872 1.00 27.91 831 LEU A O 1
ATOM 6628 N N . PRO A 1 832 ? 44.899 35.121 15.909 1.00 47.91 832 PRO A N 1
ATOM 6629 C CA . PRO A 1 832 ? 45.737 33.964 16.279 1.00 47.91 832 PRO A CA 1
ATOM 6630 C C . PRO A 1 832 ? 46.991 34.318 17.131 1.00 47.91 832 PRO A C 1
ATOM 6632 O O . PRO A 1 832 ? 47.479 35.444 17.110 1.00 47.91 832 PRO A O 1
ATOM 6635 N N . GLY A 1 833 ? 47.653 33.287 17.676 1.00 28.28 833 GLY A N 1
ATOM 6636 C CA . GLY A 1 833 ? 49.127 33.206 17.651 1.00 28.28 833 GLY A CA 1
ATOM 6637 C C . GLY A 1 833 ? 49.910 33.334 18.969 1.00 28.28 833 GLY A C 1
ATOM 6638 O O . GLY A 1 833 ? 49.398 33.794 19.980 1.00 28.28 833 GLY A O 1
ATOM 6639 N N . ALA A 1 834 ? 51.191 32.946 18.867 1.00 26.22 834 ALA A N 1
ATOM 6640 C CA . ALA A 1 834 ? 52.279 33.002 19.857 1.00 26.22 834 ALA A CA 1
ATOM 6641 C C . ALA A 1 834 ? 52.205 32.075 21.099 1.00 26.22 834 ALA A C 1
ATOM 6643 O O . ALA A 1 834 ? 51.437 32.283 22.032 1.00 26.22 834 ALA A O 1
ATOM 6644 N N . ASP A 1 835 ? 53.132 31.110 21.131 1.00 36.41 835 ASP A N 1
ATOM 6645 C CA . ASP A 1 835 ? 53.754 30.555 22.351 1.00 36.41 835 ASP A CA 1
ATOM 6646 C C . ASP A 1 835 ? 54.480 31.714 23.097 1.00 36.41 835 ASP A C 1
ATOM 6648 O O . ASP A 1 835 ? 54.966 32.629 22.417 1.00 36.41 835 ASP A O 1
ATOM 6652 N N . PRO A 1 836 ? 54.585 31.732 24.445 1.00 41.25 836 PRO A N 1
ATOM 6653 C CA . PRO A 1 836 ? 55.483 30.791 25.116 1.00 41.25 836 PRO A CA 1
ATOM 6654 C C . PRO A 1 836 ? 55.006 30.226 26.471 1.00 41.25 836 PRO A C 1
ATOM 6656 O O . PRO A 1 836 ? 54.215 30.815 27.209 1.00 41.25 836 PRO A O 1
ATOM 6659 N N . GLN A 1 837 ? 55.647 29.119 26.844 1.00 44.53 837 GLN A N 1
ATOM 6660 C CA . GLN A 1 837 ? 55.732 28.515 28.180 1.00 44.53 837 GLN A CA 1
ATOM 6661 C C . GLN A 1 837 ? 55.707 29.505 29.369 1.00 44.53 837 GLN A C 1
ATOM 6663 O O . GLN A 1 837 ? 56.538 30.416 29.441 1.00 44.53 837 GLN A O 1
ATOM 6668 N N . LYS A 1 838 ? 54.888 29.209 30.393 1.00 33.50 838 LYS A N 1
ATOM 6669 C CA . LYS A 1 838 ? 55.193 29.543 31.799 1.00 33.50 838 LYS A CA 1
ATOM 6670 C C . LYS A 1 838 ? 54.453 28.662 32.812 1.00 33.50 838 LYS A C 1
ATOM 6672 O O . LYS A 1 838 ? 53.511 27.957 32.462 1.00 33.50 838 LYS A O 1
ATOM 6677 N N . GLU A 1 839 ? 54.955 28.664 34.044 1.00 49.72 839 GLU A N 1
ATOM 6678 C CA . GLU A 1 839 ? 54.505 27.831 35.167 1.00 49.72 839 GLU A CA 1
ATOM 6679 C C . GLU A 1 839 ? 53.179 28.329 35.769 1.00 49.72 839 GLU A C 1
ATOM 6681 O O . GLU A 1 839 ? 52.980 29.538 35.868 1.00 49.72 839 GLU A O 1
ATOM 6686 N N . ILE A 1 840 ? 52.314 27.406 36.221 1.00 37.25 840 ILE A N 1
ATOM 6687 C CA . ILE A 1 840 ? 51.170 27.694 37.107 1.00 37.25 840 ILE A CA 1
ATOM 6688 C C . ILE A 1 840 ? 51.014 26.554 38.137 1.00 37.25 840 ILE A C 1
ATOM 6690 O O . ILE A 1 840 ? 50.658 25.435 37.779 1.00 37.25 840 ILE A O 1
ATOM 6694 N N . ASP A 1 841 ? 51.335 26.889 39.386 1.00 37.28 841 ASP A N 1
ATOM 6695 C CA . ASP A 1 841 ? 50.815 26.447 40.695 1.00 37.28 841 ASP A CA 1
ATOM 6696 C C . ASP A 1 841 ? 50.240 25.023 40.923 1.00 37.28 841 ASP A C 1
ATOM 6698 O O . ASP A 1 841 ? 49.230 24.606 40.356 1.00 37.28 841 ASP A O 1
ATOM 6702 N N . ASP A 1 842 ? 50.808 24.329 41.923 1.00 48.56 842 ASP A N 1
ATOM 6703 C CA . ASP A 1 842 ? 50.245 23.122 42.553 1.00 48.56 842 ASP A CA 1
ATOM 6704 C C . ASP A 1 842 ? 49.048 23.467 43.473 1.00 48.56 842 ASP A C 1
ATOM 6706 O O . ASP A 1 842 ? 49.221 23.790 44.654 1.00 48.56 842 ASP A O 1
ATOM 6710 N N . GLU A 1 843 ? 47.808 23.333 42.987 1.00 52.47 843 GLU A N 1
ATOM 6711 C CA . GLU A 1 843 ? 46.632 23.363 43.874 1.00 52.47 843 GLU A CA 1
ATOM 6712 C C . GLU A 1 843 ? 46.603 22.157 44.849 1.00 52.47 843 GLU A C 1
ATOM 6714 O O . GLU A 1 843 ? 46.878 21.010 44.464 1.00 52.47 843 GLU A O 1
ATOM 6719 N N . PRO A 1 844 ? 46.198 22.350 46.122 1.00 59.78 844 PRO A N 1
ATOM 6720 C CA . PRO A 1 844 ? 46.204 21.292 47.131 1.00 59.78 844 PRO A CA 1
ATOM 6721 C C . PRO A 1 844 ? 45.119 20.229 46.872 1.00 59.78 844 PRO A C 1
ATOM 6723 O O . PRO A 1 844 ? 43.985 20.337 47.340 1.00 59.78 844 PRO A O 1
ATOM 6726 N N . MET A 1 845 ? 45.485 19.147 46.172 1.00 62.19 845 MET A N 1
ATOM 6727 C CA . MET A 1 845 ? 44.546 18.107 45.722 1.00 62.19 845 MET A CA 1
ATOM 6728 C C . MET A 1 845 ? 43.561 17.608 46.798 1.00 62.19 845 MET A C 1
ATOM 6730 O O . MET A 1 845 ? 43.949 17.146 47.880 1.00 62.19 845 MET A O 1
ATOM 6734 N N . SER A 1 846 ? 42.275 17.610 46.431 1.00 81.00 846 SER A N 1
ATOM 6735 C CA . SER A 1 846 ? 41.137 17.161 47.244 1.00 81.00 846 SER A CA 1
ATOM 6736 C C . SER A 1 846 ? 41.311 15.759 47.850 1.00 81.00 846 SER A C 1
ATOM 6738 O O . SER A 1 846 ? 41.861 14.840 47.238 1.00 81.00 846 SER A O 1
ATOM 6740 N N . ASN A 1 847 ? 40.753 15.554 49.046 1.00 78.25 847 ASN A N 1
ATOM 6741 C CA . ASN A 1 847 ? 40.757 14.257 49.730 1.00 78.25 847 ASN A CA 1
ATOM 6742 C C . ASN A 1 847 ? 40.007 13.157 48.952 1.00 78.25 847 ASN A C 1
ATOM 6744 O O . ASN A 1 847 ? 40.347 11.982 49.089 1.00 78.25 847 ASN A O 1
ATOM 6748 N N . ILE A 1 848 ? 39.045 13.517 48.093 1.00 82.31 848 ILE A N 1
ATOM 6749 C CA . ILE A 1 848 ? 38.384 12.568 47.179 1.00 82.31 848 ILE A CA 1
ATOM 6750 C C . ILE A 1 848 ? 39.364 12.135 46.080 1.00 82.31 848 ILE A C 1
ATOM 6752 O O . ILE A 1 848 ? 39.549 10.939 45.860 1.00 82.31 848 ILE A O 1
ATOM 6756 N N . ARG A 1 849 ? 40.075 13.094 45.466 1.00 82.75 849 ARG A N 1
ATOM 6757 C CA . ARG A 1 849 ? 41.122 12.846 44.458 1.00 82.75 849 ARG A CA 1
ATOM 6758 C C . ARG A 1 849 ? 42.219 11.930 45.016 1.00 82.75 849 ARG A C 1
ATOM 6760 O O . ARG A 1 849 ? 42.601 10.975 44.353 1.00 82.75 849 ARG A O 1
ATOM 6767 N N . LYS A 1 850 ? 42.658 12.150 46.262 1.00 83.06 850 LYS A N 1
ATOM 6768 C CA . LYS A 1 850 ? 43.642 11.296 46.959 1.00 83.06 850 LYS A CA 1
ATOM 6769 C C . LYS A 1 850 ? 43.154 9.849 47.143 1.00 83.06 850 LYS A C 1
ATOM 6771 O O . LYS A 1 850 ? 43.907 8.923 46.852 1.00 83.06 850 LYS A O 1
ATOM 6776 N N . LYS A 1 851 ? 41.898 9.640 47.567 1.00 87.50 851 LYS A N 1
ATOM 6777 C CA . LYS A 1 851 ? 41.298 8.294 47.700 1.00 87.50 851 LYS A CA 1
ATOM 6778 C C . LYS A 1 851 ? 41.143 7.586 46.350 1.00 87.50 851 LYS A C 1
ATOM 6780 O O . LYS A 1 851 ? 41.491 6.415 46.240 1.00 87.50 851 LYS A O 1
ATOM 6785 N N . TRP A 1 852 ? 40.670 8.299 45.327 1.00 88.75 852 TRP A N 1
ATOM 6786 C CA . TRP A 1 852 ? 40.556 7.772 43.965 1.00 88.75 852 TRP A CA 1
ATOM 6787 C C . TRP A 1 852 ? 41.919 7.365 43.397 1.00 88.75 852 TRP A C 1
ATOM 6789 O O . TRP A 1 852 ? 42.070 6.246 42.917 1.00 88.75 852 TRP A O 1
ATOM 6799 N N . LEU A 1 853 ? 42.942 8.216 43.524 1.00 86.62 853 LEU A N 1
ATOM 6800 C CA . LEU A 1 853 ? 44.284 7.886 43.044 1.00 86.62 853 LEU A CA 1
ATOM 6801 C C . LEU A 1 853 ? 44.874 6.669 43.773 1.00 86.62 853 LEU A C 1
ATOM 6803 O O . LEU A 1 853 ? 45.453 5.813 43.111 1.00 86.62 853 LEU A O 1
ATOM 6807 N N . LEU A 1 854 ? 44.680 6.525 45.090 1.00 87.12 854 LEU A N 1
ATOM 6808 C CA . LEU A 1 854 ? 45.083 5.311 45.817 1.00 87.12 854 LEU A CA 1
ATOM 6809 C C . LEU A 1 854 ? 44.433 4.047 45.221 1.00 87.12 854 LEU A C 1
ATOM 6811 O O . LEU A 1 854 ? 45.118 3.056 44.983 1.00 87.12 854 LEU A O 1
ATOM 6815 N N . PHE A 1 855 ? 43.133 4.099 44.921 1.00 87.62 855 PHE A N 1
ATOM 6816 C CA . PHE A 1 855 ? 42.396 2.997 44.297 1.00 87.62 855 PHE A CA 1
ATOM 6817 C C . PHE A 1 855 ? 42.881 2.686 42.866 1.00 87.62 855 PHE A C 1
ATOM 6819 O O . PHE A 1 855 ? 43.104 1.526 42.523 1.00 87.62 855 PHE A O 1
ATOM 6826 N N . VAL A 1 856 ? 43.142 3.714 42.054 1.00 88.88 856 VAL A N 1
ATOM 6827 C CA . VAL A 1 856 ? 43.739 3.590 40.710 1.00 88.88 856 VAL A CA 1
ATOM 6828 C C . VAL A 1 856 ? 45.124 2.935 40.762 1.00 88.88 856 VAL A C 1
ATOM 6830 O O . VAL A 1 856 ? 45.445 2.088 39.926 1.00 88.88 856 VAL A O 1
ATOM 6833 N N . TRP A 1 857 ? 45.950 3.292 41.748 1.00 85.75 857 TRP A N 1
ATOM 6834 C CA . TRP A 1 857 ? 47.259 2.671 41.960 1.00 85.75 857 TRP A CA 1
ATOM 6835 C C . TRP A 1 857 ? 47.156 1.207 42.406 1.00 85.75 857 TRP A C 1
ATOM 6837 O O . TRP A 1 857 ? 47.998 0.410 42.000 1.00 85.75 857 TRP A O 1
ATOM 6847 N N . ILE A 1 858 ? 46.112 0.830 43.153 1.00 88.06 858 ILE A N 1
ATOM 6848 C CA . ILE A 1 858 ? 45.819 -0.573 43.488 1.00 88.06 858 ILE A CA 1
ATOM 6849 C C . ILE A 1 858 ? 45.385 -1.351 42.235 1.00 88.06 858 ILE A C 1
ATOM 6851 O O . ILE A 1 858 ? 45.958 -2.399 41.957 1.00 88.06 858 ILE A O 1
ATOM 6855 N N . LEU A 1 859 ? 44.451 -0.843 41.419 1.00 84.25 859 LEU A N 1
ATOM 6856 C CA . LEU A 1 859 ? 44.020 -1.536 40.189 1.00 84.25 859 LEU A CA 1
ATOM 6857 C C . LEU A 1 859 ? 45.118 -1.643 39.114 1.00 84.25 859 LEU A C 1
ATOM 6859 O O . LEU A 1 859 ? 45.094 -2.562 38.296 1.00 84.25 859 LEU A O 1
ATOM 6863 N N . THR A 1 860 ? 46.093 -0.729 39.112 1.00 88.25 860 THR A N 1
ATOM 6864 C CA . THR A 1 860 ? 47.194 -0.691 38.126 1.00 88.25 860 THR A CA 1
ATOM 6865 C C . THR A 1 860 ? 48.561 -1.080 38.707 1.00 88.25 860 THR A C 1
ATOM 6867 O O . THR A 1 860 ? 49.596 -0.798 38.096 1.00 88.25 860 THR A O 1
ATOM 6870 N N . TRP A 1 861 ? 48.588 -1.740 39.873 1.00 86.69 861 TRP A N 1
ATOM 6871 C CA . TRP A 1 861 ? 49.820 -2.099 40.596 1.00 86.69 861 TRP A CA 1
ATOM 6872 C C . TRP A 1 861 ? 50.796 -2.941 39.754 1.00 86.69 861 TRP A C 1
ATOM 6874 O O . TRP A 1 861 ? 52.007 -2.727 39.795 1.00 86.69 861 TRP A O 1
ATOM 6884 N N . TRP A 1 862 ? 50.244 -3.839 38.935 1.00 86.25 862 TRP A N 1
ATOM 6885 C CA . TRP A 1 862 ? 50.938 -4.762 38.033 1.00 86.25 862 TRP A CA 1
ATOM 6886 C C . TRP A 1 862 ? 51.664 -4.076 36.863 1.00 86.25 862 TRP A C 1
ATOM 6888 O O . TRP A 1 862 ? 52.438 -4.724 36.163 1.00 86.25 862 TRP A O 1
ATOM 6898 N N . ALA A 1 863 ? 51.458 -2.770 36.658 1.00 80.38 863 ALA A N 1
ATOM 6899 C CA . ALA A 1 863 ? 52.155 -1.963 35.659 1.00 80.38 863 ALA A CA 1
ATOM 6900 C C . ALA A 1 863 ? 53.027 -0.887 36.345 1.00 80.38 863 ALA A C 1
ATOM 6902 O O . ALA A 1 863 ? 52.563 0.238 36.564 1.00 80.38 863 ALA A O 1
ATOM 6903 N N . PRO A 1 864 ? 54.293 -1.174 36.715 1.00 80.56 864 PRO A N 1
ATOM 6904 C CA . PRO A 1 864 ? 55.165 -0.205 37.381 1.00 80.56 864 PRO A CA 1
ATOM 6905 C C . PRO A 1 864 ? 55.488 1.016 36.511 1.00 80.56 864 PRO A C 1
ATOM 6907 O O . PRO A 1 864 ? 55.599 0.933 35.288 1.00 80.56 864 PRO A O 1
ATOM 6910 N N . SER A 1 865 ? 55.733 2.169 37.139 1.00 77.56 865 SER A N 1
ATOM 6911 C CA . SER A 1 865 ? 55.993 3.427 36.414 1.00 77.56 865 SER A CA 1
ATOM 6912 C C . SER A 1 865 ? 57.287 3.444 35.587 1.00 77.56 865 SER A C 1
ATOM 6914 O O . SER A 1 865 ? 57.443 4.342 34.759 1.00 77.56 865 SER A O 1
ATOM 6916 N N . LEU A 1 866 ? 58.188 2.473 35.791 1.00 78.75 866 LEU A N 1
ATOM 6917 C CA . LEU A 1 866 ? 59.353 2.209 34.937 1.00 78.75 866 LEU A CA 1
ATOM 6918 C C . LEU A 1 866 ? 58.953 1.493 33.637 1.00 78.75 866 LEU A C 1
ATOM 6920 O O . LEU A 1 866 ? 59.382 1.900 32.563 1.00 78.75 866 LEU A O 1
ATOM 6924 N N . PHE A 1 867 ? 58.068 0.495 33.710 1.00 78.56 867 PHE A N 1
ATOM 6925 C CA . PHE A 1 867 ? 57.554 -0.226 32.540 1.00 78.56 867 PHE A CA 1
ATOM 6926 C C . PHE A 1 867 ? 56.770 0.712 31.608 1.00 78.56 867 PHE A C 1
ATOM 6928 O O . PHE A 1 867 ? 57.038 0.778 30.411 1.00 78.56 867 PHE A O 1
ATOM 6935 N N . LEU A 1 868 ? 55.892 1.548 32.175 1.00 77.50 868 LEU A N 1
ATOM 6936 C CA . LEU A 1 868 ? 55.151 2.574 31.423 1.00 77.50 868 LEU A CA 1
ATOM 6937 C C . LEU A 1 868 ? 56.060 3.627 30.764 1.00 77.50 868 LEU A C 1
ATOM 6939 O O . LEU A 1 868 ? 55.667 4.252 29.783 1.00 77.50 868 LEU A O 1
ATOM 6943 N N . HIS A 1 869 ? 57.267 3.824 31.296 1.00 76.50 869 HIS A N 1
ATOM 6944 C CA . HIS A 1 869 ? 58.254 4.753 30.755 1.00 76.50 869 HIS A CA 1
ATOM 6945 C C . HIS A 1 869 ? 59.073 4.128 29.619 1.00 76.50 869 HIS A C 1
ATOM 6947 O O . HIS A 1 869 ? 59.220 4.743 28.569 1.00 76.50 869 HIS A O 1
ATOM 6953 N N . HIS A 1 870 ? 59.579 2.908 29.825 1.00 74.88 870 HIS A N 1
ATOM 6954 C CA . HIS A 1 870 ? 60.546 2.267 28.930 1.00 74.88 870 HIS A CA 1
ATOM 6955 C C . HIS A 1 870 ? 59.889 1.416 27.830 1.00 74.88 870 HIS A C 1
ATOM 6957 O O . HIS A 1 870 ? 60.352 1.423 26.696 1.00 74.88 870 HIS A O 1
ATOM 6963 N N . CYS A 1 871 ? 58.786 0.728 28.140 1.00 71.31 871 CYS A N 1
ATOM 6964 C CA . CYS A 1 871 ? 58.015 -0.070 27.178 1.00 71.31 871 CYS A CA 1
ATOM 6965 C C . CYS A 1 871 ? 56.783 0.685 26.651 1.00 71.31 871 CYS A C 1
ATOM 6967 O O . CYS A 1 871 ? 56.362 0.462 25.524 1.00 71.31 871 CYS A O 1
ATOM 6969 N N . GLY A 1 872 ? 56.211 1.589 27.457 1.00 63.62 872 GLY A N 1
ATOM 6970 C CA . GLY A 1 872 ? 55.043 2.399 27.080 1.00 63.62 872 GLY A CA 1
ATOM 6971 C C . GLY A 1 872 ? 55.356 3.766 26.457 1.00 63.62 872 GLY A C 1
ATOM 6972 O O . GLY A 1 872 ? 54.426 4.503 26.147 1.00 63.62 872 GLY A O 1
ATOM 6973 N N . GLY A 1 873 ? 56.632 4.155 26.335 1.00 74.19 873 GLY A N 1
ATOM 6974 C CA . GLY A 1 873 ? 57.067 5.442 25.762 1.00 74.19 873 GLY A CA 1
ATOM 6975 C C . GLY A 1 873 ? 56.666 6.705 26.545 1.00 74.19 873 GLY A C 1
ATOM 6976 O O . GLY A 1 873 ? 57.004 7.822 26.147 1.00 74.19 873 GLY A O 1
ATOM 6977 N N . MET A 1 874 ? 55.953 6.580 27.670 1.00 80.19 874 MET A N 1
ATOM 6978 C CA . MET A 1 874 ? 55.398 7.726 28.391 1.00 80.19 874 MET A CA 1
ATOM 6979 C C . MET A 1 874 ? 56.466 8.399 29.264 1.00 80.19 874 MET A C 1
ATOM 6981 O O . MET A 1 874 ? 56.683 8.052 30.430 1.00 80.19 874 MET A O 1
ATOM 6985 N N . SER A 1 875 ? 57.143 9.398 28.693 1.00 71.94 875 SER A N 1
ATOM 6986 C CA . SER A 1 875 ? 58.196 10.146 29.388 1.00 71.94 875 SER A CA 1
ATOM 6987 C C . SER A 1 875 ? 57.669 10.962 30.579 1.00 71.94 875 SER A C 1
ATOM 6989 O O . SER A 1 875 ? 58.150 10.818 31.707 1.00 71.94 875 SER A O 1
ATOM 6991 N N . ARG A 1 876 ? 56.623 11.771 30.369 1.00 79.38 876 ARG A N 1
ATOM 6992 C CA . ARG A 1 876 ? 56.081 12.685 31.391 1.00 79.38 876 ARG A CA 1
ATOM 6993 C C . ARG A 1 876 ? 55.393 11.938 32.556 1.00 79.38 876 ARG A C 1
ATOM 6995 O O . ARG A 1 876 ? 55.046 10.759 32.447 1.00 79.38 876 ARG A O 1
ATOM 7002 N N . LYS A 1 877 ? 55.231 12.608 33.706 1.00 75.00 877 LYS A N 1
ATOM 7003 C CA . LYS A 1 877 ? 54.614 12.033 34.926 1.00 75.00 877 LYS A CA 1
ATOM 7004 C C . LYS A 1 877 ? 53.081 12.095 34.900 1.00 75.00 877 LYS A C 1
ATOM 7006 O O . LYS A 1 877 ? 52.427 11.124 35.268 1.00 75.00 877 LYS A O 1
ATOM 7011 N N . ASP A 1 878 ? 52.536 13.208 34.424 1.00 75.25 878 ASP A N 1
ATOM 7012 C CA . ASP A 1 878 ? 51.106 13.470 34.219 1.00 75.25 878 ASP A CA 1
ATOM 7013 C C . ASP A 1 878 ? 50.464 12.478 33.235 1.00 75.25 878 ASP A C 1
ATOM 7015 O O . ASP A 1 878 ? 49.462 11.848 33.563 1.00 75.25 878 ASP A O 1
ATOM 7019 N N . VAL A 1 879 ? 51.096 12.246 32.079 1.00 78.56 879 VAL A N 1
ATOM 7020 C CA . VAL A 1 879 ? 50.634 11.284 31.062 1.00 78.56 879 VAL A CA 1
ATOM 7021 C C . VAL A 1 879 ? 50.538 9.867 31.640 1.00 78.56 879 VAL A C 1
ATOM 7023 O O . VAL A 1 879 ? 49.546 9.174 31.417 1.00 78.56 879 VAL A O 1
ATOM 7026 N N . ARG A 1 880 ? 51.521 9.448 32.453 1.00 82.75 880 ARG A N 1
ATOM 7027 C CA . ARG A 1 880 ? 51.491 8.147 33.146 1.00 82.75 880 ARG A CA 1
ATOM 7028 C C . ARG A 1 880 ? 50.382 8.063 34.197 1.00 82.75 880 ARG A C 1
ATOM 7030 O O . ARG A 1 880 ? 49.833 6.982 34.387 1.00 82.75 880 ARG A O 1
ATOM 7037 N N . LEU A 1 881 ? 50.035 9.167 34.863 1.00 82.62 881 LEU A N 1
ATOM 7038 C CA . LEU A 1 881 ? 48.913 9.200 35.804 1.00 82.62 881 LEU A CA 1
ATOM 7039 C C . LEU A 1 881 ? 47.576 9.073 35.058 1.00 82.62 881 LEU A C 1
ATOM 7041 O O . LEU A 1 881 ? 46.795 8.178 35.369 1.00 82.62 881 LEU A O 1
ATOM 7045 N N . ALA A 1 882 ? 47.366 9.879 34.013 1.00 83.62 882 ALA A N 1
ATOM 7046 C CA . ALA A 1 882 ? 46.162 9.839 33.182 1.00 83.62 882 ALA A CA 1
ATOM 7047 C C . ALA A 1 882 ? 45.951 8.470 32.503 1.00 83.62 882 ALA A C 1
ATOM 7049 O O . ALA A 1 882 ? 44.818 7.999 32.403 1.00 83.62 882 ALA A O 1
ATOM 7050 N N . TRP A 1 883 ? 47.031 7.796 32.085 1.00 88.19 883 TRP A N 1
ATOM 7051 C CA . TRP A 1 883 ? 46.972 6.417 31.588 1.00 88.19 883 TRP A CA 1
ATOM 7052 C C . TRP A 1 883 ? 46.446 5.446 32.654 1.00 88.19 883 TRP A C 1
ATOM 7054 O O . TRP A 1 883 ? 45.525 4.680 32.372 1.00 88.19 883 TRP A O 1
ATOM 7064 N N . ARG A 1 884 ? 46.964 5.511 33.893 1.00 88.44 884 ARG A N 1
ATOM 7065 C CA . ARG A 1 884 ? 46.494 4.646 34.991 1.00 88.44 884 ARG A CA 1
ATOM 7066 C C . ARG A 1 884 ? 45.012 4.856 35.284 1.00 88.44 884 ARG A C 1
ATOM 7068 O O . ARG A 1 884 ? 44.293 3.880 35.462 1.00 88.44 884 ARG A O 1
ATOM 7075 N N . GLU A 1 885 ? 44.556 6.108 35.319 1.00 90.12 885 GLU A N 1
ATOM 7076 C CA . GLU A 1 885 ? 43.146 6.429 35.576 1.00 90.12 885 GLU A CA 1
ATOM 7077 C C . GLU A 1 885 ? 42.223 5.852 34.496 1.00 90.12 885 GLU A C 1
ATOM 7079 O O . GLU A 1 885 ? 41.213 5.232 34.827 1.00 90.12 885 GLU A O 1
ATOM 7084 N N . LYS A 1 886 ? 42.601 5.966 33.214 1.00 89.12 886 LYS A N 1
ATOM 7085 C CA . LYS A 1 886 ? 41.852 5.353 32.105 1.00 89.12 886 LYS A CA 1
ATOM 7086 C C . LYS A 1 886 ? 41.818 3.824 32.205 1.00 89.12 886 LYS A C 1
ATOM 7088 O O . LYS A 1 886 ? 40.749 3.240 32.080 1.00 89.12 886 LYS A O 1
ATOM 7093 N N . VAL A 1 887 ? 42.947 3.172 32.493 1.00 88.75 887 VAL A N 1
ATOM 7094 C CA . VAL A 1 887 ? 43.002 1.703 32.639 1.00 88.75 887 VAL A CA 1
ATOM 7095 C C . VAL A 1 887 ? 42.179 1.216 33.836 1.00 88.75 887 VAL A C 1
ATOM 7097 O O . VAL A 1 887 ? 41.462 0.226 33.716 1.00 88.75 887 VAL A O 1
ATOM 7100 N N . ALA A 1 888 ? 42.213 1.924 34.968 1.00 89.25 888 ALA A N 1
ATOM 7101 C CA . ALA A 1 888 ? 41.382 1.611 36.129 1.00 89.25 888 ALA A CA 1
ATOM 7102 C C . ALA A 1 888 ? 39.875 1.717 35.818 1.00 89.25 888 ALA A C 1
ATOM 7104 O O . ALA A 1 888 ? 39.104 0.859 36.249 1.00 89.25 888 ALA A O 1
ATOM 7105 N N . LEU A 1 889 ? 39.458 2.714 35.027 1.00 88.38 889 LEU A N 1
ATOM 7106 C CA . LEU A 1 889 ? 38.079 2.829 34.542 1.00 88.38 889 LEU A CA 1
ATOM 7107 C C . LEU A 1 889 ? 37.704 1.675 33.597 1.00 88.38 889 LEU A C 1
ATOM 7109 O O . LEU A 1 889 ? 36.647 1.078 33.781 1.00 88.38 889 LEU A O 1
ATOM 7113 N N . CYS A 1 890 ? 38.572 1.290 32.655 1.00 87.44 890 CYS A N 1
ATOM 7114 C CA . CYS A 1 890 ? 38.323 0.132 31.785 1.00 87.44 890 CYS A CA 1
ATOM 7115 C C . CYS A 1 890 ? 38.164 -1.179 32.579 1.00 87.44 890 CYS A C 1
ATOM 7117 O O . CYS A 1 890 ? 37.283 -1.978 32.268 1.00 87.44 890 CYS A O 1
ATOM 7119 N N . ILE A 1 891 ? 38.966 -1.386 33.633 1.00 87.88 891 ILE A N 1
ATOM 7120 C CA . ILE A 1 891 ? 38.850 -2.555 34.523 1.00 87.88 891 ILE A CA 1
ATOM 7121 C C . ILE A 1 891 ? 37.513 -2.541 35.283 1.00 87.88 891 ILE A C 1
ATOM 7123 O O . ILE A 1 891 ? 36.855 -3.577 35.368 1.00 87.88 891 ILE A O 1
ATOM 7127 N N . LEU A 1 892 ? 37.075 -1.384 35.796 1.00 87.38 892 LEU A N 1
ATOM 7128 C CA . LEU A 1 892 ? 35.761 -1.251 36.439 1.00 87.38 892 LEU A CA 1
ATOM 7129 C C . LEU A 1 892 ? 34.612 -1.559 35.469 1.00 87.38 892 LEU A C 1
ATOM 7131 O O . LEU A 1 892 ? 33.711 -2.316 35.823 1.00 87.38 892 LEU A O 1
ATOM 7135 N N . ILE A 1 893 ? 34.658 -1.013 34.250 1.00 87.69 893 ILE A N 1
ATOM 7136 C CA . ILE A 1 893 ? 33.644 -1.251 33.213 1.00 87.69 893 ILE A CA 1
ATOM 7137 C C . ILE A 1 893 ? 33.579 -2.744 32.867 1.00 87.69 893 ILE A C 1
ATOM 7139 O O . ILE A 1 893 ? 32.487 -3.307 32.853 1.00 87.69 893 ILE A O 1
ATOM 7143 N N . PHE A 1 894 ? 34.729 -3.405 32.687 1.00 88.81 894 PHE A N 1
ATOM 7144 C CA . PHE A 1 894 ? 34.796 -4.844 32.419 1.00 88.81 894 PHE A CA 1
ATOM 7145 C C . PHE A 1 894 ? 34.187 -5.688 33.551 1.00 88.81 894 PHE A C 1
ATOM 7147 O O . PHE A 1 894 ? 33.390 -6.590 33.285 1.00 88.81 894 PHE A O 1
ATOM 7154 N N . LEU A 1 895 ? 34.513 -5.386 34.814 1.00 86.19 895 LEU A N 1
ATOM 7155 C CA . LEU A 1 895 ? 33.975 -6.113 35.970 1.00 86.19 895 LEU A CA 1
ATOM 7156 C C . LEU A 1 895 ? 32.459 -5.909 36.128 1.00 86.19 895 LEU A C 1
ATOM 7158 O O . LEU A 1 895 ? 31.745 -6.868 36.421 1.00 86.19 895 LEU A O 1
ATOM 7162 N N . LEU A 1 896 ? 31.956 -4.696 35.882 1.00 85.50 896 LEU A N 1
ATOM 7163 C CA . LEU A 1 896 ? 30.521 -4.399 35.911 1.00 85.50 896 LEU A CA 1
ATOM 7164 C C . LEU A 1 896 ? 29.771 -5.075 34.753 1.00 85.50 896 LEU A C 1
ATOM 7166 O O . LEU A 1 896 ? 28.704 -5.646 34.978 1.00 85.50 896 LEU A O 1
ATOM 7170 N N . SER A 1 897 ? 30.331 -5.093 33.537 1.00 84.00 897 SER A N 1
ATOM 7171 C CA . SER A 1 897 ? 29.722 -5.808 32.407 1.00 84.00 897 SER A CA 1
ATOM 7172 C C . SER A 1 897 ? 29.747 -7.327 32.596 1.00 84.00 897 SER A C 1
ATOM 7174 O O . SER A 1 897 ? 28.763 -7.993 32.287 1.00 84.00 897 SER A O 1
ATOM 7176 N N . ALA A 1 898 ? 30.821 -7.883 33.166 1.00 82.56 898 ALA A N 1
ATOM 7177 C CA . ALA A 1 898 ? 30.893 -9.306 33.495 1.00 82.56 898 ALA A CA 1
ATOM 7178 C C . ALA A 1 898 ? 29.847 -9.690 34.557 1.00 82.56 898 ALA A C 1
ATOM 7180 O O . ALA A 1 898 ? 29.142 -10.684 34.390 1.00 82.56 898 ALA A O 1
ATOM 7181 N N . ALA A 1 899 ? 29.682 -8.870 35.603 1.00 84.25 899 ALA A N 1
ATOM 7182 C CA . ALA A 1 899 ? 28.642 -9.064 36.612 1.00 84.25 899 ALA A CA 1
ATOM 7183 C C . ALA A 1 899 ? 27.223 -8.989 36.015 1.00 84.25 899 ALA A C 1
ATOM 7185 O O . ALA A 1 899 ? 26.385 -9.825 36.345 1.00 84.25 899 ALA A O 1
ATOM 7186 N N . MET A 1 900 ? 26.966 -8.055 35.090 1.00 81.38 900 MET A N 1
ATOM 7187 C CA . MET A 1 900 ? 25.696 -7.966 34.352 1.00 81.38 900 MET A CA 1
ATOM 7188 C C . MET A 1 900 ? 25.409 -9.212 33.502 1.00 81.38 900 MET A C 1
ATOM 7190 O O . MET A 1 900 ? 24.282 -9.700 33.509 1.00 81.38 900 MET A O 1
ATOM 7194 N N . VAL A 1 901 ? 26.405 -9.755 32.793 1.00 81.25 901 VAL A N 1
ATOM 7195 C CA . VAL A 1 901 ? 26.227 -10.977 31.984 1.00 81.25 901 VAL A CA 1
ATOM 7196 C C . VAL A 1 901 ? 25.930 -12.186 32.873 1.00 81.25 901 VAL A C 1
ATOM 7198 O O . VAL A 1 901 ? 24.988 -12.924 32.594 1.00 81.25 901 VAL A O 1
ATOM 7201 N N . VAL A 1 902 ? 26.671 -12.359 33.974 1.00 82.62 902 VAL A N 1
ATOM 7202 C CA . VAL A 1 902 ? 26.395 -13.410 34.971 1.00 82.62 902 VAL A CA 1
ATOM 7203 C C . VAL A 1 902 ? 24.983 -13.250 35.544 1.00 82.62 902 VAL A C 1
ATOM 7205 O O . VAL A 1 902 ? 24.242 -14.227 35.620 1.00 82.62 902 VAL A O 1
ATOM 7208 N N . PHE A 1 903 ? 24.572 -12.026 35.885 1.00 82.06 903 PHE A N 1
ATOM 7209 C CA . PHE A 1 903 ? 23.225 -11.764 36.383 1.00 82.06 903 PHE A CA 1
ATOM 7210 C C . PHE A 1 903 ? 22.144 -12.184 35.373 1.00 82.06 903 PHE A C 1
ATOM 7212 O O . PHE A 1 903 ? 21.267 -12.969 35.722 1.00 82.06 903 PHE A O 1
ATOM 7219 N N . ILE A 1 904 ? 22.231 -11.734 34.116 1.00 80.31 904 ILE A N 1
ATOM 7220 C CA . ILE A 1 904 ? 21.232 -12.042 33.078 1.00 80.31 904 ILE A CA 1
ATOM 7221 C C . ILE A 1 904 ? 21.128 -13.554 32.818 1.00 80.31 904 ILE A C 1
ATOM 7223 O O . ILE A 1 904 ? 20.020 -14.076 32.713 1.00 80.31 904 ILE A O 1
ATOM 7227 N N . VAL A 1 905 ? 22.261 -14.261 32.733 1.00 79.44 905 VAL A N 1
ATOM 7228 C CA . VAL A 1 905 ? 22.289 -15.696 32.394 1.00 79.44 905 VAL A CA 1
ATOM 7229 C C . VAL A 1 905 ? 21.724 -16.575 33.514 1.00 79.44 905 VAL A C 1
ATOM 7231 O O . VAL A 1 905 ? 21.015 -17.536 33.225 1.00 79.44 905 VAL A O 1
ATOM 7234 N N . PHE A 1 906 ? 22.015 -16.267 34.783 1.00 80.62 906 PHE A N 1
ATOM 7235 C CA . PHE A 1 906 ? 21.636 -17.139 35.903 1.00 80.62 906 PHE A CA 1
ATOM 7236 C C . PHE A 1 906 ? 20.339 -16.734 36.619 1.00 80.62 906 PHE A C 1
ATOM 7238 O O . PHE A 1 906 ? 19.674 -17.608 37.169 1.00 80.62 906 PHE A O 1
ATOM 7245 N N . PHE A 1 907 ? 19.941 -15.457 36.617 1.00 82.19 907 PHE A N 1
ATOM 7246 C CA . PHE A 1 907 ? 18.758 -14.998 37.362 1.00 82.19 907 PHE A CA 1
ATOM 7247 C C . PHE A 1 907 ? 17.441 -15.545 36.791 1.00 82.19 907 PHE A C 1
ATOM 7249 O O . PHE A 1 907 ? 16.578 -15.980 37.552 1.00 82.19 907 PHE A O 1
ATOM 7256 N N . GLY A 1 908 ? 17.307 -15.577 35.459 1.00 77.06 908 GLY A N 1
ATOM 7257 C CA . GLY A 1 908 ? 16.100 -16.059 34.777 1.00 77.06 908 GLY A CA 1
ATOM 7258 C C . GLY A 1 908 ? 15.727 -17.497 35.166 1.00 77.06 908 GLY A C 1
ATOM 7259 O O . GLY A 1 908 ? 14.675 -17.689 35.786 1.00 77.06 908 GLY A O 1
ATOM 7260 N N . PRO A 1 909 ? 16.604 -18.486 34.888 1.00 78.69 909 PRO A N 1
ATOM 7261 C CA . PRO A 1 909 ? 16.379 -19.897 35.219 1.00 78.69 909 PRO A CA 1
ATOM 7262 C C . PRO A 1 909 ? 16.294 -20.210 36.721 1.00 78.69 909 PRO A C 1
ATOM 7264 O O . PRO A 1 909 ? 15.771 -21.257 37.092 1.00 78.69 909 PRO A O 1
ATOM 7267 N N . LEU A 1 910 ? 16.820 -19.334 37.588 1.00 82.88 910 LEU A N 1
ATOM 7268 C CA . LEU A 1 910 ? 16.779 -19.508 39.045 1.00 82.88 910 LEU A CA 1
ATOM 7269 C C . LEU A 1 910 ? 15.385 -19.233 39.633 1.00 82.88 910 LEU A C 1
ATOM 7271 O O . LEU A 1 910 ? 15.024 -19.839 40.639 1.00 82.88 910 LEU A O 1
ATOM 7275 N N . ILE A 1 911 ? 14.617 -18.321 39.025 1.00 83.12 911 ILE A N 1
ATOM 7276 C CA . ILE A 1 911 ? 13.266 -17.946 39.482 1.00 83.12 911 ILE A CA 1
ATOM 7277 C C . ILE A 1 911 ? 12.179 -18.622 38.638 1.00 83.12 911 ILE A C 1
ATOM 7279 O O . ILE A 1 911 ? 11.152 -19.020 39.180 1.00 83.12 911 ILE A O 1
ATOM 7283 N N . CYS A 1 912 ? 12.405 -18.780 37.332 1.00 83.12 912 CYS A N 1
ATOM 7284 C CA . CYS A 1 912 ? 11.516 -19.506 36.428 1.00 83.12 912 CYS A CA 1
ATOM 7285 C C . CYS A 1 912 ? 12.270 -20.712 35.838 1.00 83.12 912 CYS A C 1
ATOM 7287 O O . CYS A 1 912 ? 12.996 -20.549 34.852 1.00 83.12 912 CYS A O 1
ATOM 7289 N N . PRO A 1 913 ? 12.168 -21.912 36.441 1.00 82.06 913 PRO A N 1
ATOM 7290 C CA . PRO A 1 913 ? 12.798 -23.109 35.893 1.00 82.06 913 PRO A CA 1
ATOM 7291 C C . PRO A 1 913 ? 12.151 -23.499 34.556 1.00 82.06 913 PRO A C 1
ATOM 7293 O O . PRO A 1 913 ? 10.956 -23.289 34.350 1.00 82.06 913 PRO A O 1
ATOM 7296 N N . HIS A 1 914 ? 12.933 -24.095 33.650 1.00 81.62 914 HIS A N 1
ATOM 7297 C CA . HIS A 1 914 ? 12.424 -24.553 32.354 1.00 81.62 914 HIS A CA 1
ATOM 7298 C C . HIS A 1 914 ? 11.327 -25.616 32.531 1.00 81.62 914 HIS A C 1
ATOM 7300 O O . HIS A 1 914 ? 11.456 -26.509 33.371 1.00 81.62 914 HIS A O 1
ATOM 7306 N N . GLN A 1 915 ? 10.266 -25.530 31.727 1.00 84.50 915 GLN A N 1
ATOM 7307 C CA . GLN A 1 915 ? 9.164 -26.490 31.715 1.00 84.50 915 GLN A CA 1
ATOM 7308 C C . GLN A 1 915 ? 8.893 -26.940 30.282 1.00 84.50 915 GLN A C 1
ATOM 7310 O O . GLN A 1 915 ? 8.518 -26.132 29.434 1.00 84.50 915 GLN A O 1
ATOM 7315 N N . ASP A 1 916 ? 9.053 -28.238 30.032 1.00 89.19 916 ASP A N 1
ATOM 7316 C CA . ASP A 1 916 ? 8.816 -28.864 28.729 1.00 89.19 916 ASP A CA 1
ATOM 7317 C C . ASP A 1 916 ? 7.308 -29.124 28.535 1.00 89.19 916 ASP A C 1
ATOM 7319 O O . ASP A 1 916 ? 6.830 -30.263 28.565 1.00 89.19 916 ASP A O 1
ATOM 7323 N N . VAL A 1 917 ? 6.541 -28.034 28.426 1.00 92.06 917 VAL A N 1
ATOM 7324 C CA . VAL A 1 917 ? 5.077 -28.033 28.288 1.00 92.06 917 VAL A CA 1
ATOM 7325 C C . VAL A 1 917 ? 4.624 -27.296 27.027 1.00 92.06 917 VAL A C 1
ATOM 7327 O O . VAL A 1 917 ? 5.195 -26.273 26.653 1.00 92.06 917 VAL A O 1
ATOM 7330 N N . TYR A 1 918 ? 3.577 -27.818 26.387 1.00 93.81 918 TYR A N 1
ATOM 7331 C CA . TYR A 1 918 ? 2.990 -27.294 25.155 1.00 93.81 918 TYR A CA 1
ATOM 7332 C C . TYR A 1 918 ? 1.499 -27.014 25.355 1.00 93.81 918 TYR A C 1
ATOM 7334 O O . TYR A 1 918 ? 0.733 -27.915 25.691 1.00 93.81 918 TYR A O 1
ATOM 7342 N N . SER A 1 919 ? 1.063 -25.781 25.120 1.00 92.12 919 SER A N 1
ATOM 7343 C CA . SER A 1 919 ? -0.362 -25.447 25.040 1.00 92.12 919 SER A CA 1
ATOM 7344 C C . SER A 1 919 ? -1.011 -26.036 23.778 1.00 92.12 919 SER A C 1
ATOM 7346 O O . SER A 1 919 ? -0.337 -26.436 22.826 1.00 92.12 919 SER A O 1
ATOM 7348 N N . VAL A 1 920 ? -2.346 -26.065 23.741 1.00 88.25 920 VAL A N 1
ATOM 7349 C CA . VAL A 1 920 ? -3.114 -26.599 22.598 1.00 88.25 920 VAL A CA 1
ATOM 7350 C C . VAL A 1 920 ? -2.794 -25.858 21.290 1.00 88.25 920 VAL A C 1
ATOM 7352 O O . VAL A 1 920 ? -2.684 -26.491 20.241 1.00 88.25 920 VAL A O 1
ATOM 7355 N N . SER A 1 921 ? -2.578 -24.541 21.338 1.00 89.19 921 SER A N 1
ATOM 7356 C CA . SER A 1 921 ? -2.201 -23.738 20.167 1.00 89.19 921 SER A CA 1
ATOM 7357 C C . SER A 1 921 ? -0.735 -23.930 19.758 1.00 89.19 921 SER A C 1
ATOM 7359 O O . SER A 1 921 ? -0.446 -23.993 18.562 1.00 89.19 921 SER A O 1
ATOM 7361 N N . GLU A 1 922 ? 0.188 -24.100 20.714 1.00 91.00 922 GLU A N 1
ATOM 7362 C CA . GLU A 1 922 ? 1.580 -24.481 20.419 1.00 91.00 922 GLU A CA 1
ATOM 7363 C C . GLU A 1 922 ? 1.667 -25.861 19.753 1.00 91.00 922 GLU A C 1
ATOM 7365 O O . GLU A 1 922 ? 2.495 -26.041 18.863 1.00 91.00 922 GLU A O 1
ATOM 7370 N N . LEU A 1 923 ? 0.799 -26.812 20.126 1.00 92.25 923 LEU A N 1
ATOM 7371 C CA . LEU A 1 923 ? 0.686 -28.102 19.442 1.00 92.25 923 LEU A CA 1
ATOM 7372 C C . LEU A 1 923 ? 0.099 -27.940 18.031 1.00 92.25 923 LEU A C 1
ATOM 7374 O O . LEU A 1 923 ? 0.675 -28.448 17.077 1.00 92.25 923 LEU A O 1
ATOM 7378 N N . GLN A 1 924 ? -1.004 -27.207 17.858 1.00 91.19 924 GLN A N 1
ATOM 7379 C CA . GLN A 1 924 ? -1.642 -27.025 16.541 1.00 91.19 924 GLN A CA 1
ATOM 7380 C C . GLN A 1 924 ? -0.725 -26.338 15.512 1.00 91.19 924 GLN A C 1
ATOM 7382 O O . GLN A 1 924 ? -0.774 -26.663 14.322 1.00 91.19 924 GLN A O 1
ATOM 7387 N N . ALA A 1 925 ? 0.175 -25.458 15.961 1.00 90.25 925 ALA A N 1
ATOM 7388 C CA . ALA A 1 925 ? 1.229 -24.861 15.135 1.00 90.25 925 ALA A CA 1
ATOM 7389 C C . ALA A 1 925 ? 2.316 -25.863 14.669 1.00 90.25 925 ALA A C 1
ATOM 7391 O O . ALA A 1 925 ? 3.160 -25.517 13.840 1.00 90.25 925 ALA A O 1
ATOM 7392 N N . LYS A 1 926 ? 2.307 -27.102 15.178 1.00 90.19 926 LYS A N 1
ATOM 7393 C CA . LYS A 1 926 ? 3.239 -28.204 14.871 1.00 90.19 926 LYS A CA 1
ATOM 7394 C C . LYS A 1 926 ? 2.590 -29.266 13.982 1.00 90.19 926 LYS A C 1
ATOM 7396 O O . LYS A 1 926 ? 2.641 -30.465 14.253 1.00 90.19 926 LYS A O 1
ATOM 7401 N N . SER A 1 927 ? 1.947 -28.785 12.921 1.00 88.94 927 SER A N 1
ATOM 7402 C CA . SER A 1 927 ? 1.172 -29.560 11.944 1.00 88.94 927 SER A CA 1
ATOM 7403 C C . SER A 1 927 ? 1.841 -29.684 10.564 1.00 88.94 927 SER A C 1
ATOM 7405 O O . SER A 1 927 ? 1.305 -30.348 9.680 1.00 88.94 927 SER A O 1
ATOM 7407 N N . THR A 1 928 ? 3.015 -29.078 10.350 1.00 85.25 928 THR A N 1
ATOM 7408 C CA . THR A 1 928 ? 3.766 -29.177 9.083 1.00 85.25 928 THR A CA 1
ATOM 7409 C C . THR A 1 928 ? 4.714 -30.375 9.074 1.00 85.25 928 THR A C 1
ATOM 7411 O O . THR A 1 928 ? 5.256 -30.748 10.111 1.00 85.25 928 THR A O 1
ATOM 7414 N N . LYS A 1 929 ? 4.958 -30.966 7.893 1.00 77.19 929 LYS A N 1
ATOM 7415 C CA . LYS A 1 929 ? 5.740 -32.210 7.739 1.00 77.19 929 LYS A CA 1
ATOM 7416 C C . LYS A 1 929 ? 7.141 -32.145 8.366 1.00 77.19 929 LYS A C 1
ATOM 7418 O O . LYS A 1 929 ? 7.590 -33.133 8.931 1.00 77.19 929 LYS A O 1
ATOM 7423 N N . ASP A 1 930 ? 7.797 -30.988 8.303 1.00 80.62 930 ASP A N 1
ATOM 7424 C CA . ASP A 1 930 ? 9.158 -30.771 8.821 1.00 80.62 930 ASP A CA 1
ATOM 7425 C C . ASP A 1 930 ? 9.198 -30.378 10.315 1.00 80.62 930 ASP A C 1
ATOM 7427 O O . ASP A 1 930 ? 10.263 -30.086 10.860 1.00 80.62 930 ASP A O 1
ATOM 7431 N N . ASN A 1 931 ? 8.038 -30.293 10.980 1.00 87.56 931 ASN A N 1
ATOM 7432 C CA . ASN A 1 931 ? 7.896 -29.817 12.361 1.00 87.56 931 ASN A CA 1
ATOM 7433 C C . ASN A 1 931 ? 6.631 -30.409 13.019 1.00 87.56 931 ASN A C 1
ATOM 7435 O O . ASN A 1 931 ? 5.830 -29.688 13.618 1.00 87.56 931 ASN A O 1
ATOM 7439 N N . ALA A 1 932 ? 6.425 -31.715 12.833 1.00 92.62 932 ALA A N 1
ATOM 7440 C CA . ALA A 1 932 ? 5.185 -32.419 13.137 1.00 92.62 932 ALA A CA 1
ATOM 7441 C C . ALA A 1 932 ? 5.216 -33.041 14.538 1.00 92.62 932 ALA A C 1
ATOM 7443 O O . ALA A 1 932 ? 5.961 -33.996 14.771 1.00 92.62 932 ALA A O 1
ATOM 7444 N N . TYR A 1 933 ? 4.388 -32.549 15.462 1.00 95.81 933 TYR A N 1
ATOM 7445 C CA . TYR A 1 933 ? 4.236 -33.114 16.812 1.00 95.81 933 TYR A CA 1
ATOM 7446 C C . TYR A 1 933 ? 2.812 -33.655 17.023 1.00 95.81 933 TYR A C 1
ATOM 7448 O O . TYR A 1 933 ? 1.869 -33.191 16.388 1.00 95.81 933 TYR A O 1
ATOM 7456 N N . VAL A 1 934 ? 2.642 -34.612 17.937 1.00 95.00 934 VAL A N 1
ATOM 7457 C CA . VAL A 1 934 ? 1.336 -35.186 18.322 1.00 95.00 934 VAL A CA 1
ATOM 7458 C C . VAL A 1 934 ? 1.232 -35.304 19.841 1.00 95.00 934 VAL A C 1
ATOM 7460 O O . VAL A 1 934 ? 2.243 -35.543 20.502 1.00 95.00 934 VAL A O 1
ATOM 7463 N N . ALA A 1 935 ? 0.028 -35.167 20.397 1.00 94.62 935 ALA A N 1
ATOM 7464 C CA . ALA A 1 935 ? -0.243 -35.486 21.799 1.00 94.62 935 ALA A CA 1
ATOM 7465 C C . ALA A 1 935 ? -0.932 -36.854 21.938 1.00 94.62 935 ALA A C 1
ATOM 7467 O O . ALA A 1 935 ? -1.806 -37.192 21.144 1.00 94.62 935 ALA A O 1
ATOM 7468 N N . ILE A 1 936 ? -0.553 -37.640 22.949 1.00 91.75 936 ILE A N 1
ATOM 7469 C CA . ILE A 1 936 ? -1.224 -38.889 23.343 1.00 91.75 936 ILE A CA 1
ATOM 7470 C C . ILE A 1 936 ? -1.274 -38.918 24.875 1.00 91.75 936 ILE A C 1
ATOM 7472 O O . ILE A 1 936 ? -0.228 -38.900 25.522 1.00 91.75 936 ILE A O 1
ATOM 7476 N N . ARG A 1 937 ? -2.481 -38.923 25.458 1.00 89.19 937 ARG A N 1
ATOM 7477 C CA . ARG A 1 937 ? -2.756 -38.836 26.910 1.00 89.19 937 ARG A CA 1
ATOM 7478 C C . ARG A 1 937 ? -1.860 -37.824 27.632 1.00 89.19 937 ARG A C 1
ATOM 7480 O O . ARG A 1 937 ? -1.181 -38.151 28.598 1.00 89.19 937 ARG A O 1
ATOM 7487 N N . GLY A 1 938 ? -1.816 -36.596 27.118 1.00 90.75 938 GLY A N 1
ATOM 7488 C CA . GLY A 1 938 ? -1.059 -35.504 27.731 1.00 90.75 938 GLY A CA 1
ATOM 7489 C C . GLY A 1 938 ? 0.463 -35.553 27.580 1.00 90.75 938 GLY A C 1
ATOM 7490 O O . GLY A 1 938 ? 1.130 -34.655 28.088 1.00 90.75 938 GLY A O 1
ATOM 7491 N N . GLU A 1 939 ? 1.033 -36.542 26.890 1.00 94.31 939 GLU A N 1
ATOM 7492 C CA . GLU A 1 939 ? 2.450 -36.571 26.508 1.00 94.31 939 GLU A CA 1
ATOM 7493 C C . GLU A 1 939 ? 2.612 -36.185 25.031 1.00 94.31 939 GLU A C 1
ATOM 7495 O O . GLU A 1 939 ? 1.815 -36.595 24.189 1.00 94.31 939 GLU A O 1
ATOM 7500 N N . VAL A 1 940 ? 3.632 -35.381 24.716 1.00 95.94 940 VAL A N 1
ATOM 7501 C CA . VAL A 1 940 ? 3.871 -34.828 23.370 1.00 95.94 940 VAL A CA 1
ATOM 7502 C C . VAL A 1 940 ? 5.068 -35.513 22.717 1.00 95.94 940 VAL A C 1
ATOM 7504 O O . VAL A 1 940 ? 6.145 -35.589 23.316 1.00 95.94 940 VAL A O 1
ATOM 7507 N N . PHE A 1 941 ? 4.892 -35.981 21.481 1.00 95.38 941 PHE A N 1
ATOM 7508 C CA . PHE A 1 941 ? 5.857 -36.791 20.734 1.00 95.38 941 PHE A CA 1
ATOM 7509 C C . PHE A 1 941 ? 6.185 -36.197 19.357 1.00 95.38 941 PHE A C 1
ATOM 7511 O O . PHE A 1 941 ? 5.349 -35.553 18.723 1.00 95.38 941 PHE A O 1
ATOM 7518 N N . ASP A 1 942 ? 7.407 -36.444 18.888 1.00 94.75 942 ASP A N 1
ATOM 7519 C CA . ASP A 1 942 ? 7.943 -35.963 17.611 1.00 94.75 942 ASP A CA 1
ATOM 7520 C C . ASP A 1 942 ? 7.639 -36.930 16.449 1.00 94.75 942 ASP A C 1
ATOM 7522 O O . ASP A 1 942 ? 8.351 -37.921 16.245 1.00 94.75 942 ASP A O 1
ATOM 7526 N N . LEU A 1 943 ? 6.598 -36.637 15.659 1.00 92.88 943 LEU A N 1
ATOM 7527 C CA . LEU A 1 943 ? 6.267 -37.413 14.457 1.00 92.88 943 LEU A CA 1
ATOM 7528 C C . LEU A 1 943 ? 7.321 -37.257 13.356 1.00 92.88 943 LEU A C 1
ATOM 7530 O O . LEU A 1 943 ? 7.575 -38.218 12.636 1.00 92.88 943 LEU A O 1
ATOM 7534 N N . THR A 1 944 ? 7.977 -36.096 13.259 1.00 92.44 944 THR A N 1
ATOM 7535 C CA . THR A 1 944 ? 9.080 -35.831 12.312 1.00 92.44 944 THR A CA 1
ATOM 7536 C C . THR A 1 944 ? 10.195 -36.870 12.432 1.00 92.44 944 THR A C 1
ATOM 7538 O O . THR A 1 944 ? 10.748 -37.317 11.429 1.00 92.44 944 THR A O 1
ATOM 7541 N N . LYS A 1 945 ? 10.523 -37.275 13.668 1.00 90.56 945 LYS A N 1
ATOM 7542 C CA . LYS A 1 945 ? 11.517 -38.325 13.944 1.00 90.56 945 LYS A CA 1
ATOM 7543 C C . LYS A 1 945 ? 10.929 -39.737 13.909 1.00 90.56 945 LYS A C 1
ATOM 7545 O O . LYS A 1 945 ? 11.645 -40.664 13.529 1.00 90.56 945 LYS A O 1
ATOM 7550 N N . PHE A 1 946 ? 9.674 -39.913 14.326 1.00 90.69 946 PHE A N 1
ATOM 7551 C CA . PHE A 1 946 ? 9.028 -41.226 14.401 1.00 90.69 946 PHE A CA 1
ATOM 7552 C C . PHE A 1 946 ? 8.648 -41.788 13.026 1.00 90.69 946 PHE A C 1
ATOM 7554 O O . PHE A 1 946 ? 9.007 -42.927 12.742 1.00 90.69 946 PHE A O 1
ATOM 7561 N N . ALA A 1 947 ? 7.970 -41.017 12.166 1.00 88.31 947 ALA A N 1
ATOM 7562 C CA . ALA A 1 947 ? 7.392 -41.539 10.924 1.00 88.31 947 ALA A CA 1
ATOM 7563 C C . ALA A 1 947 ? 8.431 -42.229 10.009 1.00 88.31 947 ALA A C 1
ATOM 7565 O O . ALA A 1 947 ? 8.215 -43.400 9.702 1.00 88.31 947 ALA A O 1
ATOM 7566 N N . PRO A 1 948 ? 9.613 -41.647 9.706 1.00 85.38 948 PRO A N 1
ATOM 7567 C CA . PRO A 1 948 ? 10.605 -42.306 8.844 1.00 85.38 948 PRO A CA 1
ATOM 7568 C C . PRO A 1 948 ? 11.244 -43.576 9.438 1.00 85.38 948 PRO A C 1
ATOM 7570 O O . PRO A 1 948 ? 11.966 -44.285 8.742 1.00 85.38 948 PRO A O 1
ATOM 7573 N N . HIS A 1 949 ? 11.028 -43.846 10.731 1.00 82.81 949 HIS A N 1
ATOM 7574 C CA . HIS A 1 949 ? 11.631 -44.956 11.479 1.00 82.81 949 HIS A CA 1
ATOM 7575 C C . HIS A 1 949 ? 10.593 -45.927 12.062 1.00 82.81 949 HIS A C 1
ATOM 7577 O O . HIS A 1 949 ? 10.960 -46.828 12.822 1.00 82.81 949 HIS A O 1
ATOM 7583 N N . HIS A 1 950 ? 9.304 -45.749 11.759 1.00 82.00 950 HIS A N 1
ATOM 7584 C CA . HIS A 1 950 ? 8.273 -46.643 12.269 1.00 82.00 950 HIS A CA 1
ATOM 7585 C C . HIS A 1 950 ? 8.381 -48.026 11.602 1.00 82.00 950 HIS A C 1
ATOM 7587 O O . HIS A 1 950 ? 8.779 -48.161 10.447 1.00 82.00 950 HIS A O 1
ATOM 7593 N N . TRP A 1 951 ? 8.021 -49.074 12.344 1.00 70.88 951 TRP A N 1
ATOM 7594 C CA . TRP A 1 951 ? 8.318 -50.475 12.007 1.00 70.88 951 TRP A CA 1
ATOM 7595 C C . TRP A 1 951 ? 7.621 -51.027 10.745 1.00 70.88 951 TRP A C 1
ATOM 7597 O O . TRP A 1 951 ? 7.852 -52.181 10.391 1.00 70.88 951 TRP A O 1
ATOM 7607 N N . ALA A 1 952 ? 6.768 -50.235 10.090 1.00 66.06 952 ALA A N 1
ATOM 7608 C CA . ALA A 1 952 ? 5.898 -50.644 8.989 1.00 66.06 952 ALA A CA 1
ATOM 7609 C C . ALA A 1 952 ? 5.923 -49.663 7.796 1.00 66.06 952 ALA A C 1
ATOM 7611 O O . ALA A 1 952 ? 4.955 -49.607 7.041 1.00 66.06 952 ALA A O 1
ATOM 7612 N N . SER A 1 953 ? 7.010 -48.909 7.598 1.00 62.44 953 SER A N 1
ATOM 7613 C CA . SER A 1 953 ? 7.111 -47.849 6.572 1.00 62.44 953 SER A CA 1
ATOM 7614 C C . SER A 1 953 ? 7.003 -48.311 5.111 1.00 62.44 953 SER A C 1
ATOM 7616 O O . SER A 1 953 ? 6.728 -47.498 4.231 1.00 62.44 953 SER A O 1
ATOM 7618 N N . GLU A 1 954 ? 7.131 -49.612 4.841 1.00 62.78 954 GLU A N 1
ATOM 7619 C CA . GLU A 1 954 ? 6.823 -50.217 3.532 1.00 62.78 954 GLU A CA 1
ATOM 7620 C C . GLU A 1 954 ? 5.316 -50.494 3.321 1.00 62.78 954 GLU A C 1
ATOM 7622 O O . GLU A 1 954 ? 4.893 -50.812 2.211 1.00 62.78 954 GLU A O 1
ATOM 7627 N N . VAL A 1 955 ? 4.498 -50.388 4.378 1.00 68.00 955 VAL A N 1
ATOM 7628 C CA . VAL A 1 955 ? 3.072 -50.773 4.414 1.00 68.00 955 VAL A CA 1
ATOM 7629 C C . VAL A 1 955 ? 2.163 -49.586 4.746 1.00 68.00 955 VAL A C 1
ATOM 7631 O O . VAL A 1 955 ? 1.099 -49.441 4.145 1.00 68.00 955 VAL A O 1
ATOM 7634 N N . ILE A 1 956 ? 2.573 -48.723 5.680 1.00 77.31 956 ILE A N 1
ATOM 7635 C CA . ILE A 1 956 ? 1.884 -47.476 6.030 1.00 77.31 956 ILE A CA 1
ATOM 7636 C C . ILE A 1 956 ? 2.781 -46.318 5.571 1.00 77.31 956 ILE A C 1
ATOM 7638 O O . ILE A 1 956 ? 3.847 -46.119 6.149 1.00 77.31 956 ILE A O 1
ATOM 7642 N N . PRO A 1 957 ? 2.402 -45.544 4.541 1.00 82.19 957 PRO A N 1
ATOM 7643 C CA . PRO A 1 957 ? 3.241 -44.452 4.067 1.00 82.19 957 PRO A CA 1
ATOM 7644 C C . PRO A 1 957 ? 3.175 -43.250 5.025 1.00 82.19 957 PRO A C 1
ATOM 7646 O O . PRO A 1 957 ? 2.107 -42.889 5.526 1.00 82.19 957 PRO A O 1
ATOM 7649 N N . ASP A 1 958 ? 4.324 -42.602 5.253 1.00 83.44 958 ASP A N 1
ATOM 7650 C CA . ASP A 1 958 ? 4.513 -41.550 6.267 1.00 83.44 958 ASP A CA 1
ATOM 7651 C C . ASP A 1 958 ? 3.461 -40.430 6.238 1.00 83.44 958 ASP A C 1
ATOM 7653 O O . ASP A 1 958 ? 3.147 -39.845 7.274 1.00 83.44 958 ASP A O 1
ATOM 7657 N N . ASN A 1 959 ? 2.910 -40.103 5.063 1.00 84.12 959 ASN A N 1
ATOM 7658 C CA . ASN A 1 959 ? 1.901 -39.054 4.919 1.00 84.12 959 ASN A CA 1
ATOM 7659 C C . ASN A 1 959 ? 0.640 -39.325 5.754 1.00 84.12 959 ASN A C 1
ATOM 7661 O O . ASN A 1 959 ? 0.072 -38.368 6.265 1.00 84.12 959 ASN A O 1
ATOM 7665 N N . VAL A 1 960 ? 0.258 -40.593 5.949 1.00 84.69 960 VAL A N 1
ATOM 7666 C CA . VAL A 1 960 ? -0.878 -40.982 6.804 1.00 84.69 960 VAL A CA 1
ATOM 7667 C C . VAL A 1 960 ? -0.562 -40.725 8.281 1.00 84.69 960 VAL A C 1
ATOM 7669 O O . VAL A 1 960 ? -1.414 -40.252 9.026 1.00 84.69 960 VAL A O 1
ATOM 7672 N N . ILE A 1 961 ? 0.684 -40.953 8.711 1.00 87.25 961 ILE A N 1
ATOM 7673 C CA . ILE A 1 961 ? 1.126 -40.637 10.079 1.00 87.25 961 ILE A CA 1
ATOM 7674 C C . ILE A 1 961 ? 1.140 -39.117 10.294 1.00 87.25 961 ILE A C 1
ATOM 7676 O O . ILE A 1 961 ? 0.709 -38.632 11.341 1.00 87.25 961 ILE A O 1
ATOM 7680 N N . PHE A 1 962 ? 1.560 -38.344 9.290 1.00 91.12 962 PHE A N 1
ATOM 7681 C CA . PHE A 1 962 ? 1.530 -36.881 9.351 1.00 91.12 962 PHE A CA 1
ATOM 7682 C C . PHE A 1 962 ? 0.110 -36.280 9.372 1.00 91.12 962 PHE A C 1
ATOM 7684 O O . PHE A 1 962 ? -0.028 -35.128 9.780 1.00 91.12 962 PHE A O 1
ATOM 7691 N N . GLU A 1 963 ? -0.959 -37.027 9.060 1.00 89.19 963 GLU A N 1
ATOM 7692 C CA . GLU A 1 963 ? -2.338 -36.547 9.278 1.00 89.19 963 GLU A CA 1
ATOM 7693 C C . GLU A 1 963 ? -2.661 -36.314 10.766 1.00 89.19 963 GLU A C 1
ATOM 7695 O O . GLU A 1 963 ? -3.587 -35.561 11.079 1.00 89.19 963 GLU A O 1
ATOM 7700 N N . TYR A 1 964 ? -1.892 -36.900 11.689 1.00 89.81 964 TYR A N 1
ATOM 7701 C CA . TYR A 1 964 ? -2.019 -36.700 13.138 1.00 89.81 964 TYR A CA 1
ATOM 7702 C C . TYR A 1 964 ? -1.213 -35.504 13.673 1.00 89.81 964 TYR A C 1
ATOM 7704 O O . TYR A 1 964 ? -1.306 -35.182 14.859 1.00 89.81 964 TYR A O 1
ATOM 7712 N N . ALA A 1 965 ? -0.444 -34.819 12.822 1.00 93.06 965 ALA A N 1
ATOM 7713 C CA . ALA A 1 965 ? 0.365 -33.677 13.230 1.00 93.06 965 ALA A CA 1
ATOM 7714 C C . ALA A 1 965 ? -0.507 -32.505 13.726 1.00 93.06 965 ALA A C 1
ATOM 7716 O O . ALA A 1 965 ? -1.499 -32.121 13.103 1.00 93.06 965 ALA A O 1
ATOM 7717 N N . GLY A 1 966 ? -0.131 -31.937 14.869 1.00 92.06 966 GLY A N 1
ATOM 7718 C CA . GLY A 1 966 ? -0.843 -30.864 15.559 1.00 92.06 966 GLY A CA 1
ATOM 7719 C C . GLY A 1 966 ? -2.145 -31.272 16.261 1.00 92.06 966 GLY A C 1
ATOM 7720 O O . GLY A 1 966 ? -2.917 -30.395 16.650 1.00 92.06 966 GLY A O 1
ATOM 7721 N N . LYS A 1 967 ? -2.410 -32.577 16.424 1.00 91.38 967 LYS A N 1
ATOM 7722 C CA . LYS A 1 967 ? -3.638 -33.116 17.034 1.00 91.38 967 LYS A CA 1
ATOM 7723 C C . LYS A 1 967 ? -3.357 -33.897 18.323 1.00 91.38 967 LYS A C 1
ATOM 7725 O O . LYS A 1 967 ? -2.236 -34.338 18.579 1.00 91.38 967 LYS A O 1
ATOM 7730 N N . ASP A 1 968 ? -4.410 -34.098 19.111 1.00 88.75 968 ASP A N 1
ATOM 7731 C CA . ASP A 1 968 ? -4.447 -35.105 20.174 1.00 88.75 968 ASP A CA 1
ATOM 7732 C C . ASP A 1 968 ? -4.972 -36.426 19.588 1.00 88.75 968 ASP A C 1
ATOM 7734 O O . ASP A 1 968 ? -6.110 -36.508 19.122 1.00 88.75 968 ASP A O 1
ATOM 7738 N N . ALA A 1 969 ? -4.119 -37.448 19.585 1.00 89.31 969 ALA A N 1
ATOM 7739 C CA . ALA A 1 969 ? -4.397 -38.789 19.088 1.00 89.31 969 ALA A CA 1
ATOM 7740 C C . ALA A 1 969 ? -4.760 -39.775 20.217 1.00 89.31 969 ALA A C 1
ATOM 7742 O O . ALA A 1 969 ? -4.739 -40.982 20.005 1.00 89.31 969 ALA A O 1
ATOM 7743 N N . THR A 1 970 ? -5.133 -39.313 21.417 1.00 86.94 970 THR A N 1
ATOM 7744 C CA . THR A 1 970 ? -5.558 -40.180 22.537 1.00 86.94 970 THR A CA 1
ATOM 7745 C C . THR A 1 970 ? -6.636 -41.193 22.136 1.00 86.94 970 THR A C 1
ATOM 7747 O O . THR A 1 970 ? -6.576 -42.352 22.547 1.00 86.94 970 THR A O 1
ATOM 7750 N N . ASN A 1 971 ? -7.591 -40.785 21.296 1.00 81.62 971 ASN A N 1
ATOM 7751 C CA . ASN A 1 971 ? -8.691 -41.641 20.840 1.00 81.62 971 ASN A CA 1
ATOM 7752 C C . ASN A 1 971 ? -8.258 -42.718 19.823 1.00 81.62 971 ASN A C 1
ATOM 7754 O O . ASN A 1 971 ? -9.010 -43.663 19.599 1.00 81.62 971 ASN A O 1
ATOM 7758 N N . LEU A 1 972 ? -7.053 -42.611 19.247 1.00 86.06 972 LEU A N 1
ATOM 7759 C CA . LEU A 1 972 ? -6.446 -43.648 18.404 1.00 86.06 972 LEU A CA 1
ATOM 7760 C C . LEU A 1 972 ? -6.005 -44.870 19.233 1.00 86.06 972 LEU A C 1
ATOM 7762 O O . LEU A 1 972 ? -5.846 -45.953 18.679 1.00 86.06 972 LEU A O 1
ATOM 7766 N N . PHE A 1 973 ? -5.843 -44.714 20.556 1.00 87.31 973 PHE A N 1
ATOM 7767 C CA . PHE A 1 973 ? -5.316 -45.740 21.459 1.00 87.31 973 PHE A CA 1
ATOM 7768 C C . PHE A 1 973 ? -6.297 -46.085 22.602 1.00 87.31 973 PHE A C 1
ATOM 7770 O O . PHE A 1 973 ? -6.191 -45.554 23.723 1.00 87.31 973 PHE A O 1
ATOM 7777 N N . PRO A 1 974 ? -7.252 -47.003 22.348 1.00 85.50 974 PRO A N 1
ATOM 7778 C CA . PRO A 1 974 ? -8.010 -47.678 23.397 1.00 85.50 974 PRO A CA 1
ATOM 7779 C C . PRO A 1 974 ? -7.080 -48.408 24.375 1.00 85.50 974 PRO A C 1
ATOM 7781 O O . PRO A 1 974 ? -6.005 -48.871 24.002 1.00 85.50 974 PRO A O 1
ATOM 7784 N N . VAL A 1 975 ? -7.486 -48.517 25.644 1.00 87.62 975 VAL A N 1
ATOM 7785 C CA . VAL A 1 975 ? -6.664 -49.138 26.697 1.00 87.62 975 VAL A CA 1
ATOM 7786 C C . VAL A 1 975 ? -7.449 -50.153 27.518 1.00 87.62 975 VAL A C 1
ATOM 7788 O O . VAL A 1 975 ? -8.627 -49.950 27.819 1.00 87.62 975 VAL A O 1
ATOM 7791 N N . GLN A 1 976 ? -6.780 -51.236 27.909 1.00 89.88 976 GLN A N 1
ATOM 7792 C CA . GLN A 1 976 ? -7.316 -52.225 28.836 1.00 89.88 976 GLN A CA 1
ATOM 7793 C C . GLN A 1 976 ? -7.183 -51.702 30.276 1.00 89.88 976 GLN A C 1
ATOM 7795 O O . GLN A 1 976 ? -6.079 -51.428 30.745 1.00 89.88 976 GLN A O 1
ATOM 7800 N N . VAL A 1 977 ? -8.303 -51.561 30.994 1.00 90.25 977 VAL A N 1
ATOM 7801 C CA . VAL A 1 977 ? -8.321 -50.971 32.349 1.00 90.25 977 VAL A CA 1
ATOM 7802 C C . VAL A 1 977 ? -7.520 -51.828 33.335 1.00 90.25 977 VAL A C 1
ATOM 7804 O O . VAL A 1 977 ? -6.701 -51.296 34.082 1.00 90.25 977 VAL A O 1
ATOM 7807 N N . SER A 1 978 ? -7.695 -53.153 33.280 1.00 90.00 978 SER A N 1
ATOM 7808 C CA . SER A 1 978 ? -7.024 -54.125 34.157 1.00 90.00 978 SER A CA 1
ATOM 7809 C C . SER A 1 978 ? -5.503 -54.222 33.975 1.00 90.00 978 SER A C 1
ATOM 7811 O O . SER A 1 978 ? -4.827 -54.712 34.873 1.00 90.00 978 SER A O 1
ATOM 7813 N N . ALA A 1 979 ? -4.957 -53.725 32.860 1.00 89.62 979 ALA A N 1
ATOM 7814 C CA . ALA A 1 979 ? -3.515 -53.673 32.596 1.00 89.62 979 ALA A CA 1
ATOM 7815 C C . ALA A 1 979 ? -2.843 -52.392 33.129 1.00 89.62 979 ALA A C 1
ATOM 7817 O O . ALA A 1 979 ? -1.623 -52.320 33.252 1.00 89.62 979 ALA A O 1
ATOM 7818 N N . LEU A 1 980 ? -3.631 -51.353 33.424 1.00 89.94 980 LEU A N 1
ATOM 7819 C CA . LEU A 1 980 ? -3.131 -50.016 33.759 1.00 89.94 980 LEU A CA 1
ATOM 7820 C C . LEU A 1 980 ? -3.532 -49.534 35.160 1.00 89.94 980 LEU A C 1
ATOM 7822 O O . LEU A 1 980 ? -3.049 -48.485 35.591 1.00 89.94 980 LEU A O 1
ATOM 7826 N N . CYS A 1 981 ? -4.409 -50.247 35.865 1.00 91.94 981 CYS A N 1
ATOM 7827 C CA . CYS A 1 981 ? -4.985 -49.809 37.131 1.00 91.94 981 CYS A CA 1
ATOM 7828 C C . CYS A 1 981 ? -5.300 -51.003 38.047 1.00 91.94 981 CYS A C 1
ATOM 7830 O O . CYS A 1 981 ? -5.983 -51.944 37.652 1.00 91.94 981 CYS A O 1
ATOM 7832 N N . ASP A 1 982 ? -4.848 -50.930 39.301 1.00 89.06 982 ASP A N 1
ATOM 7833 C CA . ASP A 1 982 ? -5.065 -51.973 40.318 1.00 89.06 982 ASP A CA 1
ATOM 7834 C C . ASP A 1 982 ? -6.419 -51.831 41.052 1.00 89.06 982 ASP A C 1
ATOM 7836 O O . ASP A 1 982 ? -6.815 -52.685 41.849 1.00 89.06 982 ASP A O 1
ATOM 7840 N N . GLY A 1 983 ? -7.126 -50.720 40.828 1.00 89.56 983 GLY A N 1
ATOM 7841 C CA . GLY A 1 983 ? -8.424 -50.417 41.430 1.00 89.56 983 GLY A CA 1
ATOM 7842 C C . GLY A 1 983 ? -8.400 -50.290 42.959 1.00 89.56 983 GLY A C 1
ATOM 7843 O O . GLY A 1 983 ? -7.405 -49.889 43.571 1.00 89.56 983 GLY A O 1
ATOM 7844 N N . ILE A 1 984 ? -9.531 -50.601 43.597 1.00 90.19 984 ILE A N 1
ATOM 7845 C CA . ILE A 1 984 ? -9.688 -50.534 45.060 1.00 90.19 984 ILE A CA 1
ATOM 7846 C C . ILE A 1 984 ? -9.051 -51.769 45.724 1.00 90.19 984 ILE A C 1
ATOM 7848 O O . ILE A 1 984 ? -8.256 -51.658 46.662 1.00 90.19 984 ILE A O 1
ATOM 7852 N N . THR A 1 985 ? -9.364 -52.957 45.205 1.00 85.12 985 THR A N 1
ATOM 7853 C CA . THR A 1 985 ? -9.034 -54.273 45.784 1.00 85.12 985 THR A CA 1
ATOM 7854 C C . THR A 1 985 ? -7.652 -54.813 45.408 1.00 85.12 985 THR A C 1
ATOM 7856 O O . THR A 1 985 ? -7.226 -55.813 45.981 1.00 85.12 985 THR A O 1
ATOM 7859 N N . GLY A 1 986 ? -6.942 -54.180 44.469 1.00 84.44 986 GLY A N 1
ATOM 7860 C CA . GLY A 1 986 ? -5.644 -54.647 43.968 1.00 84.44 986 GLY A CA 1
ATOM 7861 C C . GLY A 1 986 ? -5.709 -55.505 42.702 1.00 84.44 986 GLY A C 1
ATOM 7862 O O . GLY A 1 986 ? -4.663 -55.956 42.243 1.00 84.44 986 GLY A O 1
ATOM 7863 N N . ARG A 1 987 ? -6.907 -55.744 42.145 1.00 85.06 987 ARG A N 1
ATOM 7864 C CA . ARG A 1 987 ? -7.136 -56.316 40.806 1.00 85.06 987 ARG A CA 1
ATOM 7865 C C . ARG A 1 987 ? -8.447 -55.788 40.229 1.00 85.06 987 ARG A C 1
ATOM 7867 O O . ARG A 1 987 ? -9.433 -55.683 40.955 1.00 85.06 987 ARG A O 1
ATOM 7874 N N . ILE A 1 988 ? -8.478 -55.553 38.920 1.00 89.19 988 ILE A N 1
ATOM 7875 C CA . ILE A 1 988 ? -9.694 -55.224 38.164 1.00 89.19 988 ILE A CA 1
ATOM 7876 C C . ILE A 1 988 ? -10.016 -56.394 37.218 1.00 89.19 988 ILE A C 1
ATOM 7878 O O . ILE A 1 988 ? -9.106 -56.850 36.525 1.00 89.19 988 ILE A O 1
ATOM 7882 N N . PRO A 1 989 ? -11.267 -56.892 37.179 1.00 89.12 989 PRO A N 1
ATOM 7883 C CA . PRO A 1 989 ? -11.719 -57.864 36.181 1.00 89.12 989 PRO A CA 1
ATOM 7884 C C . PRO A 1 989 ? -11.518 -57.380 34.737 1.00 89.12 989 PRO A C 1
ATOM 7886 O O . PRO A 1 989 ? -11.700 -56.199 34.435 1.00 89.12 989 PRO A O 1
ATOM 7889 N N . GLU A 1 990 ? -11.145 -58.290 33.839 1.00 89.38 990 GLU A N 1
ATOM 7890 C CA . GLU A 1 990 ? -10.763 -57.958 32.458 1.00 89.38 990 GLU A CA 1
ATOM 7891 C C . GLU A 1 990 ? -11.958 -57.482 31.615 1.00 89.38 990 GLU A C 1
ATOM 7893 O O . GLU A 1 990 ? -11.785 -56.736 30.651 1.00 89.38 990 GLU A O 1
ATOM 7898 N N . GLU A 1 991 ? -13.179 -57.831 32.028 1.00 89.31 991 GLU A N 1
ATOM 7899 C CA . GLU A 1 991 ? -14.428 -57.414 31.396 1.00 89.31 991 GLU A CA 1
ATOM 7900 C C . GLU A 1 991 ? -14.743 -55.919 31.576 1.00 89.31 991 GLU A C 1
ATOM 7902 O O . GLU A 1 991 ? -15.612 -55.390 30.881 1.00 89.31 991 GLU A O 1
ATOM 7907 N N . ILE A 1 992 ? -14.086 -55.223 32.511 1.00 89.00 992 ILE A N 1
ATOM 7908 C CA . ILE A 1 992 ? -14.358 -53.807 32.790 1.00 89.00 992 ILE A CA 1
ATOM 7909 C C . ILE A 1 992 ? -13.614 -52.929 31.786 1.00 89.00 992 ILE A C 1
ATOM 7911 O O . ILE A 1 992 ? -12.396 -52.756 31.863 1.00 89.00 992 ILE A O 1
ATOM 7915 N N . VAL A 1 993 ? -14.365 -52.295 30.884 1.00 86.69 993 VAL A N 1
ATOM 7916 C CA . VAL A 1 993 ? -13.839 -51.277 29.969 1.00 86.69 993 VAL A CA 1
ATOM 7917 C C . VAL A 1 993 ? -14.287 -49.874 30.371 1.00 86.69 993 VAL A C 1
ATOM 7919 O O . VAL A 1 993 ? -15.432 -49.651 30.772 1.00 86.69 993 VAL A O 1
ATOM 7922 N N . LEU A 1 994 ? -13.373 -48.914 30.222 1.00 84.56 994 LEU A N 1
ATOM 7923 C CA . LEU A 1 994 ? -13.679 -47.487 30.199 1.00 84.56 994 LEU A CA 1
ATOM 7924 C C . LEU A 1 994 ? -13.877 -47.102 28.722 1.00 84.56 994 LEU A C 1
ATOM 7926 O O . LEU A 1 994 ? -12.906 -46.987 27.975 1.00 84.56 994 LEU A O 1
ATOM 7930 N N . ASP A 1 995 ? -15.130 -47.008 28.280 1.00 68.19 995 ASP A N 1
ATOM 7931 C CA . ASP A 1 995 ? -15.526 -46.874 26.873 1.00 68.19 995 ASP A CA 1
ATOM 7932 C C . ASP A 1 995 ? -16.652 -45.838 26.732 1.00 68.19 995 ASP A C 1
ATOM 7934 O O . ASP A 1 995 ? -17.648 -45.886 27.455 1.00 68.19 995 ASP A O 1
ATOM 7938 N N . PHE A 1 996 ? -16.481 -44.884 25.814 1.00 60.16 996 PHE A N 1
ATOM 7939 C CA . PHE A 1 996 ? -17.336 -43.692 25.698 1.00 60.16 996 PHE A CA 1
ATOM 7940 C C . PHE A 1 996 ? -18.433 -43.807 24.616 1.00 60.16 996 PHE A C 1
ATOM 7942 O O . PHE A 1 996 ? -19.239 -42.893 24.485 1.00 60.16 996 PHE A O 1
ATOM 7949 N N . GLN A 1 997 ? -18.516 -44.952 23.913 1.00 54.78 997 GLN A N 1
ATOM 7950 C CA . GLN A 1 997 ? -19.457 -45.249 22.812 1.00 54.78 997 GLN A CA 1
ATOM 7951 C C . GLN A 1 997 ? -19.307 -44.339 21.563 1.00 54.78 997 GLN A C 1
ATOM 7953 O O . GLN A 1 997 ? -18.701 -43.280 21.613 1.00 54.78 997 GLN A O 1
ATOM 7958 N N . THR A 1 998 ? -19.797 -44.681 20.362 1.00 47.69 998 THR A N 1
ATOM 7959 C CA . THR A 1 998 ? -20.214 -46.011 19.836 1.00 47.69 998 THR A CA 1
ATOM 7960 C C . THR A 1 998 ? -19.682 -46.293 18.422 1.00 47.69 998 THR A C 1
ATOM 7962 O O . THR A 1 998 ? -19.754 -47.430 17.969 1.00 47.69 998 THR A O 1
ATOM 7965 N N . ASN A 1 999 ? -19.134 -45.286 17.736 1.00 47.62 999 ASN A N 1
ATOM 7966 C CA . ASN A 1 999 ? -18.391 -45.413 16.484 1.00 47.62 999 ASN A CA 1
ATOM 7967 C C . ASN A 1 999 ? -16.992 -44.849 16.723 1.00 47.62 999 ASN A C 1
ATOM 7969 O O . ASN A 1 999 ? -16.869 -43.756 17.277 1.00 47.62 999 ASN A O 1
ATOM 7973 N N . LEU A 1 1000 ? -15.949 -45.547 16.274 1.00 53.62 1000 LEU A N 1
ATOM 7974 C CA . LEU A 1 1000 ? -14.620 -44.947 16.215 1.00 53.62 1000 LEU A CA 1
ATOM 7975 C C . LEU A 1 1000 ? -14.625 -43.953 15.045 1.00 53.62 1000 LEU A C 1
ATOM 7977 O O . LEU A 1 1000 ? -14.696 -44.352 13.882 1.00 53.62 1000 LEU A O 1
ATOM 7981 N N . THR A 1 1001 ? -14.628 -42.654 15.354 1.00 55.31 1001 THR A N 1
ATOM 7982 C CA . THR A 1 1001 ? -14.586 -41.580 14.343 1.00 55.31 1001 THR A CA 1
ATOM 7983 C C . THR A 1 1001 ? -13.280 -41.609 13.551 1.00 55.31 1001 THR A C 1
ATOM 7985 O O . THR A 1 1001 ? -13.266 -41.279 12.365 1.00 55.31 1001 THR A O 1
ATOM 7988 N N . ASP A 1 1002 ? -12.207 -42.088 14.182 1.00 68.81 1002 ASP A N 1
ATOM 7989 C CA . ASP A 1 1002 ? -10.997 -42.539 13.511 1.00 68.81 1002 ASP A CA 1
ATOM 7990 C C . ASP A 1 1002 ? -11.104 -44.024 13.125 1.00 68.81 1002 ASP A C 1
ATOM 7992 O O . ASP A 1 1002 ? -11.223 -44.907 13.977 1.00 68.81 1002 ASP A O 1
ATOM 7996 N N . LYS A 1 1003 ? -11.012 -44.304 11.822 1.00 73.81 1003 LYS A N 1
ATOM 7997 C CA . LYS A 1 1003 ? -11.069 -45.663 11.261 1.00 73.81 1003 LYS A CA 1
ATOM 7998 C C . LYS A 1 1003 ? -9.841 -46.508 11.619 1.00 73.81 1003 LYS A C 1
ATOM 8000 O O . LYS A 1 1003 ? -9.932 -47.733 11.606 1.00 73.81 1003 LYS A O 1
ATOM 8005 N N . ASN A 1 1004 ? -8.710 -45.875 11.928 1.00 80.31 1004 ASN A N 1
ATOM 8006 C CA . ASN A 1 1004 ? -7.437 -46.545 12.184 1.00 80.31 1004 ASN A CA 1
ATOM 8007 C C . ASN A 1 1004 ? -7.337 -47.091 13.616 1.00 80.31 1004 ASN A C 1
ATOM 8009 O O . ASN A 1 1004 ? -6.564 -48.012 13.864 1.00 80.31 1004 ASN A O 1
ATOM 8013 N N . ALA A 1 1005 ? -8.157 -46.596 14.549 1.00 78.50 1005 ALA A N 1
ATOM 8014 C CA . ALA A 1 1005 ? -8.163 -47.044 15.945 1.00 78.50 1005 ALA A CA 1
ATOM 8015 C C . ALA A 1 1005 ? -8.501 -48.544 16.108 1.00 78.50 1005 ALA A C 1
ATOM 8017 O O . ALA A 1 1005 ? -8.105 -49.165 17.093 1.00 78.50 1005 ALA A O 1
ATOM 8018 N N . ALA A 1 1006 ? -9.146 -49.160 15.109 1.00 78.69 1006 ALA A N 1
ATOM 8019 C CA . ALA A 1 1006 ? -9.358 -50.608 15.047 1.00 78.69 1006 ALA A CA 1
ATOM 8020 C C . ALA A 1 1006 ? -8.049 -51.428 14.970 1.00 78.69 1006 ALA A C 1
ATOM 8022 O O . ALA A 1 1006 ? -8.043 -52.587 15.372 1.00 78.69 1006 ALA A O 1
ATOM 8023 N N . TYR A 1 1007 ? -6.934 -50.845 14.510 1.00 81.62 1007 TYR A N 1
ATOM 8024 C CA . TYR A 1 1007 ? -5.610 -51.491 14.491 1.00 81.62 1007 TYR A CA 1
ATOM 8025 C C . TYR A 1 1007 ? -4.849 -51.378 15.827 1.00 81.62 1007 TYR A C 1
ATOM 8027 O O . TYR A 1 1007 ? -3.704 -51.824 15.934 1.00 81.62 1007 TYR A O 1
ATOM 8035 N N . HIS A 1 1008 ? -5.465 -50.759 16.839 1.00 85.50 1008 HIS A N 1
ATOM 8036 C CA . HIS A 1 1008 ? -4.869 -50.483 18.149 1.00 85.50 1008 HIS A CA 1
ATOM 8037 C C . HIS A 1 1008 ? -5.747 -50.938 19.328 1.00 85.50 1008 HIS A C 1
ATOM 8039 O O . HIS A 1 1008 ? -5.345 -50.797 20.484 1.00 85.50 1008 HIS A O 1
ATOM 8045 N N . ASP A 1 1009 ? -6.934 -51.494 19.060 1.00 86.25 1009 ASP A N 1
ATOM 8046 C CA . ASP A 1 1009 ? -7.839 -52.012 20.084 1.00 86.25 1009 ASP A CA 1
ATOM 8047 C C . ASP A 1 1009 ? -7.556 -53.495 20.375 1.00 86.25 1009 ASP A C 1
ATOM 8049 O O . ASP A 1 1009 ? -8.113 -54.385 19.741 1.00 86.25 1009 ASP A O 1
ATOM 8053 N N . PHE A 1 1010 ? -6.685 -53.749 21.354 1.00 88.94 1010 PHE A N 1
ATOM 8054 C CA . PHE A 1 1010 ? -6.347 -55.097 21.837 1.00 88.94 1010 PHE A CA 1
ATOM 8055 C C . PHE A 1 1010 ? -7.012 -55.420 23.192 1.00 88.94 1010 PHE A C 1
ATOM 8057 O O . PHE A 1 1010 ? -6.455 -56.155 24.013 1.00 88.94 1010 PHE A O 1
ATOM 8064 N N . ARG A 1 1011 ? -8.177 -54.814 23.479 1.00 88.94 1011 ARG A N 1
ATOM 8065 C CA . ARG A 1 1011 ? -8.925 -54.992 24.741 1.00 88.94 1011 ARG A CA 1
ATOM 8066 C C . ARG A 1 1011 ? -9.572 -56.378 24.838 1.00 88.94 1011 ARG A C 1
ATOM 8068 O O . ARG A 1 1011 ? -9.802 -57.037 23.826 1.00 88.94 1011 ARG A O 1
ATOM 8075 N N . PHE A 1 1012 ? -9.914 -56.799 26.057 1.00 87.94 1012 PHE A N 1
ATOM 8076 C CA . PHE A 1 1012 ? -10.359 -58.166 26.392 1.00 87.94 1012 PHE A CA 1
ATOM 8077 C C . PHE A 1 1012 ? -11.506 -58.731 25.536 1.00 87.94 1012 PHE A C 1
ATOM 8079 O O . PHE A 1 1012 ? -11.566 -59.932 25.306 1.00 87.94 1012 PHE A O 1
ATOM 8086 N N . PHE A 1 1013 ? -12.416 -57.886 25.047 1.00 85.31 1013 PHE A N 1
ATOM 8087 C CA . PHE A 1 1013 ? -13.570 -58.314 24.244 1.00 85.31 1013 PHE A CA 1
ATOM 8088 C C . PHE A 1 1013 ? -13.270 -58.500 22.744 1.00 85.31 1013 PHE A C 1
ATOM 8090 O O . PHE A 1 1013 ? -14.170 -58.858 21.986 1.00 85.31 1013 PHE A O 1
ATOM 8097 N N . THR A 1 1014 ? -12.044 -58.216 22.300 1.00 85.56 1014 THR A N 1
ATOM 8098 C CA . THR A 1 1014 ? -11.624 -58.329 20.896 1.00 85.56 1014 THR A CA 1
ATOM 8099 C C . THR A 1 1014 ? -11.055 -59.717 20.587 1.00 85.56 1014 THR A C 1
ATOM 8101 O O . THR A 1 1014 ? -10.686 -60.472 21.484 1.00 85.56 1014 THR A O 1
ATOM 8104 N N . ASN A 1 1015 ? -10.940 -60.056 19.299 1.00 82.56 1015 ASN A N 1
ATOM 8105 C CA . ASN A 1 1015 ? -10.376 -61.338 18.854 1.00 82.56 1015 ASN A CA 1
ATOM 8106 C C . ASN A 1 1015 ? -8.833 -61.421 18.961 1.00 82.56 1015 ASN A C 1
ATOM 8108 O O . ASN A 1 1015 ? -8.255 -62.427 18.555 1.00 82.56 1015 ASN A O 1
ATOM 8112 N N . ASP A 1 1016 ? -8.164 -60.389 19.491 1.00 85.31 1016 ASP A N 1
ATOM 8113 C CA . ASP A 1 1016 ? -6.705 -60.314 19.649 1.00 85.31 1016 ASP A CA 1
ATOM 8114 C C . ASP A 1 1016 ? -6.352 -59.607 20.975 1.00 85.31 1016 ASP A C 1
ATOM 8116 O O . ASP A 1 1016 ? -6.006 -58.427 21.016 1.00 85.31 1016 ASP A O 1
ATOM 8120 N N . TYR A 1 1017 ? -6.513 -60.313 22.098 1.00 90.56 1017 TYR A N 1
ATOM 8121 C CA . TYR A 1 1017 ? -6.295 -59.741 23.430 1.00 90.56 1017 TYR A CA 1
ATOM 8122 C C . TYR A 1 1017 ? -4.800 -59.585 23.754 1.00 90.56 1017 TYR A C 1
ATOM 8124 O O . TYR A 1 1017 ? -4.070 -60.573 23.857 1.00 90.56 1017 TYR A O 1
ATOM 8132 N N . ARG A 1 1018 ? -4.345 -58.340 23.964 1.00 91.19 1018 ARG A N 1
ATOM 8133 C CA . ARG A 1 1018 ? -2.952 -58.002 24.321 1.00 91.19 1018 ARG A CA 1
ATOM 8134 C C . ARG A 1 1018 ? -2.920 -56.896 25.392 1.00 91.19 1018 ARG A C 1
ATOM 8136 O O . ARG A 1 1018 ? -2.727 -55.728 25.047 1.00 91.19 1018 ARG A O 1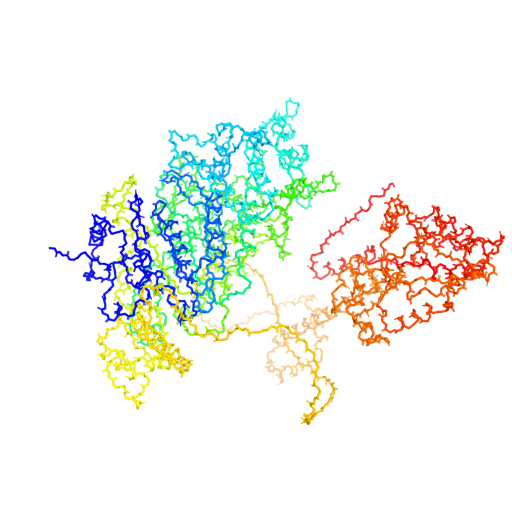
ATOM 8143 N N . PRO A 1 1019 ? -3.109 -57.225 26.685 1.00 85.69 1019 PRO A N 1
ATOM 8144 C CA . PRO A 1 1019 ? -3.314 -56.227 27.742 1.00 85.69 1019 PRO A CA 1
ATOM 8145 C C . PRO A 1 1019 ? -2.182 -55.193 27.846 1.00 85.69 1019 PRO A C 1
ATOM 8147 O O . PRO A 1 1019 ? -2.447 -53.994 27.933 1.00 85.69 1019 PRO A O 1
ATOM 8150 N N . ASP A 1 1020 ? -0.929 -55.644 27.776 1.00 86.88 1020 ASP A N 1
ATOM 8151 C CA . ASP A 1 1020 ? 0.251 -54.799 27.988 1.00 86.88 1020 ASP A CA 1
ATOM 8152 C C . ASP A 1 1020 ? 0.675 -53.981 26.753 1.00 86.88 1020 ASP A C 1
ATOM 8154 O O . ASP A 1 1020 ? 1.517 -53.090 26.871 1.00 86.88 1020 ASP A O 1
ATOM 8158 N N . TRP A 1 1021 ? 0.089 -54.225 25.571 1.00 91.19 1021 TRP A N 1
ATOM 8159 C CA . TRP A 1 1021 ? 0.562 -53.651 24.299 1.00 91.19 1021 TRP A CA 1
ATOM 8160 C C . TRP A 1 1021 ? 0.671 -52.120 24.336 1.00 91.19 1021 TRP A C 1
ATOM 8162 O O . TRP A 1 1021 ? 1.693 -51.555 23.941 1.00 91.19 1021 TRP A O 1
ATOM 8172 N N . TYR A 1 1022 ? -0.347 -51.436 24.870 1.00 89.88 1022 TYR A N 1
ATOM 8173 C CA . TYR A 1 1022 ? -0.329 -49.976 24.997 1.00 89.88 1022 TYR A CA 1
ATOM 8174 C C . TYR A 1 1022 ? 0.809 -49.494 25.909 1.00 89.88 1022 TYR A C 1
ATOM 8176 O O . TYR A 1 1022 ? 1.468 -48.494 25.616 1.00 89.88 1022 TYR A O 1
ATOM 8184 N N . PHE A 1 1023 ? 1.068 -50.209 27.007 1.00 88.94 1023 PHE A N 1
ATOM 8185 C CA . PHE A 1 1023 ? 2.149 -49.877 27.928 1.00 88.94 1023 PHE A CA 1
ATOM 8186 C C . PHE A 1 1023 ? 3.516 -50.029 27.247 1.00 88.94 1023 PHE A C 1
ATOM 8188 O O . PHE A 1 1023 ? 4.337 -49.115 27.337 1.00 88.94 1023 PHE A O 1
ATOM 8195 N N . GLU A 1 1024 ? 3.734 -51.113 26.497 1.00 90.25 1024 GLU A N 1
ATOM 8196 C CA . GLU A 1 1024 ? 4.958 -51.331 25.715 1.00 90.25 1024 GLU A CA 1
ATOM 8197 C C . GLU A 1 1024 ? 5.185 -50.234 24.663 1.00 90.25 1024 GLU A C 1
ATOM 8199 O O . GLU A 1 1024 ? 6.271 -49.647 24.612 1.00 90.25 1024 GLU A O 1
ATOM 8204 N N . GLN A 1 1025 ? 4.161 -49.897 23.865 1.00 89.69 1025 GLN A N 1
ATOM 8205 C CA . GLN A 1 1025 ? 4.275 -48.840 22.851 1.00 89.69 1025 GLN A CA 1
ATOM 8206 C C . GLN A 1 1025 ? 4.566 -47.478 23.488 1.00 89.69 1025 GLN A C 1
ATOM 8208 O O . GLN A 1 1025 ? 5.452 -46.755 23.027 1.00 89.69 1025 GLN A O 1
ATOM 8213 N N . MET A 1 1026 ? 3.893 -47.135 24.590 1.00 89.88 1026 MET A N 1
ATOM 8214 C CA . MET A 1 1026 ? 4.175 -45.888 25.300 1.00 89.88 1026 MET A CA 1
ATOM 8215 C C . MET A 1 1026 ? 5.575 -45.879 25.923 1.00 89.88 1026 MET A C 1
ATOM 8217 O O . MET A 1 1026 ? 6.231 -44.843 25.897 1.00 89.88 1026 MET A O 1
ATOM 8221 N N . VAL A 1 1027 ? 6.089 -47.000 26.442 1.00 91.06 1027 VAL A N 1
ATOM 8222 C CA . VAL A 1 1027 ? 7.483 -47.094 26.922 1.00 91.06 1027 VAL A CA 1
ATOM 8223 C C . VAL A 1 1027 ? 8.483 -46.867 25.780 1.00 91.06 1027 VAL A C 1
ATOM 8225 O O . VAL A 1 1027 ? 9.455 -46.130 25.964 1.00 91.06 1027 VAL A O 1
ATOM 8228 N N . TYR A 1 1028 ? 8.232 -47.425 24.593 1.00 90.44 1028 TYR A N 1
ATOM 8229 C CA . TYR A 1 1028 ? 9.053 -47.193 23.401 1.00 90.44 1028 TYR A CA 1
ATOM 8230 C C . TYR A 1 1028 ? 9.023 -45.721 22.948 1.00 90.44 1028 TYR A C 1
ATOM 8232 O O . TYR A 1 1028 ? 10.080 -45.104 22.788 1.00 90.44 1028 TYR A O 1
ATOM 8240 N N . LEU A 1 1029 ? 7.835 -45.120 22.810 1.00 91.69 1029 LEU A N 1
ATOM 8241 C CA . LEU A 1 1029 ? 7.687 -43.720 22.395 1.00 91.69 1029 LEU A CA 1
ATOM 8242 C C . LEU A 1 1029 ? 8.292 -42.746 23.420 1.00 91.69 1029 LEU A C 1
ATOM 8244 O O . LEU A 1 1029 ? 9.025 -41.830 23.041 1.00 91.69 1029 LEU A O 1
ATOM 8248 N N . ARG A 1 1030 ? 8.069 -42.975 24.724 1.00 93.31 1030 ARG A N 1
ATOM 8249 C CA . ARG A 1 1030 ? 8.635 -42.167 25.826 1.00 93.31 1030 ARG A CA 1
ATOM 8250 C C . ARG A 1 1030 ? 10.158 -42.150 25.838 1.00 93.31 1030 ARG A C 1
ATOM 8252 O O . ARG A 1 1030 ? 10.741 -41.140 26.221 1.00 93.31 1030 ARG A O 1
ATOM 8259 N N . LYS A 1 1031 ? 10.794 -43.258 25.448 1.00 91.88 1031 LYS A N 1
ATOM 8260 C CA . LYS A 1 1031 ? 12.255 -43.400 25.431 1.00 91.88 1031 LYS A CA 1
ATOM 8261 C C . LYS A 1 1031 ? 12.914 -42.687 24.246 1.00 91.88 1031 LYS A C 1
ATOM 8263 O O . LYS A 1 1031 ? 14.027 -42.195 24.398 1.00 91.88 1031 LYS A O 1
ATOM 8268 N N . ASN A 1 1032 ? 12.249 -42.663 23.090 1.00 91.50 1032 ASN A N 1
ATOM 8269 C CA . ASN A 1 1032 ? 12.878 -42.296 21.816 1.00 91.50 1032 ASN A CA 1
ATOM 8270 C C . ASN A 1 1032 ? 12.366 -40.974 21.209 1.00 91.50 1032 ASN A C 1
ATOM 8272 O O . ASN A 1 1032 ? 13.126 -40.306 20.512 1.00 91.50 1032 ASN A O 1
ATOM 8276 N N . TYR A 1 1033 ? 11.103 -40.594 21.454 1.00 93.81 1033 TYR A N 1
ATOM 8277 C CA . TYR A 1 1033 ? 10.414 -39.540 20.686 1.00 93.81 1033 TYR A CA 1
ATOM 8278 C C . TYR A 1 1033 ? 9.655 -38.497 21.522 1.00 93.81 1033 TYR A C 1
ATOM 8280 O O . TYR A 1 1033 ? 9.131 -37.543 20.947 1.00 93.81 1033 TYR A O 1
ATOM 8288 N N . ARG A 1 1034 ? 9.564 -38.640 22.852 1.00 94.38 1034 ARG A N 1
ATOM 8289 C CA . ARG A 1 1034 ? 8.852 -37.667 23.702 1.00 94.38 1034 ARG A CA 1
ATOM 8290 C C . ARG A 1 1034 ? 9.629 -36.357 23.833 1.00 94.38 1034 ARG A C 1
ATOM 8292 O O . ARG A 1 1034 ? 10.810 -36.366 24.168 1.00 94.38 1034 ARG A O 1
ATOM 8299 N N . LEU A 1 1035 ? 8.924 -35.246 23.643 1.00 93.31 1035 LEU A N 1
ATOM 8300 C CA . LEU A 1 1035 ? 9.435 -33.880 23.769 1.00 93.31 1035 LEU A CA 1
ATOM 8301 C C . LEU A 1 1035 ? 9.016 -33.208 25.081 1.00 93.31 1035 LEU A C 1
ATOM 8303 O O . LEU A 1 1035 ? 9.777 -32.421 25.628 1.00 93.31 1035 LEU A O 1
ATOM 8307 N N . GLY A 1 1036 ? 7.821 -33.517 25.589 1.00 94.25 1036 GLY A N 1
ATOM 8308 C CA . GLY A 1 1036 ? 7.264 -32.862 26.771 1.00 94.25 1036 GLY A CA 1
ATOM 8309 C C . GLY A 1 1036 ? 5.845 -33.326 27.086 1.00 94.25 1036 GLY A C 1
ATOM 8310 O O . GLY A 1 1036 ? 5.464 -34.451 26.753 1.00 94.25 1036 GLY A O 1
ATOM 8311 N N . PHE A 1 1037 ? 5.065 -32.449 27.713 1.00 95.38 1037 PHE A N 1
ATOM 8312 C CA . PHE A 1 1037 ? 3.676 -32.692 28.115 1.00 95.38 1037 PHE A CA 1
ATOM 8313 C C . PHE A 1 1037 ? 2.731 -31.615 27.567 1.00 95.38 1037 PHE A C 1
ATOM 8315 O O . PHE A 1 1037 ? 3.168 -30.516 27.231 1.00 95.38 1037 PHE A O 1
ATOM 8322 N N . MET A 1 1038 ? 1.429 -31.894 27.526 1.00 95.25 1038 MET A N 1
ATOM 8323 C CA . MET A 1 1038 ? 0.424 -30.844 27.343 1.00 95.25 1038 MET A CA 1
ATOM 8324 C C . MET A 1 1038 ? 0.377 -29.953 28.588 1.00 95.25 1038 MET A C 1
ATOM 8326 O O . MET A 1 1038 ? 0.348 -30.458 29.710 1.00 95.25 1038 MET A O 1
ATOM 8330 N N . GLY A 1 1039 ? 0.393 -28.637 28.390 1.00 94.06 1039 GLY A N 1
ATOM 8331 C CA . GLY A 1 1039 ? 0.298 -27.621 29.436 1.00 94.06 1039 GLY A CA 1
ATOM 8332 C C . GLY A 1 1039 ? -1.093 -26.994 29.483 1.00 94.06 1039 GLY A C 1
ATOM 8333 O O . GLY A 1 1039 ? -1.627 -26.596 28.446 1.00 94.06 1039 GLY A O 1
ATOM 8334 N N . TYR A 1 1040 ? -1.659 -26.876 30.685 1.00 92.31 1040 TYR A N 1
ATOM 8335 C CA . TYR A 1 1040 ? -2.935 -26.197 30.928 1.00 92.31 1040 TYR A CA 1
ATOM 8336 C C . TYR A 1 1040 ? -2.788 -25.132 32.014 1.00 92.31 1040 TYR A C 1
ATOM 8338 O O . TYR A 1 1040 ? -2.231 -25.402 33.079 1.00 92.31 1040 TYR A O 1
ATOM 8346 N N . GLU A 1 1041 ? -3.305 -23.928 31.768 1.00 90.56 1041 GLU A N 1
ATOM 8347 C CA . GLU A 1 1041 ? -3.299 -22.856 32.767 1.00 90.56 1041 GLU A CA 1
ATOM 8348 C C . GLU A 1 1041 ? -4.343 -23.116 33.879 1.00 90.56 1041 GLU A C 1
ATOM 8350 O O . GLU A 1 1041 ? -5.426 -23.637 33.591 1.00 90.56 1041 GLU A O 1
ATOM 8355 N N . PRO A 1 1042 ? -4.096 -22.701 35.141 1.00 89.19 1042 PRO A N 1
ATOM 8356 C CA . PRO A 1 1042 ? -5.078 -22.836 36.227 1.00 89.19 1042 PRO A CA 1
ATOM 8357 C C . PRO A 1 1042 ? -6.430 -22.165 35.911 1.00 89.19 1042 PRO A C 1
ATOM 8359 O O . PRO A 1 1042 ? -7.491 -22.661 36.290 1.00 89.19 1042 PRO A O 1
ATOM 8362 N N . SER A 1 1043 ? -6.379 -21.046 35.186 1.00 87.44 1043 SER A N 1
ATOM 8363 C CA . SER A 1 1043 ? -7.510 -20.275 34.653 1.00 87.44 1043 SER A CA 1
ATOM 8364 C C . SER A 1 1043 ? -8.374 -21.095 33.687 1.00 87.44 1043 SER A C 1
ATOM 8366 O O . SER A 1 1043 ? -9.596 -21.137 33.833 1.00 87.44 1043 SER A O 1
ATOM 8368 N N . ASP A 1 1044 ? -7.752 -21.775 32.722 1.00 88.06 1044 ASP A N 1
ATOM 8369 C CA . ASP A 1 1044 ? -8.426 -22.647 31.754 1.00 88.06 1044 ASP A CA 1
ATOM 8370 C C . ASP A 1 1044 ? -9.035 -23.884 32.425 1.00 88.06 1044 ASP A C 1
ATOM 8372 O O . ASP A 1 1044 ? -10.155 -24.280 32.085 1.00 88.06 1044 ASP A O 1
ATOM 8376 N N . ILE A 1 1045 ? -8.324 -24.469 33.396 1.00 90.19 1045 ILE A N 1
ATOM 8377 C CA . ILE A 1 1045 ? -8.791 -25.616 34.185 1.00 90.19 1045 ILE A CA 1
ATOM 8378 C C . ILE A 1 1045 ? -10.071 -25.240 34.947 1.00 90.19 1045 ILE A C 1
ATOM 8380 O O . ILE A 1 1045 ? -11.098 -25.911 34.804 1.00 90.19 1045 ILE A O 1
ATOM 8384 N N . LEU A 1 1046 ? -10.069 -24.111 35.661 1.00 89.81 1046 LEU A N 1
ATOM 8385 C CA . LEU A 1 1046 ? -11.257 -23.608 36.353 1.00 89.81 1046 LEU A CA 1
ATOM 8386 C C . LEU A 1 1046 ? -12.393 -23.223 35.386 1.00 89.81 1046 LEU A C 1
ATOM 8388 O O . LEU A 1 1046 ? -13.562 -23.523 35.651 1.00 89.81 1046 LEU A O 1
ATOM 8392 N N . ARG A 1 1047 ? -12.082 -22.604 34.236 1.00 90.38 1047 ARG A N 1
ATOM 8393 C CA . ARG A 1 1047 ? -13.095 -22.182 33.250 1.00 90.38 1047 ARG A CA 1
ATOM 8394 C C . ARG A 1 1047 ? -13.835 -23.366 32.622 1.00 90.38 1047 ARG A C 1
ATOM 8396 O O . ARG A 1 1047 ? -15.046 -23.270 32.443 1.00 90.38 1047 ARG A O 1
ATOM 8403 N N . GLN A 1 1048 ? -13.148 -24.468 32.312 1.00 88.44 1048 GLN A N 1
ATOM 8404 C CA . GLN A 1 1048 ? -13.771 -25.668 31.722 1.00 88.44 1048 GLN A CA 1
ATOM 8405 C C . GLN A 1 1048 ? -14.482 -26.564 32.753 1.00 88.44 1048 GLN A C 1
ATOM 8407 O O . GLN A 1 1048 ? -15.289 -27.408 32.368 1.00 88.44 1048 GLN A O 1
ATOM 8412 N N . ALA A 1 1049 ? -14.211 -26.383 34.049 1.00 88.88 1049 ALA A N 1
ATOM 8413 C CA . ALA A 1 1049 ? -14.996 -27.004 35.115 1.00 88.88 1049 ALA A CA 1
ATOM 8414 C C . ALA A 1 1049 ? -16.304 -26.233 35.377 1.00 88.88 1049 ALA A C 1
ATOM 8416 O O . ALA A 1 1049 ? -17.373 -26.827 35.503 1.00 88.88 1049 ALA A O 1
ATOM 8417 N N . THR A 1 1050 ? -16.238 -24.898 35.418 1.00 86.88 1050 THR A N 1
ATOM 8418 C CA . THR A 1 1050 ? -17.401 -24.046 35.727 1.00 86.88 1050 THR A CA 1
ATOM 8419 C C . THR A 1 1050 ? -18.358 -23.846 34.550 1.00 86.88 1050 THR A C 1
ATOM 8421 O O . THR A 1 1050 ? -19.558 -23.726 34.777 1.00 86.88 1050 THR A O 1
ATOM 8424 N N . ASN A 1 1051 ? -17.874 -23.865 33.305 1.00 87.31 1051 ASN A N 1
ATOM 8425 C CA . ASN A 1 1051 ? -18.700 -23.710 32.102 1.00 87.31 1051 ASN A CA 1
ATOM 8426 C C . ASN A 1 1051 ? -18.901 -25.040 31.364 1.00 87.31 1051 ASN A C 1
ATOM 8428 O O . ASN A 1 1051 ? -18.103 -25.965 31.497 1.00 87.31 1051 ASN A O 1
ATOM 8432 N N . VAL A 1 1052 ? -19.952 -25.107 30.543 1.00 84.19 1052 VAL A N 1
ATOM 8433 C CA . VAL A 1 1052 ? -20.189 -26.222 29.616 1.00 84.19 1052 VAL A CA 1
ATOM 8434 C C . VAL A 1 1052 ? -19.212 -26.130 28.439 1.00 84.19 1052 VAL A C 1
ATOM 8436 O O . VAL A 1 1052 ? -19.040 -25.062 27.853 1.00 84.19 1052 VAL A O 1
ATOM 8439 N N . VAL A 1 1053 ? -18.596 -27.254 28.073 1.00 82.62 1053 VAL A N 1
ATOM 8440 C CA . VAL A 1 1053 ? -17.613 -27.381 26.987 1.00 82.62 1053 VAL A CA 1
ATOM 8441 C C . VAL A 1 1053 ? -17.936 -28.623 26.152 1.00 82.62 1053 VAL A C 1
ATOM 8443 O O . VAL A 1 1053 ? -18.375 -29.634 26.701 1.00 82.62 1053 VAL A O 1
ATOM 8446 N N . SER A 1 1054 ? -17.692 -28.587 24.839 1.00 75.00 1054 SER A N 1
ATOM 8447 C CA . SER A 1 1054 ? -17.772 -29.792 24.000 1.00 75.00 1054 SER A CA 1
ATOM 8448 C C . SER A 1 1054 ? -16.558 -30.683 24.266 1.00 75.00 1054 SER A C 1
ATOM 8450 O O . SER A 1 1054 ? -15.426 -30.308 23.956 1.00 75.00 1054 SER A O 1
ATOM 8452 N N . VAL A 1 1055 ? -16.786 -31.860 24.845 1.00 69.12 1055 VAL A N 1
ATOM 8453 C CA . VAL A 1 1055 ? -15.768 -32.882 25.107 1.00 69.12 1055 VAL A CA 1
ATOM 8454 C C . VAL A 1 1055 ? -16.048 -34.047 24.158 1.00 69.12 1055 VAL A C 1
ATOM 8456 O O . VAL A 1 1055 ? -16.936 -34.868 24.387 1.00 69.12 1055 VAL A O 1
ATOM 8459 N N . GLY A 1 1056 ? -15.355 -34.048 23.016 1.00 67.62 1056 GLY A N 1
ATOM 8460 C CA . GLY A 1 1056 ? -15.808 -34.805 21.849 1.00 67.62 1056 GLY A CA 1
ATOM 8461 C C . GLY A 1 1056 ? -17.146 -34.253 21.345 1.00 67.62 1056 GLY A C 1
ATOM 8462 O O . GLY A 1 1056 ? -17.311 -33.038 21.233 1.00 67.62 1056 GLY A O 1
ATOM 8463 N N . GLU A 1 1057 ? -18.104 -35.142 21.083 1.00 62.88 1057 GLU A N 1
ATOM 8464 C CA . GLU A 1 1057 ? -19.452 -34.798 20.601 1.00 62.88 1057 GLU A CA 1
ATOM 8465 C C . GLU A 1 1057 ? -20.439 -34.407 21.725 1.00 62.88 1057 GLU A C 1
ATOM 8467 O O . GLU A 1 1057 ? -21.587 -34.071 21.436 1.00 62.88 1057 GLU A O 1
ATOM 8472 N N . ILE A 1 1058 ? -20.029 -34.436 23.005 1.00 67.62 1058 ILE A N 1
ATOM 8473 C CA . ILE A 1 1058 ? -20.929 -34.181 24.145 1.00 67.62 1058 ILE A CA 1
ATOM 8474 C C . ILE A 1 1058 ? -20.574 -32.877 24.867 1.00 67.62 1058 ILE A C 1
ATOM 8476 O O . ILE A 1 1058 ? -19.462 -32.697 25.358 1.00 67.62 1058 ILE A O 1
ATOM 8480 N N . ASN A 1 1059 ? -21.561 -31.989 24.996 1.00 80.62 1059 ASN A N 1
ATOM 8481 C CA . ASN A 1 1059 ? -21.467 -30.766 25.793 1.00 80.62 1059 ASN A CA 1
ATOM 8482 C C . ASN A 1 1059 ? -21.650 -31.080 27.288 1.00 80.62 1059 ASN A C 1
ATOM 8484 O O . ASN A 1 1059 ? -22.720 -31.528 27.698 1.00 80.62 1059 ASN A O 1
ATOM 8488 N N . THR A 1 1060 ? -20.617 -30.852 28.102 1.00 84.12 1060 THR A N 1
ATOM 8489 C CA . THR A 1 1060 ? -20.602 -31.176 29.540 1.00 84.12 1060 THR A CA 1
ATOM 8490 C C . THR A 1 1060 ? -19.646 -30.267 30.329 1.00 84.12 1060 THR A C 1
ATOM 8492 O O . THR A 1 1060 ? -18.855 -29.532 29.745 1.00 84.12 1060 THR A O 1
ATOM 8495 N N . HIS A 1 1061 ? -19.702 -30.311 31.661 1.00 86.75 1061 HIS A N 1
ATOM 8496 C CA . HIS A 1 1061 ? -18.706 -29.683 32.538 1.00 86.75 1061 HIS A CA 1
ATOM 8497 C C . HIS A 1 1061 ? -17.524 -30.637 32.757 1.00 86.75 1061 HIS A C 1
ATOM 8499 O O . HIS A 1 1061 ? -17.738 -31.818 33.052 1.00 86.75 1061 HIS A O 1
ATOM 8505 N N . ARG A 1 1062 ? -16.277 -30.153 32.665 1.00 88.88 1062 ARG A N 1
ATOM 8506 C CA . ARG A 1 1062 ? -15.103 -31.015 32.879 1.00 88.88 1062 ARG A CA 1
ATOM 8507 C C . ARG A 1 1062 ? -14.842 -31.238 34.363 1.00 88.88 1062 ARG A C 1
ATOM 8509 O O . ARG A 1 1062 ? -14.429 -30.338 35.090 1.00 88.88 1062 ARG A O 1
ATOM 8516 N N . SER A 1 1063 ? -15.031 -32.477 34.802 1.00 91.12 1063 SER A N 1
ATOM 8517 C CA . SER A 1 1063 ? -14.707 -32.951 36.152 1.00 91.12 1063 SER A CA 1
ATOM 8518 C C . SER A 1 1063 ? -13.211 -33.263 36.264 1.00 91.12 1063 SER A C 1
ATOM 8520 O O . SER A 1 1063 ? -12.802 -34.401 36.507 1.00 91.12 1063 SER A O 1
ATOM 8522 N N . TRP A 1 1064 ? -12.395 -32.239 36.017 1.00 93.00 1064 TRP A N 1
ATOM 8523 C CA . TRP A 1 1064 ? -10.937 -32.302 36.017 1.00 93.00 1064 TRP A CA 1
ATOM 8524 C C . TRP A 1 1064 ? -10.329 -31.443 37.133 1.00 93.00 1064 TRP A C 1
ATOM 8526 O O . TRP A 1 1064 ? -10.926 -30.451 37.554 1.00 93.00 1064 TRP A O 1
ATOM 8536 N N . ALA A 1 1065 ? -9.173 -31.846 37.660 1.00 94.25 1065 ALA A N 1
ATOM 8537 C CA . ALA A 1 1065 ? -8.528 -31.199 38.804 1.00 94.25 1065 ALA A CA 1
ATOM 8538 C C . ALA A 1 1065 ? -6.999 -31.355 38.771 1.00 94.25 1065 ALA A C 1
ATOM 8540 O O . ALA A 1 1065 ? -6.456 -32.210 38.065 1.00 94.25 1065 ALA A O 1
ATOM 8541 N N . ILE A 1 1066 ? -6.314 -30.522 39.556 1.00 95.06 1066 ILE A N 1
ATOM 8542 C CA . ILE A 1 1066 ? -4.855 -30.520 39.700 1.00 95.06 1066 ILE A CA 1
ATOM 8543 C C . ILE A 1 1066 ? -4.481 -31.360 40.928 1.00 95.06 1066 ILE A C 1
ATOM 8545 O O . ILE A 1 1066 ? -5.037 -31.169 42.011 1.00 95.06 1066 ILE A O 1
ATOM 8549 N N . LEU A 1 1067 ? -3.523 -32.273 40.772 1.00 93.81 1067 LEU A N 1
ATOM 8550 C CA . LEU A 1 1067 ? -2.994 -33.120 41.840 1.00 93.81 1067 LEU A CA 1
ATOM 8551 C C . LEU A 1 1067 ? -1.468 -33.228 41.700 1.00 93.81 1067 LEU A C 1
ATOM 8553 O O . LEU A 1 1067 ? -0.949 -33.735 40.710 1.00 93.81 1067 LEU A O 1
ATOM 8557 N N . HIS A 1 1068 ? -0.747 -32.707 42.692 1.00 92.81 1068 HIS A N 1
ATOM 8558 C CA . HIS A 1 1068 ? 0.718 -32.607 42.757 1.00 92.81 1068 HIS A CA 1
ATOM 8559 C C . HIS A 1 1068 ? 1.384 -31.908 41.544 1.00 92.81 1068 HIS A C 1
ATOM 8561 O O . HIS A 1 1068 ? 2.558 -32.136 41.262 1.00 92.81 1068 HIS A O 1
ATOM 8567 N N . GLY A 1 1069 ? 0.649 -31.034 40.843 1.00 89.06 1069 GLY A N 1
ATOM 8568 C CA . GLY A 1 1069 ? 1.105 -30.315 39.640 1.00 89.06 1069 GLY A CA 1
ATOM 8569 C C . GLY A 1 1069 ? 0.796 -31.018 38.309 1.00 89.06 1069 GLY A C 1
ATOM 8570 O O . GLY A 1 1069 ? 0.978 -30.422 37.246 1.00 89.06 1069 GLY A O 1
ATOM 8571 N N . ASP A 1 1070 ? 0.280 -32.245 38.361 1.00 94.31 1070 ASP A N 1
ATOM 8572 C CA . ASP A 1 1070 ? -0.290 -32.962 37.220 1.00 94.31 1070 ASP A CA 1
ATOM 8573 C C . ASP A 1 1070 ? -1.804 -32.694 37.122 1.00 94.31 1070 ASP A C 1
ATOM 8575 O O . ASP A 1 1070 ? -2.461 -32.408 38.126 1.00 94.31 1070 ASP A O 1
ATOM 8579 N N . VAL A 1 1071 ? -2.365 -32.775 35.914 1.00 94.88 1071 VAL A N 1
ATOM 8580 C CA . VAL A 1 1071 ? -3.784 -32.513 35.625 1.00 94.88 1071 VAL A CA 1
ATOM 8581 C C . VAL A 1 1071 ? -4.475 -33.812 35.217 1.00 94.88 1071 VAL A C 1
ATOM 8583 O O . VAL A 1 1071 ? -3.995 -34.543 34.345 1.00 94.88 1071 VAL A O 1
ATOM 8586 N N . TYR A 1 1072 ? -5.622 -34.079 35.840 1.00 95.06 1072 TYR A N 1
ATOM 8587 C CA . TYR A 1 1072 ? -6.386 -35.317 35.690 1.00 95.06 1072 TYR A CA 1
ATOM 8588 C C . TYR A 1 1072 ? -7.844 -35.022 35.347 1.00 95.06 1072 TYR A C 1
ATOM 8590 O O . TYR A 1 1072 ? -8.440 -34.144 35.967 1.00 95.06 1072 TYR A O 1
ATOM 8598 N N . ASP A 1 1073 ? -8.432 -35.771 34.413 1.00 91.88 1073 ASP A N 1
ATOM 8599 C CA . ASP A 1 1073 ? -9.822 -35.607 33.970 1.00 91.88 1073 ASP A CA 1
ATOM 8600 C C . ASP A 1 1073 ? -10.652 -36.875 34.234 1.00 91.88 1073 ASP A C 1
ATOM 8602 O O . ASP A 1 1073 ? -10.434 -37.918 33.618 1.00 91.88 1073 ASP A O 1
ATOM 8606 N N . LEU A 1 1074 ? -11.623 -36.787 35.153 1.00 91.94 1074 LEU A N 1
ATOM 8607 C CA . LEU A 1 1074 ? -12.533 -37.883 35.513 1.00 91.94 1074 LEU A CA 1
ATOM 8608 C C . LEU A 1 1074 ? -13.911 -37.780 34.835 1.00 91.94 1074 LEU A C 1
ATOM 8610 O O . LEU A 1 1074 ? -14.796 -38.586 35.137 1.00 91.94 1074 LEU A O 1
ATOM 8614 N N . THR A 1 1075 ? -14.110 -36.840 33.904 1.00 89.31 1075 THR A N 1
ATOM 8615 C CA . THR A 1 1075 ? -15.410 -36.554 33.264 1.00 89.31 1075 THR A CA 1
ATOM 8616 C C . THR A 1 1075 ? -16.077 -37.815 32.708 1.00 89.31 1075 THR A C 1
ATOM 8618 O O . THR A 1 1075 ? -17.213 -38.117 33.067 1.00 89.31 1075 THR A O 1
ATOM 8621 N N . TYR A 1 1076 ? -15.361 -38.625 31.921 1.00 83.75 1076 TYR A N 1
ATOM 8622 C CA . TYR A 1 1076 ? -15.914 -39.855 31.335 1.00 83.75 1076 TYR A CA 1
ATOM 8623 C C . TYR A 1 1076 ? -16.236 -40.953 32.369 1.00 83.75 1076 TYR A C 1
ATOM 8625 O O . TYR A 1 1076 ? -17.202 -41.699 32.196 1.00 83.75 1076 TYR A O 1
ATOM 8633 N N . TYR A 1 1077 ? -15.476 -41.038 33.468 1.00 88.69 1077 TYR A N 1
ATOM 8634 C CA . TYR A 1 1077 ? -15.762 -41.967 34.572 1.00 88.69 1077 TYR A CA 1
ATOM 8635 C C . TYR A 1 1077 ? -17.059 -41.565 35.293 1.00 88.69 1077 TYR A C 1
ATOM 8637 O O . TYR A 1 1077 ? -17.920 -42.406 35.558 1.00 88.69 1077 TYR A O 1
ATOM 8645 N N . LEU A 1 1078 ? -17.220 -40.262 35.550 1.00 87.56 1078 LEU A N 1
ATOM 8646 C CA . LEU A 1 1078 ? -18.386 -39.662 36.203 1.00 87.56 1078 LEU A CA 1
ATOM 8647 C C . LEU A 1 1078 ? -19.652 -39.676 35.332 1.00 87.56 1078 LEU A C 1
ATOM 8649 O O . LEU A 1 1078 ? -20.740 -39.874 35.868 1.00 87.56 1078 LEU A O 1
ATOM 8653 N N . MET A 1 1079 ? -19.516 -39.538 34.009 1.00 82.94 1079 MET A N 1
ATOM 8654 C CA . MET A 1 1079 ? -20.613 -39.674 33.036 1.00 82.94 1079 MET A CA 1
ATOM 8655 C C . MET A 1 1079 ? -21.089 -41.123 32.840 1.00 82.94 1079 MET A C 1
ATOM 8657 O O . MET A 1 1079 ? -22.086 -41.348 32.161 1.00 82.94 1079 MET A O 1
ATOM 8661 N N . GLY A 1 1080 ? -20.409 -42.110 33.434 1.00 78.44 1080 GLY A N 1
ATOM 8662 C CA . GLY A 1 1080 ? -20.824 -43.511 33.368 1.00 78.44 1080 GLY A CA 1
ATOM 8663 C C . GLY A 1 1080 ? -20.291 -44.291 32.165 1.00 78.44 1080 GLY A C 1
ATOM 8664 O O . GLY A 1 1080 ? -20.847 -45.339 31.857 1.00 78.44 1080 GLY A O 1
ATOM 8665 N N . GLY A 1 1081 ? -19.194 -43.854 31.532 1.00 77.38 1081 GLY A N 1
ATOM 8666 C CA . GLY A 1 1081 ? -18.499 -44.581 30.455 1.00 77.38 1081 GLY A CA 1
ATOM 8667 C C . GLY A 1 1081 ? -17.774 -45.854 30.918 1.00 77.38 1081 GLY A C 1
ATOM 8668 O O . GLY A 1 1081 ? -16.641 -46.099 30.523 1.00 77.38 1081 GLY A O 1
ATOM 8669 N N . ARG A 1 1082 ? -18.380 -46.628 31.823 1.00 87.81 1082 ARG A N 1
ATOM 8670 C CA . ARG A 1 1082 ? -17.840 -47.839 32.453 1.00 87.81 1082 ARG A CA 1
ATOM 8671 C C . ARG A 1 1082 ? -18.794 -48.975 32.125 1.00 87.81 1082 ARG A C 1
ATOM 8673 O O . ARG A 1 1082 ? -19.945 -48.935 32.556 1.00 87.81 1082 ARG A O 1
ATOM 8680 N N . ALA A 1 1083 ? -18.342 -49.955 31.355 1.00 84.81 1083 ALA A N 1
ATOM 8681 C CA . ALA A 1 1083 ? -19.203 -51.012 30.837 1.00 84.81 1083 ALA A CA 1
ATOM 8682 C C . ALA A 1 1083 ? -18.561 -52.397 31.002 1.00 84.81 1083 ALA A C 1
ATOM 8684 O O . ALA A 1 1083 ? -17.343 -52.518 30.862 1.00 84.81 1083 ALA A O 1
ATOM 8685 N N . PRO A 1 1084 ? -19.361 -53.448 31.250 1.00 86.56 1084 PRO A N 1
ATOM 8686 C CA . PRO A 1 1084 ? -18.911 -54.822 31.102 1.00 86.56 1084 PRO A CA 1
ATOM 8687 C C . PRO A 1 1084 ? -18.903 -55.210 29.613 1.00 86.56 1084 PRO A C 1
ATOM 8689 O O . PRO A 1 1084 ? -19.913 -55.057 28.922 1.00 86.56 1084 PRO A O 1
ATOM 8692 N N . ARG A 1 1085 ? -17.791 -55.752 29.111 1.00 86.25 1085 ARG A N 1
ATOM 8693 C CA . ARG A 1 1085 ? -17.702 -56.411 27.798 1.00 86.25 1085 ARG A CA 1
ATOM 8694 C C . ARG A 1 1085 ? -16.971 -57.746 27.910 1.00 86.25 1085 ARG A C 1
ATOM 8696 O O . ARG A 1 1085 ? -16.027 -57.879 28.675 1.00 86.25 1085 ARG A O 1
ATOM 8703 N N . ALA A 1 1086 ? -17.389 -58.713 27.105 1.00 84.12 1086 ALA A N 1
ATOM 8704 C CA . ALA A 1 1086 ? -16.759 -60.023 26.972 1.00 84.12 1086 ALA A CA 1
ATOM 8705 C C . ALA A 1 1086 ? -16.633 -60.378 25.473 1.00 84.12 1086 ALA A C 1
ATOM 8707 O O . ALA A 1 1086 ? -17.329 -59.754 24.665 1.00 84.12 1086 ALA A O 1
ATOM 8708 N N . PRO A 1 1087 ? -15.765 -61.337 25.093 1.00 85.44 1087 PRO A N 1
ATOM 8709 C CA . PRO A 1 1087 ? -15.647 -61.821 23.715 1.00 85.44 1087 PRO A CA 1
ATOM 8710 C C . PRO A 1 1087 ? -16.965 -62.331 23.120 1.00 85.44 1087 PRO A C 1
ATOM 8712 O O . PRO A 1 1087 ? -17.878 -62.739 23.845 1.00 85.44 1087 PRO A O 1
ATOM 8715 N N . GLU A 1 1088 ? -17.049 -62.370 21.788 1.00 80.12 1088 GLU A N 1
ATOM 8716 C CA . GLU A 1 1088 ? -18.232 -62.869 21.081 1.00 80.12 1088 GLU A CA 1
ATOM 8717 C C . GLU A 1 1088 ? -18.611 -64.294 21.530 1.00 80.12 1088 GLU A C 1
ATOM 8719 O O . GLU A 1 1088 ? -17.792 -65.212 21.551 1.00 80.12 1088 GLU A O 1
ATOM 8724 N N . GLY A 1 1089 ? -19.882 -64.479 21.902 1.00 77.25 1089 GLY A N 1
ATOM 8725 C CA . GLY A 1 1089 ? -20.407 -65.747 22.421 1.00 77.25 1089 GLY A CA 1
ATOM 8726 C C . GLY A 1 1089 ? -20.326 -65.924 23.945 1.00 77.25 1089 GLY A C 1
ATOM 8727 O O . GLY A 1 1089 ? -20.905 -66.882 24.456 1.00 77.25 1089 GLY A O 1
ATOM 8728 N N . LEU A 1 1090 ? -19.687 -65.008 24.684 1.00 80.38 1090 LEU A N 1
ATOM 8729 C CA . LEU A 1 1090 ? -19.654 -65.006 26.152 1.00 80.38 1090 LEU A CA 1
ATOM 8730 C C . LEU A 1 1090 ? -20.453 -63.831 26.736 1.00 80.38 1090 LEU A C 1
ATOM 8732 O O . LEU A 1 1090 ? -20.385 -62.703 26.254 1.00 80.38 1090 LEU A O 1
ATOM 8736 N N . SER A 1 1091 ? -21.200 -64.085 27.812 1.00 78.88 1091 SER A N 1
ATOM 8737 C CA . SER A 1 1091 ? -21.878 -63.044 28.597 1.00 78.88 1091 SER A CA 1
ATOM 8738 C C . SER A 1 1091 ? -21.031 -62.651 29.814 1.00 78.88 1091 SER A C 1
ATOM 8740 O O . SER A 1 1091 ? -20.608 -63.558 30.538 1.00 78.88 1091 SER A O 1
ATOM 8742 N N . PRO A 1 1092 ? -20.821 -61.352 30.104 1.00 80.69 1092 PRO A N 1
ATOM 8743 C CA . PRO A 1 1092 ? -20.066 -60.928 31.282 1.00 80.69 1092 PRO A CA 1
ATOM 8744 C C . PRO A 1 1092 ? -20.786 -61.287 32.603 1.00 80.69 1092 PRO A C 1
ATOM 8746 O O . PRO A 1 1092 ? -22.007 -61.486 32.604 1.00 80.69 1092 PRO A O 1
ATOM 8749 N N . PRO A 1 1093 ? -20.069 -61.352 33.744 1.00 81.75 1093 PRO A N 1
ATOM 8750 C CA . PRO A 1 1093 ? -20.652 -61.726 35.034 1.00 81.75 1093 PRO A CA 1
ATOM 8751 C C . PRO A 1 1093 ? -21.781 -60.786 35.489 1.00 81.75 1093 PRO A C 1
ATOM 8753 O O . PRO A 1 1093 ? -21.620 -59.569 35.530 1.00 81.75 1093 PRO A O 1
ATOM 8756 N N . ALA A 1 1094 ? -22.915 -61.355 35.910 1.00 73.50 1094 ALA A N 1
ATOM 8757 C CA . ALA A 1 1094 ? -24.130 -60.593 36.232 1.00 73.50 1094 ALA A CA 1
ATOM 8758 C C . ALA A 1 1094 ? -24.014 -59.642 37.446 1.00 73.50 1094 ALA A C 1
ATOM 8760 O O . ALA A 1 1094 ? -24.803 -58.710 37.561 1.00 73.50 1094 ALA A O 1
ATOM 8761 N N . ASN A 1 1095 ? -23.039 -59.867 38.337 1.00 80.06 1095 ASN A N 1
ATOM 8762 C CA . ASN A 1 1095 ? -22.808 -59.086 39.561 1.00 80.06 1095 ASN A CA 1
ATOM 8763 C C . ASN A 1 1095 ? -21.420 -58.409 39.547 1.00 80.06 1095 ASN A C 1
ATOM 8765 O O . ASN A 1 1095 ? -20.697 -58.448 40.543 1.00 80.06 1095 ASN A O 1
ATOM 8769 N N . LEU A 1 1096 ? -21.008 -57.857 38.402 1.00 84.25 1096 LEU A N 1
ATOM 8770 C CA . LEU A 1 1096 ? -19.714 -57.190 38.249 1.00 84.25 1096 LEU A CA 1
ATOM 8771 C C . LEU A 1 1096 ? -19.756 -55.754 38.798 1.00 84.25 1096 LEU A C 1
ATOM 8773 O O . LEU A 1 1096 ? -20.547 -54.936 38.328 1.00 84.25 1096 LEU A O 1
ATOM 8777 N N . ASP A 1 1097 ? -18.891 -55.425 39.761 1.00 85.25 1097 ASP A N 1
ATOM 8778 C CA . ASP A 1 1097 ? -18.734 -54.042 40.223 1.00 85.25 1097 ASP A CA 1
ATOM 8779 C C . ASP A 1 1097 ? -17.868 -53.242 39.239 1.00 85.25 1097 ASP A C 1
ATOM 8781 O O . ASP A 1 1097 ? -16.694 -53.540 39.036 1.00 85.25 1097 ASP A O 1
ATOM 8785 N N . LEU A 1 1098 ? -18.459 -52.211 38.633 1.00 87.38 1098 LEU A N 1
ATOM 8786 C CA . LEU A 1 1098 ? -17.822 -51.339 37.642 1.00 87.38 1098 LEU A CA 1
ATOM 8787 C C . LEU A 1 1098 ? -17.048 -50.164 38.284 1.00 87.38 1098 LEU A C 1
ATOM 8789 O O . LEU A 1 1098 ? -16.467 -49.338 37.574 1.00 87.38 1098 LEU A O 1
ATOM 8793 N N . ASN A 1 1099 ? -17.059 -50.039 39.617 1.00 89.94 1099 ASN A N 1
ATOM 8794 C CA . ASN A 1 1099 ? -16.467 -48.922 40.355 1.00 89.94 1099 ASN A CA 1
ATOM 8795 C C . ASN A 1 1099 ? -15.019 -49.220 40.789 1.00 89.94 1099 ASN A C 1
ATOM 8797 O O . ASN A 1 1099 ? -14.759 -49.619 41.919 1.00 89.94 1099 ASN A O 1
ATOM 8801 N N . PHE A 1 1100 ? -14.047 -48.986 39.902 1.00 91.81 1100 PHE A N 1
ATOM 8802 C CA . PHE A 1 1100 ? -12.627 -49.192 40.223 1.00 91.81 1100 PHE A CA 1
ATOM 8803 C C . PHE A 1 1100 ? -11.921 -47.996 40.896 1.00 91.81 1100 PHE A C 1
ATOM 8805 O O . PHE A 1 1100 ? -10.827 -48.167 41.442 1.00 91.81 1100 PHE A O 1
ATOM 8812 N N . MET A 1 1101 ? -12.530 -46.806 40.893 1.00 93.44 1101 MET A N 1
ATOM 8813 C CA . MET A 1 1101 ? -12.060 -45.645 41.663 1.00 93.44 1101 MET A CA 1
ATOM 8814 C C . MET A 1 1101 ? -12.824 -45.515 42.986 1.00 93.44 1101 MET A C 1
ATOM 8816 O O . MET A 1 1101 ? -14.050 -45.631 42.998 1.00 93.44 1101 MET A O 1
ATOM 8820 N N . ASP A 1 1102 ? -12.107 -45.227 44.075 1.00 93.19 1102 ASP A N 1
ATOM 8821 C CA . ASP A 1 1102 ? -12.672 -45.014 45.413 1.00 93.19 1102 ASP A CA 1
ATOM 8822 C C . ASP A 1 1102 ? -13.623 -43.808 45.433 1.00 93.19 1102 ASP A C 1
ATOM 8824 O O . ASP A 1 1102 ? -13.296 -42.730 44.925 1.00 93.19 1102 ASP A O 1
ATOM 8828 N N . ASN A 1 1103 ? -14.797 -43.970 46.051 1.00 91.69 1103 ASN A N 1
ATOM 8829 C CA . ASN A 1 1103 ? -15.836 -42.941 46.049 1.00 91.69 1103 ASN A CA 1
ATOM 8830 C C . ASN A 1 1103 ? -15.369 -41.611 46.671 1.00 91.69 1103 ASN A C 1
ATOM 8832 O O . ASN A 1 1103 ? -15.765 -40.555 46.193 1.00 91.69 1103 ASN A O 1
ATOM 8836 N N . SER A 1 1104 ? -14.473 -41.636 47.661 1.00 91.62 1104 SER A N 1
ATOM 8837 C CA . SER A 1 1104 ? -13.930 -40.426 48.301 1.00 91.62 1104 SER A CA 1
ATOM 8838 C C . SER A 1 1104 ? -13.074 -39.596 47.334 1.00 91.62 1104 SER A C 1
ATOM 8840 O O . SER A 1 1104 ? -13.027 -38.371 47.422 1.00 91.62 1104 SER A O 1
ATOM 8842 N N . ILE A 1 1105 ? -12.405 -40.258 46.383 1.00 92.56 1105 ILE A N 1
ATOM 8843 C CA . ILE A 1 1105 ? -11.631 -39.605 45.319 1.00 92.56 1105 ILE A CA 1
ATOM 8844 C C . ILE A 1 1105 ? -12.587 -39.088 44.236 1.00 92.56 1105 ILE A C 1
ATOM 8846 O O . ILE A 1 1105 ? -12.458 -37.951 43.787 1.00 92.56 1105 ILE A O 1
ATOM 8850 N N . VAL A 1 1106 ? -13.591 -39.884 43.857 1.00 92.81 1106 VAL A N 1
ATOM 8851 C CA . VAL A 1 1106 ? -14.626 -39.489 42.884 1.00 92.81 1106 VAL A CA 1
ATOM 8852 C C . VAL A 1 1106 ? -15.425 -38.270 43.374 1.00 92.81 1106 VAL A C 1
ATOM 8854 O O . VAL A 1 1106 ? -15.747 -37.383 42.583 1.00 92.81 1106 VAL A O 1
ATOM 8857 N N . GLU A 1 1107 ? -15.699 -38.176 44.677 1.00 91.31 1107 GLU A N 1
ATOM 8858 C CA . GLU A 1 1107 ? -16.340 -37.014 45.296 1.00 91.31 1107 GLU A CA 1
ATOM 8859 C C . GLU A 1 1107 ? -15.443 -35.771 45.304 1.00 91.31 1107 GLU A C 1
ATOM 8861 O O . GLU A 1 1107 ? -15.954 -34.688 45.025 1.00 91.31 1107 GLU A O 1
ATOM 8866 N N . LEU A 1 1108 ? -14.123 -35.895 45.506 1.00 92.31 1108 LEU A N 1
ATOM 8867 C CA . LEU A 1 1108 ? -13.197 -34.761 45.355 1.00 92.31 1108 LEU A CA 1
ATOM 8868 C C . LEU A 1 1108 ? -13.232 -34.179 43.937 1.00 92.31 1108 LEU A C 1
ATOM 8870 O O . LEU A 1 1108 ? -13.395 -32.970 43.784 1.00 92.31 1108 LEU A O 1
ATOM 8874 N N . PHE A 1 1109 ? -13.155 -35.023 42.904 1.00 93.12 1109 PHE A N 1
ATOM 8875 C CA . PHE A 1 1109 ? -13.247 -34.573 41.507 1.00 93.12 1109 PHE A CA 1
ATOM 8876 C C . PHE A 1 1109 ? -14.628 -34.007 41.134 1.00 93.12 1109 PHE A C 1
ATOM 8878 O O . PHE A 1 1109 ? -14.724 -33.238 40.180 1.00 93.12 1109 PHE A O 1
ATOM 8885 N N . ARG A 1 1110 ? -15.690 -34.343 41.880 1.00 89.25 1110 ARG A N 1
ATOM 8886 C CA . ARG A 1 1110 ? -17.040 -33.779 41.702 1.00 89.25 1110 ARG A CA 1
ATOM 8887 C C . ARG A 1 1110 ? -17.249 -32.462 42.463 1.00 89.25 1110 ARG A C 1
ATOM 8889 O O . ARG A 1 1110 ? -17.969 -31.602 41.972 1.00 89.25 1110 ARG A O 1
ATOM 8896 N N . GLN A 1 1111 ? -16.675 -32.313 43.658 1.00 89.69 1111 GLN A N 1
ATOM 8897 C CA . GLN A 1 1111 ? -16.887 -31.149 44.533 1.00 89.69 1111 GLN A CA 1
ATOM 8898 C C . GLN A 1 1111 ? -15.876 -30.019 44.298 1.00 89.69 1111 GLN A C 1
ATOM 8900 O O . GLN A 1 1111 ? -16.225 -28.854 44.457 1.00 89.69 1111 GLN A O 1
ATOM 8905 N N . LEU A 1 1112 ? -14.634 -30.356 43.937 1.00 91.62 1112 LEU A N 1
ATOM 8906 C CA . LEU A 1 1112 ? -13.507 -29.423 43.813 1.00 91.62 1112 LEU A CA 1
ATOM 8907 C C . LEU A 1 1112 ? -12.930 -29.387 42.383 1.00 91.62 1112 LEU A C 1
ATOM 8909 O O . LEU A 1 1112 ? -11.751 -29.072 42.184 1.00 91.62 1112 LEU A O 1
ATOM 8913 N N . ALA A 1 1113 ? -13.762 -29.704 41.383 1.00 91.88 1113 ALA A N 1
ATOM 8914 C CA . ALA A 1 1113 ? -13.413 -29.584 39.969 1.00 91.88 1113 ALA A CA 1
ATOM 8915 C C . ALA A 1 1113 ? -12.872 -28.178 39.654 1.00 91.88 1113 ALA A C 1
ATOM 8917 O O . ALA A 1 1113 ? -13.372 -27.173 40.158 1.00 91.88 1113 ALA A O 1
ATOM 8918 N N . GLY A 1 1114 ? -11.843 -28.103 38.813 1.00 89.31 1114 GLY A N 1
ATOM 8919 C CA . GLY A 1 1114 ? -11.191 -26.846 38.456 1.00 89.31 1114 GLY A CA 1
ATOM 8920 C C . GLY A 1 1114 ? -10.116 -26.353 39.437 1.00 89.31 1114 GLY A C 1
ATOM 8921 O O . GLY A 1 1114 ? -9.552 -25.289 39.197 1.00 89.31 1114 GLY A O 1
ATOM 8922 N N . THR A 1 1115 ? -9.820 -27.077 40.527 1.00 92.56 1115 THR A N 1
ATOM 8923 C CA . THR A 1 1115 ? -8.905 -26.609 41.595 1.00 92.56 1115 THR A CA 1
ATOM 8924 C C . THR A 1 1115 ? -7.765 -27.591 41.916 1.00 92.56 1115 THR A C 1
ATOM 8926 O O . THR A 1 1115 ? -7.715 -28.702 41.383 1.00 92.56 1115 THR A O 1
ATOM 8929 N N . ASP A 1 1116 ? -6.822 -27.172 42.771 1.00 92.88 1116 ASP A N 1
ATOM 8930 C CA . ASP A 1 1116 ? -5.772 -28.034 43.333 1.00 92.88 1116 ASP A CA 1
ATOM 8931 C C . ASP A 1 1116 ? -6.306 -28.824 44.535 1.00 92.88 1116 ASP A C 1
ATOM 8933 O O . ASP A 1 1116 ? -6.469 -28.298 45.640 1.00 92.88 1116 ASP A O 1
ATOM 8937 N N . ILE A 1 1117 ? -6.550 -30.114 44.309 1.00 94.19 1117 ILE A N 1
ATOM 8938 C CA . ILE A 1 1117 ? -7.088 -31.033 45.314 1.00 94.19 1117 ILE A CA 1
ATOM 8939 C C . ILE A 1 1117 ? -5.997 -31.714 46.149 1.00 94.19 1117 ILE A C 1
ATOM 8941 O O . ILE A 1 1117 ? -6.338 -32.478 47.051 1.00 94.19 1117 ILE A O 1
ATOM 8945 N N . SER A 1 1118 ? -4.705 -31.444 45.914 1.00 93.75 1118 SER A N 1
ATOM 8946 C CA . SER A 1 1118 ? -3.584 -32.203 46.507 1.00 93.75 1118 SER A CA 1
ATOM 8947 C C . SER A 1 1118 ? -3.673 -32.322 48.027 1.00 93.75 1118 SER A C 1
ATOM 8949 O O . SER A 1 1118 ? -3.604 -33.418 48.576 1.00 93.75 1118 SER A O 1
ATOM 8951 N N . LYS A 1 1119 ? -3.916 -31.201 48.717 1.00 92.75 1119 LYS A N 1
ATOM 8952 C CA . LYS A 1 1119 ? -4.035 -31.162 50.186 1.00 92.75 1119 LYS A CA 1
ATOM 8953 C C . LYS A 1 1119 ? -5.230 -31.962 50.709 1.00 92.75 1119 LYS A C 1
ATOM 8955 O O . LYS A 1 1119 ? -5.171 -32.489 51.815 1.00 92.75 1119 LYS A O 1
ATOM 8960 N N . HIS A 1 1120 ? -6.308 -32.040 49.932 1.00 91.94 1120 HIS A N 1
ATOM 8961 C CA . HIS A 1 1120 ? -7.516 -32.777 50.294 1.00 91.94 1120 HIS A CA 1
ATOM 8962 C C . HIS A 1 1120 ? -7.359 -34.275 50.005 1.00 91.94 1120 HIS A C 1
ATOM 8964 O O . HIS A 1 1120 ? -7.728 -35.093 50.843 1.00 91.94 1120 HIS A O 1
ATOM 8970 N N . PHE A 1 1121 ? -6.728 -34.631 48.880 1.00 92.50 1121 PHE A N 1
ATOM 8971 C CA . PHE A 1 1121 ? -6.328 -35.998 48.539 1.00 92.50 1121 PHE A CA 1
ATOM 8972 C C . PHE A 1 1121 ? -5.371 -36.582 49.591 1.00 92.50 1121 PHE A C 1
ATOM 8974 O O . PHE A 1 1121 ? -5.572 -37.701 50.068 1.00 92.50 1121 PHE A O 1
ATOM 8981 N N . ASP A 1 1122 ? -4.387 -35.795 50.038 1.00 91.56 1122 ASP A N 1
ATOM 8982 C CA . ASP A 1 1122 ? -3.456 -36.211 51.088 1.00 91.56 1122 ASP A CA 1
ATOM 8983 C C . ASP A 1 1122 ? -4.103 -36.357 52.474 1.00 91.56 1122 ASP A C 1
ATOM 8985 O O . ASP A 1 1122 ? -3.647 -37.168 53.290 1.00 91.56 1122 ASP A O 1
ATOM 8989 N N . ALA A 1 1123 ? -5.186 -35.623 52.729 1.00 91.62 1123 ALA A N 1
ATOM 8990 C CA . ALA A 1 1123 ? -5.966 -35.693 53.960 1.00 91.62 1123 ALA A CA 1
ATOM 8991 C C . ALA A 1 1123 ? -7.050 -36.793 53.957 1.00 91.62 1123 ALA A C 1
ATOM 8993 O O . ALA A 1 1123 ? -7.695 -36.998 54.987 1.00 91.62 1123 ALA A O 1
ATOM 8994 N N . LEU A 1 1124 ? -7.264 -37.512 52.843 1.00 90.69 1124 LEU A N 1
ATOM 8995 C CA . LEU A 1 1124 ? -8.288 -38.561 52.764 1.00 90.69 1124 LEU A CA 1
ATOM 8996 C C . LEU A 1 1124 ? -8.041 -39.693 53.783 1.00 90.69 1124 LEU A C 1
ATOM 8998 O O . LEU A 1 1124 ? -6.914 -40.199 53.852 1.00 90.69 1124 LEU A O 1
ATOM 9002 N N . PRO A 1 1125 ? -9.088 -40.186 54.482 1.00 89.56 1125 PRO A N 1
ATOM 9003 C CA . PRO A 1 1125 ? -9.007 -41.264 55.476 1.00 89.56 1125 PRO A CA 1
ATOM 9004 C C . PRO A 1 1125 ? -8.890 -42.670 54.844 1.00 89.56 1125 PRO A C 1
ATOM 9006 O O . PRO A 1 1125 ? -9.500 -43.631 55.307 1.00 89.56 1125 PRO A O 1
ATOM 9009 N N . ILE A 1 1126 ? -8.098 -42.793 53.777 1.00 90.25 1126 ILE A N 1
ATOM 9010 C CA . ILE A 1 1126 ? -7.791 -44.041 53.064 1.00 90.25 1126 ILE A CA 1
ATOM 9011 C C . ILE A 1 1126 ? -6.376 -44.522 53.407 1.00 90.25 1126 ILE A C 1
ATOM 9013 O O . ILE A 1 1126 ? -5.503 -43.720 53.745 1.00 90.25 1126 ILE A O 1
ATOM 9017 N N . SER A 1 1127 ? -6.116 -45.829 53.303 1.00 91.06 1127 SER A N 1
ATOM 9018 C CA . SER A 1 1127 ? -4.769 -46.364 53.545 1.00 91.06 1127 SER A CA 1
ATOM 9019 C C . SER A 1 1127 ? -3.774 -45.869 52.487 1.00 91.06 1127 SER A C 1
ATOM 9021 O O . SER A 1 1127 ? -4.133 -45.670 51.325 1.00 91.06 1127 SER A O 1
ATOM 9023 N N . GLY A 1 1128 ? -2.501 -45.702 52.865 1.00 89.38 1128 GLY A N 1
ATOM 9024 C CA . GLY A 1 1128 ? -1.454 -45.267 51.928 1.00 89.38 1128 GLY A CA 1
ATOM 9025 C C . GLY A 1 1128 ? -1.260 -46.225 50.744 1.00 89.38 1128 GLY A C 1
ATOM 9026 O O . GLY A 1 1128 ? -0.943 -45.790 49.642 1.00 89.38 1128 GLY A O 1
ATOM 9027 N N . GLU A 1 1129 ? -1.526 -47.516 50.948 1.00 89.94 1129 GLU A N 1
ATOM 9028 C CA . GLU A 1 1129 ? -1.492 -48.549 49.907 1.00 89.94 1129 GLU A CA 1
ATOM 9029 C C . GLU A 1 1129 ? -2.649 -48.397 48.901 1.00 89.94 1129 GLU A C 1
ATOM 9031 O O . GLU A 1 1129 ? -2.427 -48.436 47.690 1.00 89.94 1129 GLU A O 1
ATOM 9036 N N . LEU A 1 1130 ? -3.874 -48.144 49.385 1.00 92.25 1130 LEU A N 1
ATOM 9037 C CA . LEU A 1 1130 ? -5.022 -47.832 48.529 1.00 92.25 1130 LEU A CA 1
ATOM 9038 C C . LEU A 1 1130 ? -4.794 -46.514 47.777 1.00 92.25 1130 LEU A C 1
ATOM 9040 O O . LEU A 1 1130 ? -5.007 -46.455 46.569 1.00 92.25 1130 LEU A O 1
ATOM 9044 N N . ARG A 1 1131 ? -4.286 -45.479 48.460 1.00 93.56 1131 ARG A N 1
ATOM 9045 C CA . ARG A 1 1131 ? -3.926 -44.192 47.845 1.00 93.56 1131 ARG A CA 1
ATOM 9046 C C . ARG A 1 1131 ? -2.901 -44.368 46.720 1.00 93.56 1131 ARG A C 1
ATOM 9048 O O . ARG A 1 1131 ? -3.066 -43.768 45.663 1.00 93.56 1131 ARG A O 1
ATOM 9055 N N . ALA A 1 1132 ? -1.892 -45.221 46.911 1.00 91.69 1132 ALA A N 1
ATOM 9056 C CA . ALA A 1 1132 ? -0.895 -45.529 45.887 1.00 91.69 1132 ALA A CA 1
ATOM 9057 C C . ALA A 1 1132 ? -1.514 -46.215 44.654 1.00 91.69 1132 ALA A C 1
ATOM 9059 O O . ALA A 1 1132 ? -1.289 -45.746 43.539 1.00 91.69 1132 ALA A O 1
ATOM 9060 N N . ARG A 1 1133 ? -2.349 -47.254 44.835 1.00 93.25 1133 ARG A N 1
ATOM 9061 C CA . ARG A 1 1133 ? -3.086 -47.897 43.723 1.00 93.25 1133 ARG A CA 1
ATOM 9062 C C . ARG A 1 1133 ? -3.948 -46.904 42.950 1.00 93.25 1133 ARG A C 1
ATOM 9064 O O . ARG A 1 1133 ? -3.907 -46.847 41.725 1.00 93.25 1133 ARG A O 1
ATOM 9071 N N . GLN A 1 1134 ? -4.706 -46.085 43.671 1.00 93.50 1134 GLN A N 1
ATOM 9072 C CA . GLN A 1 1134 ? -5.593 -45.093 43.071 1.00 93.50 1134 GLN A CA 1
ATOM 9073 C C . GLN A 1 1134 ? -4.809 -44.002 42.322 1.00 93.50 1134 GLN A C 1
ATOM 9075 O O . GLN A 1 1134 ? -5.232 -43.581 41.249 1.00 93.50 1134 GLN A O 1
ATOM 9080 N N . LEU A 1 1135 ? -3.626 -43.605 42.806 1.00 92.25 1135 LEU A N 1
ATOM 9081 C CA . LEU A 1 1135 ? -2.732 -42.690 42.089 1.00 92.25 1135 LEU A CA 1
ATOM 9082 C C . LEU A 1 1135 ? -2.148 -43.318 40.808 1.00 92.25 1135 LEU A C 1
ATOM 9084 O O . LEU A 1 1135 ? -2.019 -42.625 39.801 1.00 92.25 1135 LEU A O 1
ATOM 9088 N N . VAL A 1 1136 ? -1.851 -44.624 40.800 1.00 92.81 1136 VAL A N 1
ATOM 9089 C CA . VAL A 1 1136 ? -1.462 -45.358 39.577 1.00 92.81 1136 VAL A CA 1
ATOM 9090 C C . VAL A 1 1136 ? -2.601 -45.337 38.550 1.00 92.81 1136 VAL A C 1
ATOM 9092 O O . VAL A 1 1136 ? -2.359 -45.016 37.386 1.00 92.81 1136 VAL A O 1
ATOM 9095 N N . CYS A 1 1137 ? -3.842 -45.575 38.984 1.00 93.12 1137 CYS A N 1
ATOM 9096 C CA . CYS A 1 1137 ? -5.031 -45.465 38.135 1.00 93.12 1137 CYS A CA 1
ATOM 9097 C C . CYS A 1 1137 ? -5.215 -44.054 37.553 1.00 93.12 1137 CYS A C 1
ATOM 9099 O O . CYS A 1 1137 ? -5.415 -43.915 36.346 1.00 93.12 1137 CYS A O 1
ATOM 9101 N N . LEU A 1 1138 ? -5.090 -43.005 38.380 1.00 93.31 1138 LEU A N 1
ATOM 9102 C CA . LEU A 1 1138 ? -5.119 -41.607 37.930 1.00 93.31 1138 LEU A CA 1
ATOM 9103 C C . LEU A 1 1138 ? -4.056 -41.350 36.853 1.00 93.31 1138 LEU A C 1
ATOM 9105 O O . LEU A 1 1138 ? -4.391 -40.914 35.752 1.00 93.31 1138 LEU A O 1
ATOM 9109 N N . ARG A 1 1139 ? -2.793 -41.695 37.130 1.00 91.62 1139 ARG A N 1
ATOM 9110 C CA . ARG A 1 1139 ? -1.651 -41.467 36.230 1.00 91.62 1139 ARG A CA 1
ATOM 9111 C C . ARG A 1 1139 ? -1.740 -42.220 34.907 1.00 91.62 1139 ARG A C 1
ATOM 9113 O O . ARG A 1 1139 ? -1.308 -41.692 33.888 1.00 91.62 1139 ARG A O 1
ATOM 9120 N N . ASN A 1 1140 ? -2.259 -43.443 34.904 1.00 89.88 1140 ASN A N 1
ATOM 9121 C CA . ASN A 1 1140 ? -2.237 -44.281 33.708 1.00 89.88 1140 ASN A CA 1
ATOM 9122 C C . ASN A 1 1140 ? -3.513 -44.159 32.847 1.00 89.88 1140 ASN A C 1
ATOM 9124 O O . ASN A 1 1140 ? -3.437 -44.396 31.641 1.00 89.88 1140 ASN A O 1
ATOM 9128 N N . LEU A 1 1141 ? -4.668 -43.799 33.430 1.00 89.50 1141 LEU A N 1
ATOM 9129 C CA . LEU A 1 1141 ? -5.956 -43.724 32.717 1.00 89.50 1141 LEU A CA 1
ATOM 9130 C C . LEU A 1 1141 ? -6.468 -42.294 32.494 1.00 89.50 1141 LEU A C 1
ATOM 9132 O O . LEU A 1 1141 ? -7.014 -42.022 31.424 1.00 89.50 1141 LEU A O 1
ATOM 9136 N N . PHE A 1 1142 ? -6.302 -41.408 33.485 1.00 91.88 1142 PHE A N 1
ATOM 9137 C CA . PHE A 1 1142 ? -6.991 -40.109 33.570 1.00 91.88 1142 PHE A CA 1
ATOM 9138 C C . PHE A 1 1142 ? -6.070 -38.885 33.454 1.00 91.88 1142 PHE A C 1
ATOM 9140 O O . PHE A 1 1142 ? -6.556 -37.756 33.457 1.00 91.88 1142 PHE A O 1
ATOM 9147 N N . PHE A 1 1143 ? -4.753 -39.081 33.373 1.00 93.38 1143 PHE A N 1
ATOM 9148 C CA . PHE A 1 1143 ? -3.787 -38.007 33.147 1.00 93.38 1143 PHE A CA 1
ATOM 9149 C C . PHE A 1 1143 ? -4.005 -37.355 31.773 1.00 93.38 1143 PHE A C 1
ATOM 9151 O O . PHE A 1 1143 ? -4.083 -38.049 30.757 1.00 93.38 1143 PHE A O 1
ATOM 9158 N N . VAL A 1 1144 ? -4.094 -36.021 31.750 1.00 91.56 1144 VAL A N 1
ATOM 9159 C CA . VAL A 1 1144 ? -4.284 -35.229 30.518 1.00 91.56 1144 VAL A CA 1
ATOM 9160 C C . VAL A 1 1144 ? -3.161 -34.230 30.252 1.00 91.56 1144 VAL A C 1
ATOM 9162 O O . VAL A 1 1144 ? -3.042 -33.756 29.128 1.00 91.56 1144 VAL A O 1
ATOM 9165 N N . GLY A 1 1145 ? -2.316 -33.918 31.237 1.00 94.00 1145 GLY A N 1
ATOM 9166 C CA . GLY A 1 1145 ? -1.203 -32.981 31.075 1.00 94.00 1145 GLY A CA 1
ATOM 9167 C C . GLY A 1 1145 ? -0.659 -32.462 32.404 1.00 94.00 1145 GLY A C 1
ATOM 9168 O O . GLY A 1 1145 ? -0.962 -32.993 33.471 1.00 94.00 1145 GLY A O 1
ATOM 9169 N N . LYS A 1 1146 ? 0.147 -31.404 32.344 1.00 94.19 1146 LYS A N 1
ATOM 9170 C CA . LYS A 1 1146 ? 0.740 -30.721 33.501 1.00 94.19 1146 LYS A CA 1
ATOM 9171 C C . LYS A 1 1146 ? 0.198 -29.303 33.649 1.00 94.19 1146 LYS A C 1
ATOM 9173 O O . LYS A 1 1146 ? -0.276 -28.698 32.686 1.00 94.19 1146 LYS A O 1
ATOM 9178 N N . LEU A 1 1147 ? 0.295 -28.770 34.863 1.00 91.50 1147 LEU A N 1
ATOM 9179 C CA . LEU A 1 1147 ? -0.005 -27.371 35.130 1.00 91.50 1147 LEU A CA 1
ATOM 9180 C C . LEU A 1 1147 ? 1.036 -26.478 34.440 1.00 91.50 1147 LEU A C 1
ATOM 9182 O O . LEU A 1 1147 ? 2.226 -26.573 34.741 1.00 91.50 1147 LEU A O 1
ATOM 9186 N N . ASP A 1 1148 ? 0.598 -25.606 33.535 1.00 91.06 1148 ASP A N 1
ATOM 9187 C CA . ASP A 1 1148 ? 1.480 -24.610 32.931 1.00 91.06 1148 ASP A CA 1
ATOM 9188 C C . ASP A 1 1148 ? 1.695 -23.457 33.918 1.00 91.06 1148 ASP A C 1
ATOM 9190 O O . ASP A 1 1148 ? 0.751 -22.768 34.316 1.00 91.06 1148 ASP A O 1
ATOM 9194 N N . THR A 1 1149 ? 2.947 -23.254 34.335 1.00 87.44 1149 THR A N 1
ATOM 9195 C CA . THR A 1 1149 ? 3.320 -22.170 35.255 1.00 87.44 1149 THR A CA 1
ATOM 9196 C C . THR A 1 1149 ? 4.186 -21.094 34.599 1.00 87.44 1149 THR A C 1
ATOM 9198 O O . THR A 1 1149 ? 4.643 -20.180 35.289 1.00 87.44 1149 THR A O 1
ATOM 9201 N N . ARG A 1 1150 ? 4.357 -21.123 33.267 1.00 85.69 1150 ARG A N 1
ATOM 9202 C CA . ARG A 1 1150 ? 5.138 -20.126 32.508 1.00 85.69 1150 ARG A CA 1
ATOM 9203 C C . ARG A 1 1150 ? 4.564 -18.710 32.654 1.00 85.69 1150 ARG A C 1
ATOM 9205 O O . ARG A 1 1150 ? 5.323 -17.752 32.739 1.00 85.69 1150 ARG A O 1
ATOM 9212 N N . ARG A 1 1151 ? 3.237 -18.580 32.789 1.00 80.56 1151 ARG A N 1
ATOM 9213 C CA . ARG A 1 1151 ? 2.531 -17.319 33.115 1.00 80.56 1151 ARG A CA 1
ATOM 9214 C C . ARG A 1 1151 ? 2.292 -17.084 34.615 1.00 80.56 1151 ARG A C 1
ATOM 9216 O O . ARG A 1 1151 ? 1.518 -16.207 34.989 1.00 80.56 1151 ARG A O 1
ATOM 9223 N N . SER A 1 1152 ? 2.925 -17.853 35.501 1.00 82.38 1152 SER A N 1
ATOM 9224 C CA . SER A 1 1152 ? 2.810 -17.618 36.946 1.00 82.38 1152 SER A CA 1
ATOM 9225 C C . SER A 1 1152 ? 3.409 -16.266 37.349 1.00 82.38 1152 SER A C 1
ATOM 9227 O O . SER A 1 1152 ? 4.332 -15.758 36.711 1.00 82.38 1152 SER A O 1
ATOM 9229 N N . VAL A 1 1153 ? 2.948 -15.715 38.477 1.00 80.19 1153 VAL A N 1
ATOM 9230 C CA . VAL A 1 1153 ? 3.483 -14.464 39.051 1.00 80.19 1153 VAL A CA 1
ATOM 9231 C C . VAL A 1 1153 ? 5.002 -14.538 39.283 1.00 80.19 1153 VAL A C 1
ATOM 9233 O O . VAL A 1 1153 ? 5.688 -13.527 39.173 1.00 80.19 1153 VAL A O 1
ATOM 9236 N N . GLN A 1 1154 ? 5.545 -15.731 39.553 1.00 81.06 1154 GLN A N 1
ATOM 9237 C CA . GLN A 1 1154 ? 6.982 -15.961 39.740 1.00 81.06 1154 GLN A CA 1
ATOM 9238 C C . GLN A 1 1154 ? 7.758 -15.831 38.419 1.00 81.06 1154 GLN A C 1
ATOM 9240 O O . GLN A 1 1154 ? 8.750 -15.103 38.355 1.00 81.06 1154 GLN A O 1
ATOM 9245 N N . CYS A 1 1155 ? 7.276 -16.471 37.351 1.00 83.88 1155 CYS A N 1
ATOM 9246 C CA . CYS A 1 1155 ? 7.894 -16.383 36.028 1.00 83.88 1155 CYS A CA 1
ATOM 9247 C C . CYS A 1 1155 ? 7.755 -14.986 35.408 1.00 83.88 1155 CYS A C 1
ATOM 9249 O O . CYS A 1 1155 ? 8.753 -14.425 34.956 1.00 83.88 1155 CYS A O 1
ATOM 9251 N N . LEU A 1 1156 ? 6.570 -14.373 35.496 1.00 82.00 1156 LEU A N 1
ATOM 9252 C CA . LEU A 1 1156 ? 6.345 -12.993 35.055 1.00 82.00 1156 LEU A CA 1
ATOM 9253 C C . LEU A 1 1156 ? 7.225 -11.994 35.825 1.00 82.00 1156 LEU A C 1
ATOM 9255 O O . LEU A 1 1156 ? 7.775 -11.076 35.225 1.00 82.00 1156 LEU A O 1
ATOM 9259 N N . PHE A 1 1157 ? 7.424 -12.179 37.137 1.00 83.00 1157 PHE A N 1
ATOM 9260 C CA . PHE A 1 1157 ? 8.368 -11.359 37.905 1.00 83.00 1157 PHE A CA 1
ATOM 9261 C C . PHE A 1 1157 ? 9.807 -11.504 37.386 1.00 83.00 1157 PHE A C 1
ATOM 9263 O O . PHE A 1 1157 ? 10.484 -10.494 37.201 1.00 83.00 1157 PHE A O 1
ATOM 9270 N N . SER A 1 1158 ? 10.260 -12.733 37.109 1.00 81.62 1158 SER A N 1
ATOM 9271 C CA . SER A 1 1158 ? 11.589 -13.000 36.535 1.00 81.62 1158 SER A CA 1
ATOM 9272 C C . SER A 1 1158 ? 11.789 -12.273 35.197 1.00 81.62 1158 SER A C 1
ATOM 9274 O O . SER A 1 1158 ? 12.763 -11.535 35.021 1.00 81.62 1158 SER A O 1
ATOM 9276 N N . GLU A 1 1159 ? 10.823 -12.409 34.282 1.00 78.75 1159 GLU A N 1
ATOM 9277 C CA . GLU A 1 1159 ? 10.850 -11.779 32.961 1.00 78.75 1159 GLU A CA 1
ATOM 9278 C C . GLU A 1 1159 ? 10.822 -10.246 33.057 1.00 78.75 1159 GLU A C 1
ATOM 9280 O O . GLU A 1 1159 ? 11.705 -9.570 32.520 1.00 78.75 1159 GLU A O 1
ATOM 9285 N N . TYR A 1 1160 ? 9.859 -9.677 33.791 1.00 78.75 1160 TYR A N 1
ATOM 9286 C CA . TYR A 1 1160 ? 9.730 -8.228 33.931 1.00 78.75 1160 TYR A CA 1
ATOM 9287 C C . TYR A 1 1160 ? 10.946 -7.596 34.627 1.00 78.75 1160 TYR A C 1
ATOM 9289 O O . TYR A 1 1160 ? 11.380 -6.519 34.216 1.00 78.75 1160 TYR A O 1
ATOM 9297 N N . PHE A 1 1161 ? 11.552 -8.256 35.620 1.00 79.56 1161 PHE A N 1
ATOM 9298 C CA . PHE A 1 1161 ? 12.755 -7.752 36.294 1.00 79.56 1161 PHE A CA 1
ATOM 9299 C C . PHE A 1 1161 ? 13.979 -7.741 35.361 1.00 79.56 1161 PHE A C 1
ATOM 9301 O O . PHE A 1 1161 ? 14.724 -6.758 35.330 1.00 79.56 1161 PHE A O 1
ATOM 9308 N N . LEU A 1 1162 ? 14.153 -8.781 34.534 1.00 78.81 1162 LEU A N 1
ATOM 9309 C CA . LEU A 1 1162 ? 15.199 -8.823 33.504 1.00 78.81 1162 LEU A CA 1
ATOM 9310 C C . LEU A 1 1162 ? 14.974 -7.783 32.397 1.00 78.81 1162 LEU A C 1
ATOM 9312 O O . LEU A 1 1162 ? 15.932 -7.142 31.961 1.00 78.81 1162 LEU A O 1
ATOM 9316 N N . LEU A 1 1163 ? 13.731 -7.562 31.962 1.00 73.50 1163 LEU A N 1
ATOM 9317 C CA . LEU A 1 1163 ? 13.392 -6.533 30.971 1.00 73.50 1163 LEU A CA 1
ATOM 9318 C C . LEU A 1 1163 ? 13.675 -5.116 31.500 1.00 73.50 1163 LEU A C 1
ATOM 9320 O O . LEU A 1 1163 ? 14.326 -4.325 30.816 1.00 73.50 1163 LEU A O 1
ATOM 9324 N N . ILE A 1 1164 ? 13.297 -4.830 32.752 1.00 73.31 1164 ILE A N 1
ATOM 9325 C CA . ILE A 1 1164 ? 13.609 -3.565 33.439 1.00 73.31 1164 ILE A CA 1
ATOM 9326 C C . ILE A 1 1164 ? 15.128 -3.333 33.512 1.00 73.31 1164 ILE A C 1
ATOM 9328 O O . ILE A 1 1164 ? 15.594 -2.251 33.155 1.00 73.31 1164 ILE A O 1
ATOM 9332 N N . ILE A 1 1165 ? 15.910 -4.339 33.922 1.00 69.56 1165 ILE A N 1
ATOM 9333 C CA . ILE A 1 1165 ? 17.374 -4.223 34.062 1.00 69.56 1165 ILE A CA 1
ATOM 9334 C C . ILE A 1 1165 ? 18.091 -4.121 32.707 1.00 69.56 1165 ILE A C 1
ATOM 9336 O O . ILE A 1 1165 ? 19.091 -3.414 32.594 1.00 69.56 1165 ILE A O 1
ATOM 9340 N N . THR A 1 1166 ? 17.587 -4.780 31.661 1.00 66.75 1166 THR A N 1
ATOM 9341 C CA . THR A 1 1166 ? 18.163 -4.708 30.302 1.00 66.75 1166 THR A CA 1
ATOM 9342 C C . THR A 1 1166 ? 17.690 -3.497 29.491 1.00 66.75 1166 THR A C 1
ATOM 9344 O O . THR A 1 1166 ? 18.101 -3.332 28.343 1.00 66.75 1166 THR A O 1
ATOM 9347 N N . GLY A 1 1167 ? 16.835 -2.638 30.058 1.00 56.00 1167 GLY A N 1
ATOM 9348 C CA . GLY A 1 1167 ? 16.332 -1.424 29.408 1.00 56.00 1167 GLY A CA 1
ATOM 9349 C C . GLY A 1 1167 ? 15.353 -1.671 28.251 1.00 56.00 1167 GLY A C 1
ATOM 9350 O O . GLY A 1 1167 ? 14.921 -0.718 27.600 1.00 56.00 1167 GLY A O 1
ATOM 9351 N N . LYS A 1 1168 ? 14.969 -2.926 27.989 1.00 44.12 1168 LYS A N 1
ATOM 9352 C CA . LYS A 1 1168 ? 13.925 -3.261 27.016 1.00 44.12 1168 LYS A CA 1
ATOM 9353 C C . LYS A 1 1168 ? 12.560 -3.019 27.653 1.00 44.12 1168 LYS A C 1
ATOM 9355 O O . LYS A 1 1168 ? 12.220 -3.664 28.639 1.00 44.12 1168 LYS A O 1
ATOM 9360 N N . LYS A 1 1169 ? 11.757 -2.115 27.075 1.00 39.91 1169 LYS A N 1
ATOM 9361 C CA . LYS A 1 1169 ? 10.360 -1.893 27.492 1.00 39.91 1169 LYS A CA 1
ATOM 9362 C C . LYS A 1 1169 ? 9.610 -3.238 27.542 1.00 39.91 1169 LYS A C 1
ATOM 9364 O O . LYS A 1 1169 ? 9.459 -3.852 26.483 1.00 39.91 1169 LYS A O 1
ATOM 9369 N N . PRO A 1 1170 ? 9.101 -3.683 28.703 1.00 35.31 1170 PRO A N 1
ATOM 9370 C CA . PRO A 1 1170 ? 8.225 -4.842 28.744 1.00 35.31 1170 PRO A CA 1
ATOM 9371 C C . PRO A 1 1170 ? 6.883 -4.526 28.075 1.00 35.31 1170 PRO A C 1
ATOM 9373 O O . PRO A 1 1170 ? 6.298 -3.465 28.309 1.00 35.31 1170 PRO A O 1
ATOM 9376 N N . ARG A 1 1171 ? 6.368 -5.457 27.262 1.00 40.56 1171 ARG A N 1
ATOM 9377 C CA . ARG A 1 1171 ? 4.966 -5.437 26.821 1.00 40.56 1171 ARG A CA 1
ATOM 9378 C C . ARG A 1 1171 ? 4.113 -5.981 27.963 1.00 40.56 1171 ARG A C 1
ATOM 9380 O O . ARG A 1 1171 ? 3.978 -7.188 28.113 1.00 40.56 1171 ARG A O 1
ATOM 9387 N N . ILE A 1 1172 ? 3.591 -5.076 28.785 1.00 34.03 1172 ILE A N 1
ATOM 9388 C CA . ILE A 1 1172 ? 2.759 -5.413 29.943 1.00 34.03 1172 ILE A CA 1
ATOM 9389 C C . ILE A 1 1172 ? 1.381 -5.872 29.448 1.00 34.03 1172 ILE A C 1
ATOM 9391 O O . ILE A 1 1172 ? 0.498 -5.048 29.217 1.00 34.03 1172 ILE A O 1
ATOM 9395 N N . TYR A 1 1173 ? 1.207 -7.184 29.298 1.00 36.81 1173 TYR A N 1
ATOM 9396 C CA . TYR A 1 1173 ? -0.111 -7.815 29.310 1.00 36.81 1173 TYR A CA 1
ATOM 9397 C C . TYR A 1 1173 ? -0.410 -8.221 30.753 1.00 36.81 1173 TYR A C 1
ATOM 9399 O O . TYR A 1 1173 ? 0.287 -9.049 31.339 1.00 36.81 1173 TYR A O 1
ATOM 9407 N N . VAL A 1 1174 ? -1.406 -7.563 31.342 1.00 31.83 1174 VAL A N 1
ATOM 9408 C CA . VAL A 1 1174 ? -1.881 -7.801 32.709 1.00 31.83 1174 VAL A CA 1
ATOM 9409 C C . VAL A 1 1174 ? -3.357 -8.155 32.613 1.00 31.83 1174 VAL A C 1
ATOM 9411 O O . VAL A 1 1174 ? -4.241 -7.322 32.800 1.00 31.83 1174 VAL A O 1
ATOM 9414 N N . ASP A 1 1175 ? -3.602 -9.421 32.287 1.00 31.16 1175 ASP A N 1
ATOM 9415 C CA . ASP A 1 1175 ? -4.899 -10.049 32.500 1.00 31.16 1175 ASP A CA 1
ATOM 9416 C C . ASP A 1 1175 ? -5.078 -10.228 34.010 1.00 31.16 1175 ASP A C 1
ATOM 9418 O O . ASP A 1 1175 ? -4.492 -11.121 34.624 1.00 31.16 1175 ASP A O 1
ATOM 9422 N N . ILE A 1 1176 ? -5.855 -9.338 34.628 1.00 29.34 1176 ILE A N 1
ATOM 9423 C CA . ILE A 1 1176 ? -6.331 -9.514 36.002 1.00 29.34 1176 ILE A CA 1
ATOM 9424 C C . ILE A 1 1176 ? -7.566 -10.415 35.925 1.00 29.34 1176 ILE A C 1
ATOM 9426 O O . ILE A 1 1176 ? -8.579 -9.990 35.364 1.00 29.34 1176 ILE A O 1
ATOM 9430 N N . PRO A 1 1177 ? -7.544 -11.633 36.497 1.00 31.20 1177 PRO A N 1
ATOM 9431 C CA . PRO A 1 1177 ? -8.763 -12.400 36.666 1.00 31.20 1177 PRO A CA 1
ATOM 9432 C C . PRO A 1 1177 ? -9.620 -11.684 37.711 1.00 31.20 1177 PRO A C 1
ATOM 9434 O O . PRO A 1 1177 ? -9.220 -11.575 38.872 1.00 31.20 1177 PRO A O 1
ATOM 9437 N N . ASN A 1 1178 ? -10.798 -11.203 37.314 1.00 29.08 1178 ASN A N 1
ATOM 9438 C CA . ASN A 1 1178 ? -11.807 -10.775 38.277 1.00 29.08 1178 ASN A CA 1
ATOM 9439 C C . ASN A 1 1178 ? -12.240 -12.001 39.091 1.00 29.08 1178 ASN A C 1
ATOM 9441 O O . ASN A 1 1178 ? -12.911 -12.892 38.569 1.00 29.08 1178 ASN A O 1
ATOM 9445 N N . ALA A 1 1179 ? -11.835 -12.049 40.358 1.00 26.70 1179 ALA A N 1
ATOM 9446 C CA . ALA A 1 1179 ? -12.400 -12.980 41.324 1.00 26.70 1179 ALA A CA 1
ATOM 9447 C C . ALA A 1 1179 ? -13.808 -12.504 41.748 1.00 26.70 1179 ALA A C 1
ATOM 9449 O O . ALA A 1 1179 ? -14.036 -11.290 41.781 1.00 26.70 1179 ALA A O 1
ATOM 9450 N N . PRO A 1 1180 ? -14.735 -13.427 42.061 1.00 34.41 1180 PRO A N 1
ATOM 9451 C CA . PRO A 1 1180 ? -15.972 -13.109 42.774 1.00 34.41 1180 PRO A CA 1
ATOM 9452 C C . PRO A 1 1180 ? -15.718 -12.780 44.258 1.00 34.41 1180 PRO A C 1
ATOM 9454 O O . PRO A 1 1180 ? -14.730 -13.306 44.823 1.00 34.41 1180 PRO A O 1
#

Secondary structure (DSSP, 8-state):
-PPPPSBGGGSPTT--HHHHHHHHHHHHHTT--EEEETBTEEEEE--SS---THHHHHHHHHHTT-SSTTTTT-PPPP-HHHHHHHHHHHHHHH---EEEEEE--TTSSHHHHHHHHHHHHHHHH-BSB--TTHHHHHHHHHHHHHHHEE--SS-SSEE-SEEEEEEEE-TTS-EEEEEEEEE---GGGGT-PPTT---BHHHHHHHHH--HHHHHHTT---GGG-HHHHTT--SS--SS-HHHHHHHHHHHHHHH-S-HHHHHHHHHHHHHHHHHTT--EE--SS-TTSPPEES-HHHHHHHHHHHTS-HHHHHHHHHEEEEEETTEEEEEEPPHHHHHHHHHHHHHHHHHHHHHHHHHHHHHHH--SS-SEEEEEEE-PPP---SS-B-HHHHHHHHHHHHHHHHHHHHHT--HHHHTTT-----------THHHHHH-TTTSHHHHHHHHHTSPP--TTHHHHHHHHHHHH-HHHHHTTSEEEEE-TTS-EEEEEEETTEEEEE--TTHHHHTT-BPPHHHHHHHS--SSSPPPSSHHHHHHTSHHHH----S--SS-SPPBP-SS-SSPP-PPPTTS-STTTTSTT-PPPSHHHHHHHS---SS--HHHHHHHHHHHHHHHHHTSEEEEEEEE-S-TT--TT---HHHHHHHHHHTTHHHHHHHHHTT--SEEEEHHHHHHHHTTTHHHHSSSPPPTTS-HHHHHHHHHHHHT--TTTEEE-SSEEEE-HHHHHHHHHHHHHHHHHHHHHHHHHTT-S--------S--SS-----------------------------------------------------------------------HHHHHHHHHHHHHTTTS-TTHHHHTS---SHHHHHHHHHHHHHHHHHHHHHHHHHHHHHHHHHHHS----EE-HHHHHT--SGGG-EEEETTEEEEHHHHGGGSTTTTTS-HHHHHTTTTSB-GGG----HHHH--TTTS---TTEEE---S--SSGGGGGT---TTSSS--TTHHHHHHHHHHHHTEEEEEEE-HHHHHHHHHSEEEETTEEEE--EEEETTEEEE-HHHHTT-EEE---TT-PPPTT-----S-HHHHHHHHHSTTSB-HHHHHT-SS-HHHHHHHHHHIIIIIEEEEE--TTSHHHHHHHHHHHHHTTPPP----------